Protein AF-A0A3G5ANY0-F1 (afdb_monomer)

Organism: NCBI:txid93132

Secondary structure (DSSP, 8-state):
----------------------S-----SEETSSPPP-HHHHTTTSSEEEEEEEEE-TT--EEEEEEEEETTTTEEEEEEEETTT-PEEEEEEETTTTEEEEEETTEEEEEE--HHHHHHHHHTTS--HHHHTT----S--S--STHHHHHHHHHTTTTPEEEEEEEETTEEEEEEEEEEETTEEEEEEEETTT--EEEEEEEETTTSS-EEEEEEEEEEE--S-TTTS-----SS------S-PPPPP-GGGSSEEEEEEEEEEE-SSTT-EEEEEEEEEEETTEEEEEEE-SS--EEEEE-TTSSEEEEEETTT--EEEEE--GGGS-TT----EESTTSTT-EEHHHHHHS-TTTS-EEEEEEEETTEEEEEEEEEETT-B-SS----EEEEEEEE---TTT-TTPPPSEEEEEE--GGGGGS-TTS-SEEEEEEEEEESS----TTTT--GGG--STTSEEEEEEEEE-TTTTTS---HHHHHHHHHHHHTTTS-GGG--EEEEEEETTEEEEEEEEEPPPPGGGTEEE--SEEESS-SEEEE-SSHHHHHHHHHH-TTEEEEEEETTSEEEEEEGGGS-SS--EEE-TTEEEEEEPS----SSHHHHHHHS-HHHHHHHHHHHHHTT--EEGGGTEE--EEEEESSTT----S-S-S---PPPPPGGGEEEEESSEEESSSEEE-S--HHHHHHHHHH-SS-SEEEEETTTTSEEEEES--HHHHGGGHHHHEEE-TTEEEEEE-GGGGEEEETT-EESSPPSEEEES--HHHHHHHHHT--SS---EEEEESSGGGGT-S--S-EEEEES--TTTTTTS---S--EE-S-TTEEEEEE-GGGGEEEEETEEEPTTSS-EEEEEES--HHHHHHHHHT-TT---EEEEEEEPPPTTT----EEEEEES--GGG--EEE---SSEEEEEEEEHHHHHHHHHHHHHHHHHHHHHHHHHHHHHHHHHHHHHHHHHHHTT-

pLDDT: mean 76.18, std 14.67, range [29.38, 95.62]

Foldseek 3Di:
DDDDDDDDDDDDDDDPPPPPDDLPDDQQFAQLPDAQDQQCVLQVVFQWKWFWKWKQFLVRFTKIWIKTAGNVQLKIKIWIDGPPPNWIWMWIAGPPQQWIWIFTPQAIDIDGNDPVVLLVLQVVLVPDPVCSVLPPQQPDSSDRDNCSVSNSCNVCRNQKGFNAWDQDPNFTWTKIKHASDSQKIKIFTAGPPSSHGAKIWIDGPPPGRGITIMGGPDMGHPPDDPQVGDAFPAFRLDFDPDDDDDFAFPQVVFQKKKWKKWKWFAFPPRVDIAIKIWIWIHHNQWIWIFIDRDDWTWIWIDRLLWQKIWTAGLPPRAIDIGGHPCVVPDRRFDPDFPPRPALFTWGPCLLVPPPCRPAKHWRQWHQDPVGIWTKIWGWAWQTTDDPDGWIKIKMFTQDPDPCVVPSNGHTQKIKIATHDPVCVPDDSRYGRMMIMGTPDMGRPDDDLQQSLENVNVQPDFQQKFKKKFKWFAPCCVVDVDDQVVVQVLLLVLLVLQAPSNQWNDWDWDDDDRMIIIMTIGGWADQLSRFWDWPPQKDFPDFPDKFADPDPSVLSLQLLLFLQWFKWKQFLLRIIRTHGCPPPDNDTDIDGHNGIIMIGGDPRRQDPGSHSSNNSDGPVVSVVVVQVCLVVQVSASPVSRITTNGMGTDLDPVDDPDPPDDPDDPDDADRSQQKDFLDAQKAFPDADKDAQADPRRLSLVLLLDPQFFKWKFAPPPRRIIGTDNDHSVRCVVCVVVGIDGHHRMTMIGGQLLVQKDKAALKDFPDAFPDKDWQDDPSVLSVCQVPDPVANFFKKKWFCQCVLVVDPDNTIMIGTDNDAPLQCSVPPPPDSGIDNSRNRMMMIGGQLLSLWDKFWQKDFDVPQFDFPDKDKSYDPSNLSSCQVPPPVNFFKKKWKWFDDDPPRDDTMIMITTGNDAPVSTDIDGDDDDGMIMMMTGRSPSNVVVVVVVVVVVVVVVVVVVVVVVVVVVVVVVVVVVVVVVVVD

Structure (mmCIF, N/CA/C/O backbone):
data_AF-A0A3G5ANY0-F1
#
_entry.id   AF-A0A3G5ANY0-F1
#
loop_
_atom_site.group_PDB
_atom_site.id
_atom_site.type_symbol
_atom_site.label_atom_id
_atom_site.label_alt_id
_atom_site.label_comp_id
_atom_site.label_asym_id
_atom_site.label_entity_id
_atom_site.label_seq_id
_atom_site.pdbx_PDB_ins_code
_atom_site.Cartn_x
_atom_site.Cartn_y
_atom_site.Cartn_z
_atom_site.occupancy
_atom_site.B_iso_or_equiv
_atom_site.auth_seq_id
_atom_site.auth_comp_id
_atom_site.auth_asym_id
_atom_site.auth_atom_id
_atom_site.pdbx_PDB_model_num
ATOM 1 N N . MET A 1 1 ? 33.910 50.610 -100.107 1.00 35.16 1 MET A N 1
ATOM 2 C CA . MET A 1 1 ? 35.259 51.025 -100.537 1.00 35.16 1 MET A CA 1
ATOM 3 C C . MET A 1 1 ? 36.146 49.791 -100.525 1.00 35.16 1 MET A C 1
ATOM 5 O O . MET A 1 1 ? 36.298 49.220 -99.460 1.00 35.16 1 MET A O 1
ATOM 9 N N . LEU A 1 2 ? 36.614 49.408 -101.723 1.00 31.61 2 LEU A N 1
ATOM 10 C CA . LEU A 1 2 ? 37.833 48.651 -102.091 1.00 31.61 2 LEU A CA 1
ATOM 11 C C . LEU A 1 2 ? 38.129 47.320 -101.358 1.00 31.61 2 LEU A C 1
ATOM 13 O O . LEU A 1 2 ? 38.449 47.328 -100.181 1.00 31.61 2 LEU A O 1
ATOM 17 N N . ASN A 1 3 ? 37.899 46.158 -101.999 1.00 33.81 3 ASN A N 1
ATOM 18 C CA . ASN A 1 3 ? 38.775 45.414 -102.958 1.00 33.81 3 ASN A CA 1
ATOM 19 C C . ASN A 1 3 ? 39.926 44.677 -102.232 1.00 33.81 3 ASN A C 1
ATOM 21 O O . ASN A 1 3 ? 40.640 45.315 -101.477 1.00 33.81 3 ASN A O 1
ATOM 25 N N . HIS A 1 4 ? 40.181 43.364 -102.366 1.00 35.31 4 HIS A N 1
ATOM 26 C CA . HIS A 1 4 ? 40.329 42.486 -103.550 1.00 35.31 4 HIS A CA 1
ATOM 27 C C . HIS A 1 4 ? 40.148 40.990 -103.135 1.00 35.31 4 HIS A C 1
ATOM 29 O O . HIS A 1 4 ? 40.613 40.622 -102.067 1.00 35.31 4 HIS A O 1
ATOM 35 N N . ILE A 1 5 ? 39.330 40.141 -103.786 1.00 38.66 5 ILE A N 1
ATOM 36 C CA . ILE A 1 5 ? 39.485 39.321 -105.028 1.00 38.66 5 ILE A CA 1
ATOM 37 C C . ILE A 1 5 ? 39.959 37.847 -104.832 1.00 38.66 5 ILE A C 1
ATOM 39 O O . ILE A 1 5 ? 41.112 37.603 -104.513 1.00 38.66 5 ILE A O 1
ATOM 43 N N . LYS A 1 6 ? 39.020 36.935 -105.192 1.00 32.66 6 LYS A N 1
ATOM 44 C CA . LYS A 1 6 ? 39.038 35.620 -105.915 1.00 32.66 6 LYS A CA 1
ATOM 45 C C . LYS A 1 6 ? 39.833 34.419 -105.353 1.00 32.66 6 LYS A C 1
ATOM 47 O O . LYS A 1 6 ? 41.032 34.530 -105.173 1.00 32.66 6 LYS A O 1
ATOM 52 N N . THR A 1 7 ? 39.227 33.273 -104.984 1.00 36.72 7 THR A N 1
ATOM 53 C CA . THR A 1 7 ? 38.478 32.190 -105.710 1.00 36.72 7 THR A CA 1
ATOM 54 C C . THR A 1 7 ? 39.371 31.113 -106.364 1.00 36.72 7 THR A C 1
ATOM 56 O O . THR A 1 7 ? 40.328 31.460 -107.045 1.00 36.72 7 THR A O 1
ATOM 59 N N . ILE A 1 8 ? 38.915 29.844 -106.238 1.00 31.88 8 ILE A N 1
ATOM 60 C CA . ILE A 1 8 ? 39.342 28.524 -106.789 1.00 31.88 8 ILE A CA 1
ATOM 61 C C . ILE A 1 8 ? 40.028 27.676 -105.694 1.00 31.88 8 ILE A C 1
ATOM 63 O O . ILE A 1 8 ? 41.038 28.101 -105.161 1.00 31.88 8 ILE A O 1
ATOM 67 N N . GLY A 1 9 ? 39.585 26.492 -105.257 1.00 31.17 9 GLY A N 1
ATOM 68 C CA . GLY A 1 9 ? 38.553 25.547 -105.692 1.00 31.17 9 GLY A CA 1
ATOM 69 C C . GLY A 1 9 ? 39.123 24.121 -105.577 1.00 31.17 9 GLY A C 1
ATOM 70 O O . GLY A 1 9 ? 40.132 23.873 -106.218 1.00 31.17 9 GLY A O 1
ATOM 71 N N . LEU A 1 10 ? 38.526 23.232 -104.765 1.00 29.64 10 LEU A N 1
ATOM 72 C CA . LEU A 1 10 ? 38.282 21.791 -105.019 1.00 29.64 10 LEU A CA 1
ATOM 73 C C . LEU A 1 10 ? 37.962 21.013 -103.721 1.00 29.64 10 LEU A C 1
ATOM 75 O O . LEU A 1 10 ? 38.769 20.936 -102.805 1.00 29.64 10 LEU A O 1
ATOM 79 N N . ILE A 1 11 ? 36.761 20.430 -103.714 1.00 38.06 11 ILE A N 1
ATOM 80 C CA . ILE A 1 11 ? 36.359 19.081 -103.271 1.00 38.06 11 ILE A CA 1
ATOM 81 C C . ILE A 1 11 ? 37.296 18.351 -102.288 1.00 38.06 11 ILE A C 1
ATOM 83 O O . ILE A 1 11 ? 38.358 17.861 -102.661 1.00 38.06 11 ILE A O 1
ATOM 87 N N . GLY A 1 12 ? 36.783 18.130 -101.076 1.00 32.34 12 GLY A N 1
ATOM 88 C CA . GLY A 1 12 ? 37.270 17.142 -100.117 1.00 32.34 12 GLY A CA 1
ATOM 89 C C . GLY A 1 12 ? 36.148 16.761 -99.156 1.00 32.34 12 GLY A C 1
ATOM 90 O O . GLY A 1 12 ? 35.975 17.383 -98.115 1.00 32.34 12 GLY A O 1
ATOM 91 N N . VAL A 1 13 ? 35.346 15.772 -99.548 1.00 41.16 13 VAL A N 1
ATOM 92 C CA . VAL A 1 13 ? 34.422 15.053 -98.663 1.00 41.16 13 VAL A CA 1
ATOM 93 C C . VAL A 1 13 ? 35.253 14.385 -97.568 1.00 41.16 13 VAL A C 1
ATOM 95 O O . VAL A 1 13 ? 36.072 13.534 -97.896 1.00 41.16 13 VAL A O 1
ATOM 98 N N . LEU A 1 14 ? 35.028 14.710 -96.292 1.00 36.16 14 LEU A N 1
ATOM 99 C CA . LEU A 1 14 ? 35.330 13.786 -95.199 1.00 36.16 14 LEU A CA 1
ATOM 100 C C . LEU A 1 14 ? 34.318 13.957 -94.056 1.00 36.16 14 LEU A C 1
ATOM 102 O O . LEU A 1 14 ? 34.212 15.006 -93.431 1.00 36.16 14 LEU A O 1
ATOM 106 N N . LEU A 1 15 ? 33.549 12.885 -93.884 1.00 36.44 15 LEU A N 1
ATOM 107 C CA . LEU A 1 15 ? 32.621 12.522 -92.819 1.00 36.44 15 LEU A CA 1
ATOM 108 C C . LEU A 1 15 ? 32.756 13.276 -91.478 1.00 36.44 15 LEU A C 1
ATOM 110 O O . LEU A 1 15 ? 33.683 13.030 -90.712 1.00 36.44 15 LEU A O 1
ATOM 114 N N . CYS A 1 16 ? 31.713 14.028 -91.113 1.00 36.00 16 CYS A N 1
ATOM 115 C CA . CYS A 1 16 ? 31.258 14.072 -89.722 1.00 36.00 16 CYS A CA 1
ATOM 116 C C . CYS A 1 16 ? 30.478 12.779 -89.453 1.00 36.00 16 CYS A C 1
ATOM 118 O O . CYS A 1 16 ? 29.296 12.682 -89.776 1.00 36.00 16 CYS A O 1
ATOM 120 N N . LEU A 1 17 ? 31.150 11.772 -88.896 1.00 35.12 17 LEU A N 1
ATOM 121 C CA . LEU A 1 17 ? 30.472 10.677 -88.211 1.00 35.12 17 LEU A CA 1
ATOM 122 C C . LEU A 1 17 ? 30.022 11.202 -86.846 1.00 35.12 17 LEU A C 1
ATOM 124 O O . LEU A 1 17 ? 30.814 11.296 -85.913 1.00 35.12 17 LEU A O 1
ATOM 128 N N . THR A 1 18 ? 28.738 11.527 -86.729 1.00 40.31 18 THR A N 1
ATOM 129 C CA . THR A 1 18 ? 28.023 11.423 -85.458 1.00 40.31 18 THR A CA 1
ATOM 130 C C . THR A 1 18 ? 27.984 9.946 -85.079 1.00 40.31 18 THR A C 1
ATOM 132 O O . THR A 1 18 ? 27.057 9.214 -85.423 1.00 40.31 18 THR A O 1
ATOM 135 N N . VAL A 1 19 ? 29.032 9.483 -84.399 1.00 35.75 19 VAL A N 1
ATOM 136 C CA . VAL A 1 19 ? 28.979 8.219 -83.671 1.00 35.75 19 VAL A CA 1
ATOM 137 C C . VAL A 1 19 ? 28.029 8.459 -82.502 1.00 35.75 19 VAL A C 1
ATOM 139 O O . VAL A 1 19 ? 28.407 9.048 -81.496 1.00 35.75 19 VAL A O 1
ATOM 142 N N . LYS A 1 20 ? 26.771 8.026 -82.651 1.00 39.56 20 LYS A N 1
ATOM 143 C CA . LYS A 1 20 ? 26.032 7.493 -81.506 1.00 39.56 20 LYS A CA 1
ATOM 144 C C . LYS A 1 20 ? 26.937 6.398 -80.952 1.00 39.56 20 LYS A C 1
ATOM 146 O O . LYS A 1 20 ? 27.094 5.372 -81.613 1.00 39.56 20 LYS A O 1
ATOM 151 N N . SER A 1 21 ? 27.613 6.649 -79.833 1.00 39.62 21 SER A N 1
ATOM 152 C CA . SER A 1 21 ? 28.254 5.559 -79.114 1.00 39.62 21 SER A CA 1
ATOM 153 C C . SER A 1 21 ? 27.128 4.604 -78.743 1.00 39.62 21 SER A C 1
ATOM 155 O O . SER A 1 21 ? 26.187 4.989 -78.048 1.00 39.62 21 SER A O 1
ATOM 157 N N . ASN A 1 22 ? 27.192 3.380 -79.268 1.00 40.12 22 ASN A N 1
ATOM 158 C CA . ASN A 1 22 ? 26.554 2.253 -78.603 1.00 40.12 22 ASN A CA 1
ATOM 159 C C . ASN A 1 22 ? 26.963 2.316 -77.126 1.00 40.12 22 ASN A C 1
ATOM 161 O O . ASN A 1 22 ? 28.069 2.780 -76.841 1.00 40.12 22 ASN A O 1
ATOM 165 N N . GLY A 1 23 ? 26.070 1.929 -76.221 1.00 52.03 23 GLY A N 1
ATOM 166 C CA . GLY A 1 23 ? 26.230 2.032 -74.767 1.00 52.03 23 GLY A CA 1
ATOM 167 C C . GLY A 1 23 ? 27.374 1.208 -74.165 1.00 52.03 23 GLY A C 1
ATOM 168 O O . GLY A 1 23 ? 27.235 0.714 -73.063 1.00 52.03 23 GLY A O 1
ATOM 169 N N . ASP A 1 24 ? 28.505 1.053 -74.847 1.00 60.06 24 ASP A N 1
ATOM 170 C CA . ASP A 1 24 ? 29.670 0.364 -74.322 1.00 60.06 24 ASP A CA 1
ATOM 171 C C . ASP A 1 24 ? 30.270 1.173 -73.161 1.00 60.06 24 ASP A C 1
ATOM 173 O O . ASP A 1 24 ? 30.642 2.344 -73.308 1.00 60.06 24 ASP A O 1
ATOM 177 N N . CYS A 1 25 ? 30.398 0.513 -72.010 1.00 65.19 25 CYS A N 1
ATOM 178 C CA . CYS A 1 25 ? 31.087 1.008 -70.823 1.00 65.19 25 CYS A CA 1
ATOM 179 C C . CYS A 1 25 ? 32.418 1.723 -71.171 1.00 65.19 25 CYS A C 1
ATOM 181 O O . CYS A 1 25 ? 33.310 1.115 -71.780 1.00 65.19 25 CYS A O 1
ATOM 183 N N . PRO A 1 26 ? 32.616 2.995 -70.773 1.00 69.00 26 PRO A N 1
ATOM 184 C CA . PRO A 1 26 ? 33.811 3.751 -71.134 1.00 69.00 26 PRO A CA 1
ATOM 185 C C . PRO A 1 26 ? 35.067 3.161 -70.478 1.00 69.00 26 PRO A C 1
ATOM 187 O O . PRO A 1 26 ? 35.146 3.050 -69.261 1.00 69.00 26 PRO A O 1
ATOM 190 N N . ILE A 1 27 ? 36.104 2.840 -71.259 1.00 70.44 27 ILE A N 1
ATOM 191 C CA . ILE A 1 27 ? 37.412 2.443 -70.708 1.00 70.44 27 ILE A CA 1
ATOM 192 C C . ILE A 1 27 ? 38.134 3.706 -70.212 1.00 70.44 27 ILE A C 1
ATOM 194 O O . ILE A 1 27 ? 38.648 4.488 -71.013 1.00 70.44 27 ILE A O 1
ATOM 198 N N . LYS A 1 28 ? 38.166 3.915 -68.891 1.00 68.62 28 LYS A N 1
ATOM 199 C CA . LYS A 1 28 ? 38.766 5.092 -68.230 1.00 68.62 28 LYS A CA 1
ATOM 200 C C . LYS A 1 28 ? 40.149 4.817 -67.620 1.00 68.62 28 LYS A C 1
ATOM 202 O O . LYS A 1 28 ? 40.830 5.760 -67.226 1.00 68.62 28 LYS A O 1
ATOM 207 N N . GLY A 1 29 ? 40.590 3.557 -67.548 1.00 70.19 29 GLY A N 1
ATOM 208 C CA . GLY A 1 29 ? 41.853 3.184 -66.900 1.00 70.19 29 GLY A CA 1
ATOM 209 C C . GLY A 1 29 ? 42.359 1.778 -67.238 1.00 70.19 29 GLY A C 1
ATOM 210 O O . GLY A 1 29 ? 41.846 1.101 -68.128 1.00 70.19 29 GLY A O 1
ATOM 211 N N . LYS A 1 30 ? 43.400 1.321 -66.524 1.00 73.44 30 LYS A N 1
ATOM 212 C CA . LYS A 1 30 ? 43.947 -0.039 -66.690 1.00 73.44 30 LYS A CA 1
ATOM 213 C C . LYS A 1 30 ? 43.220 -1.006 -65.751 1.00 73.44 30 LYS A C 1
ATOM 215 O O . LYS A 1 30 ? 43.340 -0.877 -64.531 1.00 73.44 30 LYS A O 1
ATOM 220 N N . VAL A 1 31 ? 42.506 -1.982 -66.319 1.00 71.50 31 VAL A N 1
ATOM 221 C CA . VAL A 1 31 ? 41.872 -3.084 -65.568 1.00 71.50 31 VAL A CA 1
ATOM 222 C C . VAL A 1 31 ? 42.932 -3.810 -64.733 1.00 71.50 31 VAL A C 1
ATOM 224 O O . VAL A 1 31 ? 44.005 -4.135 -65.251 1.00 71.50 31 VAL A O 1
ATOM 227 N N . GLY A 1 32 ? 42.668 -4.005 -63.438 1.00 63.66 32 GLY A N 1
ATOM 228 C CA . GLY A 1 32 ? 43.586 -4.684 -62.515 1.00 63.66 32 GLY A CA 1
ATOM 229 C C . GLY A 1 32 ? 44.920 -3.957 -62.279 1.00 63.66 32 GLY A C 1
ATOM 230 O O . GLY A 1 32 ? 45.886 -4.565 -61.824 1.00 63.66 32 GLY A O 1
ATOM 231 N N . GLY A 1 33 ? 45.017 -2.662 -62.610 1.00 71.00 33 GLY A N 1
ATOM 232 C CA . GLY A 1 33 ? 46.254 -1.882 -62.467 1.00 71.00 33 GLY A CA 1
ATOM 233 C C . GLY A 1 33 ? 46.695 -1.648 -61.015 1.00 71.00 33 GLY A C 1
ATOM 234 O O . GLY A 1 33 ? 47.882 -1.434 -60.768 1.00 71.00 33 GLY A O 1
ATOM 235 N N . LYS A 1 34 ? 45.752 -1.695 -60.070 1.00 86.12 34 LYS A N 1
ATOM 236 C CA . LYS A 1 34 ? 45.960 -1.572 -58.624 1.00 86.12 34 LYS A CA 1
ATOM 237 C C . LYS A 1 34 ? 44.780 -2.235 -57.921 1.00 86.12 34 LYS A C 1
ATOM 239 O O . LYS A 1 34 ? 43.643 -1.979 -58.311 1.00 86.12 34 LYS A O 1
ATOM 244 N N . THR A 1 35 ? 45.037 -3.062 -56.915 1.00 90.06 35 THR A N 1
ATOM 245 C CA . THR A 1 35 ? 43.966 -3.672 -56.118 1.00 90.06 35 THR A CA 1
ATOM 246 C C . THR A 1 35 ? 43.257 -2.589 -55.311 1.00 90.06 35 THR A C 1
ATOM 248 O O . THR A 1 35 ? 43.920 -1.706 -54.757 1.00 90.06 35 THR A O 1
ATOM 251 N N . VAL A 1 36 ? 41.929 -2.650 -55.267 1.00 91.25 36 VAL A N 1
ATOM 252 C CA . VAL A 1 36 ? 41.118 -1.862 -54.338 1.00 91.25 36 VAL A CA 1
ATOM 253 C C . VAL A 1 36 ? 41.576 -2.199 -52.902 1.00 91.25 36 VAL A C 1
ATOM 255 O O . VAL A 1 36 ? 42.127 -3.282 -52.663 1.00 91.25 36 VAL A O 1
ATOM 258 N N . PRO A 1 37 ? 41.509 -1.264 -51.944 1.00 92.06 37 PRO A N 1
ATOM 259 C CA . PRO A 1 37 ? 41.760 -1.588 -50.546 1.00 92.06 37 PRO A CA 1
ATOM 260 C C . PRO A 1 37 ? 40.654 -2.465 -49.949 1.00 92.06 37 PRO A C 1
ATOM 262 O O . PRO A 1 37 ? 39.470 -2.166 -50.075 1.00 92.06 37 PRO A O 1
ATOM 265 N N . ASP A 1 38 ? 41.046 -3.512 -49.222 1.00 89.75 38 ASP A N 1
ATOM 266 C CA . ASP A 1 38 ? 40.114 -4.314 -48.428 1.00 89.75 38 ASP A CA 1
ATOM 267 C C . ASP A 1 38 ? 39.796 -3.590 -47.112 1.00 89.75 38 ASP A C 1
ATOM 269 O O . ASP A 1 38 ? 40.605 -3.600 -46.181 1.00 89.75 38 ASP A O 1
ATOM 273 N N . VAL A 1 39 ? 38.610 -2.983 -47.030 1.00 86.81 39 VAL A N 1
ATOM 274 C CA . VAL A 1 39 ? 38.126 -2.253 -45.845 1.00 86.81 39 VAL A CA 1
ATOM 275 C C . VAL A 1 39 ? 38.137 -3.119 -44.587 1.00 86.81 39 VAL A C 1
ATOM 277 O O . VAL A 1 39 ? 38.510 -2.643 -43.516 1.00 86.81 39 VAL A O 1
ATOM 280 N N . LEU A 1 40 ? 37.810 -4.409 -44.707 1.00 83.19 40 LEU A N 1
ATOM 281 C CA . LEU A 1 40 ? 37.795 -5.327 -43.569 1.00 83.19 40 LEU A CA 1
ATOM 282 C C . LEU A 1 40 ? 39.214 -5.638 -43.085 1.00 83.19 40 LEU A C 1
ATOM 284 O O . LEU A 1 40 ? 39.438 -5.816 -41.887 1.00 83.19 40 LEU A O 1
ATOM 288 N N . SER A 1 41 ? 40.200 -5.643 -43.988 1.00 83.19 41 SER A N 1
ATOM 289 C CA . SER A 1 41 ? 41.609 -5.806 -43.611 1.00 83.19 41 SER A CA 1
ATOM 290 C C . SER A 1 41 ? 42.137 -4.642 -42.765 1.00 83.19 41 SER A C 1
ATOM 292 O O . SER A 1 41 ? 42.957 -4.869 -41.873 1.00 83.19 41 SER A O 1
ATOM 294 N N . LEU A 1 42 ? 41.626 -3.424 -42.988 1.00 76.00 42 LEU A N 1
ATOM 295 C CA . LEU A 1 42 ? 42.006 -2.214 -42.244 1.00 76.00 42 LEU A CA 1
ATOM 296 C C . LEU A 1 42 ? 41.549 -2.273 -40.781 1.00 76.00 42 LEU A C 1
ATOM 298 O O . LEU A 1 42 ? 42.129 -1.608 -39.924 1.00 76.00 42 LEU A O 1
ATOM 302 N N . VAL A 1 43 ? 40.557 -3.118 -40.489 1.00 73.06 43 VAL A N 1
ATOM 303 C CA . VAL A 1 43 ? 39.996 -3.329 -39.148 1.00 73.06 43 VAL A CA 1
ATOM 304 C C . VAL A 1 43 ? 40.221 -4.745 -38.617 1.00 73.06 43 VAL A C 1
ATOM 306 O O . VAL A 1 43 ? 39.760 -5.071 -37.535 1.00 73.06 43 VAL A O 1
ATOM 309 N N . LYS A 1 44 ? 40.986 -5.590 -39.319 1.00 66.88 44 LYS A N 1
ATOM 310 C CA . LYS A 1 44 ? 41.181 -7.017 -38.986 1.00 66.88 44 LYS A CA 1
ATOM 311 C C . LYS A 1 44 ? 41.820 -7.275 -37.617 1.00 66.88 44 LYS A C 1
ATOM 313 O O . LYS A 1 44 ? 41.640 -8.348 -37.051 1.00 66.88 44 LYS A O 1
ATOM 318 N N . ASN A 1 45 ? 42.569 -6.305 -37.095 1.00 64.50 45 ASN A N 1
ATOM 319 C CA . ASN A 1 45 ? 43.176 -6.362 -35.760 1.00 64.50 45 ASN A CA 1
ATOM 320 C C . ASN A 1 45 ? 42.314 -5.678 -34.683 1.00 64.50 45 ASN A C 1
ATOM 322 O O . ASN A 1 45 ? 42.778 -5.493 -33.562 1.00 64.50 45 ASN A O 1
ATOM 326 N N . GLN A 1 46 ? 41.106 -5.244 -35.036 1.00 69.31 46 GLN A N 1
ATOM 327 C CA . GLN A 1 46 ? 40.184 -4.481 -34.202 1.00 69.31 46 GLN A CA 1
ATOM 328 C C . GLN A 1 46 ? 38.833 -5.201 -34.178 1.00 69.31 46 GLN A C 1
ATOM 330 O O . GLN A 1 46 ? 38.518 -6.004 -35.056 1.00 69.31 46 GLN A O 1
ATOM 335 N N . ASN A 1 47 ? 38.018 -4.935 -33.161 1.00 77.06 47 ASN A N 1
ATOM 336 C CA . ASN A 1 47 ? 36.757 -5.658 -32.978 1.00 77.06 47 ASN A CA 1
ATOM 337 C C . ASN A 1 47 ? 35.631 -5.160 -33.902 1.00 77.06 47 ASN A C 1
ATOM 339 O O . ASN A 1 47 ? 34.524 -5.685 -33.821 1.00 77.06 47 ASN A O 1
ATOM 343 N N . GLY A 1 48 ? 35.883 -4.179 -34.780 1.00 85.69 48 GLY A N 1
ATOM 344 C CA . GLY A 1 48 ? 34.901 -3.646 -35.727 1.00 85.69 48 GLY A CA 1
ATOM 345 C C . GLY A 1 48 ? 35.209 -2.226 -36.223 1.00 85.69 48 GLY A C 1
ATOM 346 O O . GLY A 1 48 ? 36.372 -1.814 -36.198 1.00 85.69 48 GLY A O 1
ATOM 347 N N . PHE A 1 49 ? 34.191 -1.480 -36.673 1.00 89.19 49 PHE A N 1
ATOM 348 C CA . PHE A 1 49 ? 34.327 -0.106 -37.193 1.00 89.19 49 PHE A CA 1
ATOM 349 C C . PHE A 1 49 ? 33.165 0.833 -36.811 1.00 89.19 49 PHE A C 1
ATOM 351 O O . PHE A 1 49 ? 32.062 0.381 -36.504 1.00 89.19 49 PHE A O 1
ATOM 358 N N . SER A 1 50 ? 33.429 2.141 -36.860 1.00 90.38 50 SER A N 1
ATOM 359 C CA . SER A 1 50 ? 32.440 3.224 -36.834 1.00 90.38 50 SER A CA 1
ATOM 360 C C . SER A 1 50 ? 32.646 4.106 -38.062 1.00 90.38 50 SER A C 1
ATOM 362 O O . SER A 1 50 ? 33.779 4.488 -38.362 1.00 90.38 50 SER A O 1
ATOM 364 N N . ALA A 1 51 ? 31.572 4.441 -38.767 1.00 92.94 51 ALA A N 1
ATOM 365 C CA . ALA A 1 51 ? 31.610 5.268 -39.961 1.00 92.94 51 ALA A CA 1
ATOM 366 C C . ALA A 1 51 ? 30.495 6.318 -39.939 1.00 92.94 51 ALA A C 1
ATOM 368 O O . ALA A 1 51 ? 29.369 6.025 -39.548 1.00 92.94 51 ALA A O 1
ATOM 369 N N . THR A 1 52 ? 30.804 7.531 -40.388 1.00 95.06 52 THR A N 1
ATOM 370 C CA . THR A 1 52 ? 29.814 8.581 -40.650 1.00 95.06 52 THR A CA 1
ATOM 371 C C . THR A 1 52 ? 29.851 8.893 -42.136 1.00 95.06 52 THR A C 1
ATOM 373 O O . THR A 1 52 ? 30.889 9.305 -42.665 1.00 95.06 52 THR A O 1
ATOM 376 N N . ILE A 1 53 ? 28.724 8.662 -42.798 1.00 95.62 53 ILE A N 1
ATOM 377 C CA . ILE A 1 53 ? 28.546 8.758 -44.238 1.00 95.62 53 ILE A CA 1
ATOM 378 C C . ILE A 1 53 ? 27.500 9.830 -44.527 1.00 95.62 53 ILE A C 1
ATOM 380 O O . ILE A 1 53 ? 26.393 9.770 -44.008 1.00 95.62 53 ILE A O 1
ATOM 384 N N . GLU A 1 54 ? 27.838 10.796 -45.367 1.00 94.44 54 GLU A N 1
ATOM 385 C CA . GLU A 1 54 ? 26.859 11.698 -45.970 1.00 94.44 54 GLU A CA 1
ATOM 386 C C . GLU A 1 54 ? 26.434 11.114 -47.319 1.00 94.44 54 GLU A C 1
ATOM 388 O O . GLU A 1 54 ? 27.281 10.838 -48.171 1.00 94.44 54 GLU A O 1
ATOM 393 N N . ILE A 1 55 ? 25.135 10.910 -47.505 1.00 92.06 55 ILE A N 1
ATOM 394 C CA . ILE A 1 55 ? 24.538 10.432 -48.749 1.00 92.06 55 ILE A CA 1
ATOM 395 C C . ILE A 1 55 ? 23.852 11.616 -49.421 1.00 92.06 55 ILE A C 1
ATOM 397 O O . ILE A 1 55 ? 22.957 12.215 -48.836 1.00 92.06 55 ILE A O 1
ATOM 401 N N . ILE A 1 56 ? 24.266 11.930 -50.644 1.00 89.81 56 ILE A N 1
ATOM 402 C CA . ILE A 1 56 ? 23.674 12.967 -51.489 1.00 89.81 56 ILE A CA 1
ATOM 403 C C . ILE A 1 56 ? 22.869 12.263 -52.580 1.00 89.81 56 ILE A C 1
ATOM 405 O O . ILE A 1 56 ? 23.429 11.456 -53.333 1.00 89.81 56 ILE A O 1
ATOM 409 N N . THR A 1 57 ? 21.567 12.535 -52.639 1.00 86.44 57 THR A N 1
ATOM 410 C CA . THR A 1 57 ? 20.676 12.003 -53.681 1.00 86.44 57 THR A CA 1
ATOM 411 C C . THR A 1 57 ? 20.688 12.890 -54.938 1.00 86.44 57 THR A C 1
ATOM 413 O O . THR A 1 57 ? 21.147 14.035 -54.876 1.00 86.44 57 THR A O 1
ATOM 416 N N . PRO A 1 58 ? 20.190 12.400 -56.091 1.00 81.88 58 PRO A N 1
ATOM 417 C CA . PRO A 1 58 ? 19.975 13.199 -57.298 1.00 81.88 58 PRO A CA 1
ATOM 418 C C . PRO A 1 58 ? 19.145 14.466 -57.066 1.00 81.88 58 PRO A C 1
ATOM 420 O O . PRO A 1 58 ? 19.363 15.474 -57.731 1.00 81.88 58 PRO A O 1
ATOM 423 N N . GLU A 1 59 ? 18.222 14.435 -56.102 1.00 82.25 59 GLU A N 1
ATOM 424 C CA . GLU A 1 59 ? 17.397 15.575 -55.690 1.00 82.25 59 GLU A CA 1
ATOM 425 C C . GLU A 1 59 ? 18.145 16.588 -54.799 1.00 82.25 59 GLU A C 1
ATOM 427 O O . GLU A 1 59 ? 17.537 17.540 -54.315 1.00 82.25 59 GLU A O 1
ATOM 432 N N . GLU A 1 60 ? 19.454 16.404 -54.595 1.00 78.00 60 GLU A N 1
ATOM 433 C CA . GLU A 1 60 ? 20.316 17.178 -53.689 1.00 78.00 60 GLU A CA 1
ATOM 434 C C . GLU A 1 60 ? 19.915 17.085 -52.202 1.00 78.00 60 GLU A C 1
ATOM 436 O O . GLU A 1 60 ? 20.363 17.890 -51.382 1.00 78.00 60 GLU A O 1
ATOM 441 N N . GLU A 1 61 ? 19.127 16.073 -51.817 1.00 82.75 61 GLU A N 1
ATOM 442 C CA . GLU A 1 61 ? 18.858 15.781 -50.408 1.00 82.75 61 GLU A CA 1
ATOM 443 C C . GLU A 1 61 ? 20.110 15.174 -49.755 1.00 82.75 61 GLU A C 1
ATOM 445 O O . GLU A 1 61 ? 20.725 14.246 -50.291 1.00 82.75 61 GLU A O 1
ATOM 450 N N . SER A 1 62 ? 20.493 15.698 -48.585 1.00 87.69 62 SER A N 1
ATOM 451 C CA . SER A 1 62 ? 21.621 15.193 -47.794 1.00 87.69 62 SER A CA 1
ATOM 452 C C . SER A 1 62 ? 21.112 14.387 -46.599 1.00 87.69 62 SER A C 1
ATOM 454 O O . SER A 1 62 ? 20.400 14.896 -45.727 1.00 87.69 62 SER A O 1
ATOM 456 N N . ILE A 1 63 ? 21.481 13.107 -46.567 1.00 90.38 63 ILE A N 1
ATOM 457 C CA . ILE A 1 63 ? 21.148 12.163 -45.502 1.00 90.38 63 ILE A CA 1
ATOM 458 C C . ILE A 1 63 ? 22.432 11.809 -44.762 1.00 90.38 63 ILE A C 1
ATOM 460 O O . ILE A 1 63 ? 23.387 11.297 -45.345 1.00 90.38 63 ILE A O 1
ATOM 464 N N . MET A 1 64 ? 22.444 12.035 -43.454 1.00 93.44 64 MET A N 1
ATOM 465 C CA . MET A 1 64 ? 23.571 11.684 -42.602 1.00 93.44 64 MET A CA 1
ATOM 466 C C . MET A 1 64 ? 23.352 10.297 -42.010 1.00 93.44 64 MET A C 1
ATOM 468 O O . MET A 1 64 ? 22.399 10.080 -41.269 1.00 93.44 64 MET A O 1
ATOM 472 N N . VAL A 1 65 ? 24.248 9.360 -42.303 1.00 94.06 65 VAL A N 1
ATOM 473 C CA . VAL A 1 65 ? 24.197 7.989 -41.793 1.00 94.06 65 VAL A CA 1
ATOM 474 C C . VAL A 1 65 ? 25.384 7.728 -40.880 1.00 94.06 65 VAL A C 1
ATOM 476 O O . VAL A 1 65 ? 26.534 7.887 -41.284 1.00 94.06 65 VAL A O 1
ATOM 479 N N . THR A 1 66 ? 25.124 7.283 -39.654 1.00 92.88 66 THR A N 1
ATOM 480 C CA . THR A 1 66 ? 26.160 6.773 -38.751 1.00 92.88 66 THR A CA 1
ATOM 481 C C . THR A 1 66 ? 26.028 5.263 -38.622 1.00 92.88 66 THR A C 1
ATOM 483 O O . THR A 1 66 ? 25.048 4.745 -38.096 1.00 92.88 66 THR A O 1
ATOM 486 N N . GLU A 1 67 ? 27.036 4.542 -39.096 1.00 92.25 67 GLU A N 1
ATOM 487 C CA . GLU A 1 67 ? 27.112 3.087 -39.050 1.00 92.25 67 GLU A CA 1
ATOM 488 C C . GLU A 1 67 ? 28.128 2.646 -37.995 1.00 92.25 67 GLU A C 1
ATOM 490 O O . GLU A 1 67 ? 29.249 3.152 -37.938 1.00 92.25 67 GLU A O 1
ATOM 495 N N . ARG A 1 68 ? 27.765 1.663 -37.172 1.00 90.25 68 ARG A N 1
ATOM 496 C CA . ARG A 1 68 ? 28.683 1.004 -36.235 1.00 90.25 68 ARG A CA 1
ATOM 497 C C . ARG A 1 68 ? 28.535 -0.500 -36.376 1.00 90.25 68 ARG A C 1
ATOM 499 O O . ARG A 1 68 ? 27.417 -0.999 -36.445 1.00 90.25 68 ARG A O 1
ATOM 506 N N . TYR A 1 69 ? 29.641 -1.234 -36.384 1.00 88.12 69 TYR A N 1
ATOM 507 C CA . TYR A 1 69 ? 29.612 -2.692 -36.486 1.00 88.12 69 TYR A CA 1
ATOM 508 C C . TYR A 1 69 ? 30.678 -3.341 -35.613 1.00 88.12 69 TYR A C 1
ATOM 510 O O . TYR A 1 69 ? 31.848 -2.983 -35.697 1.00 88.12 69 TYR A O 1
ATOM 518 N N . ASN A 1 70 ? 30.282 -4.346 -34.833 1.00 84.12 70 ASN A N 1
ATOM 519 C CA . ASN A 1 70 ? 31.134 -5.179 -33.994 1.00 84.12 70 ASN A CA 1
ATOM 520 C C . ASN A 1 70 ? 31.288 -6.574 -34.623 1.00 84.12 70 ASN A C 1
ATOM 522 O O . ASN A 1 70 ? 30.388 -7.415 -34.567 1.00 84.12 70 ASN A O 1
ATOM 526 N N . GLY A 1 71 ? 32.465 -6.842 -35.187 1.00 80.25 71 GLY A N 1
ATOM 527 C CA . GLY A 1 71 ? 32.791 -8.098 -35.856 1.00 80.25 71 GLY A CA 1
ATOM 528 C C . GLY A 1 71 ? 32.935 -9.299 -34.927 1.00 80.25 71 GLY A C 1
ATOM 529 O O . GLY A 1 71 ? 32.674 -10.416 -35.365 1.00 80.25 71 GLY A O 1
ATOM 530 N N . ALA A 1 72 ? 33.286 -9.099 -33.653 1.00 77.25 72 ALA A N 1
ATOM 531 C CA . ALA A 1 72 ? 33.375 -10.199 -32.690 1.00 77.25 72 ALA A CA 1
ATOM 532 C C . ALA A 1 72 ? 31.985 -10.738 -32.310 1.00 77.25 72 ALA A C 1
ATOM 534 O O . ALA A 1 72 ? 31.807 -11.947 -32.167 1.00 77.25 72 ALA A O 1
ATOM 535 N N . LYS A 1 73 ? 30.998 -9.842 -32.172 1.00 76.19 73 LYS A N 1
ATOM 536 C CA . LYS A 1 73 ? 29.610 -10.182 -31.815 1.00 76.19 73 LYS A CA 1
ATOM 537 C C . LYS A 1 73 ? 28.672 -10.333 -33.022 1.00 76.19 73 LYS A C 1
ATOM 539 O O . LYS A 1 73 ? 27.538 -10.761 -32.833 1.00 76.19 73 LYS A O 1
ATOM 544 N N . LYS A 1 74 ? 29.135 -10.016 -34.240 1.00 85.19 74 LYS A N 1
ATOM 545 C CA . LYS A 1 74 ? 28.330 -9.974 -35.479 1.00 85.19 74 LYS A CA 1
ATOM 546 C C . LYS A 1 74 ? 27.060 -9.132 -35.327 1.00 85.19 74 LYS A C 1
ATOM 548 O O . LYS A 1 74 ? 25.950 -9.581 -35.618 1.00 85.19 74 LYS A O 1
ATOM 553 N N . PHE A 1 75 ? 27.245 -7.925 -34.818 1.00 85.06 75 PHE A N 1
ATOM 554 C CA . PHE A 1 75 ? 26.179 -6.986 -34.505 1.00 85.06 75 PHE A CA 1
ATOM 555 C C . PHE A 1 75 ? 26.495 -5.622 -35.134 1.00 85.06 75 PHE A C 1
ATOM 557 O O . PHE A 1 75 ? 27.657 -5.215 -35.113 1.00 85.06 75 PHE A O 1
ATOM 564 N N . GLY A 1 76 ? 25.490 -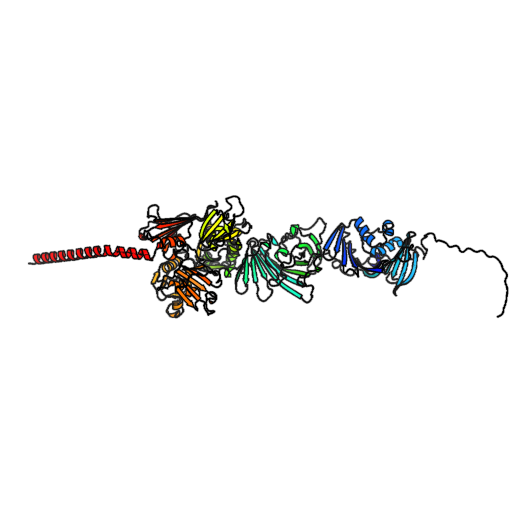4.891 -35.622 1.00 88.94 76 GLY A N 1
ATOM 565 C CA . GLY A 1 76 ? 25.665 -3.504 -36.049 1.00 88.94 76 GLY A CA 1
ATOM 566 C C . GLY A 1 76 ? 24.445 -2.608 -35.840 1.00 88.94 76 GLY A C 1
ATOM 567 O O . GLY A 1 76 ? 23.328 -3.078 -35.634 1.00 88.94 76 GLY A O 1
ATOM 568 N N . SER A 1 77 ? 24.685 -1.298 -35.892 1.00 91.12 77 SER A N 1
ATOM 569 C CA . SER A 1 77 ? 23.671 -0.246 -35.846 1.00 91.12 77 SER A CA 1
ATOM 570 C C . SER A 1 77 ? 23.828 0.716 -37.022 1.00 91.12 77 SER A C 1
ATOM 572 O O . SER A 1 77 ? 24.957 1.072 -37.367 1.00 91.12 77 SER A O 1
ATOM 574 N N . ILE A 1 78 ? 22.718 1.180 -37.587 1.00 92.81 78 ILE A N 1
ATOM 575 C CA . ILE A 1 78 ? 22.672 2.191 -38.644 1.00 92.81 78 ILE A CA 1
ATOM 576 C C . ILE A 1 78 ? 21.705 3.281 -38.205 1.00 92.81 78 ILE A C 1
ATOM 578 O O . ILE A 1 78 ? 20.508 3.041 -38.111 1.00 92.81 78 ILE A O 1
ATOM 582 N N . GLU A 1 79 ? 22.233 4.457 -37.917 1.00 91.75 79 GLU A N 1
ATOM 583 C CA . GLU A 1 79 ? 21.480 5.637 -37.508 1.00 91.75 79 GLU A CA 1
ATOM 584 C C . GLU A 1 79 ? 21.346 6.576 -38.707 1.00 91.75 79 GLU A C 1
ATOM 586 O O . GLU A 1 79 ? 22.353 6.971 -39.295 1.00 91.75 79 GLU A O 1
ATOM 591 N N . ILE A 1 80 ? 20.117 6.912 -39.080 1.00 91.81 80 ILE A N 1
ATOM 592 C CA . ILE A 1 80 ? 19.768 7.728 -40.239 1.00 91.81 80 ILE A CA 1
ATOM 593 C C . ILE A 1 80 ? 19.205 9.050 -39.730 1.00 91.81 80 ILE A C 1
ATOM 595 O O . ILE A 1 80 ? 18.155 9.087 -39.094 1.00 91.81 80 ILE A O 1
ATOM 599 N N . ASN A 1 81 ? 19.894 10.137 -40.052 1.00 88.50 81 ASN A N 1
ATOM 600 C CA . ASN A 1 81 ? 19.515 11.499 -39.713 1.00 88.50 81 ASN A CA 1
ATOM 601 C C . ASN A 1 81 ? 19.191 12.261 -41.003 1.00 88.50 81 ASN A C 1
ATOM 603 O O . ASN A 1 81 ? 20.084 12.592 -41.789 1.00 88.50 81 ASN A O 1
ATOM 607 N N . LYS A 1 82 ? 17.903 12.543 -41.226 1.00 84.38 82 LYS A N 1
ATOM 608 C CA . LYS A 1 82 ? 17.436 13.387 -42.336 1.00 84.38 82 LYS A CA 1
ATOM 609 C C . LYS A 1 82 ? 17.361 14.834 -41.857 1.00 84.38 82 LYS A C 1
ATOM 611 O O . LYS A 1 82 ? 16.558 15.143 -40.976 1.00 84.38 82 LYS A O 1
ATOM 616 N N . LEU A 1 83 ? 18.189 15.710 -42.430 1.00 74.44 83 LEU A N 1
ATOM 617 C CA . LEU A 1 83 ? 18.358 17.099 -41.971 1.00 74.44 83 LEU A CA 1
ATOM 618 C C . LEU A 1 83 ? 17.042 17.898 -41.929 1.00 74.44 83 LEU A C 1
ATOM 620 O O . LEU A 1 83 ? 16.890 18.768 -41.075 1.00 74.44 83 LEU A O 1
ATOM 624 N N . ASP A 1 84 ? 16.075 17.545 -42.778 1.00 70.50 84 ASP A N 1
ATOM 625 C CA . ASP A 1 84 ? 14.834 18.305 -42.952 1.00 70.50 84 ASP A CA 1
ATOM 626 C C . ASP A 1 84 ? 13.643 17.769 -42.138 1.00 70.50 84 ASP A C 1
ATOM 628 O O . ASP A 1 84 ? 12.589 18.405 -42.105 1.00 70.50 84 ASP A O 1
ATOM 632 N N . GLN A 1 85 ? 13.772 16.602 -41.491 1.00 66.94 85 GLN A N 1
ATOM 633 C CA . GLN A 1 85 ? 12.628 15.912 -40.874 1.00 66.94 85 GLN A CA 1
ATOM 634 C C . GLN A 1 85 ? 12.672 15.841 -39.341 1.00 66.94 85 GLN A C 1
ATOM 636 O O . GLN A 1 85 ? 11.671 15.451 -38.757 1.00 66.94 85 GLN A O 1
ATOM 641 N N . TYR A 1 86 ? 13.773 16.218 -38.673 1.00 65.44 86 TYR A N 1
ATOM 642 C CA . TYR A 1 86 ? 13.992 15.986 -37.224 1.00 65.44 86 TYR A CA 1
ATOM 643 C C . TYR A 1 86 ? 13.784 14.522 -36.772 1.00 65.44 86 TYR A C 1
ATOM 645 O O . TYR A 1 86 ? 13.766 14.242 -35.576 1.00 65.44 86 TYR A O 1
ATOM 653 N N . LEU A 1 87 ? 13.640 13.592 -37.718 1.00 65.25 87 LEU A N 1
ATOM 654 C CA . LEU A 1 87 ? 13.428 12.175 -37.477 1.00 65.25 87 LEU A CA 1
ATOM 655 C C . LEU A 1 87 ? 14.781 11.471 -37.542 1.00 65.25 87 LEU A C 1
ATOM 657 O O . LEU A 1 87 ? 15.457 11.502 -38.577 1.00 65.25 87 LEU A O 1
ATOM 661 N N . THR A 1 88 ? 15.148 10.836 -36.433 1.00 79.69 88 THR A N 1
ATOM 662 C CA . THR A 1 88 ? 16.255 9.886 -36.368 1.00 79.69 88 THR A CA 1
ATOM 663 C C . THR A 1 88 ? 15.670 8.482 -36.399 1.00 79.69 88 THR A C 1
ATOM 665 O O . THR A 1 88 ? 14.925 8.094 -35.500 1.00 79.69 88 THR A O 1
ATOM 668 N N . GLU A 1 89 ? 16.008 7.715 -37.430 1.00 89.50 89 GLU A N 1
ATOM 669 C CA . GLU A 1 89 ? 15.669 6.293 -37.529 1.00 89.50 89 GLU A CA 1
ATOM 670 C C . GLU A 1 89 ? 16.925 5.479 -37.221 1.00 89.50 89 GLU A C 1
ATOM 672 O O . GLU A 1 89 ? 17.974 5.706 -37.822 1.00 89.50 89 GLU A O 1
ATOM 677 N N . THR A 1 90 ? 16.860 4.545 -36.272 1.00 90.50 90 THR A N 1
ATOM 678 C CA . THR A 1 90 ? 18.012 3.694 -35.939 1.00 90.50 90 THR A CA 1
ATOM 679 C C . THR A 1 90 ? 17.685 2.224 -36.127 1.00 90.50 90 THR A C 1
ATOM 681 O O . THR A 1 90 ? 16.836 1.667 -35.437 1.00 90.50 90 THR A O 1
ATOM 684 N N . HIS A 1 91 ? 18.419 1.557 -37.011 1.00 91.50 91 HIS A N 1
ATOM 685 C CA . HIS A 1 91 ? 18.337 0.116 -37.204 1.00 91.50 91 HIS A CA 1
ATOM 686 C C . HIS A 1 91 ? 19.417 -0.586 -36.391 1.00 91.50 91 HIS A C 1
ATOM 688 O O . HIS A 1 91 ? 20.599 -0.327 -36.587 1.00 91.50 91 HIS A O 1
ATOM 694 N N . TYR A 1 92 ? 19.034 -1.534 -35.549 1.00 90.81 92 TYR A N 1
ATOM 695 C CA . TYR A 1 92 ? 19.935 -2.473 -34.887 1.00 90.81 92 TYR A CA 1
ATOM 696 C C . TYR A 1 92 ? 19.780 -3.840 -35.542 1.00 90.81 92 TYR A C 1
ATOM 698 O O . TYR A 1 92 ? 18.659 -4.282 -35.779 1.00 90.81 92 TYR A O 1
ATOM 706 N N . TYR A 1 93 ? 20.877 -4.538 -35.822 1.00 90.50 93 TYR A N 1
ATOM 707 C CA . TYR A 1 93 ? 20.831 -5.871 -36.415 1.00 90.50 93 TYR A CA 1
ATOM 708 C C . TYR A 1 93 ? 21.846 -6.817 -35.773 1.00 90.50 93 TYR A C 1
ATOM 710 O O . TYR A 1 93 ? 23.013 -6.484 -35.569 1.00 90.50 93 TYR A O 1
ATOM 718 N N . TYR A 1 94 ? 21.389 -8.029 -35.471 1.00 87.25 94 TYR A N 1
ATOM 719 C CA . TYR A 1 94 ? 22.133 -9.084 -34.795 1.00 87.25 94 TYR A CA 1
ATOM 720 C C . TYR A 1 94 ? 22.196 -10.302 -35.712 1.00 87.25 94 TYR A C 1
ATOM 722 O O . TYR A 1 94 ? 21.339 -11.185 -35.678 1.00 87.25 94 TYR A O 1
ATOM 730 N N . SER A 1 95 ? 23.237 -10.381 -36.538 1.00 83.88 95 SER A N 1
ATOM 731 C CA . SER A 1 95 ? 23.393 -11.461 -37.521 1.00 83.88 95 SER A CA 1
ATOM 732 C C . SER A 1 95 ? 23.597 -12.835 -36.875 1.00 83.88 95 SER A C 1
ATOM 734 O O . SER A 1 95 ? 23.289 -13.847 -37.498 1.00 83.88 95 SER A O 1
ATOM 736 N N . ALA A 1 96 ? 24.090 -12.890 -35.632 1.00 79.56 96 ALA A N 1
ATOM 737 C CA . ALA A 1 96 ? 24.253 -14.137 -34.880 1.00 79.56 96 ALA A CA 1
ATOM 738 C C . ALA A 1 96 ? 22.921 -14.747 -34.401 1.00 79.56 96 ALA A C 1
ATOM 740 O O . ALA A 1 96 ? 22.823 -15.968 -34.287 1.00 79.56 96 ALA A O 1
ATOM 741 N N . THR A 1 97 ? 21.915 -13.915 -34.124 1.00 80.50 97 THR A N 1
ATOM 742 C CA . THR A 1 97 ? 20.589 -14.335 -33.633 1.00 80.50 97 THR A CA 1
ATOM 743 C C . THR A 1 97 ? 19.475 -14.126 -34.660 1.00 80.50 97 THR A C 1
ATOM 745 O O . THR A 1 97 ? 18.341 -14.502 -34.391 1.00 80.50 97 THR A O 1
ATOM 748 N N . ASN A 1 98 ? 19.801 -13.589 -35.842 1.00 87.69 98 ASN A N 1
ATOM 749 C CA . ASN A 1 98 ? 18.863 -13.181 -36.891 1.00 87.69 98 ASN A CA 1
ATOM 750 C C . ASN A 1 98 ? 17.761 -12.236 -36.372 1.00 87.69 98 ASN A C 1
ATOM 752 O O . ASN A 1 98 ? 16.592 -12.388 -36.712 1.00 87.69 98 ASN A O 1
ATOM 756 N N . GLU A 1 99 ? 18.135 -11.238 -35.572 1.00 87.62 99 GLU A N 1
ATOM 757 C CA . GLU A 1 99 ? 17.205 -10.229 -35.047 1.00 87.62 99 GLU A CA 1
ATOM 758 C C . GLU A 1 99 ? 17.504 -8.859 -35.669 1.00 87.62 99 GLU A C 1
ATOM 760 O O . GLU A 1 99 ? 18.668 -8.488 -35.831 1.00 87.62 99 GLU A O 1
ATOM 765 N N . LYS A 1 100 ? 16.463 -8.095 -36.001 1.00 90.50 100 LYS A N 1
ATOM 766 C CA . LYS A 1 100 ? 16.544 -6.698 -36.436 1.00 90.50 100 LYS A CA 1
ATOM 767 C C . LYS A 1 100 ? 15.542 -5.871 -35.640 1.00 90.50 100 LYS A C 1
ATOM 769 O O . LYS A 1 100 ? 14.414 -6.301 -35.435 1.00 90.50 100 LYS A O 1
ATOM 774 N N . TYR A 1 101 ? 15.942 -4.680 -35.227 1.00 89.94 101 TYR A N 1
ATOM 775 C CA . TYR A 1 101 ? 15.093 -3.725 -34.525 1.00 89.94 101 TYR A CA 1
ATOM 776 C C . TYR A 1 101 ? 15.176 -2.393 -35.249 1.00 89.94 101 TYR A C 1
ATOM 778 O O . TYR A 1 101 ? 16.272 -1.952 -35.592 1.00 89.94 101 TYR A O 1
ATOM 786 N N . VAL A 1 102 ? 14.033 -1.764 -35.485 1.00 90.69 102 VAL A N 1
ATOM 787 C CA . VAL A 1 102 ? 13.961 -0.414 -36.046 1.00 90.69 102 VAL A CA 1
ATOM 788 C C . VAL A 1 102 ? 13.382 0.504 -34.985 1.00 90.69 102 VAL A C 1
ATOM 790 O O . VAL A 1 102 ? 12.285 0.249 -34.488 1.00 90.69 102 VAL A O 1
ATOM 793 N N . ILE A 1 103 ? 14.152 1.521 -34.612 1.00 87.38 103 ILE A N 1
ATOM 794 C CA . ILE A 1 103 ? 13.761 2.550 -33.655 1.00 87.38 103 ILE A CA 1
ATOM 795 C C . ILE A 1 103 ? 13.362 3.794 -34.436 1.00 87.38 103 ILE A C 1
ATOM 797 O O . ILE A 1 103 ? 14.195 4.372 -35.134 1.00 87.38 103 ILE A O 1
ATOM 801 N N . GLU A 1 104 ? 12.102 4.192 -34.298 1.00 85.19 104 GLU A N 1
ATOM 802 C CA . GLU A 1 104 ? 11.537 5.414 -34.871 1.00 85.19 104 GLU A CA 1
ATOM 803 C C . GLU A 1 104 ? 10.902 6.230 -33.741 1.00 85.19 104 GLU A C 1
ATOM 805 O O . GLU A 1 104 ? 10.004 5.737 -33.049 1.00 85.19 104 GLU A O 1
ATOM 810 N N . ASP A 1 105 ? 11.343 7.476 -33.566 1.00 73.12 105 ASP A N 1
ATOM 811 C CA . ASP A 1 105 ? 10.930 8.372 -32.477 1.00 73.12 105 ASP A CA 1
ATOM 812 C C . ASP A 1 105 ? 11.211 7.777 -31.080 1.00 73.12 105 ASP A C 1
ATOM 814 O O . ASP A 1 105 ? 12.301 7.929 -30.531 1.00 73.12 105 ASP A O 1
ATOM 818 N N . TYR A 1 106 ? 10.223 7.066 -30.527 1.00 70.00 106 TYR A N 1
ATOM 819 C CA . TYR A 1 106 ? 10.215 6.437 -29.199 1.00 70.00 106 TYR A CA 1
ATOM 820 C C . TYR A 1 106 ? 9.712 4.983 -29.232 1.00 70.00 106 TYR A C 1
ATOM 822 O O . TYR A 1 106 ? 9.494 4.379 -28.183 1.00 70.00 106 TYR A O 1
ATOM 830 N N . GLY A 1 107 ? 9.467 4.433 -30.425 1.00 73.94 107 GLY A N 1
ATOM 831 C CA . GLY A 1 107 ? 8.938 3.084 -30.606 1.00 73.94 107 GLY A CA 1
ATOM 832 C C . GLY A 1 107 ? 9.970 2.133 -31.195 1.00 73.94 107 GLY A C 1
ATOM 833 O O . GLY A 1 107 ? 10.864 2.545 -31.933 1.00 73.94 107 GLY A O 1
ATOM 834 N N . CYS A 1 108 ? 9.803 0.846 -30.904 1.00 85.44 108 CYS A N 1
ATOM 835 C CA . CYS A 1 108 ? 10.630 -0.222 -31.437 1.00 85.44 108 CYS A CA 1
ATOM 836 C C . CYS A 1 108 ? 9.811 -1.218 -32.250 1.00 85.44 108 CYS A C 1
ATOM 838 O O . CYS A 1 108 ? 8.832 -1.779 -31.764 1.00 85.44 108 CYS A O 1
ATOM 840 N N . THR A 1 109 ? 10.258 -1.491 -33.474 1.00 87.62 109 THR A N 1
ATOM 841 C CA . THR A 1 109 ? 9.685 -2.538 -34.325 1.00 87.62 109 THR A CA 1
ATOM 842 C C . THR A 1 109 ? 10.701 -3.666 -34.499 1.00 87.62 109 THR A C 1
ATOM 844 O O . THR A 1 109 ? 11.648 -3.522 -35.283 1.00 87.62 109 THR A O 1
ATOM 847 N N . PRO A 1 110 ? 10.558 -4.790 -33.776 1.00 86.31 110 PRO A N 1
ATOM 848 C CA . PRO A 1 110 ? 11.390 -5.961 -33.999 1.00 86.31 110 PRO A CA 1
ATOM 849 C C . PRO A 1 110 ? 10.934 -6.731 -35.243 1.00 86.31 110 PRO A C 1
ATOM 851 O O . PRO A 1 110 ? 9.751 -6.816 -35.570 1.00 86.31 110 PRO A O 1
ATOM 854 N N . SER A 1 111 ? 11.893 -7.331 -35.934 1.00 87.44 111 SER A N 1
ATOM 855 C CA . SER A 1 111 ? 11.690 -8.165 -37.116 1.00 87.44 111 SER A CA 1
ATOM 856 C C . SER A 1 111 ? 12.751 -9.263 -37.179 1.00 87.44 111 SER A C 1
ATOM 858 O O . SER A 1 111 ? 13.850 -9.137 -36.629 1.00 87.44 111 SER A O 1
ATOM 860 N N . GLU A 1 112 ? 12.420 -10.373 -37.836 1.00 88.00 112 GLU A N 1
ATOM 861 C CA . GLU A 1 112 ? 13.399 -11.417 -38.122 1.00 88.00 112 GLU A CA 1
ATOM 862 C C . GLU A 1 112 ? 14.338 -10.940 -39.232 1.00 88.00 112 GLU A C 1
ATOM 864 O O . GLU A 1 112 ? 13.908 -10.559 -40.322 1.00 88.00 112 GLU A O 1
ATOM 869 N N . LEU A 1 113 ? 15.641 -11.006 -38.974 1.00 89.06 113 LEU A N 1
ATOM 870 C CA . LEU A 1 113 ? 16.676 -10.680 -39.945 1.00 89.06 113 LEU A CA 1
ATOM 871 C C . LEU A 1 113 ? 16.910 -11.875 -40.884 1.00 89.06 113 LEU A C 1
ATOM 873 O O . LEU A 1 113 ? 17.972 -12.506 -40.884 1.00 89.06 113 LEU A O 1
ATOM 877 N N . SER A 1 114 ? 15.876 -12.198 -41.662 1.00 89.12 114 SER A N 1
ATOM 878 C CA . SER A 1 114 ? 15.910 -13.225 -42.703 1.00 89.12 114 SER A CA 1
ATOM 879 C C . SER A 1 114 ? 16.916 -12.870 -43.803 1.00 89.12 114 SER A C 1
ATOM 881 O O . SER A 1 114 ? 17.377 -11.733 -43.912 1.00 89.12 114 SER A O 1
ATOM 883 N N . THR A 1 115 ? 17.276 -13.839 -44.644 1.00 86.06 115 THR A N 1
ATOM 884 C CA . THR A 1 115 ? 18.141 -13.578 -45.803 1.00 86.06 115 THR A CA 1
ATOM 885 C C . THR A 1 115 ? 17.549 -12.498 -46.711 1.00 86.06 115 THR A C 1
ATOM 887 O O . THR A 1 115 ? 18.268 -11.569 -47.074 1.00 86.06 115 THR A O 1
ATOM 890 N N . ASP A 1 116 ? 16.247 -12.565 -46.991 1.00 85.88 116 ASP A N 1
ATOM 891 C CA . ASP A 1 116 ? 15.540 -11.571 -47.806 1.00 85.88 116 ASP A CA 1
ATOM 892 C C . ASP A 1 116 ? 15.569 -10.189 -47.143 1.00 85.88 116 ASP A C 1
ATOM 894 O O . ASP A 1 116 ? 15.830 -9.191 -47.805 1.00 85.88 116 ASP A O 1
ATOM 898 N N . GLU A 1 117 ? 15.400 -10.119 -45.820 1.00 87.94 117 GLU A N 1
ATOM 899 C CA . GLU A 1 117 ? 15.449 -8.851 -45.087 1.00 87.94 117 GLU A CA 1
ATOM 900 C C . GLU A 1 117 ? 16.856 -8.235 -45.060 1.00 87.94 117 GLU A C 1
ATOM 902 O O . GLU A 1 117 ? 17.007 -7.012 -45.141 1.00 87.94 117 GLU A O 1
ATOM 907 N N . LYS A 1 118 ? 17.906 -9.065 -44.999 1.00 88.06 118 LYS A N 1
ATOM 908 C CA . LYS A 1 118 ? 19.297 -8.610 -45.156 1.00 88.06 118 LYS A CA 1
ATOM 909 C C . LYS A 1 118 ? 19.512 -8.012 -46.544 1.00 88.06 118 LYS A C 1
ATOM 911 O O . LYS A 1 118 ? 20.071 -6.921 -46.641 1.00 88.06 118 LYS A O 1
ATOM 916 N N . TYR A 1 119 ? 19.030 -8.681 -47.593 1.00 84.56 119 TYR A N 1
ATOM 917 C CA . TYR A 1 119 ? 19.086 -8.154 -48.958 1.00 84.56 119 TYR A CA 1
ATOM 918 C C . TYR A 1 119 ? 18.298 -6.855 -49.097 1.00 84.56 119 TYR A C 1
ATOM 920 O O . TYR A 1 119 ? 18.851 -5.878 -49.584 1.00 84.56 119 TYR A O 1
ATOM 928 N N . ASN A 1 120 ? 17.061 -6.799 -48.602 1.00 84.44 120 ASN A N 1
ATOM 929 C CA . ASN A 1 120 ? 16.234 -5.593 -48.639 1.00 84.44 120 ASN A CA 1
ATOM 930 C C . ASN A 1 120 ? 16.914 -4.419 -47.924 1.00 84.44 120 ASN A C 1
ATOM 932 O O . ASN A 1 120 ? 16.986 -3.321 -48.468 1.00 84.44 120 ASN A O 1
ATOM 936 N N . THR A 1 121 ? 17.480 -4.659 -46.737 1.00 85.38 121 THR A N 1
ATOM 937 C CA . THR A 1 121 ? 18.191 -3.624 -45.972 1.00 85.38 121 THR A CA 1
ATOM 938 C C . THR A 1 121 ? 19.424 -3.121 -46.724 1.00 85.38 121 THR A C 1
ATOM 940 O O . THR A 1 121 ? 19.639 -1.917 -46.785 1.00 85.38 121 THR A O 1
ATOM 943 N N . ILE A 1 122 ? 20.213 -4.013 -47.334 1.00 84.31 122 ILE A N 1
ATOM 944 C CA . ILE A 1 122 ? 21.380 -3.614 -48.135 1.00 84.31 122 ILE A CA 1
ATOM 945 C C . ILE A 1 122 ? 20.945 -2.862 -49.402 1.00 84.31 122 ILE A C 1
ATOM 947 O O . ILE A 1 122 ? 21.542 -1.845 -49.750 1.00 84.31 122 ILE A O 1
ATOM 951 N N . ASN A 1 123 ? 19.884 -3.330 -50.062 1.00 80.19 123 ASN A N 1
ATOM 952 C CA . ASN A 1 123 ? 19.337 -2.730 -51.277 1.00 80.19 123 ASN A CA 1
ATOM 953 C C . ASN A 1 123 ? 18.788 -1.322 -51.034 1.00 80.19 123 ASN A C 1
ATOM 955 O O . ASN A 1 123 ? 18.809 -0.508 -51.951 1.00 80.19 123 ASN A O 1
ATOM 959 N N . ASN A 1 124 ? 18.368 -0.990 -49.810 1.00 80.19 124 ASN A N 1
ATOM 960 C CA . ASN A 1 124 ? 18.000 0.385 -49.461 1.00 80.19 124 ASN A CA 1
ATOM 961 C C . ASN A 1 124 ? 19.177 1.364 -49.591 1.00 80.19 124 ASN A C 1
ATOM 963 O O . ASN A 1 124 ? 18.958 2.552 -49.807 1.00 80.19 124 ASN A O 1
ATOM 967 N N . TRP A 1 125 ? 20.422 0.883 -49.515 1.00 82.81 125 TRP A N 1
ATOM 968 C CA . TRP A 1 125 ? 21.612 1.703 -49.750 1.00 82.81 125 TRP A CA 1
ATOM 969 C C . TRP A 1 125 ? 22.040 1.739 -51.214 1.00 82.81 125 TRP A C 1
ATOM 971 O O . TRP A 1 125 ? 22.999 2.434 -51.527 1.00 82.81 125 TRP A O 1
ATOM 981 N N . VAL A 1 126 ? 21.368 1.018 -52.112 1.00 72.81 126 VAL A N 1
ATOM 982 C CA . VAL A 1 126 ? 21.701 0.903 -53.538 1.00 72.81 126 VAL A CA 1
ATOM 983 C C . VAL A 1 126 ? 20.567 1.556 -54.338 1.00 72.81 126 VAL A C 1
ATOM 985 O O . VAL A 1 126 ? 19.555 0.928 -54.627 1.00 72.81 126 VAL A O 1
ATOM 988 N N . VAL A 1 127 ? 20.688 2.859 -54.616 1.00 62.56 127 VAL A N 1
ATOM 989 C CA . VAL A 1 127 ? 19.513 3.732 -54.851 1.00 62.56 127 VAL A CA 1
ATOM 990 C C . VAL A 1 127 ? 19.173 4.022 -56.329 1.00 62.56 127 VAL A C 1
ATOM 992 O O . VAL A 1 127 ? 18.723 5.099 -56.680 1.00 62.56 127 VAL A O 1
ATOM 995 N N . PRO A 1 128 ? 19.334 3.082 -57.263 1.00 66.31 128 PRO A N 1
ATOM 996 C CA . PRO A 1 128 ? 18.349 3.035 -58.350 1.00 66.31 128 PRO A CA 1
ATOM 997 C C . PRO A 1 128 ? 17.480 1.792 -58.245 1.00 66.31 128 PRO A C 1
ATOM 999 O O . PRO A 1 128 ? 17.996 0.682 -58.159 1.00 66.31 128 PRO A O 1
ATOM 1002 N N . GLU A 1 129 ? 16.160 1.950 -58.370 1.00 65.62 129 GLU A N 1
ATOM 1003 C CA . GLU A 1 129 ? 15.251 0.812 -58.585 1.00 65.62 129 GLU A CA 1
ATOM 1004 C C . GLU A 1 129 ? 15.715 -0.028 -59.789 1.00 65.62 129 GLU A C 1
ATOM 1006 O O . GLU A 1 129 ? 15.675 -1.253 -59.756 1.00 65.62 129 GLU A O 1
ATOM 1011 N N . SER A 1 130 ? 16.266 0.638 -60.812 1.00 61.62 130 SER A N 1
ATOM 1012 C CA . SER A 1 130 ? 16.877 0.016 -61.992 1.00 61.62 130 SER A CA 1
ATOM 1013 C C . SER A 1 130 ? 18.151 -0.782 -61.703 1.00 61.62 130 SER A C 1
ATOM 1015 O O . SER A 1 130 ? 18.556 -1.585 -62.536 1.00 61.62 130 SER A O 1
ATOM 1017 N N . ALA A 1 131 ? 18.783 -0.579 -60.548 1.00 63.88 131 ALA A N 1
ATOM 1018 C CA . ALA A 1 131 ? 19.979 -1.294 -60.129 1.00 63.88 131 ALA A CA 1
ATOM 1019 C C . ALA A 1 131 ? 19.664 -2.457 -59.175 1.00 63.88 131 ALA A C 1
ATOM 1021 O O . ALA A 1 131 ? 20.495 -3.347 -59.031 1.00 63.88 131 ALA A O 1
ATOM 1022 N N . LYS A 1 132 ? 18.481 -2.490 -58.541 1.00 68.88 132 LYS A N 1
ATOM 1023 C CA . LYS A 1 132 ? 18.123 -3.528 -57.555 1.00 68.88 132 LYS A CA 1
ATOM 1024 C C . LYS A 1 132 ? 18.136 -4.941 -58.148 1.00 68.88 132 LYS A C 1
ATOM 1026 O O . LYS A 1 132 ? 18.665 -5.850 -57.518 1.00 68.88 132 LYS A O 1
ATOM 1031 N N . ASP A 1 133 ? 17.637 -5.105 -59.375 1.00 64.38 133 ASP A N 1
ATOM 1032 C CA . ASP A 1 133 ? 17.592 -6.401 -60.075 1.00 64.38 133 ASP A CA 1
ATOM 1033 C C . ASP A 1 133 ? 18.945 -6.814 -60.689 1.00 64.38 133 ASP A C 1
ATOM 1035 O O . ASP A 1 133 ? 19.166 -7.986 -60.994 1.00 64.38 133 ASP A O 1
ATOM 1039 N N . GLU A 1 134 ? 19.869 -5.866 -60.880 1.00 60.03 134 GLU A N 1
ATOM 1040 C CA . GLU A 1 134 ? 21.204 -6.124 -61.445 1.00 60.03 134 GLU A CA 1
ATOM 1041 C C . GLU A 1 134 ? 22.241 -6.488 -60.362 1.00 60.03 134 GLU A C 1
ATOM 1043 O O . GLU A 1 134 ? 23.379 -6.848 -60.677 1.00 60.03 134 GLU A O 1
ATOM 1048 N N . ILE A 1 135 ? 21.862 -6.408 -59.078 1.00 57.06 135 ILE A N 1
ATOM 1049 C CA . ILE A 1 135 ? 22.779 -6.414 -57.933 1.00 57.06 135 ILE A CA 1
ATOM 1050 C C . ILE A 1 135 ? 22.540 -7.633 -57.017 1.00 57.06 135 ILE A C 1
ATOM 1052 O O . ILE A 1 135 ? 22.316 -7.536 -55.816 1.00 57.06 135 ILE A O 1
ATOM 1056 N N . ASP A 1 136 ? 22.737 -8.832 -57.566 1.00 60.00 136 ASP A N 1
ATOM 1057 C CA . ASP A 1 136 ? 22.872 -10.094 -56.805 1.00 60.00 136 ASP A CA 1
ATOM 1058 C C . ASP A 1 136 ? 24.284 -10.216 -56.152 1.00 60.00 136 ASP A C 1
ATOM 1060 O O . ASP A 1 136 ? 24.906 -11.278 -56.083 1.00 60.00 136 ASP A O 1
ATOM 1064 N N . LEU A 1 137 ? 24.879 -9.076 -55.767 1.00 61.88 137 LEU A N 1
ATOM 1065 C CA . LEU A 1 137 ? 26.336 -8.888 -55.662 1.00 61.88 137 LEU A CA 1
ATOM 1066 C C . LEU A 1 137 ? 26.931 -9.123 -54.270 1.00 61.88 137 LEU A C 1
ATOM 1068 O O . LEU A 1 137 ? 28.147 -9.305 -54.133 1.00 61.88 137 LEU A O 1
ATOM 1072 N N . PHE A 1 138 ? 26.116 -9.079 -53.221 1.00 69.88 138 PHE A N 1
ATOM 1073 C CA . PHE A 1 138 ? 26.616 -9.081 -51.850 1.00 69.88 138 PHE A CA 1
ATOM 1074 C C . PHE A 1 138 ? 26.725 -10.510 -51.313 1.00 69.88 138 PHE A C 1
ATOM 1076 O O . PHE A 1 138 ? 25.778 -11.076 -50.781 1.00 69.88 138 PHE A O 1
ATOM 1083 N N . GLY A 1 139 ? 27.918 -11.101 -51.438 1.00 62.16 139 GLY A N 1
ATOM 1084 C CA . GLY A 1 139 ? 28.206 -12.444 -50.915 1.00 62.16 139 GLY A CA 1
ATOM 1085 C C . GLY A 1 139 ? 28.354 -12.521 -49.388 1.00 62.16 139 GLY A C 1
ATOM 1086 O O . GLY A 1 139 ? 28.393 -13.618 -48.835 1.00 62.16 139 GLY A O 1
ATOM 1087 N N . ASN A 1 140 ? 28.456 -11.378 -48.700 1.00 67.88 140 ASN A N 1
ATOM 1088 C CA . ASN A 1 140 ? 28.549 -11.303 -47.244 1.00 67.88 140 ASN A CA 1
ATOM 1089 C C . ASN A 1 140 ? 27.420 -10.429 -46.688 1.00 67.88 140 ASN A C 1
ATOM 1091 O O . ASN A 1 140 ? 27.442 -9.217 -46.875 1.00 67.88 140 ASN A O 1
ATOM 1095 N N . LEU A 1 141 ? 26.466 -11.059 -46.002 1.00 78.50 141 LEU A N 1
ATOM 1096 C CA . LEU A 1 141 ? 25.290 -10.413 -45.411 1.00 78.50 141 LEU A CA 1
ATOM 1097 C C . LEU A 1 141 ? 25.462 -10.138 -43.905 1.00 78.50 141 LEU A C 1
ATOM 1099 O O . LEU A 1 141 ? 24.477 -9.974 -43.189 1.00 78.50 141 LEU A O 1
ATOM 1103 N N . ASP A 1 142 ? 26.701 -10.139 -43.401 1.00 83.06 142 ASP A N 1
ATOM 1104 C CA . ASP A 1 142 ? 26.978 -9.788 -42.005 1.00 83.06 142 ASP A CA 1
ATOM 1105 C C . ASP A 1 142 ? 26.971 -8.262 -41.775 1.00 83.06 142 ASP A C 1
ATOM 1107 O O . ASP A 1 142 ? 26.786 -7.849 -40.633 1.00 83.06 142 ASP A O 1
ATOM 1111 N N . TYR A 1 143 ? 27.118 -7.442 -42.827 1.00 87.00 143 TYR A N 1
ATOM 1112 C CA . TYR A 1 143 ? 27.120 -5.972 -42.772 1.00 87.00 143 TYR A CA 1
ATOM 1113 C C . TYR A 1 143 ? 25.964 -5.417 -43.596 1.00 87.00 143 TYR A C 1
ATOM 1115 O O . TYR A 1 143 ? 25.835 -5.739 -44.778 1.00 87.00 143 TYR A O 1
ATOM 1123 N N . LEU A 1 144 ? 25.136 -4.582 -42.973 1.00 89.56 144 LEU A N 1
ATOM 1124 C CA . LEU A 1 144 ? 23.899 -4.112 -43.594 1.00 89.56 144 LEU A CA 1
ATOM 1125 C C . LEU A 1 144 ? 23.881 -2.618 -43.907 1.00 89.56 144 LEU A C 1
ATOM 1127 O O . LEU A 1 144 ? 22.874 -2.173 -44.439 1.00 89.56 144 LEU A O 1
ATOM 1131 N N . GLY A 1 145 ? 24.917 -1.845 -43.560 1.00 91.06 145 GLY A N 1
ATOM 1132 C CA . GLY A 1 145 ? 24.970 -0.396 -43.790 1.00 91.06 145 GLY A CA 1
ATOM 1133 C C . GLY A 1 145 ? 25.739 0.016 -45.053 1.00 91.06 145 GLY A C 1
ATOM 1134 O O . GLY A 1 145 ? 26.247 -0.842 -45.784 1.00 91.06 145 GLY A O 1
ATOM 1135 N N . PRO A 1 146 ? 25.871 1.331 -45.323 1.00 91.81 146 PRO A N 1
ATOM 1136 C CA . PRO A 1 146 ? 26.519 1.850 -46.533 1.00 91.81 146 PRO A CA 1
ATOM 1137 C C . PRO A 1 146 ? 27.975 1.406 -46.726 1.00 91.81 146 PRO A C 1
ATOM 1139 O O . PRO A 1 146 ? 28.452 1.332 -47.860 1.00 91.81 146 PRO A O 1
ATOM 1142 N N . THR A 1 147 ? 28.698 1.062 -45.654 1.00 91.94 147 THR A N 1
ATOM 1143 C CA . THR A 1 147 ? 30.067 0.520 -45.750 1.00 91.94 147 THR A CA 1
ATOM 1144 C C . THR A 1 147 ? 30.126 -0.763 -46.585 1.00 91.94 147 THR A C 1
ATOM 1146 O O . THR A 1 147 ? 31.153 -1.047 -47.208 1.00 91.94 147 THR A O 1
ATOM 1149 N N . GLN A 1 148 ? 29.019 -1.503 -46.691 1.00 89.00 148 GLN A N 1
ATOM 1150 C CA . GLN A 1 148 ? 28.909 -2.686 -47.542 1.00 89.00 148 GLN A CA 1
ATOM 1151 C C . GLN A 1 148 ? 29.224 -2.392 -49.020 1.00 89.00 148 GLN A C 1
ATOM 1153 O O . GLN A 1 148 ? 29.785 -3.249 -49.706 1.00 89.00 148 GLN A O 1
ATOM 1158 N N . LEU A 1 149 ? 28.973 -1.168 -49.502 1.00 88.38 149 LEU A N 1
ATOM 1159 C CA . LEU A 1 149 ? 29.339 -0.732 -50.857 1.00 88.38 149 LEU A CA 1
ATOM 1160 C C . LEU A 1 149 ? 30.861 -0.744 -51.073 1.00 88.38 149 LEU A C 1
ATOM 1162 O O . LEU A 1 149 ? 31.353 -1.147 -52.129 1.00 88.38 149 LEU A O 1
ATOM 1166 N N . MET A 1 150 ? 31.620 -0.358 -50.046 1.00 90.56 150 MET A N 1
ATOM 1167 C CA . MET A 1 150 ? 33.083 -0.355 -50.076 1.00 90.56 150 MET A CA 1
ATOM 1168 C C . MET A 1 150 ? 33.666 -1.764 -49.901 1.00 90.56 150 MET A C 1
ATOM 1170 O O . MET A 1 150 ? 34.688 -2.089 -50.504 1.00 90.56 150 MET A O 1
ATOM 1174 N N . ILE A 1 151 ? 33.004 -2.628 -49.122 1.00 88.44 151 ILE A N 1
ATOM 1175 C CA . ILE A 1 151 ? 33.354 -4.056 -49.019 1.00 88.44 151 ILE A CA 1
ATOM 1176 C C . ILE A 1 151 ? 33.143 -4.742 -50.373 1.00 88.44 151 ILE A C 1
ATOM 1178 O O . ILE A 1 151 ? 33.992 -5.505 -50.838 1.00 88.44 151 ILE A O 1
ATOM 1182 N N . TRP A 1 152 ? 32.034 -4.435 -51.043 1.00 87.12 152 TRP A N 1
ATOM 1183 C CA . TRP A 1 152 ? 31.748 -4.962 -52.366 1.00 87.12 152 TRP A CA 1
ATOM 1184 C C . TRP A 1 152 ? 32.760 -4.495 -53.420 1.00 87.12 152 TRP A C 1
ATOM 1186 O O . TRP A 1 152 ? 33.213 -5.325 -54.211 1.00 87.12 152 TRP A O 1
ATOM 1196 N N . ALA A 1 153 ? 33.195 -3.229 -53.393 1.00 88.19 153 ALA A N 1
ATOM 1197 C CA . ALA A 1 153 ? 34.224 -2.710 -54.301 1.00 88.19 153 ALA A CA 1
ATOM 1198 C C . ALA A 1 153 ? 35.495 -3.584 -54.317 1.00 88.19 153 ALA A C 1
ATOM 1200 O O . ALA A 1 153 ? 36.092 -3.823 -55.370 1.00 88.19 153 ALA A O 1
ATOM 1201 N N . GLN A 1 154 ? 35.870 -4.143 -53.162 1.00 87.81 154 GLN A N 1
ATOM 1202 C CA . GLN A 1 154 ? 36.983 -5.083 -53.066 1.00 87.81 154 GLN A CA 1
ATOM 1203 C C . GLN A 1 154 ? 36.721 -6.403 -53.800 1.00 87.81 154 GLN A C 1
ATOM 1205 O O . GLN A 1 154 ? 37.620 -6.940 -54.452 1.00 87.81 154 GLN A O 1
ATOM 1210 N N . SER A 1 155 ? 35.499 -6.932 -53.710 1.00 85.25 155 SER A N 1
ATOM 1211 C CA . SER A 1 155 ? 35.114 -8.211 -54.323 1.00 85.25 155 SER A CA 1
ATOM 1212 C C . SER A 1 155 ? 35.180 -8.199 -55.855 1.00 85.25 155 SER A C 1
ATOM 1214 O O . SER A 1 155 ? 35.374 -9.246 -56.468 1.00 85.25 155 SER A O 1
ATOM 1216 N N . VAL A 1 156 ? 35.078 -7.014 -56.463 1.00 86.62 156 VAL A N 1
ATOM 1217 C CA . VAL A 1 156 ? 35.181 -6.794 -57.915 1.00 86.62 156 VAL A CA 1
ATOM 1218 C C . VAL A 1 156 ? 36.496 -6.124 -58.320 1.00 86.62 156 VAL A C 1
ATOM 1220 O O . VAL A 1 156 ? 36.639 -5.646 -59.447 1.00 86.62 156 VAL A O 1
ATOM 1223 N N . SER A 1 157 ? 37.485 -6.080 -57.422 1.00 88.00 157 SER A N 1
ATOM 1224 C CA . SER A 1 157 ? 38.750 -5.379 -57.657 1.00 88.00 157 SER A CA 1
ATOM 1225 C C . SER A 1 157 ? 39.513 -5.871 -58.894 1.00 88.00 157 SER A C 1
ATOM 1227 O O . SER A 1 157 ? 40.293 -5.106 -59.460 1.00 88.00 157 SER A O 1
ATOM 1229 N N . ASP A 1 158 ? 39.349 -7.131 -59.294 1.00 85.94 158 ASP A N 1
ATOM 1230 C CA . ASP A 1 158 ? 39.967 -7.718 -60.487 1.00 85.94 158 ASP A CA 1
ATOM 1231 C C . ASP A 1 158 ? 39.310 -7.237 -61.792 1.00 85.94 158 ASP A C 1
ATOM 1233 O O . ASP A 1 158 ? 39.962 -7.183 -62.837 1.00 85.94 158 ASP A O 1
ATOM 1237 N N . LYS A 1 159 ? 38.040 -6.828 -61.715 1.00 86.12 159 LYS A N 1
ATOM 1238 C CA . LYS A 1 159 ? 37.240 -6.261 -62.811 1.00 86.12 159 LYS A CA 1
ATOM 1239 C C . LYS A 1 159 ? 37.267 -4.731 -62.838 1.00 86.12 159 LYS A C 1
ATOM 1241 O O . LYS A 1 159 ? 36.857 -4.124 -63.828 1.00 86.12 159 LYS A O 1
ATOM 1246 N N . ALA A 1 160 ? 37.747 -4.106 -61.768 1.00 88.00 160 ALA A N 1
ATOM 1247 C CA . ALA A 1 160 ? 37.847 -2.662 -61.641 1.00 88.00 160 ALA A CA 1
ATOM 1248 C C . ALA A 1 160 ? 38.988 -2.072 -62.482 1.00 88.00 160 ALA A C 1
ATOM 1250 O O . ALA A 1 160 ? 40.086 -2.631 -62.594 1.00 88.00 160 ALA A O 1
ATOM 1251 N N . GLN A 1 161 ? 38.755 -0.883 -63.031 1.00 89.81 161 GLN A N 1
ATOM 1252 C CA . GLN A 1 161 ? 39.772 -0.079 -63.698 1.00 89.81 161 GLN A CA 1
ATOM 1253 C C . GLN A 1 161 ? 40.330 0.955 -62.729 1.00 89.81 161 GLN A C 1
ATOM 1255 O O . GLN A 1 161 ? 39.592 1.791 -62.218 1.00 89.81 161 GLN A O 1
ATOM 1260 N N . TYR A 1 162 ? 41.645 0.938 -62.512 1.00 92.19 162 TYR A N 1
ATOM 1261 C CA . TYR A 1 162 ? 42.306 2.014 -61.779 1.00 92.19 162 TYR A CA 1
ATOM 1262 C C . TYR A 1 162 ? 42.481 3.225 -62.700 1.00 92.19 162 TYR A C 1
ATOM 1264 O O . TYR A 1 162 ? 43.155 3.131 -63.732 1.00 92.19 162 TYR A O 1
ATOM 1272 N N . VAL A 1 163 ? 41.869 4.348 -62.325 1.00 89.88 163 VAL A N 1
ATOM 1273 C CA . VAL A 1 163 ? 41.846 5.590 -63.112 1.00 89.88 163 VAL A CA 1
ATOM 1274 C C . VAL A 1 163 ? 43.061 6.463 -62.790 1.00 89.88 163 VAL A C 1
ATOM 1276 O O . VAL A 1 163 ? 43.610 7.120 -63.672 1.00 89.88 163 VAL A O 1
ATOM 1279 N N . GLY A 1 164 ? 43.523 6.451 -61.537 1.00 91.31 164 GLY A N 1
ATOM 1280 C CA . GLY A 1 164 ? 44.677 7.228 -61.084 1.00 91.31 164 GLY A CA 1
ATOM 1281 C C . GLY A 1 164 ? 44.468 7.853 -59.709 1.00 91.31 164 GLY A C 1
ATOM 1282 O O . GLY A 1 164 ? 43.430 7.666 -59.080 1.00 91.31 164 GLY A O 1
ATOM 1283 N N . THR A 1 165 ? 45.461 8.611 -59.245 1.00 93.25 165 THR A N 1
ATOM 1284 C CA . THR A 1 165 ? 45.348 9.397 -58.010 1.00 93.25 165 THR A CA 1
ATOM 1285 C C . THR A 1 165 ? 44.848 10.803 -58.351 1.00 93.25 165 THR A C 1
ATOM 1287 O O . THR A 1 165 ? 45.418 11.462 -59.222 1.00 93.25 165 THR A O 1
ATOM 1290 N N . GLN A 1 166 ? 43.796 11.268 -57.682 1.00 93.50 166 GLN A N 1
ATOM 1291 C CA . GLN A 1 166 ? 43.146 12.562 -57.904 1.00 93.50 166 GLN A CA 1
ATOM 1292 C C . GLN A 1 166 ? 43.023 13.339 -56.591 1.00 93.50 166 GLN A C 1
ATOM 1294 O O . GLN A 1 166 ? 43.027 12.751 -55.510 1.00 93.50 166 GLN A O 1
ATOM 1299 N N . ARG A 1 167 ? 42.912 14.669 -56.668 1.00 92.44 167 ARG A N 1
ATOM 1300 C CA . ARG A 1 167 ? 42.677 15.506 -55.486 1.00 92.44 167 ARG A CA 1
ATOM 1301 C C . ARG A 1 167 ? 41.198 15.865 -55.393 1.00 92.44 167 ARG A C 1
ATOM 1303 O O . ARG A 1 167 ? 40.718 16.617 -56.234 1.00 92.44 167 ARG A O 1
ATOM 1310 N N . ILE A 1 168 ? 40.511 15.345 -54.381 1.00 91.00 168 ILE A N 1
ATOM 1311 C CA . ILE A 1 168 ? 39.076 15.556 -54.137 1.00 91.00 168 ILE A CA 1
ATOM 1312 C C . ILE A 1 168 ? 38.919 16.126 -52.730 1.00 91.00 168 ILE A C 1
ATOM 1314 O O . ILE A 1 168 ? 39.531 15.618 -51.793 1.00 91.00 168 ILE A O 1
ATOM 1318 N N . ASP A 1 169 ? 38.197 17.242 -52.611 1.00 88.38 169 ASP A N 1
ATOM 1319 C CA . ASP A 1 169 ? 37.962 17.982 -51.359 1.00 88.38 169 ASP A CA 1
ATOM 1320 C C . ASP A 1 169 ? 39.239 18.185 -50.526 1.00 88.38 169 ASP A C 1
ATOM 1322 O O . ASP A 1 169 ? 39.302 18.010 -49.311 1.00 88.38 169 ASP A O 1
ATOM 1326 N N . GLY A 1 170 ? 40.323 18.522 -51.230 1.00 90.06 170 GLY A N 1
ATOM 1327 C CA . GLY A 1 170 ? 41.631 18.787 -50.643 1.00 90.06 170 GLY A CA 1
ATOM 1328 C C . GLY A 1 170 ? 42.492 17.554 -50.347 1.00 90.06 170 GLY A C 1
ATOM 1329 O O . GLY A 1 170 ? 43.693 17.752 -50.135 1.00 90.06 170 GLY A O 1
ATOM 1330 N N . ARG A 1 171 ? 41.957 16.325 -50.415 1.00 91.31 171 ARG A N 1
ATOM 1331 C CA . ARG A 1 171 ? 42.662 15.058 -50.130 1.00 91.31 171 ARG A CA 1
ATOM 1332 C C . ARG A 1 171 ? 43.120 14.339 -51.398 1.00 91.31 171 ARG A C 1
ATOM 1334 O O . ARG A 1 171 ? 42.449 14.378 -52.424 1.00 91.31 171 ARG A O 1
ATOM 1341 N N . ASN A 1 172 ? 44.271 13.669 -51.330 1.00 95.56 172 ASN A N 1
ATOM 1342 C CA . ASN A 1 172 ? 44.761 12.829 -52.425 1.00 95.56 172 ASN A CA 1
ATOM 1343 C C . ASN A 1 172 ? 44.124 11.444 -52.322 1.00 95.56 172 ASN A C 1
ATOM 1345 O O . ASN A 1 172 ? 44.372 10.726 -51.353 1.00 95.56 172 ASN A O 1
ATOM 1349 N N . THR A 1 173 ? 43.363 11.051 -53.333 1.00 95.62 173 THR A N 1
ATOM 1350 C CA . THR A 1 173 ? 42.586 9.812 -53.356 1.00 95.62 173 THR A CA 1
ATOM 1351 C C . THR A 1 173 ? 42.967 8.957 -54.551 1.00 95.62 173 THR A C 1
ATOM 1353 O O . THR A 1 173 ? 43.206 9.462 -55.644 1.00 95.62 173 THR A O 1
ATOM 1356 N N . ASP A 1 174 ? 43.062 7.655 -54.339 1.00 95.56 174 ASP A N 1
ATOM 1357 C CA . ASP A 1 174 ? 43.163 6.667 -55.401 1.00 95.56 174 ASP A CA 1
ATOM 1358 C C . ASP A 1 174 ? 41.746 6.376 -55.932 1.00 95.56 174 ASP A C 1
ATOM 1360 O O . ASP A 1 174 ? 40.841 6.156 -55.131 1.00 95.56 174 ASP A O 1
ATOM 1364 N N . HIS A 1 175 ? 41.554 6.405 -57.255 1.00 94.19 175 HIS A N 1
ATOM 1365 C CA . HIS A 1 175 ? 40.247 6.278 -57.912 1.00 94.19 175 HIS A CA 1
ATOM 1366 C C . HIS A 1 175 ? 40.148 4.993 -58.745 1.00 94.19 175 HIS A C 1
ATOM 1368 O O . HIS A 1 175 ? 41.003 4.722 -59.600 1.00 94.19 175 HIS A O 1
ATOM 1374 N N . TRP A 1 176 ? 39.070 4.242 -58.532 1.00 93.94 176 TRP A N 1
ATOM 1375 C CA . TRP A 1 176 ? 38.682 3.075 -59.316 1.00 93.94 176 TRP A CA 1
ATOM 1376 C C . TRP A 1 176 ? 37.270 3.216 -59.857 1.00 93.94 176 TRP A C 1
ATOM 1378 O O . TRP A 1 176 ? 36.437 3.898 -59.272 1.00 93.94 176 TRP A O 1
ATOM 1388 N N . PHE A 1 177 ? 37.014 2.509 -60.950 1.00 89.50 177 PHE A N 1
ATOM 1389 C CA . PHE A 1 177 ? 35.739 2.538 -61.643 1.00 89.50 177 PHE A CA 1
ATOM 1390 C C . PHE A 1 177 ? 35.369 1.148 -62.187 1.00 89.50 177 PHE A C 1
ATOM 1392 O O . PHE A 1 177 ? 36.241 0.402 -62.653 1.00 89.50 177 PHE A O 1
ATOM 1399 N N . HIS A 1 178 ? 34.078 0.816 -62.153 1.00 87.75 178 HIS A N 1
ATOM 1400 C CA . HIS A 1 178 ? 33.493 -0.407 -62.703 1.00 87.75 178 HIS A CA 1
ATOM 1401 C C . HIS A 1 178 ? 32.101 -0.123 -63.293 1.00 87.75 178 HIS A C 1
ATOM 1403 O O . HIS A 1 178 ? 31.308 0.583 -62.676 1.00 87.75 178 HIS A O 1
ATOM 1409 N N . CYS A 1 179 ? 31.784 -0.677 -64.467 1.00 85.94 179 CYS A N 1
ATOM 1410 C CA . CYS A 1 179 ? 30.410 -0.664 -64.981 1.00 85.94 179 CYS A CA 1
ATOM 1411 C C . CYS A 1 179 ? 29.687 -1.932 -64.559 1.00 85.94 179 CYS A C 1
ATOM 1413 O O . CYS A 1 179 ? 30.204 -3.026 -64.788 1.00 85.94 179 CYS A O 1
ATOM 1415 N N . LEU A 1 180 ? 28.489 -1.765 -64.007 1.00 79.94 180 LEU A N 1
ATOM 1416 C CA . LEU A 1 180 ? 27.572 -2.874 -63.758 1.00 79.94 180 LEU A CA 1
ATOM 1417 C C . LEU A 1 180 ? 26.800 -3.247 -65.024 1.00 79.94 180 LEU A C 1
ATOM 1419 O O . LEU A 1 180 ? 26.668 -4.426 -65.345 1.00 79.94 180 LEU A O 1
ATOM 1423 N N . SER A 1 181 ? 26.376 -2.235 -65.776 1.00 80.69 181 SER A N 1
ATOM 1424 C CA . SER A 1 181 ? 25.698 -2.365 -67.061 1.00 80.69 181 SER A CA 1
ATOM 1425 C C . SER A 1 181 ? 26.078 -1.203 -67.978 1.00 80.69 181 SER A C 1
ATOM 1427 O O . SER A 1 181 ? 26.821 -0.296 -67.596 1.00 80.69 181 SER A O 1
ATOM 1429 N N . ASP A 1 182 ? 25.565 -1.225 -69.204 1.00 78.75 182 ASP A N 1
ATOM 1430 C CA . ASP A 1 182 ? 25.746 -0.158 -70.195 1.00 78.75 182 ASP A CA 1
ATOM 1431 C C . ASP A 1 182 ? 25.210 1.201 -69.688 1.00 78.75 182 ASP A C 1
ATOM 1433 O O . ASP A 1 182 ? 25.683 2.271 -70.085 1.00 78.75 182 ASP A O 1
ATOM 1437 N N . SER A 1 183 ? 24.241 1.156 -68.766 1.00 75.81 183 SER A N 1
ATOM 1438 C CA . SER A 1 183 ? 23.574 2.315 -68.165 1.00 75.81 183 SER A CA 1
ATOM 1439 C C . SER A 1 183 ? 24.084 2.710 -66.776 1.00 75.81 183 SER A C 1
ATOM 1441 O O . SER A 1 183 ? 23.744 3.794 -66.309 1.00 75.81 183 SER A O 1
ATOM 1443 N N . LEU A 1 184 ? 24.877 1.869 -66.100 1.00 80.88 184 LEU A N 1
ATOM 1444 C CA . LEU A 1 184 ? 25.194 2.049 -64.681 1.00 80.88 184 LEU A CA 1
ATOM 1445 C C . LEU A 1 184 ? 26.694 1.937 -64.399 1.00 80.88 184 LEU A C 1
ATOM 1447 O O . LEU A 1 184 ? 27.324 0.890 -64.580 1.00 80.88 184 LEU A O 1
ATOM 1451 N N . GLN A 1 185 ? 27.257 3.036 -63.905 1.00 86.44 185 GLN A N 1
ATOM 1452 C CA . GLN A 1 185 ? 28.665 3.179 -63.562 1.00 86.44 185 GLN A CA 1
ATOM 1453 C C . GLN A 1 185 ? 28.832 3.359 -62.053 1.00 86.44 185 GLN A C 1
ATOM 1455 O O . GLN A 1 185 ? 28.119 4.142 -61.433 1.00 86.44 185 GLN A O 1
ATOM 1460 N N . ILE A 1 186 ? 29.843 2.702 -61.487 1.00 88.62 186 ILE A N 1
ATOM 1461 C CA . ILE A 1 186 ? 30.248 2.889 -60.097 1.00 88.62 186 ILE A CA 1
ATOM 1462 C C . ILE A 1 186 ? 31.688 3.374 -60.026 1.00 88.62 186 ILE A C 1
ATOM 1464 O O . ILE A 1 186 ? 32.576 2.820 -60.677 1.00 88.62 186 ILE A O 1
ATOM 1468 N N . ASP A 1 187 ? 31.912 4.387 -59.202 1.00 91.38 187 ASP A N 1
ATOM 1469 C CA . ASP A 1 187 ? 33.214 4.967 -58.917 1.00 91.38 187 ASP A CA 1
ATOM 1470 C C . ASP A 1 187 ? 33.503 4.904 -57.409 1.00 91.38 187 ASP A C 1
ATOM 1472 O O . ASP A 1 187 ? 32.625 5.156 -56.578 1.00 91.38 187 ASP A O 1
ATOM 1476 N N . TRP A 1 188 ? 34.741 4.568 -57.040 1.00 92.50 188 TRP A N 1
ATOM 1477 C CA . TRP A 1 188 ? 35.180 4.485 -55.643 1.00 92.50 188 TRP A CA 1
ATOM 1478 C C . TRP A 1 188 ? 36.498 5.218 -55.444 1.00 92.50 188 TRP A C 1
ATOM 1480 O O . TRP A 1 188 ? 37.431 5.101 -56.247 1.00 92.50 188 TRP A O 1
ATOM 1490 N N . TRP A 1 189 ? 36.603 5.909 -54.315 1.00 95.44 189 TRP A N 1
ATOM 1491 C CA . TRP A 1 189 ? 37.780 6.656 -53.912 1.00 95.44 189 TRP A CA 1
ATOM 1492 C C . TRP A 1 189 ? 38.216 6.253 -52.513 1.00 95.44 189 TRP A C 1
ATOM 1494 O O . TRP A 1 189 ? 37.423 6.251 -51.570 1.00 95.44 189 TRP A O 1
ATOM 1504 N N . PHE A 1 190 ? 39.511 5.986 -52.385 1.00 95.38 190 PHE A N 1
ATOM 1505 C CA . PHE A 1 190 ? 40.166 5.715 -51.110 1.00 95.38 190 PHE A CA 1
ATOM 1506 C C . PHE A 1 190 ? 41.283 6.718 -50.890 1.00 95.38 190 PHE A C 1
ATOM 1508 O O . PHE A 1 190 ? 41.958 7.116 -51.841 1.00 95.38 190 PHE A O 1
ATOM 1515 N N . ASP A 1 191 ? 41.529 7.109 -49.644 1.00 93.94 191 ASP A N 1
ATOM 1516 C CA . ASP A 1 191 ? 42.671 7.961 -49.330 1.00 93.94 191 ASP A CA 1
ATOM 1517 C C . ASP A 1 191 ? 43.976 7.285 -49.783 1.00 93.94 191 ASP A C 1
ATOM 1519 O O . ASP A 1 191 ? 44.263 6.126 -49.474 1.00 93.94 191 ASP A O 1
ATOM 1523 N N . SER A 1 192 ? 44.787 8.012 -50.548 1.00 92.56 192 SER A N 1
ATOM 1524 C CA . SER A 1 192 ? 46.004 7.461 -51.151 1.00 92.56 192 SER A CA 1
ATOM 1525 C C . SER A 1 192 ? 47.063 7.064 -50.118 1.00 92.56 192 SER A C 1
ATOM 1527 O O . SER A 1 192 ? 47.917 6.228 -50.428 1.00 92.56 192 SER A O 1
ATOM 1529 N N . THR A 1 193 ? 47.002 7.608 -48.900 1.00 91.62 193 THR A N 1
ATOM 1530 C CA . THR A 1 193 ? 47.954 7.342 -47.816 1.00 91.62 193 THR A CA 1
ATOM 1531 C C . THR A 1 193 ? 47.402 6.317 -46.834 1.00 91.62 193 THR A C 1
ATOM 1533 O O . THR A 1 193 ? 48.016 5.267 -46.654 1.00 91.62 193 THR A O 1
ATOM 1536 N N . SER A 1 194 ? 46.251 6.593 -46.217 1.00 89.56 194 SER A N 1
ATOM 1537 C CA . SER A 1 194 ? 45.672 5.737 -45.174 1.00 89.56 194 SER A CA 1
ATOM 1538 C C . SER A 1 194 ? 44.932 4.523 -45.728 1.00 89.56 194 SER A C 1
ATOM 1540 O O . SER A 1 194 ? 44.690 3.574 -44.988 1.00 89.56 194 SER A O 1
ATOM 1542 N N . LYS A 1 195 ? 44.589 4.541 -47.025 1.00 92.12 195 LYS A N 1
ATOM 1543 C CA . LYS A 1 195 ? 43.753 3.533 -47.693 1.00 92.12 195 LYS A CA 1
ATOM 1544 C C . LYS A 1 195 ? 42.337 3.426 -47.130 1.00 92.12 195 LYS A C 1
ATOM 1546 O O . LYS A 1 195 ? 41.646 2.468 -47.454 1.00 92.12 195 LYS A O 1
ATOM 1551 N N . LEU A 1 196 ? 41.900 4.397 -46.328 1.00 91.81 196 LEU A N 1
ATOM 1552 C CA . LEU A 1 196 ? 40.542 4.443 -45.794 1.00 91.81 196 LEU A CA 1
ATOM 1553 C C . LEU A 1 196 ? 39.528 4.812 -46.890 1.00 91.81 196 LEU A C 1
ATOM 1555 O O . LEU A 1 196 ? 39.884 5.564 -47.808 1.00 91.81 196 LEU A O 1
ATOM 1559 N N . PRO A 1 197 ? 38.280 4.316 -46.795 1.00 94.25 197 PRO A N 1
ATOM 1560 C CA . PRO A 1 197 ? 37.188 4.746 -47.662 1.00 94.25 197 PRO A CA 1
ATOM 1561 C C . PRO A 1 197 ? 37.017 6.266 -47.627 1.00 94.25 197 PRO A C 1
ATOM 1563 O O . PRO A 1 197 ? 37.112 6.871 -46.561 1.00 94.25 197 PRO A O 1
ATOM 1566 N N . PHE A 1 198 ? 36.776 6.882 -48.786 1.00 94.38 198 PHE A N 1
ATOM 1567 C CA . PHE A 1 198 ? 36.568 8.329 -48.882 1.00 94.38 198 PHE A CA 1
ATOM 1568 C C . PHE A 1 198 ? 35.275 8.695 -49.612 1.00 94.38 198 PHE A C 1
ATOM 1570 O O . PHE A 1 198 ? 34.481 9.476 -49.096 1.00 94.38 198 PHE A O 1
ATOM 1577 N N . ARG A 1 199 ? 35.033 8.130 -50.799 1.00 95.00 199 ARG A N 1
ATOM 1578 C CA . ARG A 1 199 ? 33.809 8.398 -51.567 1.00 95.00 199 ARG A CA 1
ATOM 1579 C C . ARG A 1 199 ? 33.395 7.181 -52.379 1.00 95.00 199 ARG A C 1
ATOM 1581 O O . ARG A 1 199 ? 34.251 6.472 -52.903 1.00 95.00 199 ARG A O 1
ATOM 1588 N N . PHE A 1 200 ? 32.097 6.974 -52.514 1.00 93.00 200 PHE A N 1
ATOM 1589 C CA . PHE A 1 200 ? 31.494 6.077 -53.493 1.00 93.00 200 PHE A CA 1
ATOM 1590 C C . PHE A 1 200 ? 30.481 6.883 -54.304 1.00 93.00 200 PHE A C 1
ATOM 1592 O O . PHE A 1 200 ? 29.775 7.712 -53.736 1.00 93.00 200 PHE A O 1
ATOM 1599 N N . ALA A 1 201 ? 30.429 6.687 -55.616 1.00 90.69 201 ALA A N 1
ATOM 1600 C CA . ALA A 1 201 ? 29.432 7.320 -56.470 1.00 90.69 201 ALA A CA 1
ATOM 1601 C C . ALA A 1 201 ? 28.823 6.299 -57.423 1.00 90.69 201 ALA A C 1
ATOM 1603 O O . ALA A 1 201 ? 29.538 5.505 -58.037 1.00 90.69 201 ALA A O 1
ATOM 1604 N N . LEU A 1 202 ? 27.504 6.356 -57.551 1.00 87.50 202 LEU A N 1
ATOM 1605 C CA . LEU A 1 202 ? 26.720 5.549 -58.468 1.00 87.50 202 LEU A CA 1
ATOM 1606 C C . LEU A 1 202 ? 26.093 6.475 -59.502 1.00 87.50 202 LEU A C 1
ATOM 1608 O O . LEU A 1 202 ? 25.249 7.296 -59.161 1.00 87.50 202 LEU A O 1
ATOM 1612 N N . ASN A 1 203 ? 26.542 6.352 -60.745 1.00 85.12 203 ASN A N 1
ATOM 1613 C CA . ASN A 1 203 ? 26.211 7.248 -61.842 1.00 85.12 203 ASN A CA 1
ATOM 1614 C C . ASN A 1 203 ? 25.366 6.515 -62.891 1.00 85.12 203 ASN A C 1
ATOM 1616 O O . ASN A 1 203 ? 25.822 5.524 -63.471 1.00 85.12 203 ASN A O 1
ATOM 1620 N N . SER A 1 204 ? 24.177 7.041 -63.190 1.00 77.38 204 SER A N 1
ATOM 1621 C CA . SER A 1 204 ? 23.404 6.633 -64.369 1.00 77.38 204 SER A CA 1
ATOM 1622 C C . SER A 1 204 ? 23.951 7.323 -65.625 1.00 77.38 204 SER A C 1
ATOM 1624 O O . SER A 1 204 ? 24.000 8.553 -65.715 1.00 77.38 204 SER A O 1
ATOM 1626 N N . THR A 1 205 ? 24.391 6.547 -66.617 1.00 66.06 205 THR A N 1
ATOM 1627 C CA . THR A 1 205 ? 24.993 7.083 -67.851 1.00 66.06 205 THR A CA 1
ATOM 1628 C C . THR A 1 205 ? 23.953 7.669 -68.813 1.00 66.06 205 THR A C 1
ATOM 1630 O O . THR A 1 205 ? 24.334 8.379 -69.746 1.00 66.06 205 THR A O 1
ATOM 1633 N N . SER A 1 206 ? 22.653 7.419 -68.594 1.00 62.25 206 SER A N 1
ATOM 1634 C CA . SER A 1 206 ? 21.576 7.866 -69.485 1.00 62.25 206 SER A CA 1
ATOM 1635 C C . SER A 1 206 ? 21.115 9.311 -69.267 1.00 62.25 206 SER A C 1
ATOM 1637 O O . SER A 1 206 ? 20.610 9.897 -70.224 1.00 62.25 206 SER A O 1
ATOM 1639 N N . GLU A 1 207 ? 21.306 9.905 -68.078 1.00 56.03 207 GLU A N 1
ATOM 1640 C CA . GLU A 1 207 ? 20.753 11.243 -67.756 1.00 56.03 207 GLU A CA 1
ATOM 1641 C C . GLU A 1 207 ? 21.762 12.269 -67.200 1.00 56.03 207 GLU A C 1
ATOM 1643 O O . GLU A 1 207 ? 21.457 13.455 -67.136 1.00 56.03 207 GLU A O 1
ATOM 1648 N N . GLY A 1 208 ? 23.018 11.894 -66.927 1.00 54.84 208 GLY A N 1
ATOM 1649 C CA . GLY A 1 208 ? 24.124 12.848 -66.719 1.00 54.84 208 GLY A CA 1
ATOM 1650 C C . GLY A 1 208 ? 24.082 13.703 -65.441 1.00 54.84 208 GLY A C 1
ATOM 1651 O O . GLY A 1 208 ? 25.058 14.407 -65.181 1.00 54.84 208 GLY A O 1
ATOM 1652 N N . THR A 1 209 ? 23.015 13.626 -64.641 1.00 56.47 209 THR A N 1
ATOM 1653 C CA . THR A 1 209 ? 22.854 14.352 -63.366 1.00 56.47 209 THR A CA 1
ATOM 1654 C C . THR A 1 209 ? 22.457 13.473 -62.178 1.00 56.47 209 THR A C 1
ATOM 1656 O O . THR A 1 209 ? 22.576 13.928 -61.046 1.00 56.47 209 THR A O 1
ATOM 1659 N N . ASP A 1 210 ? 22.084 12.210 -62.396 1.00 59.97 210 ASP A N 1
ATOM 1660 C CA . ASP A 1 210 ? 21.545 11.352 -61.332 1.00 59.97 210 ASP A CA 1
ATOM 1661 C C . ASP A 1 210 ? 22.654 10.516 -60.692 1.00 59.97 210 ASP A C 1
ATOM 1663 O O . ASP A 1 210 ? 22.834 9.327 -60.984 1.00 59.97 210 ASP A O 1
ATOM 1667 N N . ALA A 1 211 ? 23.462 11.182 -59.869 1.00 76.38 211 ALA A N 1
ATOM 1668 C CA . ALA A 1 211 ? 24.534 10.551 -59.119 1.00 76.38 211 ALA A CA 1
ATOM 1669 C C . ALA A 1 211 ? 24.149 10.425 -57.643 1.00 76.38 211 ALA A C 1
ATOM 1671 O O . ALA A 1 211 ? 24.018 11.434 -56.955 1.00 76.38 211 ALA A O 1
ATOM 1672 N N . HIS A 1 212 ? 24.056 9.197 -57.133 1.00 86.62 212 HIS A N 1
ATOM 1673 C CA . HIS A 1 212 ? 24.064 8.982 -55.685 1.00 86.62 212 HIS A CA 1
ATOM 1674 C C . HIS A 1 212 ? 25.506 8.999 -55.194 1.00 86.62 212 HIS A C 1
ATOM 1676 O O . HIS A 1 212 ? 26.322 8.178 -55.628 1.00 86.62 212 HIS A O 1
ATOM 1682 N N . VAL A 1 213 ? 25.831 9.925 -54.295 1.00 91.12 213 VAL A N 1
ATOM 1683 C CA . VAL A 1 213 ? 27.189 10.096 -53.765 1.00 91.12 213 VAL A CA 1
ATOM 1684 C C . VAL A 1 213 ? 27.204 9.801 -52.273 1.00 91.12 213 VAL A C 1
ATOM 1686 O O . VAL A 1 213 ? 26.419 10.356 -51.521 1.00 91.12 213 VAL A O 1
ATOM 1689 N N . TYR A 1 214 ? 28.136 8.957 -51.841 1.00 94.25 214 TYR A N 1
ATOM 1690 C CA . TYR A 1 214 ? 28.315 8.530 -50.457 1.00 94.25 214 TYR A CA 1
ATOM 1691 C C . TYR A 1 214 ? 29.695 9.003 -50.009 1.00 94.25 214 TYR A C 1
ATOM 1693 O O . TYR A 1 214 ? 30.723 8.438 -50.400 1.00 94.25 214 TYR A O 1
ATOM 1701 N N . ASN A 1 215 ? 29.727 10.070 -49.223 1.00 94.50 215 ASN A N 1
ATOM 1702 C CA . ASN A 1 215 ? 30.935 10.666 -48.674 1.00 94.50 215 ASN A CA 1
ATOM 1703 C C . ASN A 1 215 ? 31.232 10.051 -47.309 1.00 94.50 215 ASN A C 1
ATOM 1705 O O . ASN A 1 215 ? 30.503 10.281 -46.350 1.00 94.50 215 ASN A O 1
ATOM 1709 N N . PHE A 1 216 ? 32.330 9.310 -47.193 1.00 95.12 216 PHE A N 1
ATOM 1710 C CA . PHE A 1 216 ? 32.796 8.778 -45.914 1.00 95.12 216 PHE A CA 1
ATOM 1711 C C . PHE A 1 216 ? 33.572 9.877 -45.189 1.00 95.12 216 PHE A C 1
ATOM 1713 O O . PHE A 1 216 ? 34.769 10.075 -45.407 1.00 95.12 216 PHE A O 1
ATOM 1720 N N . LEU A 1 217 ? 32.864 10.630 -44.348 1.00 94.00 217 LEU A N 1
ATOM 1721 C CA . LEU A 1 217 ? 33.424 11.754 -43.601 1.00 94.00 217 LEU A CA 1
ATOM 1722 C C . LEU A 1 217 ? 34.370 11.266 -42.501 1.00 94.00 217 LEU A C 1
ATOM 1724 O O . LEU A 1 217 ? 35.447 11.832 -42.294 1.00 94.00 217 LEU A O 1
ATOM 1728 N N . ILE A 1 218 ? 33.958 10.196 -41.815 1.00 92.19 218 ILE A N 1
ATOM 1729 C CA . ILE A 1 218 ? 34.693 9.545 -40.732 1.00 92.19 218 ILE A CA 1
ATOM 1730 C C . ILE A 1 218 ? 34.636 8.037 -40.969 1.00 92.19 218 ILE A C 1
ATOM 1732 O O . ILE A 1 218 ? 33.570 7.491 -41.241 1.00 92.19 218 ILE A O 1
ATOM 1736 N N . PHE A 1 219 ? 35.780 7.367 -40.853 1.00 92.00 219 PHE A N 1
ATOM 1737 C CA . PHE A 1 219 ? 35.865 5.912 -40.797 1.00 92.00 219 PHE A CA 1
ATOM 1738 C C . PHE A 1 219 ? 36.971 5.531 -39.819 1.00 92.00 219 PHE A C 1
ATOM 1740 O O . PHE A 1 219 ? 38.148 5.812 -40.063 1.00 92.00 219 PHE A O 1
ATOM 1747 N N . GLU A 1 220 ? 36.596 4.893 -38.718 1.00 88.62 220 GLU A N 1
ATOM 1748 C CA . GLU A 1 220 ? 37.504 4.576 -37.623 1.00 88.62 220 GLU A CA 1
ATOM 1749 C C . GLU A 1 220 ? 37.370 3.104 -37.212 1.00 88.62 220 GLU A C 1
ATOM 1751 O O . GLU A 1 220 ? 36.254 2.589 -37.091 1.00 88.62 220 GLU A O 1
ATOM 1756 N N . PRO A 1 221 ? 38.489 2.399 -36.963 1.00 82.12 221 PRO A N 1
ATOM 1757 C CA . PRO A 1 221 ? 38.437 1.112 -36.288 1.00 82.12 221 PRO A CA 1
ATOM 1758 C C . PRO A 1 221 ? 37.915 1.301 -34.860 1.00 82.12 221 PRO A C 1
ATOM 1760 O O . PRO A 1 221 ? 38.348 2.218 -34.161 1.00 82.12 221 PRO A O 1
ATOM 1763 N N . LEU A 1 222 ? 37.051 0.404 -34.388 1.00 72.94 222 LEU A N 1
ATOM 1764 C CA . LEU A 1 222 ? 36.578 0.427 -33.003 1.00 72.94 222 LEU A CA 1
ATOM 1765 C C . LEU A 1 222 ? 37.728 0.056 -32.052 1.00 72.94 222 LEU A C 1
ATOM 1767 O O . LEU A 1 222 ? 38.098 -1.114 -31.966 1.00 72.94 222 LEU A O 1
ATOM 1771 N N . GLN A 1 223 ? 38.293 1.054 -31.359 1.00 63.09 223 GLN A N 1
ATOM 1772 C CA . GLN A 1 223 ? 39.386 0.878 -30.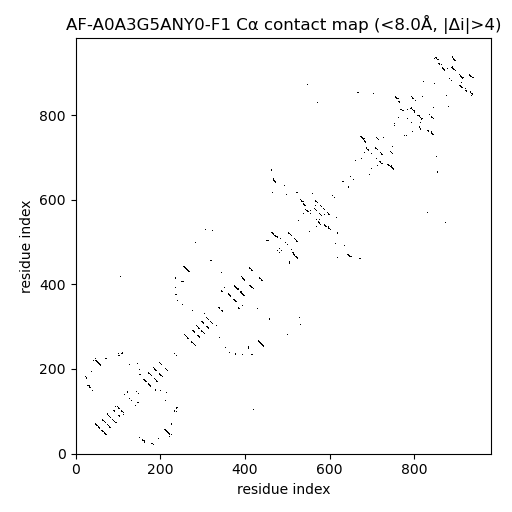387 1.00 63.09 223 GLN A CA 1
ATOM 1773 C C . GLN A 1 223 ? 38.908 0.508 -28.969 1.00 63.09 223 GLN A C 1
ATOM 1775 O O . GLN A 1 223 ? 39.728 0.130 -28.131 1.00 63.09 223 GLN A O 1
ATOM 1780 N N . THR A 1 224 ? 37.611 0.628 -28.671 1.00 56.28 224 THR A N 1
ATOM 1781 C CA . THR A 1 224 ? 37.038 0.375 -27.338 1.00 56.28 224 THR A CA 1
ATOM 1782 C C . THR A 1 224 ? 36.746 -1.107 -27.079 1.00 56.28 224 THR A C 1
ATOM 1784 O O . THR A 1 224 ? 36.733 -1.946 -27.986 1.00 56.28 224 THR A O 1
ATOM 1787 N N . SER A 1 225 ? 36.567 -1.453 -25.800 1.00 55.34 225 SER A N 1
ATOM 1788 C CA . SER A 1 225 ? 36.305 -2.825 -25.374 1.00 55.34 225 SER A CA 1
ATOM 1789 C C . SER A 1 225 ? 34.970 -3.324 -25.953 1.00 55.34 225 SER A C 1
ATOM 1791 O O . SER A 1 225 ? 34.021 -2.562 -26.130 1.00 55.34 225 SER A O 1
ATOM 1793 N N . ALA A 1 226 ? 34.877 -4.615 -26.288 1.00 48.12 226 ALA A N 1
ATOM 1794 C CA . ALA A 1 226 ? 33.705 -5.190 -26.961 1.00 48.12 226 ALA A CA 1
ATOM 1795 C C . ALA A 1 226 ? 32.393 -5.123 -26.138 1.00 48.12 226 ALA A C 1
ATOM 1797 O O . ALA A 1 226 ? 31.337 -5.510 -26.651 1.00 48.12 226 ALA A O 1
ATOM 1798 N N . SER A 1 227 ? 32.444 -4.690 -24.873 1.00 50.66 227 SER A N 1
ATOM 1799 C CA . SER A 1 227 ? 31.279 -4.414 -24.022 1.00 50.66 227 SER A CA 1
ATOM 1800 C C . SER A 1 227 ? 30.669 -3.029 -24.242 1.00 50.66 227 SER A C 1
ATOM 1802 O O . SER A 1 227 ? 29.467 -2.899 -24.050 1.00 50.66 227 SER A O 1
ATOM 1804 N N . ASP A 1 228 ? 31.445 -2.041 -24.696 1.00 51.56 228 ASP A N 1
ATOM 1805 C CA . ASP A 1 228 ? 31.022 -0.625 -24.714 1.00 51.56 228 ASP A CA 1
ATOM 1806 C C . ASP A 1 228 ? 30.328 -0.232 -26.023 1.00 51.56 228 ASP A C 1
ATOM 1808 O O . ASP A 1 228 ? 29.742 0.839 -26.162 1.00 51.56 228 ASP A O 1
ATOM 1812 N N . LEU A 1 229 ? 30.416 -1.109 -27.020 1.00 53.66 229 LEU A N 1
ATOM 1813 C CA . LEU A 1 229 ? 29.960 -0.851 -28.373 1.00 53.66 229 LEU A CA 1
ATOM 1814 C C . LEU A 1 229 ? 28.724 -1.683 -28.650 1.00 53.66 229 LEU A C 1
ATOM 1816 O O . LEU A 1 229 ? 28.778 -2.768 -29.231 1.00 53.66 229 LEU A O 1
ATOM 1820 N N . VAL A 1 230 ? 27.632 -1.056 -28.224 1.00 57.16 230 VAL A N 1
ATOM 1821 C CA . VAL A 1 230 ? 26.245 -1.310 -28.578 1.00 57.16 230 VAL A CA 1
ATOM 1822 C C . VAL A 1 230 ? 25.624 -2.544 -27.913 1.00 57.16 230 VAL A C 1
ATOM 1824 O O . VAL A 1 230 ? 25.799 -3.698 -28.311 1.00 57.16 230 VAL A O 1
ATOM 1827 N N . SER A 1 231 ? 24.863 -2.249 -26.861 1.00 64.00 231 SER A N 1
ATOM 1828 C CA . SER A 1 231 ? 23.859 -3.111 -26.244 1.00 64.00 231 SER A CA 1
ATOM 1829 C C . SER A 1 231 ? 22.587 -3.161 -27.100 1.00 64.00 231 SER A C 1
ATOM 1831 O O . SER A 1 231 ? 22.431 -2.377 -28.033 1.00 64.00 231 SER A O 1
ATOM 1833 N N . TYR A 1 232 ? 21.667 -4.077 -26.786 1.00 75.00 232 TYR A N 1
ATOM 1834 C CA . TYR A 1 232 ? 20.301 -4.048 -27.328 1.00 75.00 232 TYR A CA 1
ATOM 1835 C C . TYR A 1 232 ? 19.679 -2.645 -27.206 1.00 75.00 232 TYR A C 1
ATOM 1837 O O . TYR A 1 232 ? 20.039 -1.920 -26.270 1.00 75.00 232 TYR A O 1
ATOM 1845 N N . PRO A 1 233 ? 18.801 -2.237 -28.143 1.00 79.50 233 PRO A N 1
ATOM 1846 C CA . PRO A 1 233 ? 18.056 -0.990 -28.022 1.00 79.50 233 PRO A CA 1
ATOM 1847 C C . PRO A 1 233 ? 17.105 -1.102 -26.830 1.00 79.50 233 PRO A C 1
ATOM 1849 O O . PRO A 1 233 ? 16.042 -1.704 -26.923 1.00 79.50 233 PRO A O 1
ATOM 1852 N N . ILE A 1 234 ? 17.548 -0.590 -25.688 1.00 80.94 234 ILE A N 1
ATOM 1853 C CA . ILE A 1 234 ? 16.858 -0.708 -24.404 1.00 80.94 234 ILE A CA 1
ATOM 1854 C C . ILE A 1 234 ? 16.118 0.590 -24.104 1.00 80.94 234 ILE A C 1
ATOM 1856 O O . ILE A 1 234 ? 16.664 1.676 -24.306 1.00 80.94 234 ILE A O 1
ATOM 1860 N N . GLY A 1 235 ? 14.915 0.468 -23.553 1.00 76.88 235 GLY A N 1
ATOM 1861 C CA . GLY A 1 235 ? 14.041 1.578 -23.187 1.00 76.88 235 GLY A CA 1
ATOM 1862 C C . GLY A 1 235 ? 13.225 2.131 -24.352 1.00 76.88 235 GLY A C 1
ATOM 1863 O O . GLY A 1 235 ? 12.883 3.310 -24.323 1.00 76.88 235 GLY A O 1
ATOM 1864 N N . PHE A 1 236 ? 12.953 1.306 -25.368 1.00 77.88 236 PHE A N 1
ATOM 1865 C CA . PHE A 1 236 ? 12.161 1.664 -26.554 1.00 77.88 236 PHE A CA 1
ATOM 1866 C C . PHE A 1 236 ? 10.930 0.752 -26.756 1.00 77.88 236 PHE A C 1
ATOM 1868 O O . PHE A 1 236 ? 10.266 0.834 -27.790 1.00 77.88 236 PHE A O 1
ATOM 1875 N N . GLY A 1 237 ? 10.623 -0.125 -25.798 1.00 74.69 237 GLY A N 1
ATOM 1876 C CA . GLY A 1 237 ? 9.591 -1.166 -25.878 1.00 74.69 237 GLY A CA 1
ATOM 1877 C C . GLY A 1 237 ? 9.983 -2.350 -26.772 1.00 74.69 237 GLY A C 1
ATOM 1878 O O . GLY A 1 237 ? 9.133 -2.975 -27.403 1.00 74.69 237 GLY A O 1
ATOM 1879 N N . CYS A 1 238 ? 11.278 -2.640 -26.928 1.00 78.94 238 CYS A N 1
ATOM 1880 C CA . CYS A 1 238 ? 11.720 -3.719 -27.818 1.00 78.94 238 CYS A CA 1
ATOM 1881 C C . CYS A 1 238 ? 11.478 -5.109 -27.204 1.00 78.94 238 CYS A C 1
ATOM 1883 O O . CYS A 1 238 ? 11.740 -5.323 -26.024 1.00 78.94 238 CYS A O 1
ATOM 1885 N N . TYR A 1 239 ? 11.089 -6.100 -28.020 1.00 77.38 239 TYR A N 1
ATOM 1886 C CA . TYR A 1 239 ? 10.991 -7.503 -27.590 1.00 77.38 239 TYR A CA 1
ATOM 1887 C C . TYR A 1 239 ? 11.866 -8.448 -28.418 1.00 77.38 239 TYR A C 1
ATOM 1889 O O . TYR A 1 239 ? 11.974 -8.318 -29.638 1.00 77.38 239 TYR A O 1
ATOM 1897 N N . ARG A 1 240 ? 12.478 -9.439 -27.758 1.00 77.69 240 ARG A N 1
ATOM 1898 C CA . ARG A 1 240 ? 13.329 -10.448 -28.407 1.00 77.69 240 ARG A CA 1
ATOM 1899 C C . ARG A 1 240 ? 12.537 -11.669 -28.849 1.00 77.69 240 ARG A C 1
ATOM 1901 O O . ARG A 1 240 ? 11.714 -12.190 -28.103 1.00 77.69 240 ARG A O 1
ATOM 1908 N N . ALA A 1 241 ? 12.866 -12.198 -30.025 1.00 67.75 241 ALA A N 1
ATOM 1909 C CA . ALA A 1 241 ? 12.243 -13.411 -30.562 1.00 67.75 241 ALA A CA 1
ATOM 1910 C C . ALA A 1 241 ? 12.863 -14.720 -30.016 1.00 67.75 241 ALA A C 1
ATOM 1912 O O . ALA A 1 241 ? 12.328 -15.805 -30.241 1.00 67.75 241 ALA A O 1
ATOM 1913 N N . ALA A 1 242 ? 14.003 -14.651 -29.318 1.00 61.12 242 ALA A N 1
ATOM 1914 C CA . ALA A 1 242 ? 14.749 -15.831 -28.875 1.00 61.12 242 ALA A CA 1
ATOM 1915 C C . ALA A 1 242 ? 14.000 -16.688 -27.825 1.00 61.12 242 ALA A C 1
ATOM 1917 O O . ALA A 1 242 ? 13.387 -16.170 -26.893 1.00 61.12 242 ALA A O 1
ATOM 1918 N N . THR A 1 243 ? 14.118 -18.019 -27.950 1.00 55.81 243 THR A N 1
ATOM 1919 C CA . THR A 1 243 ? 13.314 -19.044 -27.246 1.00 55.81 243 THR A CA 1
ATOM 1920 C C . THR A 1 243 ? 13.884 -19.556 -25.915 1.00 55.81 243 THR A C 1
ATOM 1922 O O . THR A 1 243 ? 13.182 -20.258 -25.191 1.00 55.81 243 THR A O 1
ATOM 1925 N N . ASN A 1 244 ? 15.125 -19.205 -25.556 1.00 65.25 244 ASN A N 1
ATOM 1926 C CA . ASN A 1 244 ? 15.765 -19.605 -24.291 1.00 65.25 244 ASN A CA 1
ATOM 1927 C C . ASN A 1 244 ? 15.895 -18.411 -23.336 1.00 65.25 244 ASN A C 1
ATOM 1929 O O . ASN A 1 244 ? 17.000 -17.967 -23.022 1.00 65.25 244 ASN A O 1
ATOM 1933 N N . GLN A 1 245 ? 14.756 -17.876 -22.902 1.00 72.12 245 GLN A N 1
ATOM 1934 C CA . GLN A 1 245 ? 14.712 -16.767 -21.953 1.00 72.12 245 GLN A CA 1
ATOM 1935 C C . GLN A 1 245 ? 14.762 -17.308 -20.519 1.00 72.12 245 GLN A C 1
ATOM 1937 O O . GLN A 1 245 ? 14.021 -18.239 -20.185 1.00 72.12 245 GLN A O 1
ATOM 1942 N N . PRO A 1 246 ? 15.633 -16.775 -19.651 1.00 76.81 246 PRO A N 1
ATOM 1943 C CA . PRO A 1 246 ? 15.617 -17.155 -18.253 1.00 76.81 246 PRO A CA 1
ATOM 1944 C C . PRO A 1 246 ? 14.367 -16.558 -17.581 1.00 76.81 246 PRO A C 1
ATOM 1946 O O . PRO A 1 246 ? 13.952 -15.446 -17.907 1.00 76.81 246 PRO A O 1
ATOM 1949 N N . LYS A 1 247 ? 13.766 -17.291 -16.634 1.00 79.19 247 LYS A N 1
ATOM 1950 C CA . LYS A 1 247 ? 12.551 -16.847 -15.927 1.00 79.19 247 LYS A CA 1
ATOM 1951 C C . LYS A 1 247 ? 12.788 -15.483 -15.257 1.00 79.19 247 LYS A C 1
ATOM 1953 O O . LYS A 1 247 ? 13.860 -15.269 -14.675 1.00 79.19 247 LYS A O 1
ATOM 1958 N N . PHE A 1 248 ? 11.802 -14.588 -15.351 1.00 80.12 248 PHE A N 1
ATOM 1959 C CA . PHE A 1 248 ? 11.815 -13.311 -14.637 1.00 80.12 248 PHE A CA 1
ATOM 1960 C C . PHE A 1 248 ? 11.904 -13.556 -13.114 1.00 80.12 248 PHE A C 1
ATOM 1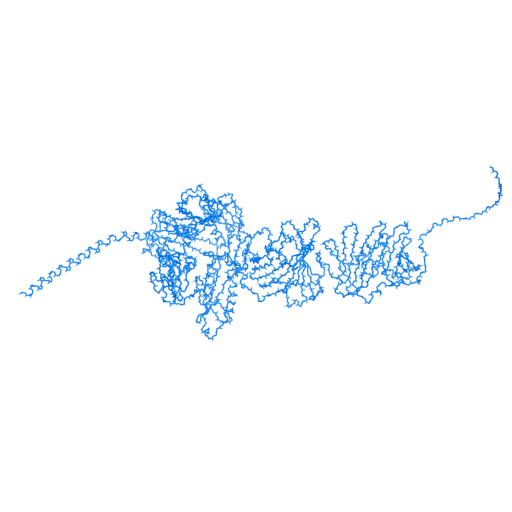962 O O . PHE A 1 248 ? 11.204 -14.449 -12.622 1.00 80.12 248 PHE A O 1
ATOM 1969 N N . PRO A 1 249 ? 12.767 -12.842 -12.365 1.00 79.06 249 PRO A N 1
ATOM 1970 C CA . PRO A 1 249 ? 12.901 -13.022 -10.917 1.00 79.06 249 PRO A CA 1
ATOM 1971 C C . PRO A 1 249 ? 11.614 -12.690 -10.148 1.00 79.06 249 PRO A C 1
ATOM 1973 O O . PRO A 1 249 ? 11.004 -11.647 -10.349 1.00 79.06 249 PRO A O 1
ATOM 1976 N N . GLU A 1 250 ? 11.215 -13.552 -9.213 1.00 78.75 250 GLU A N 1
ATOM 1977 C CA . GLU A 1 250 ? 9.975 -13.403 -8.432 1.00 78.75 250 GLU A CA 1
ATOM 1978 C C . GLU A 1 250 ? 10.251 -12.747 -7.066 1.00 78.75 250 GLU A C 1
ATOM 1980 O O . GLU A 1 250 ? 9.772 -13.215 -6.034 1.00 78.75 250 GLU A O 1
ATOM 1985 N N . TYR A 1 251 ? 11.043 -11.673 -7.026 1.00 78.25 251 TYR A N 1
ATOM 1986 C CA . TYR A 1 251 ? 11.492 -11.040 -5.771 1.00 78.25 251 TYR A CA 1
ATOM 1987 C C . TYR A 1 251 ? 10.347 -10.510 -4.890 1.00 78.25 251 TYR A C 1
ATOM 1989 O O . TYR A 1 251 ? 10.446 -10.491 -3.664 1.00 78.25 251 TYR A O 1
ATOM 1997 N N . LEU A 1 252 ? 9.205 -10.174 -5.494 1.00 76.81 252 LEU A N 1
ATOM 1998 C CA . LEU A 1 252 ? 7.996 -9.783 -4.766 1.00 76.81 252 LEU A CA 1
ATOM 1999 C C . LEU A 1 252 ? 7.169 -10.931 -4.192 1.00 76.81 252 LEU A C 1
ATOM 2001 O O . LEU A 1 252 ? 6.265 -10.684 -3.385 1.00 76.81 252 LEU A O 1
ATOM 2005 N N . SER A 1 253 ? 7.449 -12.171 -4.593 1.00 78.75 253 SER A N 1
ATOM 2006 C CA . SER A 1 253 ? 6.751 -13.348 -4.065 1.00 78.75 253 SER A CA 1
ATOM 2007 C C . SER A 1 253 ? 7.117 -13.647 -2.611 1.00 78.75 253 SER A C 1
ATOM 2009 O O . SER A 1 253 ? 6.420 -14.420 -1.957 1.00 78.75 253 SER A O 1
ATOM 2011 N N . ALA A 1 254 ? 8.184 -13.033 -2.084 1.00 83.12 254 ALA A N 1
ATOM 2012 C CA . ALA A 1 254 ? 8.551 -13.171 -0.686 1.00 83.12 254 ALA A CA 1
ATOM 2013 C C . ALA A 1 254 ? 7.392 -12.737 0.235 1.00 83.12 254 ALA A C 1
ATOM 2015 O O . ALA A 1 254 ? 6.707 -11.735 -0.006 1.00 83.12 254 ALA A O 1
ATOM 2016 N N . GLU A 1 255 ? 7.154 -13.525 1.287 1.00 83.19 255 GLU A N 1
ATOM 2017 C CA . GLU A 1 255 ? 6.119 -13.248 2.294 1.00 83.19 255 GLU A CA 1
ATOM 2018 C C . GLU A 1 255 ? 6.432 -11.975 3.089 1.00 83.19 255 GLU A C 1
ATOM 2020 O O . GLU A 1 255 ? 5.516 -11.263 3.511 1.00 83.19 255 GLU A O 1
ATOM 2025 N N . LYS A 1 256 ? 7.729 -11.686 3.248 1.00 88.88 256 LYS A N 1
ATOM 2026 C CA . LYS A 1 256 ? 8.263 -10.481 3.867 1.00 88.88 256 LYS A CA 1
ATOM 2027 C C . LYS A 1 256 ? 9.536 -10.020 3.157 1.00 88.88 256 LYS A C 1
ATOM 2029 O O . LYS A 1 256 ? 10.313 -10.868 2.724 1.00 88.88 256 LYS A O 1
ATOM 2034 N N . PHE A 1 257 ? 9.729 -8.710 3.035 1.00 90.69 257 PHE A N 1
ATOM 2035 C CA . PHE A 1 257 ? 10.995 -8.113 2.599 1.00 90.69 257 PHE A CA 1
ATOM 2036 C C . PHE A 1 257 ? 11.074 -6.628 2.986 1.00 90.69 257 PHE A C 1
ATOM 2038 O O . PHE A 1 257 ? 10.040 -5.990 3.199 1.00 90.69 257 PHE A O 1
ATOM 2045 N N . SER A 1 258 ? 12.290 -6.086 3.020 1.00 91.88 258 SER A N 1
ATOM 2046 C CA . SER A 1 258 ? 12.596 -4.651 3.027 1.00 91.88 258 SER A CA 1
ATOM 2047 C C . SER A 1 258 ? 13.332 -4.286 1.740 1.00 91.88 258 SER A C 1
ATOM 2049 O O . SER A 1 258 ? 14.158 -5.067 1.267 1.00 91.88 258 SER A O 1
ATOM 2051 N N . LEU A 1 259 ? 13.016 -3.129 1.166 1.00 91.00 259 LEU A N 1
ATOM 2052 C CA . LEU A 1 259 ? 13.607 -2.612 -0.062 1.00 91.00 259 LEU A CA 1
ATOM 2053 C C . LEU A 1 259 ? 13.887 -1.115 0.096 1.00 91.00 259 LEU A C 1
ATOM 2055 O O . LEU A 1 259 ? 12.949 -0.323 0.196 1.00 91.00 259 LEU A O 1
ATOM 2059 N N . ASP A 1 260 ? 15.164 -0.745 0.073 1.00 91.44 260 ASP A N 1
ATOM 2060 C CA . ASP A 1 260 ? 15.610 0.648 0.117 1.00 91.44 260 ASP A CA 1
ATOM 2061 C C . ASP A 1 260 ? 15.953 1.129 -1.292 1.00 91.44 260 ASP A C 1
ATOM 2063 O O . ASP A 1 260 ? 16.698 0.473 -2.026 1.00 91.44 260 ASP A O 1
ATOM 2067 N N . MET A 1 261 ? 15.391 2.271 -1.681 1.00 92.12 261 MET A N 1
ATOM 2068 C CA . MET A 1 261 ? 15.463 2.795 -3.040 1.00 92.12 261 MET A CA 1
ATOM 2069 C C . MET A 1 261 ? 15.771 4.286 -3.069 1.00 92.12 261 MET A C 1
ATOM 2071 O O . MET A 1 261 ? 15.275 5.067 -2.256 1.00 92.12 261 MET A O 1
ATOM 2075 N N . GLU A 1 262 ? 16.509 4.686 -4.099 1.00 92.25 262 GLU A N 1
ATOM 2076 C CA . GLU A 1 262 ? 16.710 6.080 -4.482 1.00 92.25 262 GLU A CA 1
ATOM 2077 C C . GLU A 1 262 ? 16.250 6.278 -5.925 1.00 92.25 262 GLU A C 1
ATOM 2079 O O . GLU A 1 262 ? 16.628 5.516 -6.813 1.00 92.25 262 GLU A O 1
ATOM 2084 N N . ALA A 1 263 ? 15.433 7.298 -6.168 1.00 89.38 263 ALA A N 1
ATOM 2085 C CA . ALA A 1 263 ? 15.014 7.715 -7.495 1.00 89.38 263 ALA A CA 1
ATOM 2086 C C . ALA A 1 263 ? 15.682 9.030 -7.901 1.00 89.38 263 ALA A C 1
ATOM 2088 O O . ALA A 1 263 ? 15.601 10.039 -7.196 1.00 89.38 263 ALA A O 1
ATOM 2089 N N . LEU A 1 264 ? 16.270 9.023 -9.094 1.00 89.56 264 LEU A N 1
ATOM 2090 C CA . LEU A 1 264 ? 16.702 10.193 -9.842 1.00 89.56 264 LEU A CA 1
ATOM 2091 C C . LEU A 1 264 ? 15.685 10.465 -10.958 1.00 89.56 264 LEU A C 1
ATOM 2093 O O . LEU A 1 264 ? 15.599 9.721 -11.936 1.00 89.56 264 LEU A O 1
ATOM 2097 N N . ILE A 1 265 ? 14.910 11.536 -10.817 1.00 86.50 265 ILE A N 1
ATOM 2098 C CA . ILE A 1 265 ? 13.844 11.923 -11.749 1.00 86.50 265 ILE A CA 1
ATOM 2099 C C . ILE A 1 265 ? 14.338 13.109 -12.579 1.00 86.50 265 ILE A C 1
ATOM 2101 O O . ILE A 1 265 ? 14.617 14.182 -12.035 1.00 86.50 265 ILE A O 1
ATOM 2105 N N . MET A 1 266 ? 14.430 12.922 -13.895 1.00 85.31 266 MET A N 1
ATOM 2106 C CA . MET A 1 266 ? 15.024 13.883 -14.824 1.00 85.31 266 MET A CA 1
ATOM 2107 C C . MET A 1 266 ? 13.987 14.413 -15.821 1.00 85.31 266 MET A C 1
ATOM 2109 O O . MET A 1 266 ? 13.222 13.649 -16.413 1.00 85.31 266 MET A O 1
ATOM 2113 N N . TYR A 1 267 ? 13.980 15.731 -16.028 1.00 83.94 267 TYR A N 1
ATOM 2114 C CA . TYR A 1 267 ? 13.051 16.438 -16.917 1.00 83.94 267 TYR A CA 1
ATOM 2115 C C . TYR A 1 267 ? 13.771 17.004 -18.139 1.00 83.94 267 TYR A C 1
ATOM 2117 O O . TYR A 1 267 ? 14.991 17.125 -18.161 1.00 83.94 267 TYR A O 1
ATOM 2125 N N . THR A 1 268 ? 13.012 17.334 -19.186 1.00 78.19 268 THR A N 1
ATOM 2126 C CA . THR A 1 268 ? 13.580 17.899 -20.423 1.00 78.19 268 THR A CA 1
ATOM 2127 C C . THR A 1 268 ? 14.339 19.204 -20.175 1.00 78.19 268 THR A C 1
ATOM 2129 O O . THR A 1 268 ? 15.232 19.545 -20.944 1.00 78.19 268 THR A O 1
ATOM 2132 N N . ASP A 1 269 ? 13.977 19.929 -19.113 1.00 78.62 26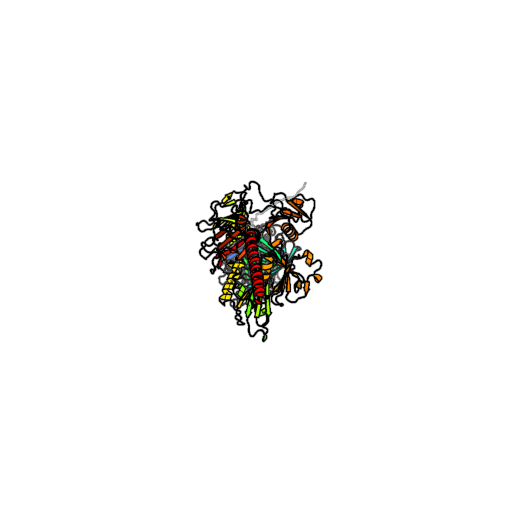9 ASP A N 1
ATOM 2133 C CA . ASP A 1 269 ? 14.795 20.998 -18.549 1.00 78.62 269 ASP A CA 1
ATOM 2134 C C . ASP A 1 269 ? 15.926 20.381 -17.698 1.00 78.62 269 ASP A C 1
ATOM 2136 O O . ASP A 1 269 ? 15.634 19.800 -16.647 1.00 78.62 269 ASP A O 1
ATOM 2140 N N . PRO A 1 270 ? 17.200 20.491 -18.119 1.00 76.88 270 PRO A N 1
ATOM 2141 C CA . PRO A 1 270 ? 18.327 19.877 -17.422 1.00 76.88 270 PRO A CA 1
ATOM 2142 C C . PRO A 1 270 ? 18.558 20.438 -16.011 1.00 76.88 270 PRO A C 1
ATOM 2144 O O . PRO A 1 270 ? 19.189 19.762 -15.201 1.00 76.88 270 PRO A O 1
ATOM 2147 N N . ASP A 1 271 ? 18.042 21.632 -15.698 1.00 82.75 271 ASP A N 1
ATOM 2148 C CA . ASP A 1 271 ? 18.158 22.228 -14.362 1.00 82.75 271 ASP A CA 1
ATOM 2149 C C . ASP A 1 271 ? 17.111 21.660 -13.382 1.00 82.75 271 ASP A C 1
ATOM 2151 O O . ASP A 1 271 ? 17.224 21.829 -12.163 1.00 82.75 271 ASP A O 1
ATOM 2155 N N . LYS A 1 272 ? 16.097 20.946 -13.890 1.00 81.62 272 LYS A N 1
ATOM 2156 C CA . LYS A 1 272 ? 15.047 20.309 -13.092 1.00 81.62 272 LYS A CA 1
ATOM 2157 C C . LYS A 1 272 ? 15.370 18.826 -12.905 1.00 81.62 272 LYS A C 1
ATOM 2159 O O . LYS A 1 272 ? 15.012 17.975 -13.716 1.00 81.62 272 LYS A O 1
ATOM 2164 N N . VAL A 1 273 ? 16.015 18.517 -11.783 1.00 84.00 273 VAL A N 1
ATOM 2165 C CA . VAL A 1 273 ? 16.315 17.150 -11.334 1.00 84.00 273 VAL A CA 1
ATOM 2166 C C . VAL A 1 273 ? 15.804 16.971 -9.911 1.00 84.00 273 VAL A C 1
ATOM 2168 O O . VAL A 1 273 ? 15.974 17.851 -9.069 1.00 84.00 273 VAL A O 1
ATOM 2171 N N . ILE A 1 274 ? 15.156 15.840 -9.639 1.00 84.38 274 ILE A N 1
ATOM 2172 C CA . ILE A 1 274 ? 14.646 15.512 -8.306 1.00 84.38 274 ILE A CA 1
ATOM 2173 C C . ILE A 1 274 ? 15.322 14.234 -7.836 1.00 84.38 274 ILE A C 1
ATOM 2175 O O . ILE A 1 274 ? 15.292 13.223 -8.535 1.00 84.38 274 ILE A O 1
ATOM 2179 N N . LEU A 1 275 ? 15.896 14.301 -6.640 1.00 87.00 275 LEU A N 1
ATOM 2180 C CA . LEU A 1 275 ? 16.313 13.141 -5.871 1.00 87.00 275 LEU A CA 1
ATOM 2181 C C . LEU A 1 275 ? 15.225 12.840 -4.852 1.00 87.00 275 LEU A C 1
ATOM 2183 O O . LEU A 1 275 ? 14.719 13.752 -4.200 1.00 87.00 275 LEU A O 1
ATOM 2187 N N . SER A 1 276 ? 14.854 11.575 -4.762 1.00 86.75 276 SER A N 1
ATOM 2188 C CA . SER A 1 276 ? 13.800 11.108 -3.880 1.00 86.75 276 SER A CA 1
ATOM 2189 C C . SER A 1 276 ? 14.184 9.745 -3.335 1.00 86.75 276 SER A C 1
ATOM 2191 O O . SER A 1 276 ? 14.786 8.944 -4.045 1.00 86.75 276 SER A O 1
ATOM 2193 N N . SER A 1 277 ? 13.874 9.479 -2.074 1.00 89.69 277 SER A N 1
ATOM 2194 C CA . SER A 1 277 ? 14.219 8.210 -1.429 1.00 89.69 277 SER A CA 1
ATOM 2195 C C . SER A 1 277 ? 12.974 7.547 -0.863 1.00 89.69 277 SER A C 1
ATOM 2197 O O . SER A 1 277 ? 12.037 8.214 -0.415 1.00 89.69 277 SER A O 1
ATOM 2199 N N . ASN A 1 278 ? 12.945 6.221 -0.951 1.00 89.38 278 ASN A N 1
ATOM 2200 C CA . ASN A 1 278 ? 11.837 5.414 -0.476 1.00 89.38 278 ASN A CA 1
ATOM 2201 C C . ASN A 1 278 ? 12.348 4.138 0.188 1.00 89.38 278 ASN A C 1
ATOM 2203 O O . ASN A 1 278 ? 13.150 3.407 -0.390 1.00 89.38 278 ASN A O 1
ATOM 2207 N N . ARG A 1 279 ? 11.816 3.845 1.372 1.00 90.81 279 ARG A N 1
ATOM 2208 C CA . ARG A 1 279 ? 11.906 2.523 1.991 1.00 90.81 279 ARG A CA 1
ATOM 2209 C C . ARG A 1 279 ? 10.550 1.843 1.896 1.00 90.81 279 ARG A C 1
ATOM 2211 O O . ARG A 1 279 ? 9.558 2.366 2.403 1.00 90.81 279 ARG A O 1
ATOM 2218 N N . MET A 1 280 ? 10.513 0.665 1.285 1.00 90.12 280 MET A N 1
ATOM 2219 C CA . MET A 1 280 ? 9.326 -0.180 1.208 1.00 90.12 280 MET A CA 1
ATOM 2220 C C . MET A 1 280 ? 9.528 -1.437 2.047 1.00 90.12 280 MET A C 1
ATOM 2222 O O . MET A 1 280 ? 10.478 -2.187 1.844 1.00 90.12 280 MET A O 1
ATOM 2226 N N . ILE A 1 281 ? 8.575 -1.722 2.929 1.00 91.56 281 ILE A N 1
ATOM 2227 C CA . ILE A 1 281 ? 8.540 -2.957 3.711 1.00 91.56 281 ILE A CA 1
ATOM 2228 C C . ILE A 1 281 ? 7.238 -3.692 3.424 1.00 91.56 281 ILE A C 1
ATOM 2230 O O . ILE A 1 281 ? 6.161 -3.110 3.529 1.00 91.56 281 ILE A O 1
ATOM 2234 N N . LYS A 1 282 ? 7.329 -4.983 3.097 1.00 89.94 282 LYS A N 1
ATOM 2235 C CA . LYS A 1 282 ? 6.178 -5.877 2.932 1.00 89.94 282 LYS A CA 1
ATOM 2236 C C . LYS A 1 282 ? 6.131 -6.880 4.077 1.00 89.94 282 LYS A C 1
ATOM 2238 O O . LYS A 1 282 ? 7.128 -7.542 4.360 1.00 89.94 282 LYS A O 1
ATOM 2243 N N . TYR A 1 283 ? 4.954 -7.059 4.670 1.00 89.62 283 TYR A N 1
ATOM 2244 C CA . TYR A 1 283 ? 4.670 -8.125 5.630 1.00 89.62 283 TYR A CA 1
ATOM 2245 C C . TYR A 1 283 ? 3.182 -8.500 5.600 1.00 89.62 283 TYR A C 1
ATOM 2247 O O . TYR A 1 283 ? 2.324 -7.623 5.623 1.00 89.62 283 TYR A O 1
ATOM 2255 N N . GLN A 1 284 ? 2.846 -9.795 5.514 1.00 86.38 284 GLN A N 1
ATOM 2256 C CA . GLN A 1 284 ? 1.451 -10.284 5.437 1.00 86.38 284 GLN A CA 1
ATOM 2257 C C . GLN A 1 284 ? 0.599 -9.616 4.329 1.00 86.38 284 GLN A C 1
ATOM 2259 O O . GLN A 1 284 ? -0.588 -9.343 4.517 1.00 86.38 284 GLN A O 1
ATOM 2264 N N . ASN A 1 285 ? 1.200 -9.318 3.171 1.00 83.31 285 ASN A N 1
ATOM 2265 C CA . ASN A 1 285 ? 0.581 -8.533 2.086 1.00 83.31 285 ASN A CA 1
ATOM 2266 C C . ASN A 1 285 ? 0.147 -7.109 2.486 1.00 83.31 285 ASN A C 1
ATOM 2268 O O . ASN A 1 285 ? -0.639 -6.486 1.780 1.00 83.31 285 ASN A O 1
ATOM 2272 N N . THR A 1 286 ? 0.656 -6.586 3.598 1.00 86.81 286 THR A N 1
ATOM 2273 C CA . THR A 1 286 ? 0.573 -5.170 3.955 1.00 86.81 286 THR A CA 1
ATOM 2274 C C . THR A 1 286 ? 1.914 -4.523 3.651 1.00 86.81 286 THR A C 1
ATOM 2276 O O . THR A 1 286 ? 2.965 -5.130 3.862 1.00 86.81 286 THR A O 1
ATOM 2279 N N . TYR A 1 287 ? 1.869 -3.306 3.130 1.00 89.44 287 TYR A N 1
ATOM 2280 C CA . TYR A 1 287 ? 3.030 -2.552 2.697 1.00 89.44 287 TYR A CA 1
ATOM 2281 C C . TYR A 1 287 ? 3.133 -1.275 3.521 1.00 89.44 287 TYR A C 1
ATOM 2283 O O . TYR A 1 287 ? 2.129 -0.595 3.730 1.00 89.44 287 TYR A O 1
ATOM 2291 N N . SER A 1 288 ? 4.341 -0.963 3.973 1.00 92.00 288 SER A N 1
ATOM 2292 C CA . SER A 1 288 ? 4.705 0.327 4.548 1.00 92.00 288 SER A CA 1
ATOM 2293 C C . SER A 1 288 ? 5.689 1.016 3.611 1.00 92.00 288 SER A C 1
ATOM 2295 O O . SER A 1 288 ? 6.733 0.444 3.298 1.00 92.00 288 SER A O 1
ATOM 2297 N N . PHE A 1 289 ? 5.361 2.232 3.186 1.00 89.50 289 PHE A N 1
ATOM 2298 C CA . PHE A 1 289 ? 6.213 3.095 2.374 1.00 89.50 289 PHE A CA 1
ATOM 2299 C C . PHE A 1 289 ? 6.649 4.282 3.202 1.00 89.50 289 PHE A C 1
ATOM 2301 O O . PHE A 1 289 ? 5.808 5.024 3.689 1.00 89.50 289 PHE A O 1
ATOM 2308 N N . GLU A 1 290 ? 7.944 4.504 3.316 1.00 89.81 290 GLU A N 1
ATOM 2309 C CA . GLU A 1 290 ? 8.496 5.690 3.951 1.00 89.81 290 GLU A CA 1
ATOM 2310 C C . GLU A 1 290 ? 9.165 6.531 2.870 1.00 89.81 290 GLU A C 1
ATOM 2312 O O . GLU A 1 290 ? 10.180 6.119 2.310 1.00 89.81 290 GLU A O 1
ATOM 2317 N N . ILE A 1 291 ? 8.538 7.655 2.514 1.00 85.88 291 ILE A N 1
ATOM 2318 C CA . ILE A 1 291 ? 9.041 8.580 1.492 1.00 85.88 291 ILE A CA 1
ATOM 2319 C C . ILE A 1 291 ? 9.708 9.762 2.196 1.00 85.88 291 ILE A C 1
ATOM 2321 O O . ILE A 1 291 ? 9.076 10.453 2.999 1.00 85.88 291 ILE A O 1
ATOM 2325 N N . THR A 1 292 ? 10.974 10.006 1.869 1.00 80.75 292 THR A N 1
ATOM 2326 C CA . THR A 1 292 ? 11.821 11.044 2.471 1.00 80.75 292 THR A CA 1
ATOM 2327 C C . THR A 1 292 ? 12.179 12.108 1.429 1.00 80.75 292 THR A C 1
ATOM 2329 O O . THR A 1 292 ? 13.261 12.077 0.846 1.00 80.75 292 THR A O 1
ATOM 2332 N N . ASP A 1 293 ? 11.254 13.051 1.194 1.00 74.56 293 ASP A N 1
ATOM 2333 C CA . ASP A 1 293 ? 11.342 14.082 0.133 1.00 74.56 293 ASP A CA 1
ATOM 2334 C C . ASP A 1 293 ? 11.408 15.545 0.644 1.00 74.56 293 ASP A C 1
ATOM 2336 O O . ASP A 1 293 ? 11.287 16.477 -0.148 1.00 74.56 293 ASP A O 1
ATOM 2340 N N . GLU A 1 294 ? 11.657 15.745 1.946 1.00 65.69 294 GLU A N 1
ATOM 2341 C CA . GLU A 1 294 ? 11.630 17.023 2.695 1.00 65.69 294 GLU A CA 1
ATOM 2342 C C . GLU A 1 294 ? 10.255 17.736 2.816 1.00 65.69 294 GLU A C 1
ATOM 2344 O O . GLU A 1 294 ? 9.423 17.687 1.910 1.00 65.69 294 GLU A O 1
ATOM 2349 N N . PRO A 1 295 ? 10.010 18.491 3.914 1.00 59.53 295 PRO A N 1
ATOM 2350 C CA . PRO A 1 295 ? 10.637 18.378 5.234 1.00 59.53 295 PRO A CA 1
ATOM 2351 C C . PRO A 1 295 ? 9.968 17.311 6.121 1.00 59.53 295 PRO A C 1
ATOM 2353 O O . PRO A 1 295 ? 10.490 17.024 7.188 1.00 59.53 295 PRO A O 1
ATOM 2356 N N . ASN A 1 296 ? 8.849 16.710 5.695 1.00 63.75 296 ASN A N 1
ATOM 2357 C CA . ASN A 1 296 ? 8.097 15.751 6.507 1.00 63.75 296 ASN A CA 1
ATOM 2358 C C . ASN A 1 296 ? 8.148 14.350 5.894 1.00 63.75 296 ASN A C 1
ATOM 2360 O O . ASN A 1 296 ? 7.623 14.119 4.803 1.00 63.75 296 ASN A O 1
ATOM 2364 N N . THR A 1 297 ? 8.724 13.403 6.629 1.00 73.94 297 THR A N 1
ATOM 2365 C CA . THR A 1 297 ? 8.654 11.981 6.292 1.00 73.94 297 THR A CA 1
ATOM 2366 C C . THR A 1 297 ? 7.230 11.485 6.511 1.00 73.94 297 THR A C 1
ATOM 2368 O O . THR A 1 297 ? 6.747 11.412 7.643 1.00 73.94 297 THR A O 1
ATOM 2371 N N . THR A 1 298 ? 6.548 11.146 5.418 1.00 82.50 298 THR A N 1
ATOM 2372 C CA . THR A 1 298 ? 5.226 10.516 5.486 1.00 82.50 298 THR A CA 1
ATOM 2373 C C . THR A 1 298 ? 5.396 9.021 5.291 1.00 82.50 298 THR A C 1
ATOM 2375 O O . THR A 1 298 ? 5.892 8.568 4.255 1.00 82.50 298 THR A O 1
ATOM 2378 N N . ARG A 1 299 ? 4.971 8.255 6.293 1.00 90.19 299 ARG A N 1
ATOM 2379 C CA . ARG A 1 299 ? 4.850 6.809 6.205 1.00 90.19 299 ARG A CA 1
ATOM 2380 C C . ARG A 1 299 ? 3.439 6.452 5.762 1.00 90.19 299 ARG A C 1
ATOM 2382 O O . ARG A 1 299 ? 2.461 6.882 6.364 1.00 90.19 299 ARG A O 1
ATOM 2389 N N . ILE A 1 300 ? 3.328 5.668 4.702 1.00 89.88 300 ILE A N 1
ATOM 2390 C CA . ILE A 1 300 ? 2.060 5.254 4.116 1.00 89.88 300 ILE A CA 1
ATOM 2391 C C . ILE A 1 300 ? 1.924 3.757 4.317 1.00 89.88 300 ILE A C 1
ATOM 2393 O O . ILE A 1 300 ? 2.705 2.984 3.766 1.00 89.88 300 ILE A O 1
ATOM 2397 N N . ILE A 1 301 ? 0.928 3.344 5.091 1.00 90.31 301 ILE A N 1
ATOM 2398 C CA . ILE A 1 301 ? 0.661 1.934 5.364 1.00 90.31 301 ILE A CA 1
ATOM 2399 C C . ILE A 1 301 ? -0.619 1.548 4.633 1.00 90.31 301 ILE A C 1
ATOM 2401 O O . ILE A 1 301 ? -1.688 2.109 4.878 1.00 90.31 301 ILE A O 1
ATOM 2405 N N . GLN A 1 302 ? -0.515 0.592 3.716 1.00 86.69 302 GLN A N 1
ATOM 2406 C CA . GLN A 1 302 ? -1.628 0.159 2.879 1.00 86.69 302 GLN A CA 1
ATOM 2407 C C . GLN A 1 302 ? -1.582 -1.353 2.668 1.00 86.69 302 GLN A C 1
ATOM 2409 O O . GLN A 1 302 ? -0.523 -1.955 2.503 1.00 86.69 302 GLN A O 1
ATOM 2414 N N . ASN A 1 303 ? -2.752 -1.982 2.630 1.00 79.69 303 ASN A N 1
ATOM 2415 C CA . ASN A 1 303 ? -2.891 -3.352 2.154 1.00 79.69 303 ASN A CA 1
ATOM 2416 C C . ASN A 1 303 ? -3.620 -3.317 0.799 1.00 79.69 303 ASN A C 1
ATOM 2418 O O . ASN A 1 303 ? -4.716 -2.769 0.758 1.00 79.69 303 ASN A O 1
ATOM 2422 N N . PRO A 1 304 ? -3.079 -3.881 -0.298 1.00 69.88 304 PRO A N 1
ATOM 2423 C CA . PRO A 1 304 ? -3.662 -3.745 -1.636 1.00 69.88 304 PRO A CA 1
ATOM 2424 C C . PRO A 1 304 ? -5.089 -4.292 -1.744 1.00 69.88 304 PRO A C 1
ATOM 2426 O O . PRO A 1 304 ? -5.864 -3.843 -2.577 1.00 69.88 304 PRO A O 1
ATOM 2429 N N . ARG A 1 305 ? -5.455 -5.258 -0.891 1.00 69.12 305 ARG A N 1
ATOM 2430 C CA . ARG A 1 305 ? -6.801 -5.851 -0.871 1.00 69.12 305 ARG A CA 1
ATOM 2431 C C . ARG A 1 305 ? -7.774 -5.118 0.047 1.00 69.12 305 ARG A C 1
ATOM 2433 O O . ARG A 1 305 ? -8.948 -5.482 0.110 1.00 69.12 305 ARG A O 1
ATOM 2440 N N . HIS A 1 306 ? -7.302 -4.131 0.801 1.00 66.31 306 HIS A N 1
ATOM 2441 C CA . HIS A 1 306 ? -8.118 -3.370 1.733 1.00 66.31 306 HIS A CA 1
ATOM 2442 C C . HIS A 1 306 ? -8.095 -1.898 1.353 1.00 66.31 306 HIS A C 1
ATOM 2444 O O . HIS A 1 306 ? -7.066 -1.295 1.082 1.00 66.31 306 HIS A O 1
ATOM 2450 N N . MET A 1 307 ? -9.283 -1.321 1.287 1.00 64.75 307 MET A N 1
ATOM 2451 C CA . MET A 1 307 ? -9.534 -0.203 0.391 1.00 64.75 307 MET A CA 1
ATOM 2452 C C . MET A 1 307 ? -9.263 1.185 0.994 1.00 64.75 307 MET A C 1
ATOM 2454 O O . MET A 1 307 ? -9.701 2.203 0.459 1.00 64.75 307 MET A O 1
ATOM 2458 N N . GLY A 1 308 ? -8.462 1.234 2.057 1.00 75.56 308 GLY A N 1
ATOM 2459 C CA . GLY A 1 308 ? -7.952 2.467 2.648 1.00 75.56 308 GLY A CA 1
ATOM 2460 C C . GLY A 1 308 ? -6.452 2.404 2.921 1.00 75.56 308 GLY A C 1
ATOM 2461 O O . GLY A 1 308 ? -5.824 1.345 2.834 1.00 75.56 308 GLY A O 1
ATOM 2462 N N . ARG A 1 309 ? -5.882 3.561 3.251 1.00 86.69 309 ARG A N 1
ATOM 2463 C CA . ARG A 1 309 ? -4.478 3.729 3.641 1.00 86.69 309 ARG A CA 1
ATOM 2464 C C . ARG A 1 309 ? -4.373 4.547 4.921 1.00 86.69 309 ARG A C 1
ATOM 2466 O O . ARG A 1 309 ? -5.240 5.372 5.209 1.00 86.69 309 ARG A O 1
ATOM 2473 N N . TYR A 1 310 ? -3.295 4.337 5.657 1.00 90.31 310 TYR A N 1
ATOM 2474 C CA . TYR A 1 310 ? -2.915 5.158 6.797 1.00 90.31 310 TYR A CA 1
ATOM 2475 C C . TYR A 1 310 ? -1.741 6.041 6.402 1.00 90.31 310 TYR A C 1
ATOM 2477 O O . TYR A 1 310 ? -0.778 5.557 5.811 1.00 90.31 310 TYR A O 1
ATOM 2485 N N . LEU A 1 311 ? -1.841 7.326 6.716 1.00 90.25 311 LEU A N 1
ATOM 2486 C CA . LEU A 1 311 ? -0.776 8.307 6.581 1.00 90.25 311 LEU A CA 1
ATOM 2487 C C . LEU A 1 311 ? -0.274 8.624 7.979 1.00 90.25 311 LEU A C 1
ATOM 2489 O O . LEU A 1 311 ? -1.011 9.210 8.765 1.00 90.25 311 LEU A O 1
ATOM 2493 N N . VAL A 1 312 ? 0.950 8.218 8.283 1.00 90.94 312 VAL A N 1
ATOM 2494 C CA . VAL A 1 312 ? 1.577 8.380 9.592 1.00 90.94 312 VAL A CA 1
ATOM 2495 C C . VAL A 1 312 ? 2.753 9.332 9.441 1.00 90.94 312 VAL A C 1
ATOM 2497 O O . VAL A 1 312 ? 3.631 9.127 8.601 1.00 90.94 312 VAL A O 1
ATOM 2500 N N . ASN A 1 313 ? 2.783 10.387 10.244 1.00 87.69 313 ASN A N 1
ATOM 2501 C CA . ASN A 1 313 ? 3.973 11.208 10.389 1.00 87.69 313 ASN A CA 1
ATOM 2502 C C . ASN A 1 313 ? 5.029 10.385 11.136 1.00 87.69 313 ASN A C 1
ATOM 2504 O O . ASN A 1 313 ? 4.820 10.008 12.288 1.00 87.69 313 ASN A O 1
ATOM 2508 N N . ALA A 1 314 ? 6.154 10.095 10.481 1.00 82.06 314 ALA A N 1
ATOM 2509 C CA . ALA A 1 314 ? 7.164 9.201 11.046 1.00 82.06 314 ALA A CA 1
ATOM 2510 C C . ALA A 1 314 ? 7.856 9.769 12.302 1.00 82.06 314 ALA A C 1
ATOM 2512 O O . ALA A 1 314 ? 8.426 9.001 13.071 1.00 82.06 314 ALA A O 1
ATOM 2513 N N . GLU A 1 315 ? 7.813 11.089 12.521 1.00 83.06 315 GLU A N 1
ATOM 2514 C CA . GLU A 1 315 ? 8.418 11.738 13.690 1.00 83.06 315 GLU A CA 1
ATOM 2515 C C . GLU A 1 315 ? 7.446 11.861 14.866 1.00 83.06 315 GLU A C 1
ATOM 2517 O O . GLU A 1 315 ? 7.833 11.632 16.012 1.00 83.06 315 GLU A O 1
ATOM 2522 N N . THR A 1 316 ? 6.195 12.254 14.602 1.00 85.69 316 THR A N 1
ATOM 2523 C CA . THR A 1 316 ? 5.212 12.539 15.662 1.00 85.69 316 THR A CA 1
ATOM 2524 C C . THR A 1 316 ? 4.303 11.358 15.984 1.00 85.69 316 THR A C 1
ATOM 2526 O O . THR A 1 316 ? 3.685 11.350 17.044 1.00 85.69 316 THR A O 1
ATOM 2529 N N . GLY A 1 317 ? 4.185 10.382 15.079 1.00 85.38 317 GLY A N 1
ATOM 2530 C CA . GLY A 1 317 ? 3.195 9.306 15.170 1.00 85.38 317 GLY A CA 1
ATOM 2531 C C . GLY A 1 317 ? 1.760 9.751 14.858 1.00 85.38 317 GLY A C 1
ATOM 2532 O O . GLY A 1 317 ? 0.857 8.914 14.869 1.00 85.38 317 GLY A O 1
ATOM 2533 N N . GLU A 1 318 ? 1.532 11.037 14.548 1.00 88.00 318 GLU A N 1
ATOM 2534 C CA . GLU A 1 318 ? 0.220 11.533 14.120 1.00 88.00 318 GLU A CA 1
ATOM 2535 C C . GLU A 1 318 ? -0.237 10.765 12.882 1.00 88.00 318 GLU A C 1
ATOM 2537 O O . GLU A 1 318 ? 0.500 10.651 11.899 1.00 88.00 318 GLU A O 1
ATOM 2542 N N . CYS A 1 319 ? -1.460 10.244 12.924 1.00 90.00 319 CYS A N 1
ATOM 2543 C CA . CYS A 1 319 ? -1.965 9.352 11.896 1.00 90.00 319 CYS A CA 1
ATOM 2544 C C . CYS A 1 319 ? -3.314 9.832 11.365 1.00 90.00 319 CYS A C 1
ATOM 2546 O O . CYS A 1 319 ? -4.192 10.276 12.103 1.00 90.00 319 CYS A O 1
ATOM 2548 N N . LYS A 1 320 ? -3.486 9.710 10.050 1.00 89.38 320 LYS A N 1
ATOM 2549 C CA . LYS A 1 320 ? -4.743 9.960 9.351 1.00 89.38 320 LYS A CA 1
ATOM 2550 C C . LYS A 1 320 ? -5.108 8.747 8.508 1.00 89.38 320 LYS A C 1
ATOM 2552 O O . LYS A 1 320 ? -4.289 8.231 7.752 1.00 89.38 320 LYS A O 1
ATOM 2557 N N . SER A 1 321 ? -6.362 8.321 8.595 1.00 87.81 321 SER A N 1
ATOM 2558 C CA . SER A 1 321 ? -6.921 7.301 7.712 1.00 87.81 321 SER A CA 1
ATOM 2559 C C . SER A 1 321 ? -7.540 7.950 6.468 1.00 87.81 321 SER A C 1
ATOM 2561 O O . SER A 1 321 ? -8.228 8.969 6.554 1.00 87.81 321 SER A O 1
ATOM 2563 N N . GLU A 1 322 ? -7.293 7.377 5.291 1.00 84.62 322 GLU A N 1
ATOM 2564 C CA . GLU A 1 322 ? -7.857 7.846 4.024 1.00 84.62 322 GLU A CA 1
ATOM 2565 C C . GLU A 1 322 ? -8.491 6.694 3.249 1.00 84.62 322 GLU A C 1
ATOM 2567 O O . GLU A 1 322 ? -7.911 5.614 3.117 1.00 84.62 322 GLU A O 1
ATOM 2572 N N . VAL A 1 323 ? -9.685 6.944 2.710 1.00 78.38 323 VAL A N 1
ATOM 2573 C CA . VAL A 1 323 ? -10.320 6.052 1.737 1.00 78.38 323 VAL A CA 1
ATOM 2574 C C . VAL A 1 323 ? -9.653 6.290 0.388 1.00 78.38 323 VAL A C 1
ATOM 2576 O O . VAL A 1 323 ? -9.472 7.434 -0.025 1.00 78.38 323 VAL A O 1
ATOM 2579 N N . VAL A 1 324 ? -9.273 5.212 -0.288 1.00 72.12 324 VAL A N 1
ATOM 2580 C CA . VAL A 1 324 ? -8.675 5.281 -1.622 1.00 72.12 324 VAL A CA 1
ATOM 2581 C C . VAL A 1 324 ? -9.793 5.173 -2.661 1.00 72.12 324 VAL A C 1
ATOM 2583 O O . VAL A 1 324 ? -10.658 4.306 -2.550 1.00 72.12 324 VAL A O 1
ATOM 2586 N N . ASP A 1 325 ? -9.792 6.042 -3.675 1.00 67.19 325 ASP A N 1
ATOM 2587 C CA . ASP A 1 325 ? -10.725 5.935 -4.803 1.00 67.19 325 ASP A CA 1
ATOM 2588 C C . ASP A 1 325 ? -10.264 4.834 -5.771 1.00 67.19 325 ASP A C 1
ATOM 2590 O O . ASP A 1 325 ? -9.464 5.048 -6.683 1.00 67.19 325 ASP A O 1
ATOM 2594 N N . TRP A 1 326 ? -10.775 3.621 -5.563 1.00 59.81 326 TRP A N 1
ATOM 2595 C CA . TRP A 1 326 ? -10.429 2.453 -6.377 1.00 59.81 326 TRP A CA 1
ATOM 2596 C C . TRP A 1 326 ? -11.077 2.440 -7.756 1.00 59.81 326 TRP A C 1
ATOM 2598 O O . TRP A 1 326 ? -10.721 1.583 -8.561 1.00 59.81 326 TRP A O 1
ATOM 2608 N N . SER A 1 327 ? -11.962 3.389 -8.092 1.00 58.09 327 SER A N 1
ATOM 2609 C CA . SER A 1 327 ? -12.375 3.544 -9.495 1.00 58.09 327 SER A CA 1
ATOM 2610 C C . SER A 1 327 ? -11.172 3.835 -10.408 1.00 58.09 327 SER A C 1
ATOM 2612 O O . SER A 1 327 ? -11.216 3.550 -11.605 1.00 58.09 327 SER A O 1
ATOM 2614 N N . GLN A 1 328 ? -10.072 4.325 -9.822 1.00 54.56 328 GLN A N 1
ATOM 2615 C CA . GLN A 1 328 ? -8.815 4.632 -10.499 1.00 54.56 328 GLN A CA 1
ATOM 2616 C C . GLN A 1 328 ? -7.714 3.574 -10.309 1.00 54.56 328 GLN A C 1
ATOM 2618 O O . GLN A 1 328 ? -6.673 3.659 -10.960 1.00 54.56 328 GLN A O 1
ATOM 2623 N N . VAL A 1 329 ? -7.913 2.565 -9.452 1.00 56.69 329 VAL A N 1
ATOM 2624 C CA . VAL A 1 329 ? -6.863 1.612 -9.059 1.00 56.69 329 VAL A CA 1
ATOM 2625 C C . VAL A 1 329 ? -7.300 0.191 -9.432 1.00 56.69 329 VAL A C 1
ATOM 2627 O O . VAL A 1 329 ? -8.298 -0.315 -8.927 1.00 56.69 329 VAL A O 1
ATOM 2630 N N . LYS A 1 330 ? -6.579 -0.449 -10.364 1.00 56.56 330 LYS A N 1
ATOM 2631 C CA . LYS A 1 330 ? -6.853 -1.831 -10.808 1.00 56.56 330 LYS A CA 1
ATOM 2632 C C . LYS A 1 330 ? -6.521 -2.843 -9.701 1.00 56.56 330 LYS A C 1
ATOM 2634 O O . LYS A 1 330 ? -5.706 -2.547 -8.830 1.00 56.56 330 LYS A O 1
ATOM 2639 N N . GLU A 1 331 ? -7.133 -4.031 -9.774 1.00 50.28 331 GLU A N 1
ATOM 2640 C CA . GLU A 1 331 ? -6.847 -5.184 -8.902 1.00 50.28 331 GLU A CA 1
ATOM 2641 C C . GLU A 1 331 ? -5.322 -5.359 -8.734 1.00 50.28 331 GLU A C 1
ATOM 2643 O O . GLU A 1 331 ? -4.605 -5.471 -9.725 1.00 50.28 331 GLU A O 1
ATOM 2648 N N . ASP A 1 332 ? -4.851 -5.320 -7.481 1.00 52.97 332 ASP A N 1
ATOM 2649 C CA . ASP A 1 332 ? -3.452 -5.432 -7.022 1.00 52.97 332 ASP A CA 1
ATOM 2650 C C . ASP A 1 332 ? -2.552 -4.171 -7.064 1.00 52.97 332 ASP A C 1
ATOM 2652 O O . ASP A 1 332 ? -1.436 -4.214 -6.540 1.00 52.97 332 ASP A O 1
ATOM 2656 N N . ASN A 1 333 ? -3.011 -3.018 -7.561 1.00 58.38 333 ASN A N 1
ATOM 2657 C CA . ASN A 1 333 ? -2.213 -1.780 -7.500 1.00 58.38 333 ASN A CA 1
ATOM 2658 C C . ASN A 1 333 ? -2.322 -1.077 -6.131 1.00 58.38 333 ASN A C 1
ATOM 2660 O O . ASN A 1 333 ? -3.360 -1.120 -5.472 1.00 58.38 333 ASN A O 1
ATOM 2664 N N . LEU A 1 334 ? -1.261 -0.388 -5.695 1.00 60.81 334 LEU A N 1
ATOM 2665 C CA . LEU A 1 334 ? -1.325 0.514 -4.538 1.00 60.81 334 LEU A CA 1
ATOM 2666 C C . LEU A 1 334 ? -1.540 1.948 -5.017 1.00 60.81 334 LEU A C 1
ATOM 2668 O O . LEU A 1 334 ? -1.064 2.341 -6.071 1.00 60.81 334 LEU A O 1
ATOM 2672 N N . ALA A 1 335 ? -2.218 2.765 -4.215 1.00 62.16 335 ALA A N 1
ATOM 2673 C CA . ALA A 1 335 ? -2.495 4.163 -4.564 1.00 62.16 335 ALA A CA 1
ATOM 2674 C C . ALA A 1 335 ? -1.353 5.113 -4.164 1.00 62.16 335 ALA A C 1
ATOM 2676 O O . ALA A 1 335 ? -1.554 6.321 -4.011 1.00 62.16 335 ALA A O 1
ATOM 2677 N N . VAL A 1 336 ? -0.168 4.563 -3.896 1.00 70.56 336 VAL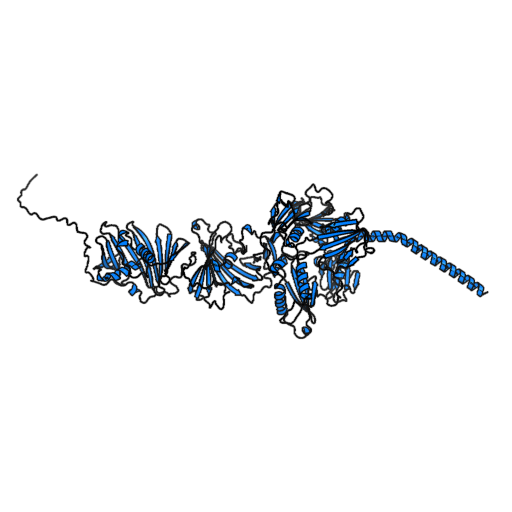 A N 1
ATOM 2678 C CA . VAL A 1 336 ? 0.979 5.322 -3.403 1.00 70.56 336 VAL A CA 1
ATOM 2679 C C . VAL A 1 336 ? 1.704 5.941 -4.588 1.00 70.56 336 VAL A C 1
ATOM 2681 O O . VAL A 1 336 ? 2.301 5.237 -5.401 1.00 70.56 336 VAL A O 1
ATOM 2684 N N . LYS A 1 337 ? 1.654 7.272 -4.662 1.00 76.00 337 LYS A N 1
ATOM 2685 C CA . LYS A 1 337 ? 2.420 8.057 -5.627 1.00 76.00 337 LYS A CA 1
ATOM 2686 C C . LYS A 1 337 ? 3.798 8.398 -5.066 1.00 76.00 337 LYS A C 1
ATOM 2688 O O . LYS A 1 337 ? 3.919 8.779 -3.902 1.00 76.00 337 LYS A O 1
ATOM 2693 N N . TRP A 1 338 ? 4.814 8.304 -5.915 1.00 76.19 338 TRP A N 1
ATOM 2694 C CA . TRP A 1 338 ? 6.192 8.673 -5.616 1.00 76.19 338 TRP A CA 1
ATOM 2695 C C . TRP A 1 338 ? 6.733 9.580 -6.733 1.00 76.19 338 TRP A C 1
ATOM 2697 O O . TRP A 1 338 ? 6.607 9.207 -7.899 1.00 76.19 338 TRP A O 1
ATOM 2707 N N . PRO A 1 339 ? 7.292 10.772 -6.448 1.00 75.50 339 PRO A N 1
ATOM 2708 C CA . PRO A 1 339 ? 7.411 11.444 -5.148 1.00 75.50 339 PRO A CA 1
ATOM 2709 C C . PRO A 1 339 ? 6.056 11.920 -4.595 1.00 75.50 339 PRO A C 1
ATOM 2711 O O . PRO A 1 339 ? 5.107 12.125 -5.350 1.00 75.50 339 PRO A O 1
ATOM 2714 N N . TRP A 1 340 ? 5.963 12.102 -3.274 1.00 65.06 340 TRP A N 1
ATOM 2715 C CA . TRP A 1 340 ? 4.685 12.296 -2.556 1.00 65.06 340 TRP A CA 1
ATOM 2716 C C . TRP A 1 340 ? 3.984 13.646 -2.833 1.00 65.06 340 TRP A C 1
ATOM 2718 O O . TRP A 1 340 ? 2.763 13.739 -2.743 1.00 65.06 340 TRP A O 1
ATOM 2728 N N . HIS A 1 341 ? 4.733 14.695 -3.199 1.00 57.00 341 HIS A N 1
ATOM 2729 C CA . HIS A 1 341 ? 4.243 16.087 -3.228 1.00 57.00 341 HIS A CA 1
ATOM 2730 C C . HIS A 1 341 ? 4.396 16.815 -4.569 1.00 57.00 341 HIS A C 1
ATOM 2732 O O . HIS A 1 341 ? 4.578 18.033 -4.601 1.00 57.00 341 HIS A O 1
ATOM 2738 N N . LYS A 1 342 ? 4.372 16.102 -5.695 1.00 61.09 342 LYS A N 1
ATOM 2739 C CA . LYS A 1 342 ? 4.495 16.743 -7.011 1.00 61.09 342 LYS A CA 1
ATOM 2740 C C . LYS A 1 342 ? 3.387 16.257 -7.925 1.00 61.09 342 LYS A C 1
ATOM 2742 O O . LYS A 1 342 ? 3.051 15.076 -7.876 1.00 61.09 342 LYS A O 1
ATOM 2747 N N . ASP A 1 343 ? 2.907 17.142 -8.797 1.00 58.16 343 ASP A N 1
ATOM 2748 C CA . ASP A 1 343 ? 1.868 16.919 -9.826 1.00 58.16 343 ASP A CA 1
ATOM 2749 C C . ASP A 1 343 ? 2.244 15.832 -10.870 1.00 58.16 343 ASP A C 1
ATOM 2751 O O . ASP A 1 343 ? 1.674 15.735 -11.950 1.00 58.16 343 ASP A O 1
ATOM 2755 N N . VAL A 1 344 ? 3.273 15.033 -10.572 1.00 61.78 344 VAL A N 1
ATOM 2756 C CA . VAL A 1 344 ? 3.989 14.110 -11.454 1.00 61.78 344 VAL A CA 1
ATOM 2757 C C . VAL A 1 344 ? 4.371 12.814 -10.719 1.00 61.78 344 VAL A C 1
ATOM 2759 O O . VAL A 1 344 ? 5.265 12.077 -11.138 1.00 61.78 344 VAL A O 1
ATOM 2762 N N . GLY A 1 345 ? 3.744 12.540 -9.573 1.00 63.94 345 GLY A N 1
ATOM 2763 C CA . GLY A 1 345 ? 3.953 11.287 -8.860 1.00 63.94 345 GLY A CA 1
ATOM 2764 C C . GLY A 1 345 ? 3.574 10.087 -9.733 1.00 63.94 345 GLY A C 1
ATOM 2765 O O . GLY A 1 345 ? 2.583 10.122 -10.463 1.00 63.94 345 GLY A O 1
ATOM 2766 N N . PHE A 1 346 ? 4.362 9.020 -9.660 1.00 72.69 346 PHE A N 1
ATOM 2767 C CA . PHE A 1 346 ? 4.071 7.760 -10.330 1.00 72.69 346 PHE A CA 1
ATOM 2768 C C . PHE A 1 346 ? 3.761 6.650 -9.330 1.00 72.69 346 PHE A C 1
ATOM 2770 O O . PHE A 1 346 ? 4.192 6.687 -8.178 1.00 72.69 346 PHE A O 1
ATOM 2777 N N . ASP A 1 347 ? 2.999 5.655 -9.777 1.00 72.69 347 ASP A N 1
ATOM 2778 C CA . ASP A 1 347 ? 2.660 4.485 -8.971 1.00 72.69 347 ASP A CA 1
ATOM 2779 C C . ASP A 1 347 ? 3.877 3.551 -8.888 1.00 72.69 347 ASP A C 1
ATOM 2781 O O . ASP A 1 347 ? 4.220 2.844 -9.841 1.00 72.69 347 ASP A O 1
ATOM 2785 N N . LEU A 1 348 ? 4.548 3.564 -7.735 1.00 69.56 348 LEU A N 1
ATOM 2786 C CA . LEU A 1 348 ? 5.719 2.730 -7.473 1.00 69.56 348 LEU A CA 1
ATOM 2787 C C . LEU A 1 348 ? 5.380 1.237 -7.567 1.00 69.56 348 LEU A C 1
ATOM 2789 O O . LEU A 1 348 ? 6.173 0.454 -8.084 1.00 69.56 348 LEU A O 1
ATOM 2793 N N . MET A 1 349 ? 4.189 0.820 -7.136 1.00 66.69 349 MET A N 1
ATOM 2794 C CA . MET A 1 349 ? 3.804 -0.585 -7.241 1.00 66.69 349 MET A CA 1
ATOM 2795 C C . MET A 1 349 ? 3.520 -1.000 -8.665 1.00 66.69 349 MET A C 1
ATOM 2797 O O . MET A 1 349 ? 3.777 -2.144 -9.003 1.00 66.69 349 MET A O 1
ATOM 2801 N N . LYS A 1 350 ? 3.081 -0.098 -9.535 1.00 70.94 350 LYS A N 1
ATOM 2802 C CA . LYS A 1 350 ? 2.991 -0.421 -10.957 1.00 70.94 350 LYS A CA 1
ATOM 2803 C C . LYS A 1 350 ? 4.354 -0.723 -11.579 1.00 70.94 350 LYS A C 1
ATOM 2805 O O . LYS A 1 350 ? 4.417 -1.525 -12.495 1.00 70.94 350 LYS A O 1
ATOM 2810 N N . VAL A 1 351 ? 5.436 -0.133 -11.066 1.00 69.69 351 VAL A N 1
ATOM 2811 C CA . VAL A 1 351 ? 6.810 -0.468 -11.483 1.00 69.69 351 VAL A CA 1
ATOM 2812 C C . VAL A 1 351 ? 7.257 -1.806 -10.913 1.00 69.69 351 VAL A C 1
ATOM 2814 O O . VAL A 1 351 ? 7.982 -2.553 -11.560 1.00 69.69 351 VAL A O 1
ATOM 2817 N N . ILE A 1 352 ? 6.892 -2.091 -9.668 1.00 71.19 352 ILE A N 1
ATOM 2818 C CA . ILE A 1 352 ? 7.469 -3.218 -8.938 1.00 71.19 352 ILE A CA 1
ATOM 2819 C C . ILE A 1 352 ? 6.608 -4.489 -9.105 1.00 71.19 352 ILE A C 1
ATOM 2821 O O . ILE A 1 352 ? 7.156 -5.587 -9.141 1.00 71.19 352 ILE A O 1
ATOM 2825 N N . HIS A 1 353 ? 5.282 -4.360 -9.223 1.00 61.41 353 HIS A N 1
ATOM 2826 C CA . HIS A 1 353 ? 4.281 -5.426 -9.092 1.00 61.41 353 HIS A CA 1
ATOM 2827 C C . HIS A 1 353 ? 3.588 -5.860 -10.377 1.00 61.41 353 HIS A C 1
ATOM 2829 O O . HIS A 1 353 ? 2.936 -6.910 -10.347 1.00 61.41 353 HIS A O 1
ATOM 2835 N N . THR A 1 354 ? 3.721 -5.133 -11.495 1.00 54.81 354 THR A N 1
ATOM 2836 C CA . THR A 1 354 ? 3.236 -5.677 -12.767 1.00 54.81 354 THR A CA 1
ATOM 2837 C C . THR A 1 354 ? 3.795 -7.076 -12.947 1.00 54.81 354 THR A C 1
ATOM 2839 O O . THR A 1 354 ? 4.902 -7.379 -12.497 1.00 54.81 354 THR A O 1
ATOM 2842 N N . GLN A 1 355 ? 2.960 -7.967 -13.485 1.00 53.44 355 GLN A N 1
ATOM 2843 C CA . GLN A 1 355 ? 3.245 -9.383 -13.679 1.00 53.44 355 GLN A CA 1
ATOM 2844 C C . GLN A 1 355 ? 4.387 -9.546 -14.685 1.00 53.44 355 GLN A C 1
ATOM 2846 O O . GLN A 1 355 ? 4.210 -10.081 -15.778 1.00 53.44 355 GLN A O 1
ATOM 2851 N N . ALA A 1 356 ? 5.586 -9.135 -14.299 1.00 50.69 356 ALA A N 1
ATOM 2852 C CA . ALA A 1 356 ? 6.765 -9.077 -15.126 1.00 50.69 356 ALA A CA 1
ATOM 2853 C C . ALA A 1 356 ? 7.210 -10.488 -15.547 1.00 50.69 356 ALA A C 1
ATOM 2855 O O . ALA A 1 356 ? 8.099 -10.652 -16.364 1.00 50.69 356 ALA A O 1
ATOM 2856 N N . GLY A 1 357 ? 6.548 -11.552 -15.083 1.00 51.78 357 GLY A N 1
ATOM 2857 C CA . GLY A 1 357 ? 6.669 -12.891 -15.659 1.00 51.78 357 GLY A CA 1
ATOM 2858 C C . GLY A 1 357 ? 5.872 -13.143 -16.950 1.00 51.78 357 GLY A C 1
ATOM 2859 O O . GLY A 1 357 ? 6.234 -14.062 -17.680 1.00 51.78 357 GLY A O 1
ATOM 2860 N N . VAL A 1 358 ? 4.798 -12.393 -17.234 1.00 56.78 358 VAL A N 1
ATOM 2861 C CA . VAL A 1 358 ? 3.883 -12.641 -18.371 1.00 56.78 358 VAL A CA 1
ATOM 2862 C C . VAL A 1 358 ? 4.128 -11.676 -19.534 1.00 56.78 358 VAL A C 1
ATOM 2864 O O . VAL A 1 358 ? 4.000 -12.089 -20.686 1.00 56.78 358 VAL A O 1
ATOM 2867 N N . TRP A 1 359 ? 4.495 -10.422 -19.249 1.00 62.47 359 TRP A N 1
ATOM 2868 C CA . TRP A 1 359 ? 4.627 -9.367 -20.268 1.00 62.47 359 TRP A CA 1
ATOM 2869 C C . TRP A 1 359 ? 6.018 -8.738 -20.377 1.00 62.47 359 TRP A C 1
ATOM 2871 O O . TRP A 1 359 ? 6.219 -7.899 -21.252 1.00 62.47 359 TRP A O 1
ATOM 2881 N N . SER A 1 360 ? 6.988 -9.144 -19.548 1.00 71.81 360 SER A N 1
ATOM 2882 C CA . SER A 1 360 ? 8.359 -8.657 -19.718 1.00 71.81 360 SER A CA 1
ATOM 2883 C C . SER A 1 360 ? 9.110 -9.442 -20.789 1.00 71.81 360 SER A C 1
ATOM 2885 O O . SER A 1 360 ? 8.991 -10.664 -20.919 1.00 71.81 360 SER A O 1
ATOM 2887 N N . ASN A 1 361 ? 9.937 -8.724 -21.536 1.00 80.88 361 ASN A N 1
ATOM 2888 C CA . ASN A 1 361 ? 10.779 -9.267 -22.583 1.00 80.88 361 ASN A CA 1
ATOM 2889 C C . ASN A 1 361 ? 12.222 -9.306 -22.097 1.00 80.88 361 ASN A C 1
ATOM 2891 O O . ASN A 1 361 ? 12.798 -8.281 -21.736 1.00 80.88 361 ASN A O 1
ATOM 2895 N N . TYR A 1 362 ? 12.831 -10.492 -22.093 1.00 84.31 362 TYR A N 1
ATOM 2896 C CA . TYR A 1 362 ? 14.252 -10.608 -21.781 1.00 84.31 362 TYR A CA 1
ATOM 2897 C C . TYR A 1 362 ? 15.096 -10.008 -22.909 1.00 84.31 362 TYR A C 1
ATOM 2899 O O . TYR A 1 362 ? 15.072 -10.495 -24.038 1.00 84.31 362 TYR A O 1
ATOM 2907 N N . MET A 1 363 ? 15.891 -8.991 -22.585 1.00 81.88 363 MET A N 1
ATOM 2908 C CA . MET A 1 363 ? 16.731 -8.246 -23.526 1.00 81.88 363 MET A CA 1
ATOM 2909 C C . MET A 1 363 ? 18.127 -8.858 -23.673 1.00 81.88 363 MET A C 1
ATOM 2911 O O . MET A 1 363 ? 18.750 -8.766 -24.730 1.00 81.88 363 MET A O 1
ATOM 2915 N N . GLY A 1 364 ? 18.619 -9.576 -22.666 1.00 80.19 364 GLY A N 1
ATOM 2916 C CA . GLY A 1 364 ? 19.937 -10.212 -22.699 1.00 80.19 364 GLY A CA 1
ATOM 2917 C C . GLY A 1 364 ? 20.845 -9.768 -21.560 1.00 80.19 364 GLY A C 1
ATOM 2918 O O . GLY A 1 364 ? 20.419 -9.086 -20.631 1.00 80.19 364 GLY A O 1
ATOM 2919 N N . GLN A 1 365 ? 22.114 -10.166 -21.653 1.00 81.75 365 GLN A N 1
ATOM 2920 C CA . GLN A 1 365 ? 23.159 -9.781 -20.707 1.00 81.75 365 GLN A CA 1
ATOM 2921 C C . GLN A 1 365 ? 23.931 -8.559 -21.191 1.00 81.75 365 GLN A C 1
ATOM 2923 O O . GLN A 1 365 ? 24.332 -8.484 -22.355 1.00 81.75 365 GLN A O 1
ATOM 2928 N N . ILE A 1 366 ? 24.190 -7.638 -20.271 1.00 78.38 366 ILE A N 1
ATOM 2929 C CA . ILE A 1 366 ? 24.942 -6.408 -20.502 1.00 78.38 366 ILE A CA 1
ATOM 2930 C C . ILE A 1 366 ? 26.011 -6.282 -19.424 1.00 78.38 366 ILE A C 1
ATOM 2932 O O . ILE A 1 366 ? 25.773 -6.593 -18.261 1.00 78.38 366 ILE A O 1
ATOM 2936 N N . SER A 1 367 ? 27.199 -5.826 -19.801 1.00 75.06 367 SER A N 1
ATOM 2937 C CA . SER A 1 367 ? 28.239 -5.476 -18.835 1.00 75.06 367 SER A CA 1
ATOM 2938 C C . SER A 1 367 ? 28.009 -4.049 -18.343 1.00 75.06 367 SER A C 1
ATOM 2940 O O . SER A 1 367 ? 27.877 -3.137 -19.153 1.00 75.06 367 SER A O 1
ATOM 2942 N N . THR A 1 368 ? 27.958 -3.866 -17.029 1.00 76.56 368 THR A N 1
ATOM 2943 C CA . THR A 1 368 ? 27.900 -2.568 -16.348 1.00 76.56 368 THR A CA 1
ATOM 2944 C C . THR A 1 368 ? 29.099 -2.431 -15.408 1.00 76.56 368 THR A C 1
ATOM 2946 O O . THR A 1 368 ? 29.808 -3.409 -15.149 1.00 76.56 368 THR A O 1
ATOM 2949 N N . ASP A 1 369 ? 29.311 -1.239 -14.847 1.00 74.44 369 ASP A N 1
ATOM 2950 C CA . ASP A 1 369 ? 30.360 -1.003 -13.840 1.00 74.44 369 ASP A CA 1
ATOM 2951 C C . ASP A 1 369 ? 30.202 -1.901 -12.598 1.00 74.44 369 ASP A C 1
ATOM 2953 O O . ASP A 1 369 ? 31.174 -2.219 -11.914 1.00 74.44 369 ASP A O 1
ATOM 2957 N N . SER A 1 370 ? 28.977 -2.364 -12.332 1.00 73.00 370 SER A N 1
ATOM 2958 C CA . SER A 1 370 ? 28.630 -3.255 -11.221 1.00 73.00 370 SER A CA 1
ATOM 2959 C C . SER A 1 370 ? 28.717 -4.747 -11.576 1.00 73.00 370 SER A C 1
ATOM 2961 O O . SER A 1 370 ? 28.403 -5.593 -10.739 1.00 73.00 370 SER A O 1
ATOM 2963 N N . GLY A 1 371 ? 29.129 -5.097 -12.799 1.00 81.62 371 GLY A N 1
ATOM 2964 C CA . GLY A 1 371 ? 29.259 -6.475 -13.273 1.00 81.62 371 GLY A CA 1
ATOM 2965 C C . GLY A 1 371 ? 28.335 -6.809 -14.444 1.00 81.62 371 GLY A C 1
ATOM 2966 O O . GLY A 1 371 ? 27.819 -5.940 -15.134 1.00 81.62 371 GLY A O 1
ATOM 2967 N N . THR A 1 372 ? 28.154 -8.101 -14.723 1.00 83.44 372 THR A N 1
ATOM 2968 C CA . THR A 1 372 ? 27.221 -8.531 -15.778 1.00 83.44 372 THR A CA 1
ATOM 2969 C C . THR A 1 372 ? 25.800 -8.543 -15.226 1.00 83.44 372 THR A C 1
ATOM 2971 O O . THR A 1 372 ? 25.557 -9.124 -14.168 1.00 83.44 372 THR A O 1
ATOM 2974 N N . MET A 1 373 ? 24.890 -7.890 -15.940 1.00 86.75 373 MET A N 1
ATOM 2975 C CA . MET A 1 373 ? 23.485 -7.738 -15.592 1.00 86.75 373 MET A CA 1
ATOM 2976 C C . MET A 1 373 ? 22.617 -8.358 -16.679 1.00 86.75 373 MET A C 1
ATOM 2978 O O . MET A 1 373 ? 22.839 -8.139 -17.867 1.00 86.75 373 MET A O 1
ATOM 2982 N N . ASP A 1 374 ? 21.599 -9.089 -16.270 1.00 86.56 374 ASP A N 1
ATOM 2983 C CA . ASP A 1 374 ? 20.498 -9.506 -17.111 1.00 86.56 374 ASP A CA 1
ATOM 2984 C C . ASP A 1 374 ? 19.435 -8.414 -17.159 1.00 86.56 374 ASP A C 1
ATOM 2986 O O . ASP A 1 374 ? 19.078 -7.845 -16.126 1.00 86.56 374 ASP A O 1
ATOM 2990 N N . VAL A 1 375 ? 18.930 -8.129 -18.357 1.00 87.12 375 VAL A N 1
ATOM 2991 C CA . VAL A 1 375 ? 18.015 -7.011 -18.580 1.00 87.12 375 VAL A CA 1
ATOM 2992 C C . VAL A 1 375 ? 16.684 -7.472 -19.137 1.00 87.12 375 VAL A C 1
ATOM 2994 O O . VAL A 1 375 ? 16.638 -8.340 -20.009 1.00 87.12 375 VAL A O 1
ATOM 2997 N N . TRP A 1 376 ? 15.615 -6.877 -18.617 1.00 87.06 376 TRP A N 1
ATOM 2998 C CA . TRP A 1 376 ? 14.242 -7.063 -19.071 1.00 87.06 376 TRP A CA 1
ATOM 2999 C C . TRP A 1 376 ? 13.583 -5.728 -19.314 1.00 87.06 376 TRP A C 1
ATOM 3001 O O . TRP A 1 376 ? 13.940 -4.736 -18.683 1.00 87.06 376 TRP A O 1
ATOM 3011 N N . GLU A 1 377 ? 12.597 -5.745 -20.193 1.00 86.50 377 GLU A N 1
ATOM 3012 C CA . GLU A 1 377 ? 11.819 -4.575 -20.559 1.00 86.50 377 GLU A CA 1
ATOM 3013 C C . GLU A 1 377 ? 10.327 -4.910 -20.544 1.00 86.50 377 GLU A C 1
ATOM 3015 O O . GLU A 1 377 ? 9.926 -5.967 -21.032 1.00 86.50 377 GLU A O 1
ATOM 3020 N N . GLU A 1 378 ? 9.519 -4.035 -19.957 1.00 84.56 378 GLU A N 1
ATOM 3021 C CA . GLU A 1 378 ? 8.059 -4.135 -19.902 1.00 84.56 378 GLU A CA 1
ATOM 3022 C C . GLU A 1 378 ? 7.441 -2.779 -20.252 1.00 84.56 378 GLU A C 1
ATOM 3024 O O . GLU A 1 378 ? 7.950 -1.742 -19.830 1.00 84.56 378 GLU A O 1
ATOM 3029 N N . ASP A 1 379 ? 6.325 -2.784 -20.980 1.00 81.38 379 ASP A N 1
ATOM 3030 C CA . ASP A 1 379 ? 5.565 -1.568 -21.265 1.00 81.38 379 ASP A CA 1
ATOM 3031 C C . ASP A 1 379 ? 4.418 -1.399 -20.260 1.00 81.38 379 ASP A C 1
ATOM 3033 O O . ASP A 1 379 ? 3.512 -2.226 -20.142 1.00 81.38 379 ASP A O 1
ATOM 3037 N N . LEU A 1 380 ? 4.445 -0.282 -19.539 1.00 79.88 380 LEU A N 1
ATOM 3038 C CA . LEU A 1 380 ? 3.471 0.112 -18.533 1.00 79.88 380 LEU A CA 1
ATOM 3039 C C . LEU A 1 380 ? 2.510 1.144 -19.127 1.00 79.88 380 LEU A C 1
ATOM 3041 O O . LEU A 1 380 ? 2.841 2.319 -19.283 1.00 79.88 380 LEU A O 1
ATOM 3045 N N . THR A 1 381 ? 1.280 0.725 -19.420 1.00 77.56 381 THR A N 1
ATOM 3046 C CA . THR A 1 381 ? 0.256 1.623 -19.979 1.00 77.56 381 THR A CA 1
ATOM 3047 C C . THR A 1 381 ? -0.317 2.552 -18.916 1.00 77.56 381 THR A C 1
ATOM 3049 O O . THR A 1 381 ? -0.651 2.059 -17.839 1.00 77.56 381 THR A O 1
ATOM 3052 N N . SER A 1 382 ? -0.554 3.833 -19.203 1.00 72.56 382 SER A N 1
ATOM 3053 C CA . SER A 1 382 ? -1.183 4.793 -18.268 1.00 72.56 382 SER A CA 1
ATOM 3054 C C . SER A 1 382 ? -0.426 4.968 -16.945 1.00 72.56 382 SER A C 1
ATOM 3056 O O . SER A 1 382 ? -0.993 4.789 -15.865 1.00 72.56 382 SER A O 1
ATOM 3058 N N . PHE A 1 383 ? 0.886 5.182 -17.010 1.00 74.56 383 PHE A N 1
ATOM 3059 C CA . PHE A 1 383 ? 1.761 5.127 -15.840 1.00 74.56 383 PHE A CA 1
ATOM 3060 C C . PHE A 1 383 ? 1.767 6.423 -15.013 1.00 74.56 383 PHE A C 1
ATOM 3062 O O . PHE A 1 383 ? 1.624 6.359 -13.794 1.00 74.56 383 PHE A O 1
ATOM 3069 N N . PHE A 1 384 ? 1.861 7.586 -15.660 1.00 71.06 384 PHE A N 1
ATOM 3070 C CA . PHE A 1 384 ? 1.719 8.882 -14.989 1.00 71.06 384 PHE A CA 1
ATOM 3071 C C . PHE A 1 384 ? 0.233 9.248 -14.865 1.00 71.06 384 PHE A C 1
ATOM 3073 O O . PHE A 1 384 ? -0.511 9.164 -15.845 1.00 71.06 384 PHE A O 1
ATOM 3080 N N . SER A 1 385 ? -0.216 9.602 -13.657 1.00 56.81 385 SER A N 1
ATOM 3081 C CA . SER A 1 385 ? -1.632 9.817 -13.342 1.00 56.81 385 SER A CA 1
ATOM 3082 C C . SER A 1 385 ? -1.875 11.200 -12.741 1.00 56.81 385 SER A C 1
ATOM 3084 O O . SER A 1 385 ? -1.665 11.406 -11.551 1.00 56.81 385 SER A O 1
ATOM 3086 N N . GLU A 1 386 ? -2.358 12.135 -13.561 1.00 51.81 386 GLU A N 1
ATOM 3087 C CA . GLU A 1 386 ? -3.478 13.001 -13.151 1.00 51.81 386 GLU A CA 1
ATOM 3088 C C . GLU A 1 386 ? -4.103 13.768 -14.321 1.00 51.81 386 GLU A C 1
ATOM 3090 O O . GLU A 1 386 ? -5.321 13.821 -14.375 1.00 51.81 386 GLU A O 1
ATOM 3095 N N . ASP A 1 387 ? -3.342 14.183 -15.340 1.00 45.97 387 ASP A N 1
ATOM 3096 C CA . ASP A 1 387 ? -3.915 14.884 -16.513 1.00 45.97 387 ASP A CA 1
ATOM 3097 C C . ASP A 1 387 ? -3.286 14.483 -17.862 1.00 45.97 387 ASP A C 1
ATOM 3099 O O . ASP A 1 387 ? -3.585 15.043 -18.920 1.00 45.97 387 ASP A O 1
ATOM 3103 N N . GLY A 1 388 ? -2.420 13.468 -17.846 1.00 50.34 388 GLY A N 1
ATOM 3104 C CA . GLY A 1 388 ? -1.643 13.057 -19.001 1.00 50.34 388 GLY A CA 1
ATOM 3105 C C . GLY A 1 388 ? -1.260 11.586 -18.952 1.00 50.34 388 GLY A C 1
ATOM 3106 O O . GLY A 1 388 ? -0.270 11.218 -18.331 1.00 50.34 388 GLY A O 1
ATOM 3107 N N . VAL A 1 389 ? -2.040 10.747 -19.633 1.00 62.69 389 VAL A N 1
ATOM 3108 C CA . VAL A 1 389 ? -1.799 9.305 -19.756 1.00 62.69 389 VAL A CA 1
ATOM 3109 C C . VAL A 1 389 ? -0.566 9.083 -20.635 1.00 62.69 389 VAL A C 1
ATOM 3111 O O . VAL A 1 389 ? -0.678 8.985 -21.854 1.00 62.69 389 VAL A O 1
ATOM 3114 N N . ALA A 1 390 ? 0.616 9.035 -20.025 1.00 69.69 390 ALA A N 1
ATOM 3115 C CA . ALA A 1 390 ? 1.829 8.600 -20.702 1.00 69.69 390 ALA A CA 1
ATOM 3116 C C . ALA A 1 390 ? 2.096 7.126 -20.375 1.00 69.69 390 ALA A C 1
ATOM 3118 O O . ALA A 1 390 ? 2.142 6.722 -19.207 1.00 69.69 390 ALA A O 1
ATOM 3119 N N . ASP A 1 391 ? 2.242 6.327 -21.427 1.00 79.19 391 ASP A N 1
ATOM 3120 C CA . ASP A 1 391 ? 2.769 4.971 -21.335 1.00 79.19 391 ASP A CA 1
ATOM 3121 C C . ASP A 1 391 ? 4.285 5.054 -21.120 1.00 79.19 391 ASP A C 1
ATOM 3123 O O . ASP A 1 391 ? 4.927 6.026 -21.529 1.00 79.19 391 ASP A O 1
ATOM 3127 N N . VAL A 1 392 ? 4.860 4.069 -20.438 1.00 81.56 392 VAL A N 1
ATOM 3128 C CA . VAL A 1 392 ? 6.270 4.072 -20.035 1.00 81.56 392 VAL A CA 1
ATOM 3129 C C . VAL A 1 392 ? 6.879 2.703 -20.283 1.00 81.56 392 VAL A C 1
ATOM 3131 O O . VAL A 1 392 ? 6.305 1.700 -19.887 1.00 81.56 392 VAL A O 1
ATOM 3134 N N . SER A 1 393 ? 8.068 2.663 -20.871 1.00 85.75 393 SER A N 1
ATOM 3135 C CA . SER A 1 393 ? 8.908 1.473 -20.926 1.00 85.75 393 SER A CA 1
ATOM 3136 C C . SER A 1 393 ? 9.746 1.384 -19.648 1.00 85.75 393 SER A C 1
ATOM 3138 O O . SER A 1 393 ? 10.513 2.299 -19.327 1.00 85.75 393 SER A O 1
ATOM 3140 N N . ALA A 1 394 ? 9.570 0.301 -18.896 1.00 88.19 394 ALA A N 1
ATOM 3141 C CA . ALA A 1 394 ? 10.303 -0.021 -17.682 1.00 88.19 394 ALA A CA 1
ATOM 3142 C C . ALA A 1 394 ? 11.395 -1.053 -17.976 1.00 88.19 394 ALA A C 1
ATOM 3144 O O . ALA A 1 394 ? 11.127 -2.176 -18.395 1.00 88.19 394 ALA A O 1
ATOM 3145 N N . THR A 1 395 ? 12.647 -0.676 -17.736 1.00 89.00 395 THR A N 1
ATOM 3146 C CA . THR A 1 395 ? 13.819 -1.531 -17.909 1.00 89.00 395 THR A CA 1
ATOM 3147 C C . THR A 1 395 ? 14.366 -1.979 -16.558 1.00 89.00 395 THR A C 1
ATOM 3149 O O . THR A 1 395 ? 14.812 -1.149 -15.768 1.00 89.00 395 THR A O 1
ATOM 3152 N N . TYR A 1 396 ? 14.440 -3.286 -16.323 1.00 89.62 396 TYR A N 1
ATOM 3153 C CA . TYR A 1 396 ? 14.945 -3.886 -15.088 1.00 89.62 396 TYR A CA 1
ATOM 3154 C C . TYR A 1 396 ? 16.338 -4.476 -15.297 1.00 89.62 396 TYR A C 1
ATOM 3156 O O . TYR A 1 396 ? 16.554 -5.230 -16.245 1.00 89.62 396 TYR A O 1
ATOM 3164 N N . TYR A 1 397 ? 17.269 -4.186 -14.388 1.00 89.88 397 TYR A N 1
ATOM 3165 C CA . TYR A 1 397 ? 18.641 -4.695 -14.413 1.00 89.88 397 TYR A CA 1
ATOM 3166 C C . TYR A 1 397 ? 18.876 -5.609 -13.212 1.00 89.88 397 TYR A C 1
ATOM 3168 O O . TYR A 1 397 ? 18.979 -5.128 -12.085 1.00 89.88 397 TYR A O 1
ATOM 3176 N N . PHE A 1 398 ? 19.005 -6.915 -13.437 1.00 88.31 398 PHE A N 1
ATOM 3177 C CA . PHE A 1 398 ? 19.292 -7.885 -12.379 1.00 88.31 398 PHE A CA 1
ATOM 3178 C C . PHE A 1 398 ? 20.727 -8.405 -12.482 1.00 88.31 398 PHE A C 1
ATOM 3180 O O . PHE A 1 398 ? 21.169 -8.731 -13.582 1.00 88.31 398 PHE A O 1
ATOM 3187 N N . PRO A 1 399 ? 21.455 -8.577 -11.369 1.00 88.38 399 PRO A N 1
ATOM 3188 C CA . PRO A 1 399 ? 22.777 -9.199 -11.406 1.00 88.38 399 PRO A CA 1
ATOM 3189 C C . PRO A 1 399 ? 22.740 -10.621 -11.982 1.00 88.38 399 PRO A C 1
ATOM 3191 O O . PRO A 1 399 ? 21.925 -11.450 -11.576 1.00 88.38 399 PRO A O 1
ATOM 3194 N N . SER A 1 400 ? 23.650 -10.930 -12.911 1.00 79.06 400 SER A N 1
ATOM 3195 C CA . SER A 1 400 ? 23.766 -12.255 -13.536 1.00 79.06 400 SER A CA 1
ATOM 3196 C C . SER A 1 400 ? 24.415 -13.271 -12.588 1.00 79.06 400 SER A C 1
ATOM 3198 O O . SER A 1 400 ? 25.582 -13.634 -12.732 1.00 79.06 400 SER A O 1
ATOM 3200 N N . ILE A 1 401 ? 23.659 -13.727 -11.589 1.00 74.06 401 ILE A N 1
ATOM 3201 C CA . ILE A 1 401 ? 24.039 -14.786 -10.639 1.00 74.06 401 ILE A CA 1
ATOM 3202 C C . ILE A 1 401 ? 23.359 -16.107 -11.051 1.00 74.06 401 ILE A C 1
ATOM 3204 O O . ILE A 1 401 ? 22.387 -16.109 -11.805 1.00 74.06 401 ILE A O 1
ATOM 3208 N N . ASP A 1 402 ? 23.869 -17.256 -10.585 1.00 67.38 402 ASP A N 1
ATOM 3209 C CA . ASP A 1 402 ? 23.220 -18.568 -10.741 1.00 67.38 402 ASP A CA 1
ATOM 3210 C C . ASP A 1 402 ? 21.803 -18.552 -10.139 1.00 67.38 402 ASP A C 1
ATOM 3212 O O . ASP A 1 402 ? 21.598 -18.772 -8.943 1.00 67.38 402 ASP A O 1
ATOM 3216 N N . ARG A 1 403 ? 20.812 -18.282 -10.991 1.00 65.06 403 ARG A N 1
ATOM 3217 C CA . ARG A 1 403 ? 19.416 -18.055 -10.594 1.00 65.06 403 ARG A CA 1
ATOM 3218 C C . ARG A 1 403 ? 18.726 -19.275 -10.017 1.00 65.06 403 ARG A C 1
ATOM 3220 O O . ARG A 1 403 ? 17.712 -19.133 -9.344 1.00 65.06 403 ARG A O 1
ATOM 3227 N N . THR A 1 404 ? 19.285 -20.467 -10.228 1.00 62.75 404 THR A N 1
ATOM 3228 C CA . THR A 1 404 ? 18.795 -21.671 -9.545 1.00 62.75 404 THR A CA 1
ATOM 3229 C C . THR A 1 404 ? 18.971 -21.573 -8.030 1.00 62.75 404 THR A C 1
ATOM 3231 O O . THR A 1 404 ? 18.252 -22.237 -7.289 1.00 62.75 404 THR A O 1
ATOM 3234 N N . LYS A 1 405 ? 19.894 -20.719 -7.566 1.00 65.56 405 LYS A N 1
ATOM 3235 C CA . LYS A 1 405 ? 20.193 -20.506 -6.149 1.00 65.56 405 LYS A CA 1
ATOM 3236 C C . LYS A 1 405 ? 19.537 -19.260 -5.559 1.00 65.56 405 LYS A C 1
ATOM 3238 O O . LYS A 1 405 ? 19.422 -19.200 -4.342 1.00 65.56 405 LYS A O 1
ATOM 3243 N N . ASN A 1 406 ? 19.123 -18.287 -6.378 1.00 71.06 406 ASN A N 1
ATOM 3244 C CA . ASN A 1 406 ? 18.512 -17.047 -5.892 1.00 71.06 406 ASN A CA 1
ATOM 3245 C C . ASN A 1 406 ? 17.374 -16.536 -6.808 1.00 71.06 406 ASN A C 1
ATOM 3247 O O . ASN A 1 406 ? 17.543 -15.543 -7.515 1.00 71.06 406 ASN A O 1
ATOM 3251 N N . PRO A 1 407 ? 16.212 -17.216 -6.838 1.00 74.06 407 PRO A N 1
ATOM 3252 C CA . PRO A 1 407 ? 15.088 -16.845 -7.707 1.00 74.06 407 PRO A CA 1
ATOM 3253 C C . PRO A 1 407 ? 14.365 -15.553 -7.287 1.00 74.06 407 PRO A C 1
ATOM 3255 O O . PRO A 1 407 ? 13.560 -15.035 -8.061 1.00 74.06 407 PRO A O 1
ATOM 3258 N N . LYS A 1 408 ? 14.637 -15.045 -6.080 1.00 79.25 408 LYS A N 1
ATOM 3259 C CA . LYS A 1 408 ? 13.980 -13.877 -5.478 1.00 79.25 408 LYS A CA 1
ATOM 3260 C C . LYS A 1 408 ? 14.866 -12.630 -5.437 1.00 79.25 408 LYS A C 1
ATOM 3262 O O . LYS A 1 408 ? 14.572 -11.674 -4.735 1.00 79.25 408 LYS A O 1
ATOM 3267 N N . GLN A 1 409 ? 15.960 -12.623 -6.187 1.00 83.25 409 GLN A N 1
ATOM 3268 C CA . GLN A 1 409 ? 16.843 -11.469 -6.239 1.00 83.25 409 GLN A CA 1
ATOM 3269 C C . GLN A 1 409 ? 16.118 -10.237 -6.806 1.00 83.25 409 GLN A C 1
ATOM 3271 O O . GLN A 1 409 ? 15.621 -10.281 -7.933 1.00 83.25 409 GLN A O 1
ATOM 3276 N N . ALA A 1 410 ? 16.089 -9.146 -6.037 1.00 87.12 410 ALA A N 1
ATOM 3277 C CA . ALA A 1 410 ? 15.608 -7.845 -6.494 1.00 87.12 410 ALA A CA 1
ATOM 3278 C C . ALA A 1 410 ? 16.509 -7.268 -7.610 1.00 87.12 410 ALA A C 1
ATOM 3280 O O . ALA A 1 410 ? 17.692 -7.632 -7.698 1.00 87.12 410 ALA A O 1
ATOM 3281 N N . PRO A 1 411 ? 15.985 -6.384 -8.482 1.00 89.38 411 PRO A N 1
ATOM 3282 C CA . PRO A 1 411 ? 16.825 -5.697 -9.453 1.00 89.38 411 PRO A CA 1
ATOM 3283 C C . PRO A 1 411 ? 17.852 -4.809 -8.735 1.00 89.38 411 PRO A C 1
ATOM 3285 O O . PRO A 1 411 ? 17.653 -4.399 -7.602 1.00 89.38 411 PRO A O 1
ATOM 3288 N N . ALA A 1 412 ? 18.974 -4.512 -9.383 1.00 90.56 412 ALA A N 1
ATOM 3289 C CA . ALA A 1 412 ? 19.920 -3.502 -8.903 1.00 90.56 412 ALA A CA 1
ATOM 3290 C C . ALA A 1 412 ? 19.497 -2.091 -9.344 1.00 90.56 412 ALA A C 1
ATOM 3292 O O . ALA A 1 412 ? 19.797 -1.098 -8.684 1.00 90.56 412 ALA A O 1
ATOM 3293 N N . LYS A 1 413 ? 18.814 -2.002 -10.491 1.00 91.12 413 LYS A N 1
ATOM 3294 C CA . LYS A 1 413 ? 18.363 -0.747 -11.090 1.00 91.12 413 LYS A CA 1
ATOM 3295 C C . LYS A 1 413 ? 17.091 -0.963 -11.902 1.00 91.12 413 LYS A C 1
ATOM 3297 O O . LYS A 1 413 ? 16.956 -1.992 -12.566 1.00 91.12 413 LYS A O 1
ATOM 3302 N N . ILE A 1 414 ? 16.212 0.030 -11.902 1.00 90.69 414 ILE A N 1
ATOM 3303 C CA . ILE A 1 414 ? 15.056 0.137 -12.789 1.00 90.69 414 ILE A CA 1
ATOM 3304 C C . ILE A 1 414 ? 15.133 1.487 -13.506 1.00 90.69 414 ILE A C 1
ATOM 3306 O O . ILE A 1 414 ? 15.446 2.498 -12.885 1.00 90.69 414 ILE A O 1
ATOM 3310 N N . VAL A 1 415 ? 14.893 1.519 -14.814 1.00 90.06 415 VAL A N 1
ATOM 3311 C CA . VAL A 1 415 ? 14.878 2.760 -15.600 1.00 90.06 415 VAL A CA 1
ATOM 3312 C C . VAL A 1 415 ? 13.553 2.874 -16.329 1.00 90.06 415 VAL A C 1
ATOM 3314 O O . VAL A 1 415 ? 13.173 1.964 -17.054 1.00 90.06 415 VAL A O 1
ATOM 3317 N N . LEU A 1 416 ? 12.870 3.995 -16.145 1.00 87.50 416 LEU A N 1
ATOM 3318 C CA . LEU A 1 416 ? 11.575 4.291 -16.739 1.00 87.50 416 LEU A CA 1
ATOM 3319 C C . LEU A 1 416 ? 11.747 5.369 -17.806 1.00 87.50 416 LEU A C 1
ATOM 3321 O O . LEU A 1 416 ? 12.342 6.415 -17.528 1.00 87.50 416 LEU A O 1
ATOM 3325 N N . ARG A 1 417 ? 11.216 5.132 -19.008 1.00 85.50 417 ARG A N 1
ATOM 3326 C CA . ARG A 1 417 ? 11.197 6.109 -20.109 1.00 85.50 417 ARG A CA 1
ATOM 3327 C C . ARG A 1 417 ? 9.810 6.196 -20.739 1.00 85.50 417 ARG A C 1
ATOM 3329 O O . ARG A 1 417 ? 9.214 5.151 -20.971 1.00 85.50 417 ARG A O 1
ATOM 3336 N N . PRO A 1 418 ? 9.284 7.391 -21.043 1.00 79.75 418 PRO A N 1
ATOM 3337 C CA . PRO A 1 418 ? 8.030 7.524 -21.778 1.00 79.75 418 PRO A CA 1
ATOM 3338 C C . PRO A 1 418 ? 8.050 6.765 -23.116 1.00 79.75 418 PRO A C 1
ATOM 3340 O O . PRO A 1 418 ? 9.037 6.809 -23.847 1.00 79.75 418 PRO A O 1
ATOM 3343 N N . HIS A 1 419 ? 6.948 6.089 -23.435 1.00 72.12 419 HIS A N 1
ATOM 3344 C CA . HIS A 1 419 ? 6.780 5.196 -24.582 1.00 72.12 419 HIS A CA 1
ATOM 3345 C C . HIS A 1 419 ? 5.479 5.530 -25.344 1.00 72.12 419 HIS A C 1
ATOM 3347 O O . HIS A 1 419 ? 4.489 4.827 -25.209 1.00 72.12 419 HIS A O 1
ATOM 3353 N N . ASN A 1 420 ? 5.418 6.629 -26.118 1.00 66.31 420 ASN A N 1
ATOM 3354 C CA . ASN A 1 420 ? 4.333 6.872 -27.099 1.00 66.31 420 ASN A CA 1
ATOM 3355 C C . ASN A 1 420 ? 4.651 8.033 -28.077 1.00 66.31 420 ASN A C 1
ATOM 3357 O O . ASN A 1 420 ? 5.217 9.046 -27.676 1.00 66.31 420 ASN A O 1
ATOM 3361 N N . LYS A 1 421 ? 4.198 7.948 -29.342 1.00 51.81 421 LYS A N 1
ATOM 3362 C CA . LYS A 1 421 ? 4.351 8.986 -30.392 1.00 51.81 421 LYS A CA 1
ATOM 3363 C C . LYS A 1 421 ? 3.554 10.281 -30.131 1.00 51.81 421 LYS A C 1
ATOM 3365 O O . LYS A 1 421 ? 3.878 11.318 -30.702 1.00 51.81 421 LYS A O 1
ATOM 3370 N N . ASN A 1 422 ? 2.559 10.268 -29.238 1.00 53.84 422 ASN A N 1
ATOM 3371 C CA . ASN A 1 422 ? 1.803 11.476 -28.852 1.00 53.84 422 ASN A CA 1
ATOM 3372 C C . ASN A 1 422 ? 2.525 12.370 -27.817 1.00 53.84 422 ASN A C 1
ATOM 3374 O O . ASN A 1 422 ? 1.974 13.385 -27.391 1.00 53.84 422 ASN A O 1
ATOM 3378 N N . TYR A 1 423 ? 3.761 12.029 -27.431 1.00 56.47 423 TYR A N 1
ATOM 3379 C CA . TYR A 1 423 ? 4.551 12.748 -26.421 1.00 56.47 423 TYR A CA 1
ATOM 3380 C C . TYR A 1 423 ? 4.817 14.225 -26.774 1.00 56.47 423 TYR A C 1
ATOM 3382 O O . TYR A 1 423 ? 4.963 15.061 -25.888 1.00 56.47 423 TYR A O 1
ATOM 3390 N N . ILE A 1 424 ? 4.803 14.577 -28.065 1.00 51.66 424 ILE A N 1
ATOM 3391 C CA . ILE A 1 424 ? 5.157 15.920 -28.560 1.00 51.66 424 ILE A CA 1
ATOM 3392 C C . ILE A 1 424 ? 4.175 17.010 -28.071 1.00 51.66 424 ILE A C 1
ATOM 3394 O O . ILE A 1 424 ? 4.524 18.190 -28.070 1.00 51.66 424 ILE A O 1
ATOM 3398 N N . SER A 1 425 ? 2.968 16.651 -27.613 1.00 51.75 425 SER A N 1
ATOM 3399 C CA . SER A 1 425 ? 1.986 17.620 -27.096 1.00 51.75 425 SER A CA 1
ATOM 3400 C C . SER A 1 425 ? 1.910 17.732 -25.568 1.00 51.75 425 SER A C 1
ATOM 3402 O O . SER A 1 425 ? 1.073 18.489 -25.080 1.00 51.75 425 SER A O 1
ATOM 3404 N N . MET A 1 426 ? 2.722 16.990 -24.808 1.00 53.84 426 MET A N 1
ATOM 3405 C CA . MET A 1 426 ? 2.634 16.952 -23.341 1.00 53.84 426 MET A CA 1
ATOM 3406 C C . MET A 1 426 ? 3.698 17.846 -22.679 1.00 53.84 426 MET A C 1
ATOM 3408 O O . MET A 1 426 ? 4.780 18.064 -23.214 1.00 53.84 426 MET A O 1
ATOM 3412 N N . THR A 1 427 ? 3.324 18.452 -21.554 1.00 57.88 427 THR A N 1
ATOM 3413 C CA . THR A 1 427 ? 3.960 19.605 -20.893 1.00 57.88 427 THR A CA 1
ATOM 3414 C C . THR A 1 427 ? 5.376 19.311 -20.360 1.00 57.88 427 THR A C 1
ATOM 3416 O O . THR A 1 427 ? 5.764 18.158 -20.195 1.00 57.88 427 THR A O 1
ATOM 3419 N N . GLN A 1 428 ? 6.147 20.355 -20.001 1.00 62.84 428 GLN A N 1
ATOM 3420 C CA . GLN A 1 428 ? 7.451 20.282 -19.283 1.00 62.84 428 GLN A CA 1
ATOM 3421 C C . GLN A 1 428 ? 7.374 19.593 -17.893 1.00 62.84 428 GLN A C 1
ATOM 3423 O O . GLN A 1 428 ? 8.290 19.671 -17.065 1.00 62.84 428 GLN A O 1
ATOM 3428 N N . GLU A 1 429 ? 6.246 18.961 -17.599 1.00 72.12 429 GLU A N 1
ATOM 3429 C CA . GLU A 1 429 ? 5.889 18.385 -16.318 1.00 72.12 429 GLU A CA 1
ATOM 3430 C C . GLU A 1 429 ? 6.064 16.873 -16.300 1.00 72.12 429 GLU A C 1
ATOM 3432 O O . GLU A 1 429 ? 6.103 16.345 -15.208 1.00 72.12 429 GLU A O 1
ATOM 3437 N N . ILE A 1 430 ? 6.252 16.173 -17.426 1.00 75.88 430 ILE A N 1
ATOM 3438 C CA . ILE A 1 430 ? 6.552 14.728 -17.413 1.00 75.88 430 ILE A CA 1
ATOM 3439 C C . ILE A 1 430 ? 8.075 14.508 -17.461 1.00 75.88 430 ILE A C 1
ATOM 3441 O O . ILE A 1 430 ? 8.754 15.123 -18.292 1.00 75.88 430 ILE A O 1
ATOM 3445 N N . PRO A 1 431 ? 8.651 13.651 -16.594 1.00 79.69 431 PRO A N 1
ATOM 3446 C CA . PRO A 1 431 ? 10.066 13.322 -16.662 1.00 79.69 431 PRO A CA 1
ATOM 3447 C C . PRO A 1 431 ? 10.355 12.521 -17.933 1.00 79.69 431 PRO A C 1
ATOM 3449 O O . PRO A 1 431 ? 9.648 11.568 -18.258 1.00 79.69 431 PRO A O 1
ATOM 3452 N N . TYR A 1 432 ? 11.435 12.867 -18.634 1.00 82.56 432 TYR A N 1
ATOM 3453 C CA . TYR A 1 432 ? 11.877 12.073 -19.786 1.00 82.56 432 TYR A CA 1
ATOM 3454 C C . TYR A 1 432 ? 12.563 10.773 -19.347 1.00 82.56 432 TYR A C 1
ATOM 3456 O O . TYR A 1 432 ? 12.677 9.841 -20.141 1.00 82.56 432 TYR A O 1
ATOM 3464 N N . GLN A 1 433 ? 13.038 10.709 -18.098 1.00 86.81 433 GLN A N 1
ATOM 3465 C CA . GLN A 1 433 ? 13.635 9.510 -17.529 1.00 86.81 433 GLN A CA 1
ATOM 3466 C C . GLN A 1 433 ? 13.527 9.507 -16.000 1.00 86.81 433 GLN A C 1
ATOM 3468 O O . GLN A 1 433 ? 13.784 10.518 -15.345 1.00 86.81 433 GLN A O 1
ATOM 3473 N N . VAL A 1 434 ? 13.203 8.346 -15.431 1.00 88.38 434 VAL A N 1
ATOM 3474 C CA . VAL A 1 434 ? 13.329 8.078 -13.992 1.00 88.38 434 VAL A CA 1
ATOM 3475 C C . VAL A 1 434 ? 14.265 6.896 -13.802 1.00 88.38 434 VAL A C 1
ATOM 3477 O O . VAL A 1 434 ? 14.032 5.828 -14.361 1.00 88.38 434 VAL A O 1
ATOM 3480 N N . GLU A 1 435 ? 15.325 7.073 -13.023 1.00 91.38 435 GLU A N 1
ATOM 3481 C CA . GLU A 1 435 ? 16.215 5.983 -12.628 1.00 91.38 435 GLU A CA 1
ATOM 3482 C C . GLU A 1 435 ? 15.995 5.649 -11.159 1.00 91.38 435 GLU A C 1
ATOM 3484 O O . GLU A 1 435 ? 16.192 6.503 -10.304 1.00 91.38 435 GLU A O 1
ATOM 3489 N N . ILE A 1 436 ? 15.605 4.412 -10.869 1.00 91.38 436 ILE A N 1
ATOM 3490 C CA . ILE A 1 436 ? 15.441 3.886 -9.515 1.00 91.38 436 ILE A CA 1
ATOM 3491 C C . ILE A 1 436 ? 16.608 2.942 -9.243 1.00 91.38 436 ILE A C 1
ATOM 3493 O O . ILE A 1 436 ? 16.780 1.934 -9.931 1.00 91.38 436 ILE A O 1
ATOM 3497 N N . ILE A 1 437 ? 17.413 3.260 -8.242 1.00 91.94 437 ILE A N 1
ATOM 3498 C CA . ILE A 1 437 ? 18.519 2.437 -7.765 1.00 91.94 437 ILE A CA 1
ATOM 3499 C C . ILE A 1 437 ? 18.050 1.724 -6.505 1.00 91.94 437 ILE A C 1
ATOM 3501 O O . ILE A 1 437 ? 17.523 2.355 -5.591 1.00 91.94 437 ILE A O 1
ATOM 3505 N N . ILE A 1 438 ? 18.245 0.408 -6.460 1.00 90.75 438 ILE A N 1
ATOM 3506 C CA . ILE A 1 438 ? 17.970 -0.388 -5.264 1.00 90.75 438 ILE A CA 1
ATOM 3507 C C . ILE A 1 438 ? 19.254 -0.436 -4.444 1.00 90.75 438 ILE A C 1
ATOM 3509 O O . ILE A 1 438 ? 20.266 -0.984 -4.885 1.00 90.75 438 ILE A O 1
ATOM 3513 N N . ILE A 1 439 ? 19.206 0.195 -3.275 1.00 91.25 439 ILE A N 1
ATOM 3514 C CA . ILE A 1 439 ? 20.336 0.351 -2.361 1.00 91.25 439 ILE A CA 1
ATOM 3515 C C . ILE A 1 439 ? 20.509 -0.911 -1.521 1.00 91.25 439 ILE A C 1
ATOM 3517 O O . ILE A 1 439 ? 21.627 -1.408 -1.386 1.00 91.25 439 ILE A O 1
ATOM 3521 N N . ASP A 1 440 ? 19.402 -1.436 -0.991 1.00 89.75 440 ASP A N 1
ATOM 3522 C CA . ASP A 1 440 ? 19.400 -2.622 -0.139 1.00 89.75 440 ASP A CA 1
ATOM 3523 C C . ASP A 1 440 ? 18.121 -3.456 -0.308 1.00 89.75 440 ASP A C 1
ATOM 3525 O O . ASP A 1 440 ? 17.047 -2.927 -0.609 1.00 89.75 440 ASP A O 1
ATOM 3529 N N . TYR A 1 441 ? 18.249 -4.772 -0.122 1.00 89.44 441 TYR A N 1
ATOM 3530 C CA . TYR A 1 441 ? 17.149 -5.735 -0.167 1.00 89.44 441 TYR A CA 1
ATOM 3531 C C . TYR A 1 441 ? 17.371 -6.856 0.850 1.00 89.44 441 TYR A C 1
ATOM 3533 O O . TYR A 1 441 ? 18.310 -7.648 0.728 1.00 89.44 441 TYR A O 1
ATOM 3541 N N . GLU A 1 442 ? 16.452 -6.979 1.807 1.00 89.12 442 GLU A N 1
ATOM 3542 C CA . GLU A 1 442 ? 16.516 -7.991 2.863 1.00 89.12 442 GLU A CA 1
ATOM 3543 C C . GLU A 1 442 ? 15.208 -8.788 2.966 1.00 89.12 442 GLU A C 1
ATOM 3545 O O . GLU A 1 442 ? 14.140 -8.215 3.167 1.00 89.12 442 GLU A O 1
ATOM 3550 N N . GLU A 1 443 ? 15.277 -10.123 2.894 1.00 85.19 443 GLU A N 1
ATOM 3551 C CA . GLU A 1 443 ? 14.121 -11.005 3.153 1.00 85.19 443 GLU A CA 1
ATOM 3552 C C . GLU A 1 443 ? 14.037 -11.442 4.623 1.00 85.19 443 GLU A C 1
ATOM 3554 O O . GLU A 1 443 ? 12.954 -11.497 5.198 1.00 85.19 443 GLU A O 1
ATOM 3559 N N . ASP A 1 444 ? 15.165 -11.762 5.263 1.00 76.81 444 ASP A N 1
ATOM 3560 C CA . ASP A 1 444 ? 15.141 -12.469 6.551 1.00 76.81 444 ASP A CA 1
ATOM 3561 C C . ASP A 1 444 ? 15.118 -11.538 7.772 1.00 76.81 444 ASP A C 1
ATOM 3563 O O . ASP A 1 444 ? 14.472 -11.868 8.773 1.00 76.81 444 ASP A O 1
ATOM 3567 N N . LYS A 1 445 ? 15.781 -10.377 7.683 1.00 76.81 445 LYS A N 1
ATOM 3568 C CA . LYS A 1 445 ? 16.044 -9.442 8.795 1.00 76.81 445 LYS A CA 1
ATOM 3569 C C . LYS A 1 445 ? 15.236 -8.143 8.718 1.00 76.81 445 LYS A C 1
ATOM 3571 O O . LYS A 1 445 ? 15.702 -7.080 9.098 1.00 76.81 445 LYS A O 1
ATOM 3576 N N . VAL A 1 446 ? 13.992 -8.247 8.268 1.00 80.19 446 VAL A N 1
ATOM 3577 C CA . VAL A 1 446 ? 13.089 -7.095 8.176 1.00 80.19 446 VAL A CA 1
ATOM 3578 C C . VAL A 1 446 ? 12.767 -6.548 9.571 1.00 80.19 446 VAL A C 1
ATOM 3580 O O . VAL A 1 446 ? 12.146 -7.238 10.381 1.00 80.19 446 VAL A O 1
ATOM 3583 N N . GLU A 1 447 ? 13.156 -5.302 9.836 1.00 77.12 447 GLU A N 1
ATOM 3584 C CA . GLU A 1 447 ? 12.765 -4.567 11.039 1.00 77.12 447 GLU A CA 1
ATOM 3585 C C . GLU A 1 447 ? 11.299 -4.125 10.916 1.00 77.12 447 GLU A C 1
ATOM 3587 O O . GLU A 1 447 ? 10.972 -3.191 10.187 1.00 77.12 447 GLU A O 1
ATOM 3592 N N . LEU A 1 448 ? 10.398 -4.836 11.598 1.00 80.19 448 LEU A N 1
ATOM 3593 C CA . LEU A 1 448 ? 8.958 -4.541 11.585 1.00 80.19 448 LEU A CA 1
ATOM 3594 C C . LEU A 1 448 ? 8.551 -3.485 12.619 1.00 80.19 448 LEU A C 1
ATOM 3596 O O . LEU A 1 448 ? 7.495 -2.869 12.471 1.00 80.19 448 LEU A O 1
ATOM 3600 N N . SER A 1 449 ? 9.366 -3.307 13.666 1.00 68.81 449 SER A N 1
ATOM 3601 C CA . SER A 1 449 ? 9.058 -2.425 14.795 1.00 68.81 449 SER A CA 1
ATOM 3602 C C . SER A 1 449 ? 8.823 -1.004 14.299 1.00 68.81 449 SER A C 1
ATOM 3604 O O . SER A 1 449 ? 9.590 -0.521 13.480 1.00 68.81 449 SER A O 1
ATOM 3606 N N . ASP A 1 450 ? 7.757 -0.365 14.780 1.00 78.12 450 ASP A N 1
ATOM 3607 C CA . ASP A 1 450 ? 7.237 0.945 14.359 1.00 78.12 450 ASP A CA 1
ATOM 3608 C C . ASP A 1 450 ? 6.720 1.044 12.908 1.00 78.12 450 ASP A C 1
ATOM 3610 O O . ASP A 1 450 ? 5.777 1.787 12.656 1.00 78.12 450 ASP A O 1
ATOM 3614 N N . ARG A 1 451 ? 7.236 0.264 11.952 1.00 88.25 451 ARG A N 1
ATOM 3615 C CA . ARG A 1 451 ? 6.954 0.438 10.510 1.00 88.25 451 ARG A CA 1
ATOM 3616 C C . ARG A 1 451 ? 5.502 0.184 10.115 1.00 88.25 451 ARG A C 1
ATOM 3618 O O . ARG A 1 451 ? 5.057 0.671 9.086 1.00 88.25 451 ARG A O 1
ATOM 3625 N N . PHE A 1 452 ? 4.756 -0.556 10.924 1.00 90.50 452 PHE A N 1
ATOM 3626 C CA . PHE A 1 452 ? 3.321 -0.785 10.733 1.00 90.50 452 PHE A CA 1
ATOM 3627 C C . PHE A 1 452 ? 2.468 -0.154 11.840 1.00 90.50 452 PHE A C 1
ATOM 3629 O O . PHE A 1 452 ? 1.284 -0.472 11.953 1.00 90.50 452 PHE A O 1
ATOM 3636 N N . ASP A 1 453 ? 3.061 0.720 12.656 1.00 90.44 453 ASP A N 1
ATOM 3637 C CA . ASP A 1 453 ? 2.364 1.395 13.739 1.00 90.44 453 ASP A CA 1
ATOM 3638 C C . ASP A 1 453 ? 1.393 2.442 13.185 1.00 90.44 453 ASP A C 1
ATOM 3640 O O . ASP A 1 453 ? 1.783 3.425 12.556 1.00 90.44 453 ASP A O 1
ATOM 3644 N N . VAL A 1 454 ? 0.106 2.196 13.416 1.00 91.50 454 VAL A N 1
ATOM 3645 C CA . VAL A 1 454 ? -1.005 3.089 13.070 1.00 91.50 454 VAL A CA 1
ATOM 3646 C C . VAL A 1 454 ? -1.746 3.553 14.322 1.00 91.50 454 VAL A C 1
ATOM 3648 O O . VAL A 1 454 ? -2.890 3.986 14.230 1.00 91.50 454 VAL A O 1
ATOM 3651 N N . THR A 1 455 ? -1.125 3.441 15.499 1.00 88.50 455 THR A N 1
ATOM 3652 C CA . THR A 1 455 ? -1.754 3.718 16.795 1.00 88.50 455 THR A CA 1
ATOM 3653 C C . THR A 1 455 ? -2.369 5.107 16.865 1.00 88.50 455 THR A C 1
ATOM 3655 O O . THR A 1 455 ? -3.485 5.211 17.353 1.00 88.50 455 THR A O 1
ATOM 3658 N N . GLY A 1 456 ? -1.719 6.136 16.308 1.00 86.31 456 GLY A N 1
ATOM 3659 C CA . GLY A 1 456 ? -2.253 7.506 16.309 1.00 86.31 456 GLY A CA 1
ATOM 3660 C C . GLY A 1 456 ? -3.562 7.687 15.526 1.00 86.31 456 GLY A C 1
ATOM 3661 O O . GLY A 1 456 ? -4.110 8.781 15.476 1.00 86.31 456 GLY A O 1
ATOM 3662 N N . CYS A 1 457 ? -4.042 6.650 14.827 1.00 87.31 457 CYS A N 1
ATOM 3663 C CA . CYS A 1 457 ? -5.361 6.634 14.194 1.00 87.31 457 CYS A CA 1
ATOM 3664 C C . CYS A 1 457 ? -6.443 6.035 15.112 1.00 87.31 457 CYS A C 1
ATOM 3666 O O . CYS A 1 457 ? -7.589 5.923 14.681 1.00 87.31 457 CYS A O 1
ATOM 3668 N N . TYR A 1 458 ? -6.068 5.612 16.323 1.00 81.94 458 TYR A N 1
ATOM 3669 C CA . TYR A 1 458 ? -6.883 4.876 17.289 1.00 81.94 458 TYR A CA 1
ATOM 3670 C C . TYR A 1 458 ? -6.652 5.415 18.716 1.00 81.94 458 TYR A C 1
ATOM 3672 O O . TYR A 1 458 ? -6.343 4.655 19.636 1.00 81.94 458 TYR A O 1
ATOM 3680 N N . ASP A 1 459 ? -6.743 6.733 18.896 1.00 67.31 459 ASP A N 1
ATOM 3681 C CA . ASP A 1 459 ? -6.493 7.403 20.183 1.00 67.31 459 ASP A CA 1
ATOM 3682 C C . ASP A 1 459 ? -7.759 7.531 21.051 1.00 67.31 459 ASP A C 1
ATOM 3684 O O . ASP A 1 459 ? -7.698 7.940 22.215 1.00 67.31 459 ASP A O 1
ATOM 3688 N N . GLY A 1 460 ? -8.922 7.195 20.494 1.00 54.16 460 GLY A N 1
ATOM 3689 C CA . GLY A 1 460 ? -10.213 7.300 21.148 1.00 54.16 460 GLY A CA 1
ATOM 3690 C C . GLY A 1 460 ? -10.517 6.146 22.116 1.00 54.16 460 GLY A C 1
ATOM 3691 O O . GLY A 1 460 ? -10.088 5.006 21.917 1.00 54.16 460 GLY A O 1
ATOM 3692 N N . PRO A 1 461 ? -11.339 6.407 23.147 1.00 44.75 461 PRO A N 1
ATOM 3693 C CA . PRO A 1 461 ? -11.985 5.377 23.952 1.00 44.75 461 PRO A CA 1
ATOM 3694 C C . PRO A 1 461 ? -12.580 4.231 23.121 1.00 44.75 461 PRO A C 1
ATOM 3696 O O . PRO A 1 461 ? -13.466 4.448 22.293 1.00 44.75 461 PRO A O 1
ATOM 3699 N N . GLY A 1 462 ? -12.138 2.997 23.369 1.00 54.69 462 GLY A N 1
ATOM 3700 C CA . GLY A 1 462 ? -12.670 1.796 22.723 1.00 54.69 462 GLY A CA 1
ATOM 3701 C C . GLY A 1 462 ? -12.121 1.524 21.322 1.00 54.69 462 GLY A C 1
ATOM 3702 O O . GLY A 1 462 ? -12.563 0.572 20.680 1.00 54.69 462 GLY A O 1
ATOM 3703 N N . GLU A 1 463 ? -11.151 2.316 20.863 1.00 68.75 463 GLU A N 1
ATOM 3704 C CA . GLU A 1 463 ? -10.450 2.119 19.591 1.00 68.75 463 GLU A CA 1
ATOM 3705 C C . GLU A 1 463 ? -9.265 1.148 19.709 1.00 68.75 463 GLU A C 1
ATOM 3707 O O . GLU A 1 463 ? -8.647 0.789 18.709 1.00 68.75 463 GLU A O 1
ATOM 3712 N N . PHE A 1 464 ? -8.965 0.665 20.916 1.00 78.38 464 PHE A N 1
ATOM 3713 C CA . PHE A 1 464 ? -8.006 -0.407 21.170 1.00 78.38 464 PHE A CA 1
ATOM 3714 C C . PHE A 1 464 ? -8.341 -1.161 22.464 1.00 78.38 464 PHE A C 1
ATOM 3716 O O . PHE A 1 464 ? -9.228 -0.799 23.234 1.00 78.38 464 PHE A O 1
ATOM 3723 N N . THR A 1 465 ? -7.641 -2.262 22.709 1.00 72.75 465 THR A N 1
ATOM 3724 C CA . THR A 1 465 ? -7.701 -3.027 23.955 1.00 72.75 465 THR A CA 1
ATOM 3725 C C . THR A 1 465 ? -6.316 -3.557 24.279 1.00 72.75 465 THR A C 1
ATOM 3727 O O . THR A 1 465 ? -5.659 -4.146 23.420 1.00 72.75 465 THR A O 1
ATOM 3730 N N . TRP A 1 466 ? -5.885 -3.391 25.525 1.00 76.50 466 TRP A N 1
ATOM 3731 C CA . TRP A 1 466 ? -4.694 -4.060 26.023 1.00 76.50 466 TRP A CA 1
ATOM 3732 C C . TRP A 1 466 ? -5.052 -5.441 26.561 1.00 76.50 466 TRP A C 1
ATOM 3734 O O . TRP A 1 466 ? -6.032 -5.623 27.286 1.00 76.50 466 TRP A O 1
ATOM 3744 N N . PHE A 1 467 ? -4.251 -6.435 26.202 1.00 79.62 467 PHE A N 1
ATOM 3745 C CA . PHE A 1 467 ? -4.351 -7.763 26.787 1.00 79.62 467 PHE A CA 1
ATOM 3746 C C . PHE A 1 467 ? -2.972 -8.273 27.169 1.00 79.62 467 PHE A C 1
ATOM 3748 O O . PHE A 1 467 ? -1.967 -7.879 26.584 1.00 79.62 467 PHE A O 1
ATOM 3755 N N . GLN A 1 468 ? -2.929 -9.161 28.148 1.00 80.81 468 GLN A N 1
ATOM 3756 C CA . GLN A 1 468 ? -1.703 -9.738 28.661 1.00 80.81 468 GLN A CA 1
ATOM 3757 C C . GLN A 1 468 ? -1.793 -11.257 28.632 1.00 80.81 468 GLN A C 1
ATOM 3759 O O . GLN A 1 468 ? -2.800 -11.834 29.034 1.00 80.81 468 GLN A O 1
ATOM 3764 N N . ILE A 1 469 ? -0.742 -11.904 28.140 1.00 86.31 469 ILE A N 1
ATOM 3765 C CA . ILE A 1 469 ? -0.577 -13.357 28.185 1.00 86.31 469 ILE A CA 1
ATOM 3766 C C . ILE A 1 469 ? 0.503 -13.691 29.201 1.00 86.31 469 ILE A C 1
ATOM 3768 O O . ILE A 1 469 ? 1.572 -13.078 29.197 1.00 86.31 469 ILE A O 1
ATOM 3772 N N . VAL A 1 470 ? 0.233 -14.690 30.036 1.00 83.00 470 VAL A N 1
ATOM 3773 C CA . VAL A 1 470 ? 1.194 -15.201 31.015 1.00 83.00 470 VAL A CA 1
ATOM 3774 C C . VAL A 1 470 ? 1.769 -16.521 30.527 1.00 83.00 470 VAL A C 1
ATOM 3776 O O . VAL A 1 470 ? 1.034 -17.384 30.048 1.00 83.00 470 VAL A O 1
ATOM 3779 N N . MET A 1 471 ? 3.091 -16.657 30.626 1.00 87.62 471 MET A N 1
ATOM 3780 C CA . MET A 1 471 ? 3.819 -17.896 30.357 1.00 87.62 471 MET A CA 1
ATOM 3781 C C . MET A 1 471 ? 4.741 -18.220 31.532 1.00 87.62 471 MET A C 1
ATOM 3783 O O . MET A 1 471 ? 5.744 -17.536 31.757 1.00 87.62 471 MET A O 1
ATOM 3787 N N . SER A 1 472 ? 4.427 -19.280 32.260 1.00 84.44 472 SER A N 1
ATOM 3788 C CA . SER A 1 472 ? 5.198 -19.785 33.384 1.00 84.44 472 SER A CA 1
ATOM 3789 C C . SER A 1 472 ? 6.430 -20.550 32.912 1.00 84.44 472 SER A C 1
ATOM 3791 O O . SER A 1 472 ? 6.373 -21.479 32.106 1.00 84.44 472 SER A O 1
ATOM 3793 N N . ASP A 1 473 ? 7.575 -20.192 33.484 1.00 82.69 473 ASP A N 1
ATOM 3794 C CA . ASP A 1 473 ? 8.837 -20.899 33.336 1.00 82.69 473 ASP A CA 1
ATOM 3795 C C . ASP A 1 473 ? 9.496 -21.079 34.708 1.00 82.69 473 ASP A C 1
ATOM 3797 O O . ASP A 1 473 ? 10.156 -20.165 35.216 1.00 82.69 473 ASP A O 1
ATOM 3801 N N . PRO A 1 474 ? 9.420 -22.289 35.288 1.00 76.38 474 PRO A N 1
ATOM 3802 C CA . PRO A 1 474 ? 10.058 -22.602 36.564 1.00 76.38 474 PRO A CA 1
ATOM 3803 C C . PRO A 1 474 ? 11.567 -22.308 36.594 1.00 76.38 474 PRO A C 1
ATOM 3805 O O . PRO A 1 474 ? 12.155 -22.212 37.669 1.00 76.38 474 PRO A O 1
ATOM 3808 N N . ASN A 1 475 ? 12.213 -22.180 35.429 1.00 75.31 475 ASN A N 1
ATOM 3809 C CA . ASN A 1 475 ? 13.642 -21.919 35.302 1.00 75.31 475 ASN A CA 1
ATOM 3810 C C . ASN A 1 475 ? 13.983 -20.454 34.976 1.00 75.31 475 ASN A C 1
ATOM 3812 O O . ASN A 1 475 ? 15.175 -20.127 34.941 1.00 75.31 475 ASN A O 1
ATOM 3816 N N . ALA A 1 476 ? 13.002 -19.565 34.766 1.00 68.38 476 ALA A N 1
ATOM 3817 C CA . ALA A 1 476 ? 13.262 -18.182 34.345 1.00 68.38 476 ALA A CA 1
ATOM 3818 C C . ALA A 1 476 ? 14.116 -17.396 35.353 1.00 68.38 476 ALA A C 1
ATOM 3820 O O . ALA A 1 476 ? 15.009 -16.650 34.953 1.00 68.38 476 ALA A O 1
ATOM 3821 N N . GLY A 1 477 ? 13.943 -17.645 36.656 1.00 59.41 477 GLY A N 1
ATOM 3822 C CA . GLY A 1 477 ? 14.763 -17.034 37.710 1.00 59.41 477 GLY A CA 1
ATOM 3823 C C . GLY A 1 477 ? 16.237 -17.475 37.720 1.00 59.41 477 GLY A C 1
ATOM 3824 O O . GLY A 1 477 ? 17.054 -16.859 38.399 1.00 59.41 477 GLY A O 1
ATOM 3825 N N . THR A 1 478 ? 16.601 -18.529 36.977 1.00 57.84 478 THR A N 1
ATOM 3826 C CA . THR A 1 478 ? 17.978 -19.070 36.926 1.00 57.84 478 THR A CA 1
ATOM 3827 C C . THR A 1 478 ? 18.705 -18.694 35.632 1.00 57.84 478 THR A C 1
ATOM 3829 O O . THR A 1 478 ? 19.925 -18.532 35.629 1.00 57.84 478 THR A O 1
ATOM 3832 N N . TYR A 1 479 ? 17.961 -18.526 34.537 1.00 57.28 479 TYR A N 1
ATOM 3833 C CA . TYR A 1 479 ? 18.470 -18.111 33.235 1.00 57.28 479 TYR A CA 1
ATOM 3834 C C . TYR A 1 479 ? 17.500 -17.095 32.642 1.00 57.28 479 TYR A C 1
ATOM 3836 O O . TYR A 1 479 ? 16.504 -17.473 32.028 1.00 57.28 479 TYR A O 1
ATOM 3844 N N . SER A 1 480 ? 17.800 -15.805 32.814 1.00 59.44 480 SER A N 1
ATOM 3845 C CA . SER A 1 480 ? 17.092 -14.745 32.097 1.00 59.44 480 SER A CA 1
ATOM 3846 C C . SER A 1 480 ? 17.291 -14.971 30.595 1.00 59.44 480 SER A C 1
ATOM 3848 O O . SER A 1 480 ? 18.372 -14.741 30.046 1.00 59.44 480 SER A O 1
ATOM 3850 N N . LYS A 1 481 ? 16.272 -15.547 29.948 1.00 68.44 481 LYS A N 1
ATOM 3851 C CA . LYS A 1 481 ? 16.176 -15.607 28.490 1.00 68.44 481 LYS A CA 1
ATOM 3852 C C . LYS A 1 481 ? 16.088 -14.174 27.975 1.00 68.44 481 LYS A C 1
ATOM 3854 O O . LYS A 1 481 ? 15.472 -13.319 28.605 1.00 68.44 481 LYS A O 1
ATOM 3859 N N . ASP A 1 482 ? 16.685 -13.932 26.818 1.00 82.56 482 ASP A N 1
ATOM 3860 C CA . ASP A 1 482 ? 16.607 -12.640 26.151 1.00 82.56 482 ASP A CA 1
ATOM 3861 C C . ASP A 1 482 ? 15.141 -12.285 25.834 1.00 82.56 482 ASP A C 1
ATOM 3863 O O . ASP A 1 482 ? 14.494 -12.941 25.012 1.00 82.56 482 ASP A O 1
ATOM 3867 N N . LEU A 1 483 ? 14.623 -11.257 26.517 1.00 86.25 483 LEU A N 1
ATOM 3868 C CA . LEU A 1 483 ? 13.242 -10.784 26.386 1.00 86.25 483 LEU A CA 1
ATOM 3869 C C . LEU A 1 483 ? 12.938 -10.316 24.960 1.00 86.25 483 LEU A C 1
ATOM 3871 O O . LEU A 1 483 ? 11.815 -10.494 24.492 1.00 86.25 483 LEU A O 1
ATOM 3875 N N . SER A 1 484 ? 13.939 -9.788 24.245 1.00 85.44 484 SER A N 1
AT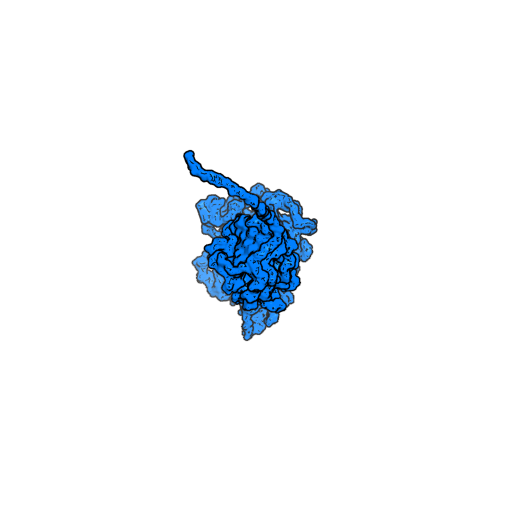OM 3876 C CA . SER A 1 484 ? 13.776 -9.373 22.848 1.00 85.44 484 SER A CA 1
ATOM 3877 C C . SER A 1 484 ? 13.530 -10.575 21.935 1.00 85.44 484 SER A C 1
ATOM 3879 O O . SER A 1 484 ? 12.622 -10.554 21.107 1.00 85.44 484 SER A O 1
ATOM 3881 N N . THR A 1 485 ? 14.238 -11.682 22.173 1.00 86.25 485 THR A N 1
ATOM 3882 C CA . THR A 1 485 ? 14.008 -12.933 21.449 1.00 86.25 485 THR A CA 1
ATOM 3883 C C . THR A 1 485 ? 12.625 -13.525 21.774 1.00 86.25 485 THR A C 1
ATOM 3885 O O . THR A 1 485 ? 11.958 -14.053 20.886 1.00 86.25 485 THR A O 1
ATOM 3888 N N . ILE A 1 486 ? 12.156 -13.448 23.029 1.00 88.31 486 ILE A N 1
ATOM 3889 C CA . ILE A 1 486 ? 10.794 -13.892 23.397 1.00 88.31 486 ILE A CA 1
ATOM 3890 C C . ILE A 1 486 ? 9.738 -13.053 22.673 1.00 88.31 486 ILE A C 1
ATOM 3892 O O . ILE A 1 486 ? 8.814 -13.629 22.096 1.00 88.31 486 ILE A O 1
ATOM 3896 N N . ARG A 1 487 ? 9.905 -11.724 22.656 1.00 89.56 487 ARG A N 1
ATOM 3897 C CA . ARG A 1 487 ? 9.037 -10.799 21.916 1.00 89.56 487 ARG A CA 1
ATOM 3898 C C . ARG A 1 487 ? 8.949 -11.191 20.442 1.00 89.56 487 ARG A C 1
ATOM 3900 O O . ARG A 1 487 ? 7.843 -11.341 19.941 1.00 89.56 487 ARG A O 1
ATOM 3907 N N . GLU A 1 488 ? 10.082 -11.429 19.781 1.00 87.06 488 GLU A N 1
ATOM 3908 C CA . GLU A 1 488 ? 10.121 -11.777 18.354 1.00 87.06 488 GLU A CA 1
ATOM 3909 C C . GLU A 1 488 ? 9.358 -13.079 18.049 1.00 87.06 488 GLU A C 1
ATOM 3911 O O . GLU A 1 488 ? 8.536 -13.124 17.134 1.00 87.06 488 GLU A O 1
ATOM 3916 N N . TYR A 1 489 ? 9.568 -14.146 18.831 1.00 88.88 489 TYR A N 1
ATOM 3917 C CA . TYR A 1 489 ? 8.831 -15.401 18.619 1.00 88.88 489 TYR A CA 1
ATOM 3918 C C . TYR A 1 489 ? 7.342 -15.281 18.946 1.00 88.88 489 TYR A C 1
ATOM 3920 O O . TYR A 1 489 ? 6.513 -15.936 18.304 1.00 88.88 489 TYR A O 1
ATOM 3928 N N . PHE A 1 490 ? 6.994 -14.476 19.949 1.00 90.38 490 PHE A N 1
ATOM 3929 C CA . PHE A 1 490 ? 5.603 -14.200 20.276 1.00 90.38 490 PHE A CA 1
ATOM 3930 C C . PHE A 1 490 ? 4.917 -13.436 19.138 1.00 90.38 490 PHE A C 1
ATOM 3932 O O . PHE A 1 490 ? 3.848 -13.847 18.689 1.00 90.38 490 PHE A O 1
ATOM 3939 N N . GLU A 1 491 ? 5.560 -12.389 18.620 1.00 89.12 491 GLU A N 1
ATOM 3940 C CA . GLU A 1 491 ? 5.088 -11.602 17.480 1.00 89.12 491 GLU A CA 1
ATOM 3941 C C . GLU A 1 491 ? 4.896 -12.486 16.241 1.00 89.12 491 GLU A C 1
ATOM 3943 O O . GLU A 1 491 ? 3.824 -12.464 15.644 1.00 89.12 491 GLU A O 1
ATOM 3948 N N . GLN A 1 492 ? 5.860 -13.363 15.927 1.00 86.88 492 GLN A N 1
ATOM 3949 C CA . GLN A 1 492 ? 5.736 -14.357 14.850 1.00 86.88 492 GLN A CA 1
ATOM 3950 C C . GLN A 1 492 ? 4.565 -15.329 15.055 1.00 86.88 492 GLN A C 1
ATOM 3952 O O . GLN A 1 492 ? 3.932 -15.751 14.092 1.00 86.88 492 GLN A O 1
ATOM 3957 N N . THR A 1 493 ? 4.273 -15.716 16.299 1.00 89.75 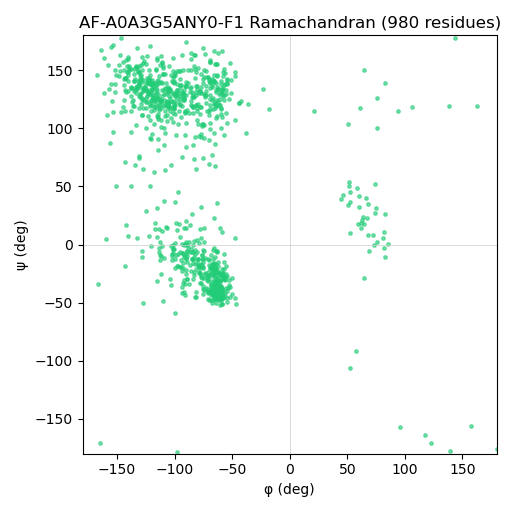493 THR A N 1
ATOM 3958 C CA . THR A 1 493 ? 3.153 -16.619 16.608 1.00 89.75 493 THR A CA 1
ATOM 3959 C C . THR A 1 493 ? 1.820 -15.904 16.406 1.00 89.75 493 THR A C 1
ATOM 3961 O O . THR A 1 493 ? 0.919 -16.432 15.747 1.00 89.75 493 THR A O 1
ATOM 3964 N N . LEU A 1 494 ? 1.704 -14.683 16.934 1.00 90.94 494 LEU A N 1
ATOM 3965 C CA . LEU A 1 494 ? 0.507 -13.855 16.834 1.00 90.94 494 LEU A CA 1
ATOM 3966 C C . LEU A 1 494 ? 0.221 -13.472 15.374 1.00 90.94 494 LEU A C 1
ATOM 3968 O O . LEU A 1 494 ? -0.922 -13.561 14.920 1.00 90.94 494 LEU A O 1
ATOM 3972 N N . SER A 1 495 ? 1.266 -13.167 14.603 1.00 89.38 495 SER A N 1
ATOM 3973 C CA . SER A 1 495 ? 1.176 -12.781 13.195 1.00 89.38 495 SER A CA 1
ATOM 3974 C C . SER A 1 495 ? 0.725 -13.914 12.258 1.00 89.38 495 SER A C 1
ATOM 3976 O O . SER A 1 495 ? 0.382 -13.677 11.101 1.00 89.38 495 SER A O 1
ATOM 3978 N N . THR A 1 496 ? 0.624 -15.161 12.723 1.00 90.12 496 THR A N 1
ATOM 3979 C CA . THR A 1 496 ? 0.027 -16.231 11.900 1.00 90.12 496 THR A CA 1
ATOM 3980 C C . THR A 1 496 ? -1.482 -16.057 11.688 1.00 90.12 496 THR A C 1
ATOM 3982 O O . THR A 1 496 ? -2.048 -16.629 10.753 1.00 90.12 496 THR A O 1
ATOM 3985 N N . PHE A 1 497 ? -2.156 -15.270 12.535 1.00 91.19 497 PHE A N 1
ATOM 3986 C CA . PHE A 1 497 ? -3.602 -15.044 12.443 1.00 91.19 497 PHE A CA 1
ATOM 3987 C C . PHE A 1 497 ? -4.051 -13.621 12.787 1.00 91.19 497 PHE A C 1
ATOM 3989 O O . PHE A 1 497 ? -5.160 -13.251 12.401 1.00 91.19 497 PHE A O 1
ATOM 3996 N N . VAL A 1 498 ? -3.235 -12.820 13.472 1.00 91.75 498 VAL A N 1
ATOM 3997 C CA . VAL A 1 498 ? -3.506 -11.403 13.731 1.00 91.75 498 VAL A CA 1
ATOM 3998 C C . VAL A 1 498 ? -2.709 -10.545 12.739 1.00 91.75 498 VAL A C 1
ATOM 4000 O O . VAL A 1 498 ? -1.505 -10.744 12.579 1.00 91.75 498 VAL A O 1
ATOM 4003 N N . PRO A 1 499 ? -3.357 -9.611 12.031 1.00 91.19 499 PRO A N 1
ATOM 4004 C CA . PRO A 1 499 ? -2.660 -8.702 11.128 1.00 91.19 499 PRO A CA 1
ATOM 4005 C C . PRO A 1 499 ? -1.722 -7.749 11.875 1.00 91.19 499 PRO A C 1
ATOM 4007 O O . PRO A 1 499 ? -2.095 -7.213 12.914 1.00 91.19 499 PRO A O 1
ATOM 4010 N N . VAL A 1 500 ? -0.546 -7.480 11.308 1.00 89.69 500 VAL A N 1
ATOM 4011 C CA . VAL A 1 500 ? 0.532 -6.691 11.932 1.00 89.69 500 VAL A CA 1
ATOM 4012 C C . VAL A 1 500 ? 0.093 -5.276 12.307 1.00 89.69 500 VAL A C 1
ATOM 4014 O O . VAL A 1 500 ? 0.394 -4.803 13.395 1.00 89.69 500 VAL A O 1
ATOM 4017 N N . ILE A 1 501 ? -0.733 -4.645 11.467 1.00 90.81 501 ILE A N 1
ATOM 4018 C CA . ILE A 1 501 ? -1.292 -3.305 11.712 1.00 90.81 501 ILE A CA 1
ATOM 4019 C C . ILE A 1 501 ? -2.232 -3.250 12.922 1.00 90.81 501 ILE A C 1
ATOM 4021 O O . ILE A 1 501 ? -2.663 -2.175 13.314 1.00 90.81 501 ILE A O 1
ATOM 4025 N N . ARG A 1 502 ? -2.629 -4.401 13.481 1.00 90.88 502 ARG A N 1
ATOM 4026 C CA . ARG A 1 502 ? -3.516 -4.492 14.650 1.00 90.88 502 ARG A CA 1
ATOM 4027 C C . ARG A 1 502 ? -2.725 -4.562 15.952 1.00 90.88 502 ARG A C 1
ATOM 4029 O O . ARG A 1 502 ? -3.328 -4.394 17.005 1.00 90.88 502 ARG A O 1
ATOM 4036 N N . THR A 1 503 ? -1.430 -4.865 15.888 1.00 91.50 503 THR A N 1
ATOM 4037 C CA . THR A 1 503 ? -0.569 -5.147 17.046 1.00 91.50 503 THR A CA 1
ATOM 4038 C C . THR A 1 503 ? 0.674 -4.261 17.005 1.00 91.50 503 THR A C 1
ATOM 4040 O O . THR A 1 503 ? 1.777 -4.773 16.823 1.00 91.50 503 THR A O 1
ATOM 4043 N N . PRO A 1 504 ? 0.506 -2.932 17.122 1.00 88.62 504 PRO A N 1
ATOM 4044 C CA . PRO A 1 504 ? 1.607 -1.975 17.013 1.00 88.62 504 PRO A CA 1
ATOM 4045 C C . PRO A 1 504 ? 2.635 -2.127 18.139 1.00 88.62 504 PRO A C 1
ATOM 4047 O O . PRO A 1 504 ? 3.804 -1.792 17.963 1.00 88.62 504 PRO A O 1
ATOM 4050 N N . GLU A 1 505 ? 2.211 -2.651 19.293 1.00 88.38 505 GLU A N 1
ATOM 4051 C CA . GLU A 1 505 ? 3.018 -2.664 20.504 1.00 88.38 505 GLU A CA 1
ATOM 4052 C C . GLU A 1 505 ? 2.911 -4.001 21.245 1.00 88.38 505 GLU A C 1
ATOM 4054 O O . GLU A 1 505 ? 1.817 -4.497 21.536 1.00 88.38 505 GLU A O 1
ATOM 4059 N N . ILE A 1 506 ? 4.078 -4.582 21.544 1.00 90.12 506 ILE A N 1
ATOM 4060 C CA . ILE A 1 506 ? 4.245 -5.823 22.305 1.00 90.12 506 ILE A CA 1
ATOM 4061 C C . ILE A 1 506 ? 5.369 -5.603 23.315 1.00 90.12 506 ILE A C 1
ATOM 4063 O O . ILE A 1 506 ? 6.522 -5.369 22.941 1.00 90.12 506 ILE A O 1
ATOM 4067 N N . ILE A 1 507 ? 5.038 -5.723 24.595 1.00 88.69 507 ILE A N 1
ATOM 4068 C CA . ILE A 1 507 ? 5.956 -5.559 25.719 1.00 88.69 507 ILE A CA 1
ATOM 4069 C C . ILE A 1 507 ? 6.085 -6.898 26.436 1.00 88.69 507 ILE A C 1
ATOM 4071 O O . ILE A 1 507 ? 5.092 -7.565 26.712 1.00 88.69 507 ILE A O 1
ATOM 4075 N N . VAL A 1 508 ? 7.322 -7.297 26.732 1.00 88.25 508 VAL A N 1
ATOM 4076 C CA . VAL A 1 508 ? 7.619 -8.536 27.456 1.00 88.25 508 VAL A CA 1
ATOM 4077 C C . VAL A 1 508 ? 8.318 -8.184 28.757 1.00 88.25 508 VAL A C 1
ATOM 4079 O O . VAL A 1 508 ? 9.446 -7.694 28.745 1.00 88.25 508 VAL A O 1
ATOM 4082 N N . ASN A 1 509 ? 7.660 -8.492 29.867 1.00 82.56 509 ASN A N 1
ATOM 4083 C CA . ASN A 1 509 ? 8.182 -8.329 31.214 1.00 82.56 509 ASN A CA 1
ATOM 4084 C C . ASN A 1 509 ? 8.446 -9.702 31.839 1.00 82.56 509 ASN A C 1
ATOM 4086 O O . ASN A 1 509 ? 7.741 -10.673 31.567 1.00 82.56 509 ASN A O 1
ATOM 4090 N N . LEU A 1 510 ? 9.469 -9.791 32.687 1.00 76.56 510 LEU A N 1
ATOM 4091 C CA . LEU A 1 510 ? 9.733 -10.968 33.511 1.00 76.56 510 LEU A CA 1
ATOM 4092 C C . LEU A 1 510 ? 9.497 -10.591 34.968 1.00 76.56 510 LEU A C 1
ATOM 4094 O O . LEU A 1 510 ? 10.186 -9.716 35.493 1.00 76.56 510 LEU A O 1
ATOM 4098 N N . TYR A 1 511 ? 8.563 -11.278 35.616 1.00 73.38 511 TYR A N 1
ATOM 4099 C CA . TYR A 1 511 ? 8.316 -11.127 37.043 1.00 73.38 511 TYR A CA 1
ATOM 4100 C C . TYR A 1 511 ? 8.304 -12.509 37.698 1.00 73.38 511 TYR A C 1
ATOM 4102 O O . TYR A 1 511 ? 7.549 -13.401 37.308 1.00 73.38 511 TYR A O 1
ATOM 4110 N N . GLU A 1 512 ? 9.209 -12.695 38.660 1.00 76.88 512 GLU A N 1
ATOM 4111 C CA . GLU A 1 512 ? 9.526 -13.983 39.285 1.00 76.88 512 GLU A CA 1
ATOM 4112 C C . GLU A 1 512 ? 9.863 -15.092 38.267 1.00 76.88 512 GLU A C 1
ATOM 4114 O O . GLU A 1 512 ? 10.949 -15.104 37.684 1.00 76.88 512 GLU A O 1
ATOM 4119 N N . PHE A 1 513 ? 8.939 -16.034 38.072 1.00 77.94 513 PHE A N 1
ATOM 4120 C CA . PHE A 1 513 ? 9.063 -17.191 37.187 1.00 77.94 513 PHE A CA 1
ATOM 4121 C C . PHE A 1 513 ? 8.129 -17.097 35.975 1.00 77.94 513 PHE A C 1
ATOM 4123 O O . PHE A 1 513 ? 7.938 -18.087 35.277 1.00 77.94 513 PHE A O 1
ATOM 4130 N N . ASN A 1 514 ? 7.526 -15.934 35.727 1.00 79.69 514 ASN A N 1
ATOM 4131 C CA . ASN A 1 514 ? 6.505 -15.758 34.703 1.00 79.69 514 ASN A CA 1
ATOM 4132 C C . ASN A 1 514 ? 6.898 -14.654 33.720 1.00 79.69 514 ASN A C 1
ATOM 4134 O O . ASN A 1 514 ? 7.276 -13.547 34.113 1.00 79.69 514 ASN A O 1
ATOM 4138 N N . TYR A 1 515 ? 6.777 -14.958 32.431 1.00 83.56 515 TYR A N 1
ATOM 4139 C CA . TYR A 1 515 ? 6.820 -13.960 31.374 1.00 83.56 515 TYR A CA 1
ATOM 4140 C C . TYR A 1 515 ? 5.419 -13.384 31.183 1.00 83.56 515 TYR A C 1
ATOM 4142 O O . TYR A 1 515 ? 4.478 -14.124 30.902 1.00 83.56 515 TYR A O 1
ATOM 4150 N N . TYR A 1 516 ? 5.304 -12.068 31.313 1.00 82.69 516 TYR A N 1
ATOM 4151 C CA . TYR A 1 516 ? 4.091 -11.305 31.061 1.00 82.69 516 TYR A CA 1
ATOM 4152 C C . TYR A 1 516 ? 4.248 -10.591 29.727 1.00 82.69 516 TYR A C 1
ATOM 4154 O O . TYR A 1 516 ? 5.128 -9.745 29.566 1.00 82.69 516 TYR A O 1
ATOM 4162 N N . ILE A 1 517 ? 3.425 -10.969 28.756 1.00 90.62 517 ILE A N 1
ATOM 4163 C CA . ILE A 1 517 ? 3.467 -10.422 27.405 1.00 90.62 517 ILE A CA 1
ATOM 4164 C C . ILE A 1 517 ? 2.232 -9.554 27.213 1.00 90.62 517 ILE A C 1
ATOM 4166 O O . ILE A 1 517 ? 1.140 -10.076 26.989 1.00 90.62 517 ILE A O 1
ATOM 4170 N N . THR A 1 518 ? 2.405 -8.241 27.332 1.00 84.25 518 THR A N 1
ATOM 4171 C CA . THR A 1 518 ? 1.338 -7.250 27.167 1.00 84.25 518 THR A CA 1
ATOM 4172 C C . THR A 1 518 ? 1.311 -6.757 25.725 1.00 84.25 518 THR A C 1
ATOM 4174 O O . THR A 1 518 ? 2.341 -6.385 25.167 1.00 84.25 518 THR A O 1
ATOM 4177 N N . VAL A 1 519 ? 0.134 -6.761 25.108 1.00 91.06 519 VAL A N 1
ATOM 4178 C CA . VAL A 1 519 ? -0.064 -6.454 23.691 1.00 91.06 519 VAL A CA 1
ATOM 4179 C C . VAL A 1 519 ? -1.163 -5.415 23.545 1.00 91.06 519 VAL A C 1
ATOM 4181 O O . VAL A 1 519 ? -2.262 -5.591 24.082 1.00 91.06 519 VAL A O 1
ATOM 4184 N N . LYS A 1 520 ? -0.890 -4.362 22.772 1.00 87.81 520 LYS A N 1
ATOM 4185 C CA . LYS A 1 520 ? -1.910 -3.407 22.334 1.00 87.81 520 LYS A CA 1
ATOM 4186 C C . LYS A 1 520 ? -2.601 -3.966 21.098 1.00 87.81 520 LYS A C 1
ATOM 4188 O O . LYS A 1 520 ? -1.951 -4.183 20.079 1.00 87.81 520 LYS A O 1
ATOM 4193 N N . LEU A 1 521 ? -3.906 -4.210 21.177 1.00 88.19 521 LEU A N 1
ATOM 4194 C CA . LEU A 1 521 ? -4.720 -4.661 20.050 1.00 88.19 521 LEU A CA 1
ATOM 4195 C C . LEU A 1 521 ? -5.642 -3.531 19.598 1.00 88.19 521 LEU A C 1
ATOM 4197 O O . LEU A 1 521 ? -6.587 -3.193 20.305 1.00 88.19 521 LEU A O 1
ATOM 4201 N N . LEU A 1 522 ? -5.393 -2.963 18.423 1.00 89.50 522 LEU A N 1
ATOM 4202 C CA . LEU A 1 522 ? -6.228 -1.893 17.867 1.00 89.50 522 LEU A CA 1
ATOM 4203 C C . LEU A 1 522 ? -7.611 -2.427 17.465 1.00 89.50 522 LEU A C 1
ATOM 4205 O O . LEU A 1 522 ? -7.764 -3.625 17.233 1.00 89.50 522 LEU A O 1
ATOM 4209 N N . GLU A 1 523 ? -8.621 -1.566 17.345 1.00 85.62 523 GLU A N 1
ATOM 4210 C CA . GLU A 1 523 ? -9.965 -1.863 16.822 1.00 85.62 523 GLU A CA 1
ATOM 4211 C C . GLU A 1 523 ? -10.003 -1.745 15.301 1.00 85.62 523 GLU A C 1
ATOM 4213 O O . GLU A 1 523 ? -9.113 -1.145 14.712 1.00 85.62 523 GLU A O 1
ATOM 4218 N N . ARG A 1 524 ? -10.871 -2.509 14.632 1.00 84.31 524 ARG A N 1
ATOM 4219 C CA . ARG A 1 524 ? -10.841 -2.701 13.173 1.00 84.31 524 ARG A CA 1
ATOM 4220 C C . ARG A 1 524 ? -10.809 -1.371 12.403 1.00 84.31 524 ARG A C 1
ATOM 4222 O O . ARG A 1 524 ? -11.325 -0.374 12.904 1.00 84.31 524 ARG A O 1
ATOM 4229 N N . PRO A 1 525 ? -10.298 -1.364 11.159 1.00 85.44 525 PRO A N 1
ATOM 4230 C CA . PRO A 1 525 ? -10.381 -0.184 10.312 1.00 85.44 525 PRO A CA 1
ATOM 4231 C C . PRO A 1 525 ? -11.837 0.286 10.140 1.00 85.44 525 PRO A C 1
ATOM 4233 O O . PRO A 1 525 ? -12.741 -0.559 10.095 1.00 85.44 525 PRO A O 1
ATOM 4236 N N . PRO A 1 526 ? -12.082 1.601 9.990 1.00 82.38 526 PRO A N 1
ATOM 4237 C CA . PRO A 1 526 ? -13.424 2.139 9.789 1.00 82.38 526 PRO A CA 1
ATOM 4238 C C . PRO A 1 526 ? -14.137 1.486 8.600 1.00 82.38 526 PRO A C 1
ATOM 4240 O O . PRO A 1 526 ? -13.526 1.265 7.553 1.00 82.38 526 PRO A O 1
ATOM 4243 N N . PHE A 1 527 ? -15.453 1.253 8.703 1.00 82.44 527 PHE A N 1
ATOM 4244 C CA . PHE A 1 527 ? -16.222 0.618 7.619 1.00 82.44 527 PHE A CA 1
ATOM 4245 C C . PHE A 1 527 ? -16.092 1.375 6.282 1.00 82.44 527 PHE A C 1
ATOM 4247 O O . PHE A 1 527 ? -16.130 0.755 5.224 1.00 82.44 527 PHE A O 1
ATOM 4254 N N . LYS A 1 528 ? -15.872 2.699 6.311 1.00 83.00 528 LYS A N 1
ATOM 4255 C CA . LYS A 1 528 ? -15.666 3.550 5.122 1.00 83.00 528 LYS A CA 1
ATOM 4256 C C . LYS A 1 528 ? -14.496 3.107 4.247 1.00 83.00 528 LYS A C 1
ATOM 4258 O O . LYS A 1 528 ? -14.466 3.440 3.071 1.00 83.00 528 LYS A O 1
ATOM 4263 N N . PHE A 1 529 ? -13.551 2.338 4.788 1.00 80.56 529 PHE A N 1
ATOM 4264 C CA . PHE A 1 529 ? -12.513 1.725 3.968 1.00 80.56 529 PHE A CA 1
ATOM 4265 C C . PHE A 1 529 ? -13.118 0.749 2.964 1.00 80.56 529 PHE A C 1
ATOM 4267 O O . PHE A 1 529 ? -12.605 0.651 1.868 1.00 80.56 529 PHE A O 1
ATOM 4274 N N . TYR A 1 530 ? -14.210 0.057 3.287 1.00 77.69 530 TYR A N 1
ATOM 4275 C CA . TYR A 1 530 ? -14.755 -1.042 2.481 1.00 77.69 530 TYR A CA 1
ATOM 4276 C C . TYR A 1 530 ? -16.094 -0.728 1.829 1.00 77.69 530 TYR A C 1
ATOM 4278 O O . TYR A 1 530 ? -16.550 -1.504 0.987 1.00 77.69 530 TYR A O 1
ATOM 4286 N N . TYR A 1 531 ? -16.712 0.387 2.211 1.00 83.12 531 TYR A N 1
ATOM 4287 C CA . TYR A 1 531 ? -17.981 0.818 1.662 1.00 83.12 531 TYR A CA 1
ATOM 4288 C C . TYR A 1 531 ? -17.879 2.210 1.062 1.00 83.12 531 TYR A C 1
ATOM 4290 O O . TYR A 1 531 ? -17.440 3.149 1.727 1.00 83.12 531 TYR A O 1
ATOM 4298 N N . SER A 1 532 ? -18.357 2.337 -0.171 1.00 83.94 532 SER A N 1
ATOM 4299 C CA . SER A 1 532 ? -18.498 3.622 -0.848 1.00 83.94 532 SER A CA 1
ATOM 4300 C C . SER A 1 532 ? -19.912 4.161 -0.673 1.00 83.94 532 SER A C 1
ATOM 4302 O O . SER A 1 532 ? -20.893 3.422 -0.796 1.00 83.94 532 SER A O 1
ATOM 4304 N N . ASP A 1 533 ? -20.008 5.459 -0.397 1.00 86.88 533 ASP A N 1
ATOM 4305 C CA . ASP A 1 533 ? -21.270 6.195 -0.395 1.00 86.88 533 ASP A CA 1
ATOM 4306 C C . ASP A 1 533 ? -21.797 6.312 -1.836 1.00 86.88 533 ASP A C 1
ATOM 4308 O O . ASP A 1 533 ? -21.074 6.716 -2.746 1.00 86.88 533 ASP A O 1
ATOM 4312 N N . SER A 1 534 ? -23.057 5.941 -2.046 1.00 82.69 534 SER A N 1
ATOM 4313 C CA . SER A 1 534 ? -23.749 6.060 -3.340 1.00 82.69 534 SER A CA 1
ATOM 4314 C C . SER A 1 534 ? -24.699 7.244 -3.435 1.00 82.69 534 SER A C 1
ATOM 4316 O O . SER A 1 534 ? -25.337 7.442 -4.467 1.00 82.69 534 SER A O 1
ATOM 4318 N N . GLY A 1 535 ? -24.815 8.026 -2.370 1.00 85.19 535 GLY A N 1
ATOM 4319 C CA . GLY A 1 535 ? -25.717 9.151 -2.247 1.00 85.19 535 GLY A CA 1
ATOM 4320 C C . GLY A 1 535 ? -27.031 8.802 -1.552 1.00 85.19 535 GLY A C 1
ATOM 4321 O O . GLY A 1 535 ? -27.147 7.864 -0.755 1.00 85.19 535 GLY A O 1
ATOM 4322 N N . LYS A 1 536 ? -28.036 9.635 -1.836 1.00 91.88 536 LYS A N 1
ATOM 4323 C CA . LYS A 1 536 ? -29.303 9.708 -1.104 1.00 91.88 536 LYS A CA 1
ATOM 4324 C C . LYS A 1 536 ? -30.317 8.661 -1.556 1.00 91.88 536 LYS A C 1
ATOM 4326 O O . LYS A 1 536 ? -31.290 8.949 -2.253 1.00 91.88 536 LYS A O 1
ATOM 4331 N N . PHE A 1 537 ? -30.053 7.420 -1.165 1.00 91.50 537 PHE A N 1
ATOM 4332 C CA . PHE A 1 537 ? -30.866 6.258 -1.498 1.00 91.50 537 PHE A CA 1
ATOM 4333 C C . PHE A 1 537 ? -31.234 5.450 -0.254 1.00 91.50 537 PHE A C 1
ATOM 4335 O O . PHE A 1 537 ? -30.474 5.366 0.712 1.00 91.50 537 PHE A O 1
ATOM 4342 N N . ALA A 1 538 ? -32.396 4.805 -0.316 1.00 91.69 538 ALA A N 1
ATOM 4343 C CA . ALA A 1 538 ? -32.817 3.738 0.581 1.00 91.69 538 ALA A CA 1
ATOM 4344 C C . ALA A 1 538 ? -32.866 2.403 -0.174 1.00 91.69 538 ALA A C 1
ATOM 4346 O O . ALA A 1 538 ? -33.067 2.366 -1.390 1.00 91.69 538 ALA A O 1
ATOM 4347 N N . ILE A 1 539 ? -32.774 1.295 0.556 1.00 91.25 539 ILE A N 1
ATOM 4348 C CA . ILE A 1 539 ? -32.894 -0.048 -0.013 1.00 91.25 539 ILE A CA 1
ATOM 4349 C C . ILE A 1 539 ? -34.385 -0.389 -0.140 1.00 91.25 539 ILE A C 1
ATOM 4351 O O . ILE A 1 539 ? -35.148 -0.278 0.821 1.00 91.25 539 ILE A O 1
ATOM 4355 N N . GLU A 1 540 ? -34.841 -0.795 -1.328 1.00 85.69 540 GLU A N 1
ATOM 4356 C CA . GLU A 1 540 ? -36.262 -1.090 -1.574 1.00 85.69 540 GLU A CA 1
ATOM 4357 C C . GLU A 1 540 ? -36.746 -2.332 -0.821 1.00 85.69 540 GLU A C 1
ATOM 4359 O O . GLU A 1 540 ? -37.858 -2.342 -0.296 1.00 85.69 540 GLU A O 1
ATOM 4364 N N . ASN A 1 541 ? -35.902 -3.367 -0.752 1.00 83.75 541 ASN A N 1
ATOM 4365 C CA . ASN A 1 541 ? -36.220 -4.664 -0.153 1.00 83.75 541 ASN A CA 1
ATOM 4366 C C . ASN A 1 541 ? -35.080 -5.146 0.762 1.00 83.75 541 ASN A C 1
ATOM 4368 O O . ASN A 1 541 ? -34.381 -6.106 0.422 1.00 83.75 541 ASN A O 1
ATOM 4372 N N . PRO A 1 542 ? -34.851 -4.484 1.910 1.00 85.12 542 PRO A N 1
ATOM 4373 C CA . PRO A 1 542 ? -33.775 -4.871 2.809 1.00 85.12 542 PRO A CA 1
ATOM 4374 C C . PRO A 1 542 ? -34.047 -6.246 3.429 1.00 85.12 542 PRO A C 1
ATOM 4376 O O . PRO A 1 542 ? -35.170 -6.580 3.810 1.00 85.12 542 PRO A O 1
ATOM 4379 N N . THR A 1 543 ? -32.996 -7.050 3.574 1.00 81.25 543 THR A N 1
ATOM 4380 C CA . THR A 1 543 ? -33.019 -8.356 4.250 1.00 81.25 543 THR A CA 1
ATOM 4381 C C . THR A 1 543 ? -33.358 -8.221 5.737 1.00 81.25 543 THR A C 1
ATOM 4383 O O . THR A 1 543 ? -33.997 -9.100 6.338 1.00 81.25 543 THR A O 1
ATOM 4386 N N . SER A 1 544 ? -32.935 -7.116 6.346 1.00 76.69 544 SER A N 1
ATOM 4387 C CA . SER A 1 544 ? -33.320 -6.713 7.695 1.00 76.69 544 SER A CA 1
ATOM 4388 C C . SER A 1 544 ? -33.277 -5.203 7.838 1.00 76.69 544 SER A C 1
ATOM 4390 O O . SER A 1 544 ? -32.457 -4.543 7.214 1.00 76.69 544 SER A O 1
ATOM 4392 N N . ILE A 1 545 ? -34.137 -4.680 8.703 1.00 77.62 545 ILE A N 1
ATOM 4393 C CA . ILE A 1 545 ? -34.088 -3.294 9.151 1.00 77.62 545 ILE A CA 1
ATOM 4394 C C . ILE A 1 545 ? -33.797 -3.347 10.642 1.00 77.62 545 ILE A C 1
ATOM 4396 O O . ILE A 1 545 ? -34.540 -3.977 11.395 1.00 77.62 545 ILE A O 1
ATOM 4400 N N . LEU A 1 546 ? -32.688 -2.746 11.042 1.00 75.31 546 LEU A N 1
ATOM 4401 C CA . LEU A 1 546 ? -32.257 -2.628 12.428 1.00 75.31 546 LEU A CA 1
ATOM 4402 C C . LEU A 1 546 ? -32.372 -1.160 12.833 1.00 75.31 546 LEU A C 1
ATOM 4404 O O . LEU A 1 546 ? -32.337 -0.291 11.974 1.00 75.31 546 LEU A O 1
ATOM 4408 N N . ILE A 1 547 ? -32.499 -0.867 14.119 1.00 67.50 547 ILE A N 1
ATOM 4409 C CA . ILE A 1 547 ? -32.373 0.513 14.605 1.00 67.50 547 ILE A CA 1
ATOM 4410 C C . ILE A 1 547 ? -30.976 0.659 15.189 1.00 67.50 547 ILE A C 1
ATOM 4412 O O . ILE A 1 547 ? -30.632 -0.107 16.088 1.00 67.50 547 ILE A O 1
ATOM 4416 N N . ARG A 1 548 ? -30.152 1.575 14.686 1.00 71.31 548 ARG A N 1
ATOM 4417 C CA . ARG A 1 548 ? -28.870 1.921 15.310 1.00 71.31 548 ARG A CA 1
ATOM 4418 C C . ARG A 1 548 ? -28.704 3.418 15.326 1.00 71.31 548 ARG A C 1
ATOM 4420 O O . ARG A 1 548 ? -29.027 4.089 14.360 1.00 71.31 548 ARG A O 1
ATOM 4427 N N . ASP A 1 549 ? -28.166 3.910 16.425 1.00 64.19 549 ASP A N 1
ATOM 4428 C CA . ASP A 1 549 ? -28.056 5.346 16.644 1.00 64.19 549 ASP A CA 1
ATOM 4429 C C . ASP A 1 549 ? -26.909 5.958 15.829 1.00 64.19 549 ASP A C 1
ATOM 4431 O O . ASP A 1 549 ? -26.807 7.181 15.738 1.00 64.19 549 ASP A O 1
ATOM 4435 N N . HIS A 1 550 ? -26.031 5.120 15.262 1.00 70.19 550 HIS A N 1
ATOM 4436 C CA . HIS A 1 550 ? -24.863 5.525 14.491 1.00 70.19 550 HIS A CA 1
ATOM 4437 C C . HIS A 1 550 ? -24.752 4.774 13.170 1.00 70.19 550 HIS A C 1
ATOM 4439 O O . HIS A 1 550 ? -25.073 3.587 13.058 1.00 70.19 550 HIS A O 1
ATOM 4445 N N . LEU A 1 551 ? -24.197 5.480 12.193 1.00 81.88 551 LEU A N 1
ATOM 4446 C CA . LEU A 1 551 ? -23.842 4.939 10.893 1.00 81.88 551 LEU A CA 1
ATOM 4447 C C . LEU A 1 551 ? -22.791 3.828 11.022 1.00 81.88 551 LEU A C 1
ATOM 4449 O O . LEU A 1 551 ? -22.896 2.788 10.372 1.00 81.88 551 LEU A O 1
ATOM 4453 N N . GLU A 1 552 ? -21.806 4.039 11.891 1.00 80.31 552 GLU A N 1
ATOM 4454 C CA . GLU A 1 552 ? -20.705 3.121 12.160 1.00 80.31 552 GLU A CA 1
ATOM 4455 C C . GLU A 1 552 ? -21.234 1.770 12.635 1.00 80.31 552 GLU A C 1
ATOM 4457 O O . GLU A 1 552 ? -20.809 0.749 12.112 1.00 80.31 552 GLU A O 1
ATOM 4462 N N . ASP A 1 553 ? -22.245 1.754 13.512 1.00 75.06 553 ASP A N 1
ATOM 4463 C CA . ASP A 1 553 ? -22.893 0.521 13.976 1.00 75.06 553 ASP A CA 1
ATOM 4464 C C . ASP A 1 553 ? -23.525 -0.265 12.812 1.00 75.06 553 ASP A C 1
ATOM 4466 O O . ASP A 1 553 ? -23.515 -1.497 12.802 1.00 75.06 553 ASP A O 1
ATOM 4470 N N . CYS A 1 554 ? -24.094 0.438 11.828 1.00 84.06 554 CYS A N 1
ATOM 4471 C CA . CYS A 1 554 ? -24.691 -0.174 10.642 1.00 84.06 554 CYS A CA 1
ATOM 4472 C C . CYS A 1 554 ? -23.622 -0.827 9.761 1.00 84.06 554 CYS A C 1
ATOM 4474 O O . CYS A 1 554 ? -23.722 -2.013 9.421 1.00 84.06 554 CYS A O 1
ATOM 4476 N N . GLY A 1 555 ? -22.565 -0.068 9.457 1.00 85.69 555 GLY A N 1
ATOM 4477 C CA . GLY A 1 555 ? -21.418 -0.557 8.701 1.00 85.69 555 GLY A CA 1
ATOM 4478 C C . GLY A 1 555 ? -20.715 -1.709 9.407 1.00 85.69 555 GLY A C 1
ATOM 4479 O O . GLY A 1 555 ? -20.317 -2.680 8.769 1.00 85.69 555 GLY A O 1
ATOM 4480 N N . ASP A 1 556 ? -20.655 -1.668 10.730 1.00 76.31 556 ASP A N 1
ATOM 4481 C CA . ASP A 1 556 ? -20.073 -2.683 11.592 1.00 76.31 556 ASP A CA 1
ATOM 4482 C C . ASP A 1 556 ? -20.836 -4.006 11.571 1.00 76.31 556 ASP A C 1
ATOM 4484 O O . ASP A 1 556 ? -20.226 -5.081 11.535 1.00 76.31 556 ASP A O 1
ATOM 4488 N N . ILE A 1 557 ? -22.168 -3.942 11.589 1.00 77.19 557 ILE A N 1
ATOM 4489 C CA . ILE A 1 557 ? -23.036 -5.117 11.455 1.00 77.19 557 ILE A CA 1
ATOM 4490 C C . ILE A 1 557 ? -22.868 -5.725 10.072 1.00 77.19 557 ILE A C 1
ATOM 4492 O O . ILE A 1 557 ? -22.686 -6.938 9.962 1.00 77.19 557 ILE A O 1
ATOM 4496 N N . CYS A 1 558 ? -22.894 -4.887 9.035 1.00 82.31 558 CYS A N 1
ATOM 4497 C CA . CYS A 1 558 ? -22.739 -5.346 7.665 1.00 82.31 558 CYS A CA 1
ATOM 4498 C C . CYS A 1 558 ? -21.346 -5.962 7.446 1.00 82.31 558 CYS A C 1
ATOM 4500 O O . CYS A 1 558 ? -21.230 -7.068 6.936 1.00 82.31 558 CYS A O 1
ATOM 4502 N N . THR A 1 559 ? -20.280 -5.340 7.955 1.00 78.38 559 THR A N 1
ATOM 4503 C CA . THR A 1 559 ? -18.900 -5.857 7.869 1.00 78.38 559 THR A CA 1
ATOM 4504 C C . THR A 1 559 ? -18.724 -7.204 8.580 1.00 78.38 559 THR A C 1
ATOM 4506 O O . THR A 1 559 ? -17.964 -8.054 8.118 1.00 78.38 559 THR A O 1
ATOM 4509 N N . ASN A 1 560 ? -19.439 -7.429 9.687 1.00 71.50 560 ASN A N 1
ATOM 4510 C CA . ASN A 1 560 ? -19.396 -8.694 10.426 1.00 71.50 560 ASN A CA 1
ATOM 4511 C C . ASN A 1 560 ? -20.216 -9.824 9.769 1.00 71.50 560 ASN A C 1
ATOM 4513 O O . ASN A 1 560 ? -19.970 -10.998 10.062 1.00 71.50 560 ASN A O 1
ATOM 4517 N N . ASP A 1 561 ? -21.175 -9.508 8.894 1.00 73.06 561 ASP A N 1
ATOM 4518 C CA . ASP A 1 561 ? -21.922 -10.499 8.115 1.00 73.06 561 ASP A CA 1
ATOM 4519 C C . ASP A 1 561 ? -21.269 -10.693 6.745 1.00 73.06 561 ASP A C 1
ATOM 4521 O O . ASP A 1 561 ? -21.372 -9.859 5.850 1.00 73.06 561 ASP A O 1
ATOM 4525 N N . LYS A 1 562 ? -20.648 -11.860 6.540 1.00 71.56 562 LYS A N 1
ATOM 4526 C CA . LYS A 1 562 ? -20.028 -12.220 5.255 1.00 71.56 562 LYS A CA 1
ATOM 4527 C C . LYS A 1 562 ? -20.987 -12.114 4.066 1.00 71.56 562 LYS A C 1
ATOM 4529 O O . LYS A 1 562 ? -20.519 -11.914 2.951 1.00 71.56 562 LYS A O 1
ATOM 4534 N N . ASN A 1 563 ? -22.292 -12.267 4.294 1.00 77.06 563 ASN A N 1
ATOM 4535 C CA . ASN A 1 563 ? -23.300 -12.196 3.241 1.00 77.06 563 ASN A CA 1
ATOM 4536 C C . ASN A 1 563 ? -23.825 -10.779 3.011 1.00 77.06 563 ASN A C 1
ATOM 4538 O O . ASN A 1 563 ? -24.570 -10.586 2.052 1.00 77.06 563 ASN A O 1
ATOM 4542 N N . CYS A 1 564 ? -23.496 -9.816 3.873 1.00 82.12 564 CYS A N 1
ATOM 4543 C CA . CYS A 1 564 ? -23.908 -8.437 3.682 1.00 82.12 564 CYS A CA 1
ATOM 4544 C C . CYS A 1 564 ? -23.100 -7.804 2.549 1.00 82.12 564 CYS A C 1
ATOM 4546 O O . CYS A 1 564 ? -21.866 -7.891 2.513 1.00 82.12 564 CYS A O 1
ATOM 4548 N N . HIS A 1 565 ? -23.825 -7.200 1.615 1.00 84.06 565 HIS A N 1
ATOM 4549 C CA . HIS A 1 565 ? -23.256 -6.452 0.502 1.00 84.06 565 HIS A CA 1
ATOM 4550 C C . HIS A 1 565 ? -23.516 -4.966 0.667 1.00 84.06 565 HIS A C 1
ATOM 4552 O O . HIS A 1 565 ? -22.586 -4.183 0.584 1.00 84.06 565 HIS A O 1
ATOM 4558 N N . ASP A 1 566 ? -24.753 -4.576 0.955 1.00 89.50 566 ASP A N 1
ATOM 4559 C CA . ASP A 1 566 ? -25.116 -3.165 0.968 1.00 89.50 566 ASP A CA 1
ATOM 4560 C C . ASP A 1 566 ? -25.865 -2.842 2.249 1.00 89.50 566 ASP A C 1
ATOM 4562 O O . ASP A 1 566 ? -26.603 -3.675 2.790 1.00 89.50 566 ASP A O 1
ATOM 4566 N N . PHE A 1 567 ? -25.714 -1.614 2.726 1.00 93.12 567 PHE A N 1
ATOM 4567 C CA . PHE A 1 567 ? -26.560 -1.106 3.790 1.00 93.12 567 PHE A CA 1
ATOM 4568 C C . PHE A 1 567 ? -26.954 0.345 3.551 1.00 93.12 567 PHE A C 1
ATOM 4570 O O . PHE A 1 567 ? -26.219 1.098 2.927 1.00 93.12 567 PHE A O 1
ATOM 4577 N N . ALA A 1 568 ? -28.104 0.761 4.069 1.00 93.56 568 ALA A N 1
ATOM 4578 C CA . ALA A 1 568 ? -28.489 2.162 4.126 1.00 93.56 568 ALA A CA 1
ATOM 4579 C C . ALA A 1 568 ? -28.692 2.599 5.569 1.00 93.56 568 ALA A C 1
ATOM 4581 O O . ALA A 1 568 ? -29.225 1.848 6.389 1.00 93.56 568 ALA A O 1
ATOM 4582 N N . TYR A 1 569 ? -28.266 3.821 5.861 1.00 92.50 569 TYR A N 1
ATOM 4583 C CA . TYR A 1 569 ? -28.463 4.468 7.145 1.00 92.50 569 TYR A CA 1
ATOM 4584 C C . TYR A 1 569 ? -29.346 5.697 6.970 1.00 92.50 569 TYR A C 1
ATOM 4586 O O . TYR A 1 569 ? -29.054 6.550 6.129 1.00 92.50 569 TYR A O 1
ATOM 4594 N N . CYS A 1 570 ? -30.427 5.769 7.739 1.00 84.94 570 CYS A N 1
ATOM 4595 C CA . CYS A 1 570 ? -31.464 6.779 7.581 1.00 84.94 570 CYS A CA 1
ATOM 4596 C C . CYS A 1 570 ? -31.565 7.728 8.784 1.00 84.94 570 CYS A C 1
ATOM 4598 O O . CYS A 1 570 ? -31.130 7.410 9.891 1.00 84.94 570 CYS A O 1
ATOM 4600 N N . SER A 1 571 ? -32.179 8.895 8.576 1.00 78.94 571 SER A N 1
ATOM 4601 C CA . SER A 1 571 ? -32.376 9.942 9.589 1.00 78.94 571 SER A CA 1
ATOM 4602 C C . SER A 1 571 ? -33.240 9.501 10.779 1.00 78.94 571 SER A C 1
ATOM 4604 O O . SER A 1 571 ? -33.163 10.102 11.848 1.00 78.94 571 SER A O 1
ATOM 4606 N N . ASP A 1 572 ? -34.014 8.426 10.619 1.00 72.00 572 ASP A N 1
ATOM 4607 C CA . ASP A 1 572 ? -34.819 7.773 11.655 1.00 72.00 572 ASP A CA 1
ATOM 4608 C C . ASP A 1 572 ? -34.070 6.656 12.412 1.00 72.00 572 ASP A C 1
ATOM 4610 O O . ASP A 1 572 ? -34.703 5.859 13.109 1.00 72.00 572 ASP A O 1
ATOM 4614 N N . PHE A 1 573 ? -32.739 6.583 12.274 1.00 75.62 573 PHE A N 1
ATOM 4615 C CA . PHE A 1 573 ? -31.866 5.542 12.844 1.00 75.62 573 PHE A CA 1
ATOM 4616 C C . PHE A 1 573 ? -32.066 4.156 12.229 1.00 75.62 573 PHE A C 1
ATOM 4618 O O . PHE A 1 573 ? -31.502 3.167 12.712 1.00 75.62 573 PHE A O 1
ATOM 4625 N N . SER A 1 574 ? -32.862 4.042 11.160 1.00 77.88 574 SER A N 1
ATOM 4626 C CA . SER A 1 574 ? -33.030 2.766 10.483 1.00 77.88 574 SER A CA 1
ATOM 4627 C C . SER A 1 574 ? -31.785 2.400 9.668 1.00 77.88 574 SER A C 1
ATOM 4629 O O . SER A 1 574 ? -31.246 3.165 8.872 1.00 77.88 574 SER A O 1
ATOM 4631 N N . CYS A 1 575 ? -31.330 1.180 9.915 1.00 85.50 575 CYS A N 1
ATOM 4632 C CA . CYS A 1 575 ? -30.207 0.492 9.310 1.00 85.50 575 CYS A CA 1
ATOM 4633 C C . CYS A 1 575 ? -30.768 -0.603 8.417 1.00 85.50 575 CYS A C 1
ATOM 4635 O O . CYS A 1 575 ? -31.141 -1.684 8.883 1.00 85.50 575 CYS A O 1
ATOM 4637 N N . GLN A 1 576 ? -30.902 -0.299 7.139 1.00 90.50 576 GLN A N 1
ATOM 4638 C CA . GLN A 1 576 ? -31.440 -1.215 6.150 1.00 90.50 576 GLN A CA 1
ATOM 4639 C C . GLN A 1 576 ? -30.282 -2.058 5.631 1.00 90.50 576 GLN A C 1
ATOM 4641 O O . GLN A 1 576 ? -29.377 -1.529 5.013 1.00 90.50 576 GLN A O 1
ATOM 4646 N N . ILE A 1 577 ? -30.286 -3.356 5.907 1.00 87.69 577 ILE A N 1
ATOM 4647 C CA . ILE A 1 577 ? -29.218 -4.288 5.541 1.00 87.69 577 ILE A CA 1
ATOM 4648 C C . ILE A 1 577 ? -29.676 -5.131 4.357 1.00 87.69 577 ILE A C 1
ATOM 4650 O O . ILE A 1 577 ? -30.780 -5.682 4.388 1.00 87.69 577 ILE A O 1
ATOM 4654 N N . PHE A 1 578 ? -28.821 -5.292 3.354 1.00 88.12 578 PHE A N 1
ATOM 4655 C CA . PHE A 1 578 ? -29.032 -6.182 2.222 1.00 88.12 578 PHE A CA 1
ATOM 4656 C C . PHE A 1 578 ? -27.949 -7.266 2.167 1.00 88.12 578 PHE A C 1
ATOM 4658 O O . PHE A 1 578 ? -26.762 -6.978 1.997 1.00 88.12 578 PHE A O 1
ATOM 4665 N N . SER A 1 579 ? -28.379 -8.527 2.278 1.00 84.25 579 SER A N 1
ATOM 4666 C CA . SER A 1 579 ? -27.505 -9.702 2.234 1.00 84.25 579 SER A CA 1
ATOM 4667 C C . SER A 1 579 ? -27.890 -10.659 1.096 1.00 84.25 579 SER A C 1
ATOM 4669 O O . SER A 1 579 ? -29.064 -10.990 0.909 1.00 84.25 579 SER A O 1
ATOM 4671 N N . THR A 1 580 ? -26.895 -11.193 0.384 1.00 72.69 580 THR A N 1
ATOM 4672 C CA . THR A 1 580 ? -27.018 -11.910 -0.909 1.00 72.69 580 THR A CA 1
ATOM 4673 C C . THR A 1 580 ? -27.585 -13.330 -0.849 1.00 72.69 580 THR A C 1
ATOM 4675 O O . THR A 1 580 ? -27.592 -14.054 -1.846 1.00 72.69 580 THR A O 1
ATOM 4678 N N . SER A 1 581 ? -28.191 -13.722 0.275 1.00 60.75 581 SER A N 1
ATOM 4679 C CA . SER A 1 581 ? -28.955 -14.978 0.397 1.00 60.75 581 SER A CA 1
ATOM 4680 C C . SER A 1 581 ? -30.111 -15.125 -0.621 1.00 60.75 581 SER A C 1
ATOM 4682 O O . SER A 1 581 ? -30.708 -16.196 -0.723 1.00 60.75 581 SER A O 1
ATOM 4684 N N . THR A 1 582 ? -30.420 -14.067 -1.382 1.00 51.66 582 THR A N 1
ATOM 4685 C CA . THR A 1 582 ? -31.512 -13.939 -2.361 1.00 51.66 582 THR A CA 1
ATOM 4686 C C . THR A 1 582 ? -31.092 -14.051 -3.838 1.00 51.66 582 THR A C 1
ATOM 4688 O O . THR A 1 582 ? -31.965 -14.014 -4.704 1.00 51.66 582 THR A O 1
ATOM 4691 N N . GLY A 1 583 ? -29.804 -14.234 -4.161 1.00 51.16 583 GLY A N 1
ATOM 4692 C CA . GLY A 1 583 ? -29.336 -14.511 -5.531 1.00 51.16 583 GLY A CA 1
ATOM 4693 C C . GLY A 1 583 ? -29.092 -13.299 -6.447 1.00 51.16 583 GLY A C 1
ATOM 4694 O O . GLY A 1 583 ? -28.683 -13.503 -7.588 1.00 51.16 583 GLY A O 1
ATOM 4695 N N . SER A 1 584 ? -29.291 -12.059 -5.981 1.00 58.75 584 SER A N 1
ATOM 4696 C CA . SER A 1 584 ? -28.797 -10.845 -6.658 1.00 58.75 584 SER A CA 1
ATOM 4697 C C . SER A 1 584 ? -27.532 -10.327 -5.974 1.00 58.75 584 SER A C 1
ATOM 4699 O O . SER A 1 584 ? -27.416 -10.416 -4.757 1.00 58.75 584 SER A O 1
ATOM 4701 N N . SER A 1 585 ? -26.585 -9.788 -6.746 1.00 68.81 585 SER A N 1
ATOM 4702 C CA . SER A 1 585 ? -25.302 -9.268 -6.245 1.00 68.81 585 SER A CA 1
ATOM 4703 C C . SER A 1 585 ? -25.373 -7.838 -5.693 1.00 68.81 585 SER A C 1
ATOM 4705 O O . SER A 1 585 ? -24.395 -7.379 -5.117 1.00 68.81 585 SER A O 1
ATOM 4707 N N . TYR A 1 586 ? -26.511 -7.153 -5.864 1.00 75.00 586 TYR A N 1
ATOM 4708 C CA . TYR A 1 586 ? -26.717 -5.755 -5.469 1.00 75.00 586 TYR A CA 1
ATOM 4709 C C . TYR A 1 586 ? -28.141 -5.516 -4.959 1.00 75.00 586 TYR A C 1
ATOM 4711 O O . TYR A 1 586 ? -29.091 -6.174 -5.415 1.00 75.00 586 TYR A O 1
ATOM 4719 N N . ALA A 1 587 ? -28.281 -4.557 -4.045 1.00 83.12 587 ALA A N 1
ATOM 4720 C CA . ALA A 1 587 ? -29.556 -4.046 -3.568 1.00 83.12 587 ALA A CA 1
ATOM 4721 C C . ALA A 1 587 ? -30.294 -3.239 -4.651 1.00 83.12 587 ALA A C 1
ATOM 4723 O O . ALA A 1 587 ? -29.705 -2.434 -5.372 1.00 83.12 587 ALA A O 1
ATOM 4724 N N . SER A 1 588 ? -31.617 -3.404 -4.739 1.00 86.94 588 SER A N 1
ATOM 4725 C CA . SER A 1 588 ? -32.471 -2.455 -5.467 1.00 86.94 588 SER A CA 1
ATOM 4726 C C . SER A 1 588 ? -32.632 -1.181 -4.639 1.00 86.94 588 SER A C 1
ATOM 4728 O O . SER A 1 588 ? -32.972 -1.260 -3.455 1.00 86.94 588 SER A O 1
ATOM 4730 N N . LEU A 1 589 ? -32.390 -0.024 -5.258 1.00 91.50 589 LEU A N 1
ATOM 4731 C CA . LEU A 1 589 ? -32.411 1.279 -4.596 1.00 91.50 589 LEU A CA 1
ATOM 4732 C C . LEU A 1 589 ? -33.624 2.115 -4.997 1.00 91.50 589 LEU A C 1
ATOM 4734 O O . LEU A 1 589 ? -34.029 2.110 -6.157 1.00 91.50 589 LEU A O 1
ATOM 4738 N N . LYS A 1 590 ? -34.117 2.908 -4.044 1.00 93.00 590 LYS A N 1
ATOM 4739 C CA . LYS A 1 590 ? -35.059 4.010 -4.269 1.00 93.00 590 LYS A CA 1
ATOM 4740 C C . LYS A 1 590 ? -34.459 5.312 -3.759 1.00 93.00 590 LYS A C 1
ATOM 4742 O O . LYS A 1 590 ? -33.823 5.326 -2.707 1.00 93.00 590 LYS A O 1
ATOM 4747 N N . GLU A 1 591 ? -34.678 6.398 -4.486 1.00 91.50 591 GLU A N 1
ATOM 4748 C CA . GLU A 1 591 ? -34.261 7.737 -4.066 1.00 91.50 591 GLU A CA 1
ATOM 4749 C C . GLU A 1 591 ? -34.928 8.103 -2.732 1.00 91.50 591 GLU A C 1
ATOM 4751 O O . GLU A 1 591 ? -36.131 7.886 -2.544 1.00 91.50 591 GLU A O 1
ATOM 4756 N N . ASN A 1 592 ? -34.127 8.579 -1.780 1.00 89.00 592 ASN A N 1
ATOM 4757 C CA . ASN A 1 592 ? -34.592 8.989 -0.464 1.00 89.00 592 ASN A CA 1
ATOM 4758 C C . ASN A 1 592 ? -33.583 9.946 0.191 1.00 89.00 592 ASN A C 1
ATOM 4760 O O . ASN A 1 592 ? -32.516 9.513 0.619 1.00 89.00 592 ASN A O 1
ATOM 4764 N N . ASP A 1 593 ? -33.960 11.217 0.340 1.00 84.75 593 ASP A N 1
ATOM 4765 C CA . ASP A 1 593 ? -33.134 12.255 0.977 1.00 84.75 593 ASP A CA 1
ATOM 4766 C C . ASP A 1 593 ? -32.780 11.954 2.441 1.00 84.75 593 ASP A C 1
ATOM 4768 O O . ASP A 1 593 ? -31.769 12.445 2.955 1.00 84.75 593 ASP A O 1
ATOM 4772 N N . ASP A 1 594 ? -33.597 11.135 3.107 1.00 86.00 594 ASP A N 1
ATOM 4773 C CA . ASP A 1 594 ? -33.426 10.763 4.507 1.00 86.00 594 ASP A CA 1
ATOM 4774 C C . ASP A 1 594 ? -32.451 9.606 4.710 1.00 86.00 594 ASP A C 1
ATOM 4776 O O . ASP A 1 594 ? -32.048 9.367 5.843 1.00 86.00 594 ASP A O 1
ATOM 4780 N N . CYS A 1 595 ? -32.053 8.895 3.653 1.00 88.00 595 CYS A N 1
ATOM 4781 C CA . CYS A 1 595 ? -31.175 7.734 3.747 1.00 88.00 595 CYS A CA 1
ATOM 4782 C C . CYS A 1 595 ? -29.916 7.923 2.908 1.00 88.00 595 CYS A C 1
ATOM 4784 O O . CYS A 1 595 ? -29.964 8.473 1.814 1.00 88.00 595 CYS A O 1
ATOM 4786 N N . THR A 1 596 ? -28.789 7.426 3.400 1.00 93.19 596 THR A N 1
ATOM 4787 C CA . THR A 1 596 ? -27.564 7.287 2.612 1.00 93.19 596 THR A CA 1
ATOM 4788 C C . THR A 1 596 ? -27.258 5.801 2.458 1.00 93.19 596 THR A C 1
ATOM 4790 O O . THR A 1 596 ? -27.206 5.087 3.463 1.00 93.19 596 THR A O 1
ATOM 4793 N N . THR A 1 597 ? -27.083 5.325 1.222 1.00 93.19 597 THR A N 1
ATOM 4794 C CA . THR A 1 597 ? -26.736 3.920 0.948 1.00 93.19 597 THR A CA 1
ATOM 4795 C C . THR A 1 597 ? -25.236 3.759 0.722 1.00 93.19 597 THR A C 1
ATOM 4797 O O . THR A 1 597 ? -24.607 4.540 0.009 1.00 93.19 597 THR A O 1
ATOM 4800 N N . TYR A 1 598 ? -24.691 2.695 1.294 1.00 91.94 598 TYR A N 1
ATOM 4801 C CA . TYR A 1 598 ? -23.295 2.308 1.283 1.00 91.94 598 TYR A CA 1
ATOM 4802 C C . TYR A 1 598 ? -23.163 0.939 0.622 1.00 91.94 598 TYR A C 1
ATOM 4804 O O . TYR A 1 598 ? -23.736 -0.048 1.093 1.00 91.94 598 TYR A O 1
ATOM 4812 N N . PHE A 1 599 ? -22.398 0.885 -0.463 1.00 87.06 599 PHE A N 1
ATOM 4813 C CA . PHE A 1 599 ? -22.134 -0.345 -1.202 1.00 87.06 599 PHE A CA 1
ATOM 4814 C C . PHE A 1 599 ? -20.804 -0.924 -0.786 1.00 87.06 599 PHE A C 1
ATOM 4816 O O . PHE A 1 599 ? -19.806 -0.201 -0.756 1.00 87.06 599 PHE A O 1
ATOM 4823 N N . LYS A 1 600 ? -20.767 -2.229 -0.522 1.00 82.38 600 LYS A N 1
ATOM 4824 C CA . LYS A 1 600 ? -19.499 -2.928 -0.357 1.00 82.38 600 LYS A CA 1
ATOM 4825 C C . LYS A 1 600 ? -18.766 -2.875 -1.680 1.00 82.38 600 LYS A C 1
ATOM 4827 O O . LYS A 1 600 ? -19.235 -3.365 -2.708 1.00 82.38 600 LYS A O 1
ATOM 4832 N N . ASN A 1 601 ? -17.595 -2.274 -1.640 1.00 74.19 601 ASN A N 1
ATOM 4833 C CA . ASN A 1 601 ? -16.713 -2.250 -2.782 1.00 74.19 601 ASN A CA 1
ATOM 4834 C C . ASN A 1 601 ? -16.346 -3.708 -3.122 1.00 74.19 601 ASN A C 1
ATOM 4836 O O . ASN A 1 601 ? -16.012 -4.482 -2.225 1.00 74.19 601 ASN A O 1
ATOM 4840 N N . GLY A 1 602 ? -16.489 -4.099 -4.393 1.00 58.53 602 GLY A N 1
ATOM 4841 C CA . GLY A 1 602 ? -16.629 -5.488 -4.870 1.00 58.53 602 GLY A CA 1
ATOM 4842 C C . GLY A 1 602 ? -15.441 -6.443 -4.689 1.00 58.53 602 GLY A C 1
ATOM 4843 O O . GLY A 1 602 ? -15.352 -7.429 -5.414 1.00 58.53 602 GLY A O 1
ATOM 4844 N N . TYR A 1 603 ? -14.539 -6.181 -3.748 1.00 62.09 603 TYR A N 1
ATOM 4845 C CA . TYR A 1 603 ? -13.375 -7.009 -3.469 1.00 62.09 603 TYR A CA 1
ATOM 4846 C C . TYR A 1 603 ? -13.697 -8.042 -2.385 1.00 62.09 603 TYR A C 1
ATOM 4848 O O . TYR A 1 603 ? -14.120 -7.707 -1.273 1.00 62.09 603 TYR A O 1
ATOM 4856 N N . ASP A 1 604 ? -13.484 -9.317 -2.714 1.00 58.88 604 ASP A N 1
ATOM 4857 C CA . ASP A 1 604 ? -13.647 -10.419 -1.771 1.00 58.88 604 ASP A CA 1
ATOM 4858 C C . ASP A 1 604 ? -12.639 -10.274 -0.622 1.00 58.88 604 ASP A C 1
ATOM 4860 O O . ASP A 1 604 ? -11.418 -10.284 -0.810 1.00 58.88 604 ASP A O 1
ATOM 4864 N N . ILE A 1 605 ? -13.157 -10.141 0.600 1.00 60.41 605 ILE A N 1
ATOM 4865 C CA . ILE A 1 605 ? -12.345 -10.139 1.819 1.00 60.41 605 ILE A CA 1
ATOM 4866 C C . ILE A 1 605 ? -11.699 -11.523 1.897 1.00 60.41 605 ILE A C 1
ATOM 4868 O O . ILE A 1 605 ? -12.394 -12.525 2.060 1.00 60.41 605 ILE A O 1
ATOM 4872 N N . GLY A 1 606 ? -10.380 -11.566 1.705 1.00 58.53 606 GLY A N 1
ATOM 4873 C CA . GLY A 1 606 ? -9.700 -12.763 1.220 1.00 58.53 606 GLY A CA 1
ATOM 4874 C C . GLY A 1 606 ? -9.831 -14.045 2.059 1.00 58.53 606 GLY A C 1
ATOM 4875 O O . GLY A 1 606 ? -10.253 -14.069 3.217 1.00 58.53 606 GLY A O 1
ATOM 4876 N N . GLU A 1 607 ? -9.430 -15.155 1.434 1.00 62.41 607 GLU A N 1
ATOM 4877 C CA . GLU A 1 607 ? -9.605 -16.529 1.923 1.00 62.41 607 GLU A CA 1
ATOM 4878 C C . GLU A 1 607 ? -8.819 -16.862 3.208 1.00 62.41 607 GLU A C 1
ATOM 4880 O O . GLU A 1 607 ? -9.123 -17.850 3.888 1.00 62.41 607 GLU A O 1
ATOM 4885 N N . THR A 1 608 ? -7.825 -16.053 3.587 1.00 80.06 608 THR A N 1
ATOM 4886 C CA . THR A 1 608 ? -6.940 -16.345 4.730 1.00 80.06 608 THR A CA 1
ATOM 4887 C C . THR A 1 608 ? -7.511 -15.871 6.072 1.00 80.06 608 THR A C 1
ATOM 4889 O O . THR A 1 608 ? -8.390 -15.013 6.141 1.00 80.06 608 THR A O 1
ATOM 4892 N N . VAL A 1 609 ? -7.015 -16.438 7.181 1.00 84.88 609 VAL A N 1
ATOM 4893 C CA . VAL A 1 609 ? -7.410 -16.012 8.540 1.00 84.88 609 VAL A CA 1
ATOM 4894 C C . VAL A 1 609 ? -6.989 -14.564 8.805 1.00 84.88 609 VAL A C 1
ATOM 4896 O O . VAL A 1 609 ? -7.795 -13.800 9.325 1.00 84.88 609 VAL A O 1
ATOM 4899 N N . ILE A 1 610 ? -5.781 -14.174 8.381 1.00 86.69 610 ILE A N 1
ATOM 4900 C CA . ILE A 1 610 ? -5.250 -12.814 8.553 1.00 86.69 610 ILE A CA 1
ATOM 4901 C C . ILE A 1 610 ? -6.172 -11.797 7.871 1.00 86.69 610 ILE A C 1
ATOM 4903 O O . ILE A 1 610 ? -6.647 -10.879 8.526 1.00 86.69 610 ILE A O 1
ATOM 4907 N N . GLN A 1 611 ? -6.525 -12.003 6.597 1.00 79.75 611 GLN A N 1
ATOM 4908 C CA . GLN A 1 611 ? -7.415 -11.091 5.859 1.00 79.75 611 GLN A CA 1
ATOM 4909 C C . GLN A 1 611 ? -8.793 -10.941 6.513 1.00 79.75 611 GLN A C 1
ATOM 4911 O O . GLN A 1 611 ? -9.340 -9.842 6.553 1.00 79.75 611 GLN A O 1
ATOM 4916 N N . ARG A 1 612 ? -9.344 -12.020 7.082 1.00 79.75 612 ARG A N 1
ATOM 4917 C CA . ARG A 1 612 ? -10.592 -11.937 7.858 1.00 79.75 612 ARG A CA 1
ATOM 4918 C C . ARG A 1 612 ? -10.415 -11.160 9.158 1.00 79.75 612 ARG A C 1
ATOM 4920 O O . ARG A 1 612 ? -11.288 -10.377 9.519 1.00 79.75 612 ARG A O 1
ATOM 4927 N N . ASN A 1 613 ? -9.298 -11.367 9.848 1.00 86.12 613 ASN A N 1
ATOM 4928 C CA . ASN A 1 613 ? -9.007 -10.720 11.122 1.00 86.12 613 ASN A CA 1
ATOM 4929 C C . ASN A 1 613 ? -8.578 -9.250 10.981 1.00 86.12 613 ASN A C 1
ATOM 4931 O O . ASN A 1 613 ? -8.550 -8.546 11.984 1.00 86.12 613 ASN A O 1
ATOM 4935 N N . ILE A 1 614 ? -8.337 -8.748 9.763 1.00 85.44 614 ILE A N 1
ATOM 4936 C CA . ILE A 1 614 ? -8.240 -7.298 9.507 1.00 85.44 614 ILE A CA 1
ATOM 4937 C C . ILE A 1 614 ? -9.562 -6.603 9.854 1.00 85.44 614 ILE A C 1
ATOM 4939 O O . ILE A 1 614 ? -9.543 -5.511 10.408 1.00 85.44 614 ILE A O 1
ATOM 4943 N N . LEU A 1 615 ? -10.700 -7.257 9.597 1.00 79.88 615 LEU A N 1
ATOM 4944 C CA . LEU A 1 615 ? -12.043 -6.692 9.800 1.00 79.88 615 LEU A CA 1
ATOM 4945 C C . LEU A 1 615 ? -12.748 -7.194 11.056 1.00 79.88 615 LEU A C 1
ATOM 4947 O O . LEU A 1 615 ? -13.840 -6.725 11.390 1.00 79.88 615 LEU A O 1
ATOM 4951 N N . ALA A 1 616 ? -12.166 -8.191 11.715 1.00 76.94 616 ALA A N 1
ATOM 4952 C CA . ALA A 1 616 ? -12.713 -8.730 12.941 1.00 76.94 616 ALA A CA 1
ATOM 4953 C C . ALA A 1 616 ? -12.562 -7.701 14.062 1.00 76.94 616 ALA A C 1
ATOM 4955 O O . ALA A 1 616 ? -11.528 -7.041 14.181 1.00 76.94 616 ALA A O 1
ATOM 4956 N N . SER A 1 617 ? -13.587 -7.598 14.907 1.00 73.38 617 SER A N 1
ATOM 4957 C CA . SER A 1 617 ? -13.484 -6.765 16.098 1.00 73.38 617 SER A CA 1
ATOM 4958 C C . SER A 1 617 ? -12.418 -7.289 17.057 1.00 73.38 617 SER A C 1
ATOM 4960 O O . SER A 1 617 ? -12.151 -8.500 17.097 1.00 73.38 617 SER A O 1
ATOM 4962 N N . THR A 1 618 ? -11.869 -6.405 17.891 1.00 73.44 618 THR A N 1
ATOM 4963 C CA . THR A 1 618 ? -10.952 -6.775 18.990 1.00 73.44 618 THR A CA 1
ATOM 4964 C C . THR A 1 618 ? -11.498 -7.944 19.805 1.00 73.44 618 THR A C 1
ATOM 4966 O O . THR A 1 618 ? -10.806 -8.935 20.022 1.00 73.44 618 THR A O 1
ATOM 4969 N N . ARG A 1 619 ? -12.787 -7.901 20.165 1.00 64.88 619 ARG A N 1
ATOM 4970 C CA . ARG A 1 619 ? -13.485 -8.961 20.910 1.00 64.88 619 ARG A CA 1
ATOM 4971 C C . ARG A 1 619 ? -13.418 -10.326 20.224 1.00 64.88 619 ARG A C 1
ATOM 4973 O O . ARG A 1 619 ? -13.247 -11.344 20.895 1.00 64.88 619 ARG A O 1
ATOM 4980 N N . ASN A 1 620 ? -13.581 -10.364 18.903 1.00 69.69 620 ASN A N 1
ATOM 4981 C CA . ASN A 1 620 ? -13.505 -11.606 18.138 1.00 69.69 620 ASN A CA 1
ATOM 4982 C C . ASN A 1 620 ? -12.066 -12.143 18.133 1.00 69.69 620 ASN A C 1
ATOM 4984 O O . ASN A 1 620 ? -11.848 -13.308 18.465 1.00 69.69 620 ASN A O 1
ATOM 4988 N N . ILE A 1 621 ? -11.083 -11.283 17.854 1.00 78.44 621 ILE A N 1
ATOM 4989 C CA . ILE A 1 621 ? -9.662 -11.658 17.866 1.00 78.44 621 ILE A CA 1
ATOM 4990 C C . ILE A 1 621 ? -9.250 -12.165 19.257 1.00 78.44 621 ILE A C 1
ATOM 4992 O O . ILE A 1 621 ? -8.699 -13.257 19.364 1.00 78.44 621 ILE A O 1
ATOM 4996 N N . LEU A 1 622 ? -9.602 -11.456 20.331 1.00 75.75 622 LEU A N 1
ATOM 4997 C CA . LEU A 1 622 ? -9.354 -11.872 21.716 1.00 75.75 622 LEU A CA 1
ATOM 4998 C C . LEU A 1 622 ? -9.987 -13.230 22.040 1.00 75.75 622 LEU A C 1
ATOM 5000 O O . LEU A 1 622 ? -9.360 -14.069 22.684 1.00 75.75 622 LEU A O 1
ATOM 5004 N N . SER A 1 623 ? -11.203 -13.495 21.551 1.00 71.81 623 SER A N 1
ATOM 5005 C CA . SER A 1 623 ? -11.842 -14.808 21.697 1.00 71.81 623 SER A CA 1
ATOM 5006 C C . SER A 1 623 ? -11.075 -15.910 20.960 1.00 71.81 623 SER A C 1
ATOM 5008 O O . SER A 1 623 ? -10.972 -17.029 21.472 1.00 71.81 623 SER A O 1
ATOM 5010 N N . GLN A 1 624 ? -10.530 -15.625 19.772 1.00 80.06 624 GLN A N 1
ATOM 5011 C CA . GLN A 1 624 ? -9.680 -16.567 19.039 1.00 80.06 624 GLN A CA 1
ATOM 5012 C C . GLN A 1 624 ? -8.374 -16.830 19.797 1.00 80.06 624 GLN A C 1
ATOM 5014 O O . GLN A 1 624 ? -8.009 -17.992 19.972 1.00 80.06 624 GLN A O 1
ATOM 5019 N N . ILE A 1 625 ? -7.717 -15.783 20.311 1.00 82.81 625 ILE A N 1
ATOM 5020 C CA . ILE A 1 625 ? -6.495 -15.907 21.119 1.00 82.81 625 ILE A CA 1
ATOM 5021 C C . ILE A 1 625 ? -6.780 -16.761 22.355 1.00 82.81 625 ILE A C 1
ATOM 5023 O O . ILE A 1 625 ? -6.105 -17.763 22.567 1.00 82.81 625 ILE A O 1
ATOM 5027 N N . LYS A 1 626 ? -7.834 -16.448 23.118 1.00 75.69 626 LYS A N 1
ATOM 5028 C CA . LYS A 1 626 ? -8.223 -17.217 24.308 1.00 75.69 626 LYS A CA 1
ATOM 5029 C C . LYS A 1 626 ? -8.512 -18.684 23.989 1.00 75.69 626 LYS A C 1
ATOM 5031 O O . LYS A 1 626 ? -8.131 -19.569 24.746 1.00 75.69 626 LYS A O 1
ATOM 5036 N N . THR A 1 627 ? -9.148 -18.960 22.850 1.00 75.81 627 THR A N 1
ATOM 5037 C CA . THR A 1 627 ? -9.382 -20.338 22.393 1.00 75.81 627 THR A CA 1
ATOM 5038 C C . THR A 1 627 ? -8.064 -21.067 22.128 1.00 75.81 627 THR A C 1
ATOM 5040 O O . THR A 1 627 ? -7.915 -22.211 22.547 1.00 75.81 627 THR A O 1
ATOM 5043 N N . LYS A 1 628 ? -7.092 -20.399 21.493 1.00 86.50 628 LYS A N 1
ATOM 5044 C CA . LYS A 1 628 ? -5.757 -20.953 21.223 1.00 86.50 628 LYS A CA 1
ATOM 5045 C C . LYS A 1 628 ? -4.925 -21.157 22.488 1.00 86.50 628 LYS A C 1
ATOM 5047 O O . LYS A 1 628 ? -4.263 -22.184 22.600 1.00 86.50 628 LYS A O 1
ATOM 5052 N N . VAL A 1 629 ? -4.991 -20.228 23.443 1.00 80.00 629 VAL A N 1
ATOM 5053 C CA . VAL A 1 629 ? -4.359 -20.358 24.767 1.00 80.00 629 VAL A CA 1
ATOM 5054 C C . VAL A 1 629 ? -4.933 -21.572 25.502 1.00 80.00 629 VAL A C 1
ATOM 5056 O O . VAL A 1 629 ? -4.190 -22.483 25.843 1.00 80.00 629 VAL A O 1
ATOM 5059 N N . ASN A 1 630 ? -6.263 -21.674 25.610 1.00 75.62 630 ASN A N 1
ATOM 5060 C CA . ASN A 1 630 ? -6.933 -22.807 26.265 1.00 75.62 630 ASN A CA 1
ATOM 5061 C C . ASN A 1 630 ? -6.666 -24.160 25.583 1.00 75.62 630 ASN A C 1
ATOM 5063 O O . ASN A 1 630 ? -6.718 -25.205 26.230 1.00 75.62 630 ASN A O 1
ATOM 5067 N N . ALA A 1 631 ? -6.425 -24.156 24.270 1.00 81.25 631 ALA A N 1
ATOM 5068 C CA . ALA A 1 631 ? -6.071 -25.348 23.507 1.00 81.25 631 ALA A CA 1
ATOM 5069 C C . ALA A 1 631 ? -4.580 -25.727 23.626 1.00 81.25 631 ALA A C 1
ATOM 5071 O O . ALA A 1 631 ? -4.185 -26.773 23.111 1.00 81.25 631 ALA A O 1
ATOM 5072 N N . GLY A 1 632 ? -3.753 -24.900 24.277 1.00 83.00 632 GLY A N 1
ATOM 5073 C CA . GLY A 1 632 ? -2.302 -25.080 24.337 1.00 83.00 632 GLY A CA 1
ATOM 5074 C C . GLY A 1 632 ? -1.613 -24.892 22.980 1.00 83.00 632 GLY A C 1
ATOM 5075 O O . GLY A 1 632 ? -0.541 -25.442 22.751 1.00 83.00 632 GLY A O 1
ATOM 5076 N N . GLU A 1 633 ? -2.235 -24.160 22.051 1.00 86.62 633 GLU A N 1
ATOM 5077 C CA . GLU A 1 633 ? -1.685 -23.886 20.714 1.00 86.62 633 GLU A CA 1
ATOM 5078 C C . GLU A 1 633 ? -0.722 -22.690 20.707 1.00 86.62 633 GLU A C 1
ATOM 5080 O O . GLU A 1 633 ? 0.024 -22.497 19.747 1.00 86.62 633 GLU A O 1
ATOM 5085 N N . PHE A 1 634 ? -0.739 -21.868 21.758 1.00 85.00 634 PHE A N 1
ATOM 5086 C CA . PHE A 1 634 ? 0.090 -20.672 21.860 1.00 85.00 634 PHE A CA 1
ATOM 5087 C C . PHE A 1 634 ? 1.437 -21.014 22.520 1.00 85.00 634 PHE A C 1
ATOM 5089 O O . PHE A 1 634 ? 1.602 -20.879 23.732 1.00 85.00 634 PHE A O 1
ATOM 5096 N N . VAL A 1 635 ? 2.390 -21.507 21.716 1.00 87.19 635 VAL A N 1
ATOM 5097 C CA . VAL A 1 635 ? 3.662 -22.079 22.199 1.00 87.19 635 VAL A CA 1
ATOM 5098 C C . VAL A 1 635 ? 4.879 -21.429 21.538 1.00 87.19 635 VAL A C 1
ATOM 5100 O O . VAL A 1 635 ? 5.070 -21.513 20.324 1.00 87.19 635 VAL A O 1
ATOM 5103 N N . ILE A 1 636 ? 5.794 -20.896 22.351 1.00 87.50 636 ILE A N 1
ATOM 5104 C CA . ILE A 1 636 ? 7.124 -20.461 21.906 1.00 87.50 636 ILE A CA 1
ATOM 5105 C C . ILE A 1 636 ? 8.054 -21.679 21.902 1.00 87.50 636 ILE A C 1
ATOM 5107 O O . ILE A 1 636 ? 8.776 -21.972 22.861 1.00 87.50 636 ILE A O 1
ATOM 5111 N N . SER A 1 637 ? 8.021 -22.411 20.785 1.00 82.06 637 SER A N 1
ATOM 5112 C CA . SER A 1 637 ? 8.638 -23.740 20.635 1.00 82.06 637 SER A CA 1
ATOM 5113 C C . SER A 1 637 ? 10.124 -23.790 21.009 1.00 82.06 637 SER A C 1
ATOM 5115 O O . SER A 1 637 ? 10.568 -24.754 21.627 1.00 82.06 637 SER A O 1
ATOM 5117 N N . LYS A 1 638 ? 10.902 -22.742 20.696 1.00 81.81 638 LYS A N 1
ATOM 5118 C CA . LYS A 1 638 ? 12.342 -22.673 21.017 1.00 81.81 638 LYS A CA 1
ATOM 5119 C C . LYS A 1 638 ? 12.630 -22.759 22.517 1.00 81.81 638 LYS A C 1
ATOM 5121 O O . LYS A 1 638 ? 13.676 -23.267 22.911 1.00 81.81 638 LYS A O 1
ATOM 5126 N N . TYR A 1 639 ? 11.716 -22.249 23.336 1.00 83.19 639 TYR A N 1
ATOM 5127 C CA . TYR A 1 639 ? 11.888 -22.123 24.779 1.00 83.19 639 TYR A CA 1
ATOM 5128 C C . TYR A 1 639 ? 10.964 -23.031 25.587 1.00 83.19 639 TYR A C 1
ATOM 5130 O O . TYR A 1 639 ? 11.024 -22.974 26.814 1.00 83.19 639 TYR A O 1
ATOM 5138 N N . ALA A 1 640 ? 10.148 -23.847 24.906 1.00 84.12 640 ALA A N 1
ATOM 5139 C CA . ALA A 1 640 ? 9.107 -24.680 25.502 1.00 84.12 640 ALA A CA 1
ATOM 5140 C C . ALA A 1 640 ? 8.171 -23.895 26.443 1.00 84.12 640 ALA A C 1
ATOM 5142 O O . ALA A 1 640 ? 7.714 -24.432 27.447 1.00 84.12 640 ALA A O 1
ATOM 5143 N N . LEU A 1 641 ? 7.913 -22.622 26.120 1.00 87.56 641 LEU A N 1
ATOM 5144 C CA . LEU A 1 641 ? 6.959 -21.789 26.850 1.00 87.56 641 LEU A CA 1
ATOM 5145 C C . LEU A 1 641 ? 5.584 -21.956 26.214 1.00 87.56 641 LEU A C 1
ATOM 5147 O O . LEU A 1 641 ? 5.457 -21.810 24.997 1.00 87.56 641 LEU A O 1
ATOM 5151 N N . SER A 1 642 ? 4.581 -22.250 27.029 1.00 88.62 642 SER A N 1
ATOM 5152 C CA . SER A 1 642 ? 3.174 -22.230 26.637 1.00 88.62 642 SER A CA 1
ATOM 5153 C C . SER A 1 642 ? 2.503 -21.057 27.330 1.00 88.62 642 SER A C 1
ATOM 5155 O O . SER A 1 642 ? 2.871 -20.724 28.453 1.00 88.62 642 SER A O 1
ATOM 5157 N N . ALA A 1 643 ? 1.522 -20.447 26.672 1.00 87.62 643 ALA A N 1
ATOM 5158 C CA . ALA A 1 643 ? 0.592 -19.568 27.362 1.00 87.62 643 ALA A CA 1
ATOM 5159 C C . ALA A 1 643 ? -0.215 -20.371 28.388 1.00 87.62 643 ALA A C 1
ATOM 5161 O O . ALA A 1 643 ? -0.761 -21.423 28.043 1.00 87.62 643 ALA A O 1
ATOM 5162 N N . ASP A 1 644 ? -0.288 -19.859 29.612 1.00 78.38 644 ASP A N 1
ATOM 5163 C CA . ASP A 1 644 ? -1.109 -20.411 30.689 1.00 78.38 644 ASP A CA 1
ATOM 5164 C C . ASP A 1 644 ? -2.475 -19.728 30.738 1.00 78.38 644 ASP A C 1
ATOM 5166 O O . ASP A 1 644 ? -3.494 -20.400 30.888 1.00 78.38 644 ASP A O 1
ATOM 5170 N N . ASP A 1 645 ? -2.508 -18.402 30.562 1.00 71.88 645 ASP A N 1
ATOM 5171 C CA . ASP A 1 645 ? -3.749 -17.626 30.595 1.00 71.88 645 ASP A CA 1
ATOM 5172 C C . ASP A 1 645 ? -3.657 -16.310 29.799 1.00 71.88 645 ASP A C 1
ATOM 5174 O O . ASP A 1 645 ? -2.581 -15.895 29.350 1.00 71.88 645 ASP A O 1
ATOM 5178 N N . LEU A 1 646 ? -4.815 -15.668 29.612 1.00 77.94 646 LEU A N 1
ATOM 5179 C CA . LEU A 1 646 ? -5.000 -14.368 28.977 1.00 77.94 646 LEU A CA 1
ATOM 5180 C C . LEU A 1 646 ? -5.882 -13.455 29.837 1.00 77.94 646 LEU A C 1
ATOM 5182 O O . LEU A 1 646 ? -7.038 -13.778 30.132 1.00 77.94 646 LEU A O 1
ATOM 5186 N N . PHE A 1 647 ? -5.372 -12.255 30.098 1.00 66.00 647 PHE A N 1
ATOM 5187 C CA . PHE A 1 647 ? -6.015 -11.190 30.861 1.00 66.00 647 PHE A CA 1
ATOM 5188 C C . PHE A 1 647 ? -6.269 -9.970 29.976 1.00 66.00 647 PHE A C 1
ATOM 5190 O O . PHE A 1 647 ? -5.528 -9.711 29.031 1.00 66.00 647 PHE A O 1
ATOM 5197 N N . ILE A 1 648 ? -7.321 -9.214 30.282 1.00 59.88 648 ILE A N 1
ATOM 5198 C CA . ILE A 1 648 ? -7.513 -7.866 29.738 1.00 59.88 648 ILE A CA 1
ATOM 5199 C C . ILE A 1 648 ? -7.010 -6.901 30.797 1.00 59.88 648 ILE A C 1
ATOM 5201 O O . ILE A 1 648 ? -7.406 -7.025 31.953 1.00 59.88 648 ILE A O 1
ATOM 5205 N N . VAL A 1 649 ? -6.143 -5.984 30.390 1.00 55.44 649 VAL A N 1
ATOM 5206 C CA . VAL A 1 649 ? -5.487 -5.018 31.272 1.00 55.44 649 VAL A CA 1
ATOM 5207 C C . VAL A 1 649 ? -5.762 -3.605 30.761 1.00 55.44 649 VAL A C 1
ATOM 5209 O O . VAL A 1 649 ? -6.167 -3.423 29.613 1.00 55.44 649 VAL A O 1
ATOM 5212 N N . SER A 1 650 ? -5.566 -2.600 31.601 1.00 51.22 650 SER A N 1
ATOM 5213 C CA . SER A 1 650 ? -5.702 -1.184 31.257 1.00 51.22 650 SER A CA 1
ATOM 5214 C C . SER A 1 650 ? -4.488 -0.662 30.484 1.00 51.22 650 SER A C 1
ATOM 5216 O O . SER A 1 650 ? -4.606 0.290 29.713 1.00 51.22 650 SER A O 1
ATOM 5218 N N . GLY A 1 651 ? -3.326 -1.301 30.643 1.00 58.25 651 GLY A N 1
ATOM 5219 C CA . GLY A 1 651 ? -2.096 -0.901 29.971 1.00 58.25 651 GLY A CA 1
ATOM 5220 C C . GLY A 1 651 ? -0.894 -1.781 30.320 1.00 58.25 651 GLY A C 1
ATOM 5221 O O . GLY A 1 651 ? -1.033 -2.768 31.042 1.00 58.25 651 GLY A O 1
ATOM 5222 N N . PRO A 1 652 ? 0.299 -1.432 29.813 1.00 61.00 652 PRO A N 1
ATOM 5223 C CA . PRO A 1 652 ? 1.518 -2.215 30.015 1.00 61.00 652 PRO A CA 1
ATOM 5224 C C . PRO A 1 652 ? 2.062 -2.192 31.446 1.00 61.00 652 PRO A C 1
ATOM 5226 O O . PRO A 1 652 ? 2.858 -3.065 31.791 1.00 61.00 652 PRO A O 1
ATOM 5229 N N . GLU A 1 653 ? 1.639 -1.223 32.259 1.00 58.03 653 GLU A N 1
ATOM 5230 C CA . GLU A 1 653 ? 2.052 -1.093 33.662 1.00 58.03 653 GLU A CA 1
ATOM 5231 C C . GLU A 1 653 ? 1.284 -2.048 34.594 1.00 58.03 653 GLU A C 1
ATOM 5233 O O . GLU A 1 653 ? 1.756 -2.368 35.682 1.00 58.03 653 GLU A O 1
ATOM 5238 N N . GLU A 1 654 ? 0.142 -2.580 34.146 1.00 52.25 654 GLU A N 1
ATOM 5239 C CA . GLU A 1 654 ? -0.647 -3.549 34.905 1.00 52.25 654 GLU A CA 1
ATOM 5240 C C . GLU A 1 654 ? -0.118 -4.980 34.691 1.00 52.25 654 GLU A C 1
ATOM 5242 O O . GLU A 1 654 ? 0.013 -5.475 33.565 1.00 52.25 654 GLU A O 1
ATOM 5247 N N . ILE A 1 655 ? 0.169 -5.674 35.794 1.00 53.91 655 ILE A N 1
ATOM 5248 C CA . ILE A 1 655 ? 0.477 -7.107 35.811 1.00 53.91 655 ILE A CA 1
ATOM 5249 C C . ILE A 1 655 ? -0.783 -7.834 36.286 1.00 53.91 655 ILE A C 1
ATOM 5251 O O . ILE A 1 655 ? -1.194 -7.685 37.435 1.00 53.91 655 ILE A O 1
ATOM 5255 N N . GLY A 1 656 ? -1.401 -8.615 35.400 1.00 49.31 656 GLY A N 1
ATOM 5256 C CA . GLY A 1 656 ? -2.551 -9.456 35.711 1.00 49.31 656 GLY A CA 1
ATOM 5257 C C . GLY A 1 656 ? -2.189 -10.465 36.800 1.00 49.31 656 GLY A C 1
ATOM 5258 O O . GLY A 1 656 ? -1.293 -11.292 36.622 1.00 49.31 656 GLY A O 1
ATOM 5259 N N . GLY A 1 657 ? -2.853 -10.361 37.950 1.00 40.66 657 GLY A N 1
ATOM 5260 C CA . GLY A 1 657 ? -2.572 -11.178 39.128 1.00 40.66 657 GLY A CA 1
ATOM 5261 C C . GLY A 1 657 ? -2.964 -12.649 38.953 1.00 40.66 657 GLY A C 1
ATOM 5262 O O . GLY A 1 657 ? -4.030 -12.966 38.432 1.00 40.66 657 GLY A O 1
ATOM 5263 N N . ILE A 1 658 ? -2.101 -13.545 39.442 1.00 36.81 658 ILE A N 1
ATOM 5264 C CA . ILE A 1 658 ? -2.267 -15.013 39.434 1.00 36.81 658 ILE A CA 1
ATOM 5265 C C . ILE A 1 658 ? -3.152 -15.511 40.602 1.00 36.81 658 ILE A C 1
ATOM 5267 O O . ILE A 1 658 ? -3.486 -16.693 40.660 1.00 36.81 658 ILE A O 1
ATOM 5271 N N . GLU A 1 659 ? -3.578 -14.643 41.527 1.00 35.06 659 GLU A N 1
ATOM 5272 C CA . GLU A 1 659 ? -4.275 -15.083 42.750 1.00 35.06 659 GLU A CA 1
ATOM 5273 C C . GLU A 1 659 ? -5.809 -14.950 42.748 1.00 35.06 659 GLU A C 1
ATOM 5275 O O . GLU A 1 659 ? -6.439 -15.485 43.659 1.00 35.06 659 GLU A O 1
ATOM 5280 N N . ASP A 1 660 ? -6.440 -14.389 41.709 1.00 33.50 660 ASP A N 1
ATOM 5281 C CA . ASP A 1 660 ? -7.905 -14.297 41.663 1.00 33.50 660 ASP A CA 1
ATOM 5282 C C . ASP A 1 660 ? -8.555 -15.425 40.854 1.00 33.50 660 ASP A C 1
ATOM 5284 O O . ASP A 1 660 ? -8.582 -15.482 39.624 1.00 33.50 660 ASP A O 1
ATOM 5288 N N . GLU A 1 661 ? -9.096 -16.349 41.637 1.00 31.56 661 GLU A N 1
ATOM 5289 C CA . GLU A 1 661 ? -9.906 -17.497 41.287 1.00 31.56 661 GLU A CA 1
ATOM 5290 C C . GLU A 1 661 ? -10.868 -17.248 40.107 1.00 31.56 661 GLU A C 1
ATOM 5292 O O . GLU A 1 661 ? -11.801 -16.444 40.143 1.00 31.56 661 GLU A O 1
ATOM 5297 N N . PHE A 1 662 ? -10.680 -18.072 39.076 1.00 33.12 662 PHE A N 1
ATOM 5298 C CA . PHE A 1 662 ? -11.681 -18.502 38.106 1.00 33.12 662 PHE A CA 1
ATOM 5299 C C . PHE A 1 662 ? -13.048 -18.740 38.778 1.00 33.12 662 PHE A C 1
ATOM 5301 O O . PHE A 1 662 ? -13.309 -19.838 39.273 1.00 33.12 662 PHE A O 1
ATOM 5308 N N . ASN A 1 663 ? -13.961 -17.762 38.750 1.00 29.38 663 ASN A N 1
ATOM 5309 C CA . ASN A 1 663 ? -15.394 -18.074 38.796 1.00 29.38 663 ASN A CA 1
ATOM 5310 C C . ASN A 1 663 ? -16.394 -17.031 38.308 1.00 29.38 663 ASN A C 1
ATOM 5312 O O . ASN A 1 663 ? -17.583 -17.342 38.331 1.00 29.38 663 ASN A O 1
ATOM 5316 N N . ASP A 1 664 ? -15.995 -15.884 37.762 1.00 29.58 664 ASP A N 1
ATOM 5317 C CA . ASP A 1 664 ? -16.978 -15.025 37.106 1.00 29.58 664 ASP A CA 1
ATOM 5318 C C . ASP A 1 664 ? -16.600 -14.701 35.658 1.00 29.58 664 ASP A C 1
ATOM 5320 O O . ASP A 1 664 ? -15.590 -14.083 35.329 1.00 29.58 664 ASP A O 1
ATOM 5324 N N . LYS A 1 665 ? -17.476 -15.157 34.756 1.00 36.94 665 LYS A N 1
ATOM 5325 C CA . LYS A 1 665 ? -17.502 -14.836 33.327 1.00 36.94 665 LYS A CA 1
ATOM 5326 C C . LYS A 1 665 ? -17.931 -13.374 33.150 1.00 36.94 665 LYS A C 1
ATOM 5328 O O . LYS A 1 665 ? -19.049 -13.105 32.705 1.00 36.94 665 LYS A O 1
ATOM 5333 N N . ILE A 1 666 ? -17.076 -12.435 33.546 1.00 35.44 666 ILE A N 1
ATOM 5334 C CA . ILE A 1 666 ? -17.362 -10.999 33.488 1.00 35.44 666 ILE A CA 1
ATOM 5335 C C . ILE A 1 666 ? -16.789 -10.407 32.197 1.00 35.44 666 ILE A C 1
ATOM 5337 O O . ILE A 1 666 ? -15.669 -10.701 31.792 1.00 35.44 666 ILE A O 1
ATOM 5341 N N . SER A 1 667 ? -17.593 -9.576 31.537 1.00 34.34 667 SER A N 1
ATOM 5342 C CA . SER A 1 667 ? -17.135 -8.671 30.484 1.00 34.34 667 SER A CA 1
ATOM 5343 C C . SER A 1 667 ? -16.264 -7.592 31.148 1.00 34.34 667 SER A C 1
ATOM 5345 O O . SER A 1 667 ? -16.758 -6.974 32.091 1.00 34.34 667 SER A O 1
ATOM 5347 N N . PRO A 1 668 ? -15.009 -7.373 30.723 1.00 37.31 668 PRO A N 1
ATOM 5348 C CA . PRO A 1 668 ? -14.121 -6.398 31.361 1.00 37.31 668 PRO A CA 1
ATOM 5349 C C . PRO A 1 668 ? -14.745 -4.997 31.342 1.00 37.31 668 PRO A C 1
ATOM 5351 O O . PRO A 1 668 ? -15.446 -4.646 30.386 1.00 37.31 668 PRO A O 1
ATOM 5354 N N . VAL A 1 669 ? -14.504 -4.216 32.400 1.00 40.00 669 VAL A N 1
ATOM 5355 C CA . VAL A 1 669 ? -14.729 -2.765 32.378 1.00 40.00 669 VAL A CA 1
ATOM 5356 C C . VAL A 1 669 ? -13.848 -2.208 31.258 1.00 40.00 669 VAL A C 1
ATOM 5358 O O . VAL A 1 669 ? -12.683 -2.592 31.149 1.00 40.00 669 VAL A O 1
ATOM 5361 N N . LYS A 1 670 ? -14.402 -1.374 30.371 1.00 45.22 670 LYS A N 1
ATOM 5362 C CA . LYS A 1 670 ? -13.603 -0.766 29.299 1.00 45.22 670 LYS A CA 1
ATOM 5363 C C . LYS A 1 670 ? -12.542 0.138 29.937 1.00 45.22 670 LYS A C 1
ATOM 5365 O O . LYS A 1 670 ? -12.888 0.939 30.803 1.00 45.22 670 LYS A O 1
ATOM 5370 N N . GLY A 1 671 ? -11.287 0.032 29.492 1.00 41.75 671 GLY A N 1
ATOM 5371 C CA . GLY A 1 671 ? -10.167 0.836 30.008 1.00 41.75 671 GLY A CA 1
ATOM 5372 C C . GLY A 1 671 ? -10.382 2.353 29.906 1.00 41.75 671 GLY A C 1
ATOM 5373 O O . GLY A 1 671 ? -9.725 3.114 30.597 1.00 41.75 671 GLY A O 1
ATOM 5374 N N . ASP A 1 672 ? -11.356 2.795 29.112 1.00 54.75 672 ASP A N 1
ATOM 5375 C CA . ASP A 1 672 ? -11.660 4.208 28.874 1.00 54.75 672 ASP A CA 1
ATOM 5376 C C . ASP A 1 672 ? -12.625 4.834 29.898 1.00 54.75 672 ASP A C 1
ATOM 5378 O O . ASP A 1 672 ? -12.904 6.035 29.855 1.00 54.75 672 ASP A O 1
ATOM 5382 N N . GLU A 1 673 ? -13.195 4.030 30.802 1.00 65.44 673 GLU A N 1
ATOM 5383 C CA . GLU A 1 673 ? -14.121 4.526 31.831 1.00 65.44 673 GLU A CA 1
ATOM 5384 C C . GLU A 1 673 ? -13.396 5.246 32.970 1.00 65.44 673 GLU A C 1
ATOM 5386 O O . GLU A 1 673 ? -14.015 6.032 33.693 1.00 65.44 673 GLU A O 1
ATOM 5391 N N . PHE A 1 674 ? -12.086 5.024 33.081 1.00 71.06 674 PHE A N 1
ATOM 5392 C CA . PHE A 1 674 ? -11.220 5.621 34.081 1.00 71.06 674 PHE A CA 1
ATOM 5393 C C . PHE A 1 674 ? -9.918 6.117 33.453 1.00 71.06 674 PHE A C 1
ATOM 5395 O O . PHE A 1 674 ? -9.266 5.395 32.710 1.00 71.06 674 PHE A O 1
ATOM 5402 N N . ALA A 1 675 ? -9.519 7.347 33.766 1.00 71.12 675 ALA A N 1
ATOM 5403 C CA . ALA A 1 675 ? -8.247 7.920 33.340 1.00 71.12 675 ALA A CA 1
ATOM 5404 C C . ALA A 1 675 ? -7.271 7.950 34.518 1.00 71.12 675 ALA A C 1
ATOM 5406 O O . ALA A 1 675 ? -7.598 8.501 35.570 1.00 71.12 675 ALA A O 1
ATOM 5407 N N . VAL A 1 676 ? -6.062 7.410 34.346 1.00 75.38 676 VAL A N 1
ATOM 5408 C CA . VAL A 1 676 ? -5.009 7.511 35.366 1.00 75.38 676 VAL A CA 1
ATOM 5409 C C . VAL A 1 676 ? -4.591 8.979 35.507 1.00 75.38 676 VAL A C 1
ATOM 5411 O O . VAL A 1 676 ? -4.182 9.630 34.547 1.00 75.38 676 VAL A O 1
ATOM 5414 N N . ILE A 1 677 ? -4.736 9.520 36.715 1.00 77.12 677 ILE A N 1
ATOM 5415 C CA . ILE A 1 677 ? -4.370 10.897 37.068 1.00 77.12 677 ILE A CA 1
ATOM 5416 C C . ILE A 1 677 ? -2.951 10.940 37.638 1.00 77.12 677 ILE A C 1
ATOM 5418 O O . ILE A 1 677 ? -2.231 11.915 37.423 1.00 77.12 677 ILE A O 1
ATOM 5422 N N . ALA A 1 678 ? -2.572 9.910 38.397 1.00 76.38 678 ALA A N 1
ATOM 5423 C CA . ALA A 1 678 ? -1.269 9.799 39.037 1.00 76.38 678 ALA A CA 1
ATOM 5424 C C . ALA A 1 678 ? -0.919 8.326 39.278 1.00 76.38 678 ALA A C 1
ATOM 5426 O O . ALA A 1 678 ? -1.673 7.632 39.961 1.00 76.38 678 ALA A O 1
ATOM 5427 N N . GLY A 1 679 ? 0.224 7.891 38.742 1.00 77.75 679 GLY A N 1
ATOM 5428 C CA . GLY A 1 679 ? 0.830 6.599 39.063 1.00 77.75 679 GLY A CA 1
ATOM 5429 C C . GLY A 1 679 ? 1.641 6.646 40.357 1.00 77.75 679 GLY A C 1
ATOM 5430 O O . GLY A 1 679 ? 1.958 7.731 40.866 1.00 77.75 679 GLY A O 1
ATOM 5431 N N . ASP A 1 680 ? 1.930 5.472 40.911 1.00 77.81 680 ASP A N 1
ATOM 5432 C CA . ASP A 1 680 ? 2.597 5.263 42.206 1.00 77.81 680 ASP A CA 1
ATOM 5433 C C . ASP A 1 680 ? 2.059 6.164 43.324 1.00 77.81 680 ASP A C 1
ATOM 5435 O O . ASP A 1 680 ? 2.797 6.743 44.133 1.00 77.81 680 ASP A O 1
ATOM 5439 N N . SER A 1 681 ? 0.744 6.351 43.322 1.00 83.69 681 SER A N 1
ATOM 5440 C CA . SER A 1 681 ? 0.038 7.307 44.155 1.00 83.69 681 SER A CA 1
ATOM 5441 C C . SER A 1 681 ? -1.231 6.677 44.712 1.00 83.69 681 SER A C 1
ATOM 5443 O O . SER A 1 681 ? -2.017 6.045 44.013 1.00 83.69 681 SER A O 1
ATOM 5445 N N . ARG A 1 682 ? -1.459 6.895 46.004 1.00 88.25 682 ARG A N 1
ATOM 5446 C CA . ARG A 1 682 ? -2.632 6.428 46.743 1.00 88.25 682 ARG A CA 1
ATOM 5447 C C . ARG A 1 682 ? -3.412 7.618 47.285 1.00 88.25 682 ARG A C 1
ATOM 5449 O O . ARG A 1 682 ? -2.804 8.556 47.798 1.00 88.25 682 ARG A O 1
ATOM 5456 N N . LEU A 1 683 ? -4.743 7.581 47.227 1.00 89.62 683 LEU A N 1
ATOM 5457 C CA . LEU A 1 683 ? -5.585 8.609 47.844 1.00 89.62 683 LEU A CA 1
ATOM 5458 C C . LEU A 1 683 ? -5.443 8.593 49.373 1.00 89.62 683 LEU A C 1
ATOM 5460 O O . LEU A 1 683 ? -5.401 7.540 50.003 1.00 89.62 683 LEU A O 1
ATOM 5464 N N . THR A 1 684 ? -5.408 9.770 49.997 1.00 87.25 684 THR A N 1
ATOM 5465 C CA . THR A 1 684 ? -5.362 9.897 51.468 1.00 87.25 684 THR A CA 1
ATOM 5466 C C . THR A 1 684 ? -6.746 10.030 52.103 1.00 87.25 684 THR A C 1
ATOM 5468 O O . THR A 1 684 ? -6.870 10.019 53.329 1.00 87.25 684 THR A O 1
ATOM 5471 N N . MET A 1 685 ? -7.791 10.162 51.283 1.00 81.12 685 MET A N 1
ATOM 5472 C CA . MET A 1 685 ? -9.176 10.384 51.697 1.00 81.12 685 MET A CA 1
ATOM 5473 C C . MET A 1 685 ? -10.117 9.56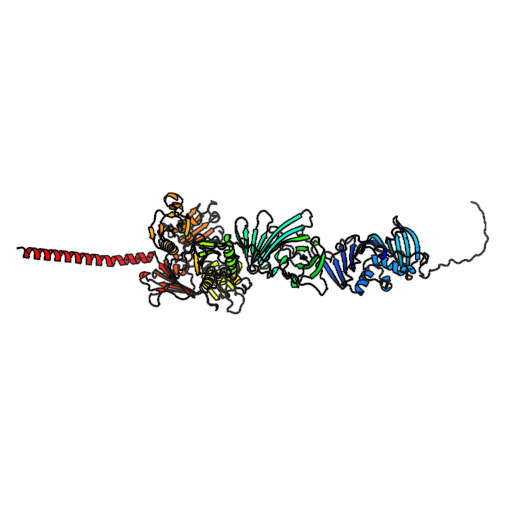8 50.806 1.00 81.12 685 MET A C 1
ATOM 5475 O O . MET A 1 685 ? -9.899 9.500 49.598 1.00 81.12 685 MET A O 1
ATOM 5479 N N . GLY A 1 686 ? -11.160 8.980 51.392 1.00 84.06 686 GLY A N 1
ATOM 5480 C CA . GLY A 1 686 ? -12.129 8.155 50.671 1.00 84.06 686 GLY A CA 1
ATOM 5481 C C . GLY A 1 686 ? -12.631 6.969 51.492 1.00 84.06 686 GLY A C 1
ATOM 5482 O O . GLY A 1 686 ? -12.188 6.758 52.623 1.00 84.06 686 GLY A O 1
ATOM 5483 N N . GLU A 1 687 ? -13.556 6.200 50.924 1.00 87.12 687 GLU A N 1
ATOM 5484 C CA . GLU A 1 687 ? -13.963 4.902 51.465 1.00 87.12 687 GLU A CA 1
ATOM 5485 C C . GLU A 1 687 ? -12.949 3.836 51.046 1.00 87.12 687 GLU A C 1
ATOM 5487 O O . GLU A 1 687 ? -12.737 3.623 49.856 1.00 87.12 687 GLU A O 1
ATOM 5492 N N . THR A 1 688 ? -12.315 3.178 52.019 1.00 89.38 688 THR A N 1
ATOM 5493 C CA . THR A 1 688 ? -11.323 2.120 51.784 1.00 89.38 688 THR A CA 1
ATOM 5494 C C . THR A 1 688 ? -11.959 0.739 51.883 1.00 89.38 688 THR A C 1
ATOM 5496 O O . THR A 1 688 ? -12.613 0.412 52.875 1.00 89.38 688 THR A O 1
ATOM 5499 N N . ILE A 1 689 ? -11.698 -0.094 50.883 1.00 87.00 689 ILE A N 1
ATOM 5500 C CA . ILE A 1 689 ? -12.205 -1.453 50.737 1.00 87.00 689 ILE A CA 1
ATOM 5501 C C . ILE A 1 689 ? -11.006 -2.358 50.438 1.00 87.00 689 ILE A C 1
ATOM 5503 O O . ILE A 1 689 ? -10.198 -2.049 49.570 1.00 87.00 689 ILE A O 1
ATOM 5507 N N . HIS A 1 690 ? -10.861 -3.457 51.176 1.00 84.56 690 HIS A N 1
ATOM 5508 C CA . HIS A 1 690 ? -9.723 -4.375 51.047 1.00 84.56 690 HIS A CA 1
ATOM 5509 C C . HIS A 1 690 ? -10.145 -5.708 50.430 1.00 84.56 690 HIS A C 1
ATOM 5511 O O . HIS A 1 690 ? -11.278 -6.146 50.655 1.00 84.56 690 HIS A O 1
ATOM 5517 N N . GLY A 1 691 ? -9.213 -6.381 49.747 1.00 72.44 691 GLY A N 1
ATOM 5518 C CA . GLY A 1 691 ? -9.440 -7.704 49.160 1.00 72.44 691 GLY A CA 1
ATOM 5519 C C . GLY A 1 691 ? -10.438 -7.676 48.005 1.00 72.44 691 GLY A C 1
ATOM 5520 O O . GLY A 1 691 ? -11.263 -8.580 47.883 1.00 72.44 691 GLY A O 1
ATOM 5521 N N . VAL A 1 692 ? -10.428 -6.595 47.223 1.00 70.12 692 VAL A N 1
ATOM 5522 C CA . VAL A 1 692 ? -11.302 -6.419 46.063 1.00 70.12 692 VAL A CA 1
ATOM 5523 C C . VAL A 1 692 ? -10.429 -6.346 44.829 1.00 70.12 692 VAL A C 1
ATOM 5525 O O . VAL A 1 692 ? -9.588 -5.464 44.762 1.00 70.12 692 VAL A O 1
ATOM 5528 N N . ALA A 1 693 ? -10.668 -7.205 43.842 1.00 65.81 693 ALA A N 1
ATOM 5529 C CA . ALA A 1 693 ? -9.933 -7.183 42.583 1.00 65.81 693 ALA A CA 1
ATOM 5530 C C . ALA A 1 693 ? -10.036 -5.817 41.879 1.00 65.81 693 ALA A C 1
ATOM 5532 O O . ALA A 1 693 ? -11.065 -5.140 41.963 1.00 65.81 693 ALA A O 1
ATOM 5533 N N . TYR A 1 694 ? -9.022 -5.444 41.096 1.00 67.50 694 TYR A N 1
ATOM 5534 C CA . TYR A 1 694 ? -8.980 -4.184 40.337 1.00 67.50 694 TYR A CA 1
ATOM 5535 C C . TYR A 1 694 ? -10.285 -3.893 39.575 1.00 67.50 694 TYR A C 1
ATOM 5537 O O . TYR A 1 694 ? -10.913 -2.848 39.749 1.00 67.50 694 TYR A O 1
ATOM 5545 N N . GLN A 1 695 ? -10.764 -4.868 38.798 1.00 65.62 695 GLN A N 1
ATOM 5546 C CA . GLN A 1 695 ? -12.004 -4.751 38.024 1.00 65.62 695 GLN A CA 1
ATOM 5547 C C . GLN A 1 695 ? -13.244 -4.556 38.905 1.00 65.62 695 GLN A C 1
ATOM 5549 O O . GLN A 1 695 ? -14.202 -3.900 38.496 1.00 65.62 695 GLN A O 1
ATOM 5554 N N . ASP A 1 696 ? -13.251 -5.120 40.109 1.00 71.06 696 ASP A N 1
ATOM 5555 C CA . ASP A 1 696 ? -14.341 -4.932 41.058 1.00 71.06 696 ASP A CA 1
ATOM 5556 C C . ASP A 1 696 ? -14.250 -3.571 41.748 1.00 71.06 696 ASP A C 1
ATOM 5558 O O . ASP A 1 696 ? -15.282 -2.936 41.941 1.00 71.06 696 ASP A O 1
ATOM 5562 N N . CYS A 1 697 ? -13.045 -3.052 41.996 1.00 76.81 697 CYS A N 1
ATOM 5563 C CA . CYS A 1 697 ? -12.838 -1.684 42.468 1.00 76.81 697 CYS A CA 1
ATOM 5564 C C . CYS A 1 697 ? -13.389 -0.649 41.473 1.00 76.81 697 CYS A C 1
ATOM 5566 O O . CYS A 1 697 ? -14.170 0.230 41.852 1.00 76.81 697 CYS A O 1
ATOM 5568 N N . LEU A 1 698 ? -13.078 -0.805 40.178 1.00 76.31 698 LEU A N 1
ATOM 5569 C CA . LEU A 1 698 ? -13.641 0.042 39.121 1.00 76.31 698 LEU A CA 1
ATOM 5570 C C . LEU A 1 698 ? -15.174 -0.045 39.094 1.00 76.31 698 LEU A C 1
ATOM 5572 O O . LEU A 1 698 ? -15.859 0.978 39.059 1.00 76.31 698 LEU A O 1
ATOM 5576 N N . LYS A 1 699 ? -15.740 -1.259 39.173 1.00 72.69 699 LYS A N 1
ATOM 5577 C CA . LYS A 1 699 ? -17.199 -1.459 39.222 1.00 72.69 699 LYS A CA 1
ATOM 5578 C C . LYS A 1 699 ? -17.837 -0.834 40.450 1.00 72.69 699 LYS A C 1
ATOM 5580 O O . LYS A 1 699 ? -18.961 -0.347 40.340 1.00 72.69 699 LYS A O 1
ATOM 5585 N N . LEU A 1 700 ? -17.180 -0.870 41.606 1.00 78.62 700 LEU A N 1
ATOM 5586 C CA . LEU A 1 700 ? -17.688 -0.220 42.808 1.00 78.62 700 LEU A CA 1
ATOM 5587 C C . LEU A 1 700 ? -17.803 1.287 42.569 1.00 78.62 700 LEU A C 1
ATOM 5589 O O . LEU A 1 700 ? -18.881 1.833 42.772 1.00 78.62 700 LEU A O 1
ATOM 5593 N N . CYS A 1 701 ? -16.781 1.920 41.990 1.00 81.69 701 CYS A N 1
ATOM 5594 C CA . CYS A 1 701 ? -16.846 3.339 41.634 1.00 81.69 701 CYS A CA 1
ATOM 5595 C C . CYS A 1 701 ? -17.841 3.663 40.499 1.00 81.69 701 CYS A C 1
ATOM 5597 O O . CYS A 1 701 ? -18.452 4.729 40.468 1.00 81.69 701 CYS A O 1
ATOM 5599 N N . ILE A 1 702 ? -18.048 2.761 39.535 1.00 74.44 702 ILE A N 1
ATOM 5600 C CA . ILE A 1 702 ? -19.072 2.939 38.486 1.00 74.44 702 ILE A CA 1
ATOM 5601 C C . ILE A 1 702 ? -20.483 2.889 39.084 1.00 74.44 702 ILE A C 1
ATOM 5603 O O . ILE A 1 702 ? -21.378 3.637 38.668 1.00 74.44 702 ILE A O 1
ATOM 5607 N N . ASN A 1 703 ? -20.694 1.976 40.031 1.00 71.38 703 ASN A N 1
ATOM 5608 C CA . ASN A 1 703 ? -21.989 1.754 40.661 1.00 71.38 703 ASN A CA 1
ATOM 5609 C C . ASN A 1 703 ? -22.296 2.752 41.780 1.00 71.38 703 ASN A C 1
ATOM 5611 O O . ASN A 1 703 ? -23.475 2.926 42.082 1.00 71.38 703 ASN A O 1
ATOM 5615 N N . ASP A 1 704 ? -21.278 3.395 42.342 1.00 76.50 704 ASP A N 1
ATOM 5616 C CA . ASP A 1 704 ? -21.408 4.507 43.274 1.00 76.50 704 ASP A CA 1
ATOM 5617 C C . ASP A 1 704 ? -21.565 5.833 42.510 1.00 76.50 704 ASP A C 1
ATOM 5619 O O . ASP A 1 704 ? -20.714 6.227 41.706 1.00 76.50 704 ASP A O 1
ATOM 5623 N N . ASP A 1 705 ? -22.693 6.508 42.729 1.00 71.31 705 ASP A N 1
ATOM 5624 C CA . ASP A 1 705 ? -23.010 7.772 42.062 1.00 71.31 705 ASP A CA 1
ATOM 5625 C C . ASP A 1 705 ? -22.201 8.947 42.650 1.00 71.31 705 ASP A C 1
ATOM 5627 O O . ASP A 1 705 ? -22.025 9.955 41.965 1.00 71.31 705 ASP A O 1
ATOM 5631 N N . ASP A 1 706 ? -21.656 8.795 43.864 1.00 80.19 706 ASP A N 1
ATOM 5632 C CA . ASP A 1 706 ? -20.812 9.796 44.523 1.00 80.19 706 ASP A CA 1
ATOM 5633 C C . ASP A 1 706 ? -19.315 9.611 44.194 1.00 80.19 706 ASP A C 1
ATOM 5635 O O . ASP A 1 706 ? -18.508 10.512 44.438 1.00 80.19 706 ASP A O 1
ATOM 5639 N N . CYS A 1 707 ? -18.919 8.479 43.599 1.00 86.12 707 CYS A N 1
ATOM 5640 C CA . CYS A 1 707 ? -17.527 8.213 43.243 1.00 86.12 707 CYS A CA 1
ATOM 5641 C C . CYS A 1 707 ? -17.116 8.906 41.930 1.00 86.12 707 CYS A C 1
ATOM 5643 O O . CYS A 1 707 ? -17.621 8.587 40.848 1.00 86.12 707 CYS A O 1
ATOM 5645 N N . TYR A 1 708 ? -16.145 9.820 42.022 1.00 85.25 708 TYR A N 1
ATOM 5646 C CA . TYR A 1 708 ? -15.529 10.521 40.885 1.00 85.25 708 TYR A CA 1
ATOM 5647 C C . TYR A 1 708 ? -14.071 10.131 40.653 1.00 85.25 708 TYR A C 1
ATOM 5649 O O . TYR A 1 708 ? -13.587 10.216 39.528 1.00 85.25 708 TYR A O 1
ATOM 5657 N N . SER A 1 709 ? -13.370 9.681 41.688 1.00 88.31 709 SER A N 1
ATOM 5658 C CA . SER A 1 709 ? -12.024 9.131 41.569 1.00 88.31 709 SER A CA 1
ATOM 5659 C C . SER A 1 709 ? -11.849 7.940 42.490 1.00 88.31 709 SER A C 1
ATOM 5661 O O . SER A 1 709 ? -12.581 7.766 43.460 1.00 88.31 709 SER A O 1
ATOM 5663 N N . LEU A 1 710 ? -10.863 7.111 42.187 1.00 92.00 710 LEU A N 1
ATOM 5664 C CA . LEU A 1 710 ? -10.467 6.005 43.036 1.00 92.00 710 LEU A CA 1
ATOM 5665 C C . LEU A 1 710 ? -8.949 5.866 43.057 1.00 92.00 710 LEU A C 1
ATOM 5667 O O . LEU A 1 710 ? -8.274 6.365 42.162 1.00 92.00 710 LEU A O 1
ATOM 5671 N N . SER A 1 711 ? -8.407 5.178 44.056 1.00 90.38 711 SER A N 1
ATOM 5672 C CA . SER A 1 711 ? -7.051 4.641 43.983 1.00 90.38 711 SER A CA 1
ATOM 5673 C C . SER A 1 711 ? -7.052 3.153 44.240 1.00 90.38 711 SER A C 1
ATOM 5675 O O . SER A 1 711 ? -7.677 2.711 45.204 1.00 90.38 711 SER A O 1
ATOM 5677 N N . TYR A 1 712 ? -6.333 2.406 43.413 1.00 86.94 712 TYR A N 1
ATOM 5678 C CA . TYR A 1 712 ? -6.168 0.969 43.572 1.00 86.94 712 TYR A CA 1
ATOM 5679 C C . TYR A 1 712 ? -4.709 0.634 43.841 1.00 86.94 712 TYR A C 1
ATOM 5681 O O . TYR A 1 712 ? -3.847 1.104 43.109 1.00 86.94 712 TYR A O 1
ATOM 5689 N N . CYS A 1 713 ? -4.446 -0.174 44.864 1.00 80.75 713 CYS A N 1
ATOM 5690 C CA . CYS A 1 713 ? -3.106 -0.580 45.269 1.00 80.75 713 CYS A CA 1
ATOM 5691 C C . CYS A 1 713 ? -2.955 -2.102 45.231 1.00 80.75 713 CYS A C 1
ATOM 5693 O O . CYS A 1 713 ? -3.437 -2.791 46.136 1.00 80.75 713 CYS A O 1
ATOM 5695 N N . PHE A 1 714 ? -2.221 -2.624 44.244 1.00 68.12 714 PHE A N 1
ATOM 5696 C CA . PHE A 1 714 ? -2.017 -4.072 44.110 1.00 68.12 714 PHE A CA 1
ATOM 5697 C C . PHE A 1 714 ? -1.062 -4.617 45.186 1.00 68.12 714 PHE A C 1
ATOM 5699 O O . PHE A 1 714 ? -1.294 -5.669 45.772 1.00 68.12 714 PHE A O 1
ATOM 5706 N N . ASN A 1 715 ? -0.022 -3.853 45.541 1.00 63.47 715 ASN A N 1
ATOM 5707 C CA . ASN A 1 715 ? 0.975 -4.252 46.545 1.00 63.47 715 ASN A CA 1
ATOM 5708 C C . ASN A 1 715 ? 0.475 -4.182 48.002 1.00 63.47 715 ASN A C 1
ATOM 5710 O O . ASN A 1 715 ? 1.194 -4.572 48.926 1.00 63.47 715 ASN A O 1
ATOM 5714 N N . HIS A 1 716 ? -0.739 -3.676 48.238 1.00 61.19 716 HIS A N 1
ATOM 5715 C CA . HIS A 1 716 ? -1.267 -3.393 49.575 1.00 61.19 716 HIS A CA 1
ATOM 5716 C C . HIS A 1 716 ? -2.573 -4.146 49.876 1.00 61.19 716 HIS A C 1
ATOM 5718 O O . HIS A 1 716 ? -3.529 -3.556 50.372 1.00 61.19 716 HIS A O 1
ATOM 5724 N N . HIS A 1 717 ? -2.592 -5.466 49.649 1.00 66.38 717 HIS A N 1
ATOM 5725 C CA . HIS A 1 717 ? -3.759 -6.334 49.897 1.00 66.38 717 HIS A CA 1
ATOM 5726 C C . HIS A 1 717 ? -5.007 -5.939 49.088 1.00 66.38 717 HIS A C 1
ATOM 5728 O O . HIS A 1 717 ? -6.114 -5.921 49.640 1.00 66.38 717 HIS A O 1
ATOM 5734 N N . ASP A 1 718 ? -4.817 -5.587 47.814 1.00 72.69 718 ASP A N 1
ATOM 5735 C CA . ASP A 1 718 ? -5.902 -5.197 46.906 1.00 72.69 718 ASP A CA 1
ATOM 5736 C C . ASP A 1 718 ? -6.777 -4.102 47.527 1.00 72.69 718 ASP A C 1
ATOM 5738 O O . ASP A 1 718 ? -7.988 -4.241 47.739 1.00 72.69 718 ASP A O 1
ATOM 5742 N N . GLU A 1 719 ? -6.105 -3.026 47.942 1.00 84.31 719 GLU A N 1
ATOM 5743 C CA . GLU A 1 719 ? -6.734 -1.879 48.581 1.00 84.31 719 GLU A CA 1
ATOM 5744 C C . GLU A 1 719 ? -7.347 -0.967 47.514 1.00 84.31 719 GLU A C 1
ATOM 5746 O O . GLU A 1 719 ? -6.650 -0.355 46.706 1.00 84.31 719 GLU A O 1
ATOM 5751 N N . CYS A 1 720 ? -8.671 -0.860 47.548 1.00 88.38 720 CYS A N 1
ATOM 5752 C CA . CYS A 1 720 ? -9.488 0.014 46.726 1.00 88.38 720 CYS A CA 1
ATOM 5753 C C . CYS A 1 720 ? -9.973 1.198 47.567 1.00 88.38 720 CYS A C 1
ATOM 5755 O O . CYS A 1 720 ? -10.631 1.004 48.587 1.00 88.38 720 CYS A O 1
ATOM 5757 N N . MET A 1 721 ? -9.681 2.429 47.156 1.00 91.88 721 MET A N 1
ATOM 5758 C CA . MET A 1 721 ? -10.202 3.631 47.808 1.00 91.88 721 MET A CA 1
ATOM 5759 C C . MET A 1 721 ? -11.076 4.422 46.851 1.00 91.88 721 MET A C 1
ATOM 5761 O O . MET A 1 721 ? -10.590 4.825 45.804 1.00 91.88 721 MET A O 1
ATOM 5765 N N . LEU A 1 722 ? -12.328 4.679 47.219 1.00 92.12 722 LEU A N 1
ATOM 5766 C CA . LEU A 1 722 ? -13.285 5.456 46.427 1.00 92.12 722 LEU A CA 1
ATOM 5767 C C . LEU A 1 722 ? -13.392 6.883 46.966 1.00 92.12 722 LEU A C 1
ATOM 5769 O O . LEU A 1 722 ? -13.418 7.094 48.179 1.00 92.12 722 LEU A O 1
ATOM 5773 N N . SER A 1 723 ? -13.464 7.872 46.082 1.00 90.00 723 SER A N 1
ATOM 5774 C CA . SER A 1 723 ? -13.427 9.289 46.435 1.00 90.00 723 SER A CA 1
ATOM 5775 C C . SER A 1 723 ? -14.379 10.125 45.586 1.00 90.00 723 SER A C 1
ATOM 5777 O O . SER A 1 723 ? -14.606 9.870 44.405 1.00 90.00 723 SER A O 1
ATOM 5779 N N . THR A 1 724 ? -14.892 11.191 46.197 1.00 87.56 724 THR A N 1
ATOM 5780 C CA . THR A 1 724 ? -15.746 12.208 45.567 1.00 87.56 724 THR A CA 1
ATOM 5781 C C . THR A 1 724 ? -14.930 13.385 45.010 1.00 87.56 724 THR A C 1
ATOM 5783 O O . THR A 1 724 ? -15.451 14.464 44.730 1.00 87.56 724 THR A O 1
ATOM 5786 N N . GLU A 1 725 ? -13.613 13.224 44.884 1.00 85.50 725 GLU A N 1
ATOM 5787 C CA . GLU A 1 725 ? -12.721 14.242 44.334 1.00 85.50 725 GLU A CA 1
ATOM 5788 C C . GLU A 1 725 ? -12.579 14.075 42.818 1.00 85.50 725 GLU A C 1
ATOM 5790 O O . GLU A 1 725 ? -12.394 12.968 42.325 1.00 85.50 725 GLU A O 1
ATOM 5795 N N . THR A 1 726 ? -12.623 15.174 42.069 1.00 79.88 726 THR A N 1
ATOM 5796 C CA . THR A 1 726 ? -12.346 15.191 40.622 1.00 79.88 726 THR A CA 1
ATOM 5797 C C . THR A 1 726 ? -10.880 15.526 40.362 1.00 79.88 726 THR A C 1
ATOM 5799 O O . THR A 1 726 ? -10.214 16.116 41.216 1.00 79.88 726 THR A O 1
ATOM 5802 N N . LYS A 1 727 ? -10.364 15.260 39.160 1.00 77.12 727 LYS A N 1
ATOM 5803 C CA . LYS A 1 727 ? -9.022 15.661 38.711 1.00 77.12 727 LYS A CA 1
ATOM 5804 C C . LYS A 1 727 ? -8.792 17.146 38.918 1.00 77.12 727 LYS A C 1
ATOM 5806 O O . LYS A 1 727 ? -7.791 17.529 39.507 1.00 77.12 727 LYS A O 1
ATOM 5811 N N . ALA A 1 728 ? -9.756 17.994 38.561 1.00 72.69 728 ALA A N 1
ATOM 5812 C CA . ALA A 1 728 ? -9.647 19.437 38.777 1.00 72.69 728 ALA A CA 1
ATOM 5813 C C . ALA A 1 728 ? -9.445 19.824 40.258 1.00 72.69 728 ALA A C 1
ATOM 5815 O O . ALA A 1 728 ? -8.836 20.859 40.541 1.00 72.69 728 ALA A O 1
ATOM 5816 N N . ASN A 1 729 ? -9.939 19.020 41.204 1.00 76.69 729 ASN A N 1
ATOM 5817 C CA . ASN A 1 729 ? -9.745 19.233 42.639 1.00 76.69 729 ASN A CA 1
ATOM 5818 C C . ASN A 1 729 ? -8.518 18.500 43.199 1.00 76.69 729 ASN A C 1
ATOM 5820 O O . ASN A 1 729 ? -7.903 19.005 44.138 1.00 76.69 729 ASN A O 1
ATOM 5824 N N . LEU A 1 730 ? -8.146 17.354 42.624 1.00 78.00 730 LEU A N 1
ATOM 5825 C CA . LEU A 1 730 ? -6.943 16.599 42.967 1.00 78.00 730 LEU A CA 1
ATOM 5826 C C . LEU A 1 730 ? -5.686 17.335 42.499 1.00 78.00 730 LEU A C 1
ATOM 5828 O O . LEU A 1 730 ? -4.782 17.551 43.293 1.00 78.00 730 LEU A O 1
ATOM 5832 N N . THR A 1 731 ? -5.639 17.822 41.258 1.00 75.06 731 THR A N 1
ATOM 5833 C CA . THR A 1 731 ? -4.458 18.499 40.691 1.00 75.06 731 THR A CA 1
ATOM 5834 C C . THR A 1 731 ? -4.167 19.849 41.357 1.00 75.06 731 THR A C 1
ATOM 5836 O O . THR A 1 731 ? -3.021 20.291 41.370 1.00 75.06 731 THR A O 1
ATOM 5839 N N . LYS A 1 732 ? -5.170 20.503 41.961 1.00 77.56 732 LYS A N 1
ATOM 5840 C CA . LYS A 1 732 ? -4.968 21.745 42.732 1.00 77.56 732 LYS A CA 1
ATOM 5841 C C . LYS A 1 732 ? -4.153 21.535 44.011 1.00 77.56 732 LYS A C 1
ATOM 5843 O O . LYS A 1 732 ? -3.530 22.491 44.464 1.00 77.56 732 LYS A O 1
ATOM 5848 N N . ASP A 1 733 ? -4.174 20.331 44.589 1.00 74.75 733 ASP A N 1
ATOM 5849 C CA . ASP A 1 733 ? -3.491 20.015 45.852 1.00 74.75 733 ASP A CA 1
ATOM 5850 C C . ASP A 1 733 ? -3.073 18.532 45.925 1.00 74.75 733 ASP A C 1
ATOM 5852 O O . ASP A 1 733 ? -3.384 17.800 46.870 1.00 74.75 733 ASP A O 1
ATOM 5856 N N . LEU A 1 734 ? -2.396 18.067 44.869 1.00 76.75 734 LEU A N 1
ATOM 5857 C CA . LEU A 1 734 ? -2.115 16.644 44.647 1.00 76.75 734 LEU A CA 1
ATOM 5858 C C . LEU A 1 734 ? -1.325 16.033 45.810 1.00 76.75 734 LEU A C 1
ATOM 5860 O O . LEU A 1 734 ? -1.661 14.956 46.292 1.00 76.75 734 LEU A O 1
ATOM 5864 N N . THR A 1 735 ? -0.337 16.761 46.332 1.00 74.56 735 THR A N 1
ATOM 5865 C CA . THR A 1 735 ? 0.510 16.331 47.456 1.00 74.56 735 THR A CA 1
ATOM 5866 C C . THR A 1 735 ? -0.210 16.254 48.804 1.00 74.56 735 THR A C 1
ATOM 5868 O O . THR A 1 735 ? 0.290 15.586 49.703 1.00 74.56 735 THR A O 1
ATOM 5871 N N . ALA A 1 736 ? -1.344 16.940 48.988 1.00 75.94 736 ALA A N 1
ATOM 5872 C CA . ALA A 1 736 ? -2.133 16.830 50.220 1.00 75.94 736 ALA A CA 1
ATOM 5873 C C . ALA A 1 736 ? -3.175 15.704 50.148 1.00 75.94 736 ALA A C 1
ATOM 5875 O O . ALA A 1 736 ? -3.527 15.116 51.173 1.00 75.94 736 ALA A O 1
ATOM 5876 N N . LYS A 1 737 ? -3.672 15.406 48.941 1.00 82.69 737 LYS A N 1
ATOM 5877 C CA . LYS A 1 737 ? -4.744 14.425 48.703 1.00 82.69 737 LYS A CA 1
ATOM 5878 C C . LYS A 1 737 ? -4.248 13.049 48.259 1.00 82.69 737 LYS A C 1
ATOM 5880 O O . LYS A 1 737 ? -5.036 12.106 48.213 1.00 82.69 737 LYS A O 1
ATOM 5885 N N . THR A 1 738 ? -2.960 12.928 47.953 1.00 85.56 738 THR A N 1
ATOM 5886 C CA . THR A 1 738 ? -2.317 11.666 47.587 1.00 85.56 738 THR A CA 1
ATOM 5887 C C . THR A 1 738 ? -1.016 11.468 48.357 1.00 85.56 738 THR A C 1
ATOM 5889 O O . THR A 1 738 ? -0.359 12.427 48.764 1.00 85.56 738 THR A O 1
ATOM 5892 N N . THR A 1 739 ? -0.644 10.213 48.570 1.00 86.69 739 THR A N 1
ATOM 5893 C CA . THR A 1 739 ? 0.664 9.805 49.087 1.00 86.69 739 THR A CA 1
ATOM 5894 C C . THR A 1 739 ? 1.309 8.853 48.106 1.00 86.69 739 THR A C 1
ATOM 5896 O O . THR A 1 739 ? 0.626 7.983 47.572 1.00 86.69 739 THR A O 1
ATOM 5899 N N . HIS A 1 740 ? 2.617 8.988 47.914 1.00 84.12 740 HIS A N 1
ATOM 5900 C CA . HIS A 1 740 ? 3.377 8.045 47.108 1.00 84.12 740 HIS A CA 1
ATOM 5901 C C . HIS A 1 740 ? 3.271 6.630 47.692 1.00 84.12 740 HIS A C 1
ATOM 5903 O O . HIS A 1 740 ? 3.469 6.442 48.898 1.00 84.12 740 HIS A O 1
ATOM 5909 N N . ALA A 1 741 ? 2.928 5.669 46.841 1.00 80.56 741 ALA A N 1
ATOM 5910 C CA . ALA A 1 741 ? 2.804 4.263 47.180 1.00 80.56 741 ALA A CA 1
ATOM 5911 C C . ALA A 1 741 ? 3.062 3.429 45.918 1.00 80.56 741 ALA A C 1
ATOM 5913 O O . ALA A 1 741 ? 2.290 3.504 44.965 1.00 80.56 741 ALA A O 1
ATOM 5914 N N . ASP A 1 742 ? 4.158 2.670 45.925 1.00 68.56 742 ASP A N 1
ATOM 5915 C CA . ASP A 1 742 ? 4.601 1.873 44.778 1.00 68.56 742 ASP A CA 1
ATOM 5916 C C . ASP A 1 742 ? 3.545 0.829 44.393 1.00 68.56 742 ASP A C 1
ATOM 5918 O O . ASP A 1 742 ? 3.135 -0.003 45.215 1.00 68.56 742 ASP A O 1
ATOM 5922 N N . GLY A 1 743 ? 3.127 0.838 43.128 1.00 66.94 743 GLY A N 1
ATOM 5923 C CA . GLY A 1 743 ? 2.077 -0.060 42.650 1.00 66.94 743 GLY A CA 1
ATOM 5924 C C . GLY A 1 743 ? 0.666 0.333 43.088 1.00 66.94 743 GLY A C 1
ATOM 5925 O O . GLY A 1 743 ? -0.192 -0.530 43.312 1.00 66.94 743 GLY A O 1
ATOM 5926 N N . CYS A 1 744 ? 0.441 1.636 43.243 1.00 80.62 744 CYS A N 1
ATOM 5927 C CA . CYS A 1 744 ? -0.880 2.225 43.384 1.00 80.62 744 CYS A CA 1
ATOM 5928 C C . CYS A 1 744 ? -1.149 3.224 42.263 1.00 80.62 744 CYS A C 1
ATOM 5930 O O . CYS A 1 744 ? -0.304 4.073 42.003 1.00 80.62 744 CYS A O 1
ATOM 5932 N N . ASP A 1 745 ? -2.356 3.217 41.705 1.00 81.88 745 ASP A N 1
ATOM 5933 C CA . ASP A 1 745 ? -2.772 4.210 40.713 1.00 81.88 745 ASP A CA 1
ATOM 5934 C C . ASP A 1 745 ? -4.005 4.972 41.182 1.00 81.88 745 ASP A C 1
ATOM 5936 O O . ASP A 1 745 ? -4.994 4.365 41.602 1.00 81.88 745 ASP A O 1
ATOM 5940 N N . VAL A 1 746 ? -3.972 6.304 41.064 1.00 82.50 746 VAL A N 1
ATOM 5941 C CA . VAL A 1 746 ? -5.147 7.172 41.215 1.00 82.50 746 VAL A CA 1
ATOM 5942 C C . VAL A 1 746 ? -5.786 7.384 39.852 1.00 82.50 746 VAL A C 1
ATOM 5944 O O . VAL A 1 746 ? -5.150 7.882 38.924 1.00 82.50 746 VAL A O 1
ATOM 5947 N N . MET A 1 747 ? -7.071 7.076 39.753 1.00 85.00 747 MET A N 1
ATOM 5948 C CA . MET A 1 747 ? -7.864 7.129 38.534 1.00 85.00 747 MET A CA 1
ATOM 5949 C C . MET A 1 747 ? -9.077 8.049 38.706 1.00 85.00 747 MET A C 1
ATOM 5951 O O . MET A 1 747 ? -9.706 8.057 39.761 1.00 85.00 747 MET A O 1
ATOM 5955 N N . GLU A 1 748 ? -9.433 8.813 37.673 1.00 83.69 748 GLU A N 1
ATOM 5956 C CA . GLU A 1 748 ? -10.682 9.584 37.600 1.00 83.69 748 GLU A CA 1
ATOM 5957 C C . GLU A 1 748 ? -11.687 8.861 36.723 1.00 83.69 748 GLU A C 1
ATOM 5959 O O . GLU A 1 748 ? -11.338 8.391 35.644 1.00 83.69 748 GLU A O 1
ATOM 5964 N N . LYS A 1 749 ? -12.951 8.861 37.128 1.00 80.75 749 LYS A N 1
ATOM 5965 C CA . LYS A 1 749 ? -14.062 8.481 36.266 1.00 80.75 749 LYS A CA 1
ATOM 5966 C C . LYS A 1 749 ? -14.130 9.438 35.074 1.00 80.75 749 LYS A C 1
ATOM 5968 O O . LYS A 1 749 ? -14.310 10.643 35.236 1.00 80.75 749 LYS A O 1
ATOM 5973 N N . SER A 1 750 ? -14.013 8.906 33.864 1.00 79.38 750 SER A N 1
ATOM 5974 C CA . SER A 1 750 ? -14.132 9.704 32.647 1.00 79.38 750 SER A CA 1
ATOM 5975 C C . SER A 1 750 ? -15.584 10.142 32.455 1.00 79.38 750 SER A C 1
ATOM 5977 O O . SER A 1 750 ? -16.466 9.314 32.210 1.00 79.38 750 SER A O 1
ATOM 5979 N N . PHE A 1 751 ? -15.853 11.451 32.531 1.00 78.56 751 PHE A N 1
ATOM 5980 C CA . PHE A 1 751 ? -17.199 11.965 32.263 1.00 78.56 751 PHE A CA 1
ATOM 5981 C C . PHE A 1 751 ? -17.620 11.729 30.813 1.00 78.56 751 PHE A C 1
ATOM 5983 O O . PHE A 1 751 ? -18.795 11.499 30.544 1.00 78.56 751 PHE A O 1
ATOM 5990 N N . MET A 1 752 ? -16.652 11.701 29.896 1.00 78.69 752 MET A N 1
ATOM 5991 C CA . MET A 1 752 ? -16.876 11.380 28.490 1.00 78.69 752 MET A CA 1
ATOM 5992 C C . MET A 1 752 ? -17.453 9.981 28.300 1.00 78.69 752 MET A C 1
ATOM 5994 O O . MET A 1 752 ? -18.275 9.787 27.415 1.00 78.69 752 MET A O 1
ATOM 5998 N N . ALA A 1 753 ? -17.113 9.027 29.170 1.00 70.38 753 ALA A N 1
ATOM 5999 C CA . ALA A 1 753 ? -17.639 7.670 29.079 1.00 70.38 753 ALA A CA 1
ATOM 6000 C C . ALA A 1 753 ? -19.164 7.599 29.304 1.00 70.38 753 ALA A C 1
ATOM 6002 O O . ALA A 1 753 ? -19.802 6.635 28.883 1.00 70.38 753 ALA A O 1
ATOM 6003 N N . PHE A 1 754 ? -19.775 8.603 29.951 1.00 75.75 754 PHE A N 1
ATOM 6004 C CA . PHE A 1 754 ? -21.235 8.686 30.085 1.00 75.75 754 PHE A CA 1
ATOM 6005 C C . PHE A 1 754 ? -21.942 9.145 28.824 1.00 75.75 754 PHE A C 1
ATOM 6007 O O . PHE A 1 754 ? -23.170 9.088 28.787 1.00 75.75 754 PHE A O 1
ATOM 6014 N N . TYR A 1 755 ? -21.203 9.597 27.818 1.00 81.06 755 TYR A N 1
ATOM 6015 C CA . TYR A 1 755 ? -21.773 10.129 26.602 1.00 81.06 755 TYR A CA 1
ATOM 6016 C C . TYR A 1 755 ? -21.279 9.367 25.388 1.00 81.06 755 TYR A C 1
ATOM 6018 O O . TYR A 1 755 ? -20.174 8.836 25.332 1.00 81.06 755 TYR A O 1
ATOM 6026 N N . ARG A 1 756 ? -22.136 9.339 24.383 1.00 73.56 756 ARG A N 1
ATOM 6027 C CA . ARG A 1 756 ? -21.845 8.805 23.071 1.00 73.56 756 ARG A CA 1
ATOM 6028 C C . ARG A 1 756 ? -21.688 9.970 22.103 1.00 73.56 756 ARG A C 1
ATOM 6030 O O . ARG A 1 756 ? -22.603 10.784 22.004 1.00 73.56 756 ARG A O 1
ATOM 6037 N N . LYS A 1 757 ? -20.537 10.047 21.432 1.00 78.62 757 LYS A N 1
ATOM 6038 C CA . LYS A 1 757 ? -20.181 11.105 20.476 1.00 78.62 757 LYS A CA 1
ATOM 6039 C C . LYS A 1 757 ? -20.804 10.848 19.098 1.00 78.62 757 LYS A C 1
ATOM 6041 O O . LYS A 1 757 ? -20.734 9.739 18.584 1.00 78.62 757 LYS A O 1
ATOM 6046 N N . PHE A 1 758 ? -21.356 11.891 18.492 1.00 70.69 758 PHE A N 1
ATOM 6047 C CA . PHE A 1 758 ? -21.934 11.964 17.152 1.00 70.69 758 PHE A CA 1
ATOM 6048 C C . PHE A 1 758 ? -21.166 13.056 16.387 1.00 70.69 758 PHE A C 1
ATOM 6050 O O . PHE A 1 758 ? -21.489 14.243 16.510 1.00 70.69 758 PHE A O 1
ATOM 6057 N N . PRO A 1 759 ? -20.098 12.687 15.663 1.00 67.12 759 PRO A N 1
ATOM 6058 C CA . PRO A 1 759 ? -19.169 13.658 15.105 1.00 67.12 759 PRO A CA 1
ATOM 6059 C C . PRO A 1 759 ? -19.760 14.443 13.928 1.00 67.12 759 PRO A C 1
ATOM 6061 O O . PRO A 1 759 ? -20.498 13.886 13.108 1.00 67.12 759 PRO A O 1
ATOM 6064 N N . GLY A 1 760 ? -19.403 15.726 13.827 1.00 64.69 760 GLY A N 1
ATOM 6065 C CA . GLY A 1 760 ? -19.817 16.628 12.745 1.00 64.69 760 GLY A CA 1
ATOM 6066 C C . GLY A 1 760 ? -21.325 16.882 12.686 1.00 64.69 760 GLY A C 1
ATOM 6067 O O . GLY A 1 760 ? -21.871 17.166 11.618 1.00 64.69 760 GLY A O 1
ATOM 6068 N N . GLN A 1 761 ? -22.013 16.699 13.811 1.00 71.94 761 GLN A N 1
ATOM 6069 C CA . GLN A 1 761 ? -23.456 16.822 13.941 1.00 71.94 761 GLN A CA 1
ATOM 6070 C C . GLN A 1 761 ? -23.779 17.712 15.129 1.00 71.94 761 GLN A C 1
ATOM 6072 O O . GLN A 1 761 ? -23.146 17.636 16.179 1.00 71.94 761 GLN A O 1
ATOM 6077 N N . SER A 1 762 ? -24.811 18.533 14.978 1.00 80.62 762 SER A N 1
ATOM 6078 C CA . SER A 1 762 ? -25.317 19.358 16.065 1.00 80.62 762 SER A CA 1
ATOM 6079 C C . SER A 1 762 ? -26.835 19.347 16.085 1.00 80.62 762 SER A C 1
ATOM 6081 O O . SER A 1 762 ? -27.468 19.172 15.045 1.00 80.62 762 SER A O 1
ATOM 6083 N N . LEU A 1 763 ? -27.452 19.523 17.252 1.00 79.31 763 LEU A N 1
ATOM 6084 C CA . LEU A 1 763 ? -28.909 19.619 17.303 1.00 79.31 763 LEU A CA 1
ATOM 6085 C C . LEU A 1 763 ? -29.381 20.966 16.741 1.00 79.31 763 LEU A C 1
ATOM 6087 O O . LEU A 1 763 ? -28.842 22.017 17.096 1.00 79.31 763 LEU A O 1
ATOM 6091 N N . VAL A 1 764 ? -30.443 20.925 15.924 1.00 73.88 764 VAL A N 1
ATOM 6092 C CA . VAL A 1 764 ? -31.207 22.118 15.493 1.00 73.88 764 VAL A CA 1
ATOM 6093 C C . VAL A 1 764 ? -31.981 22.731 16.668 1.00 73.88 764 VAL A C 1
ATOM 6095 O O . VAL A 1 764 ? -32.376 23.893 16.628 1.00 73.88 764 VAL A O 1
ATOM 6098 N N . ARG A 1 765 ? -32.224 21.950 17.729 1.00 75.12 765 ARG A N 1
ATOM 6099 C CA . ARG A 1 765 ? -32.935 22.418 18.924 1.00 75.12 765 ARG A CA 1
ATOM 6100 C C . ARG A 1 765 ? -32.088 23.415 19.716 1.00 75.12 765 ARG A C 1
ATOM 6102 O O . ARG A 1 765 ? -30.884 23.229 19.876 1.00 75.12 765 ARG A O 1
ATOM 6109 N N . ASP A 1 766 ? -32.760 24.428 20.260 1.00 79.88 766 ASP A N 1
ATOM 6110 C CA . ASP A 1 766 ? -32.133 25.417 21.132 1.00 79.88 766 ASP A CA 1
ATOM 6111 C C . ASP A 1 766 ? -31.574 24.757 22.398 1.00 79.88 766 ASP A C 1
ATOM 6113 O O . ASP A 1 766 ? -32.255 23.974 23.072 1.00 79.88 766 ASP A O 1
ATOM 6117 N N . ALA A 1 767 ? -30.337 25.120 22.731 1.00 87.19 767 ALA A N 1
ATOM 6118 C CA . ALA A 1 767 ? -29.697 24.717 23.971 1.00 87.19 767 ALA A CA 1
ATOM 6119 C C . ALA A 1 767 ? -30.382 25.374 25.174 1.00 87.19 767 ALA A C 1
ATOM 6121 O O . ALA A 1 767 ? -30.771 26.542 25.128 1.00 87.19 767 ALA A O 1
ATOM 6122 N N . ILE A 1 768 ? -30.490 24.633 26.275 1.00 89.06 768 ILE A N 1
ATOM 6123 C CA . ILE A 1 768 ? -30.995 25.162 27.548 1.00 89.06 768 ILE A CA 1
ATOM 6124 C C . ILE A 1 768 ? -29.939 26.036 28.219 1.00 89.06 768 ILE A C 1
ATOM 6126 O O . ILE A 1 768 ? -30.278 27.036 28.852 1.00 89.06 768 ILE A O 1
ATOM 6130 N N . ASP A 1 769 ? -28.669 25.661 28.076 1.00 89.81 769 ASP A N 1
ATOM 6131 C CA . ASP A 1 769 ? -27.540 26.414 28.605 1.00 89.81 769 ASP A CA 1
ATOM 6132 C C . ASP A 1 769 ? -26.379 26.421 27.607 1.00 89.81 769 ASP A C 1
ATOM 6134 O O . ASP A 1 769 ? -26.255 25.532 26.761 1.00 89.81 769 ASP A O 1
ATOM 6138 N N . THR A 1 770 ? -25.533 27.445 27.672 1.00 90.25 770 THR A N 1
ATOM 6139 C CA . THR A 1 770 ? -24.362 27.587 26.803 1.00 90.25 770 THR A CA 1
ATOM 6140 C C . THR A 1 770 ? -23.156 28.031 27.613 1.00 90.25 770 THR A C 1
ATOM 6142 O O . THR A 1 770 ? -23.171 29.074 28.265 1.00 90.25 770 THR A O 1
ATOM 6145 N N . ILE A 1 771 ? -22.082 27.251 27.532 1.00 89.94 771 ILE A N 1
ATOM 6146 C CA . ILE A 1 771 ? -20.839 27.460 28.271 1.00 89.94 771 ILE A CA 1
ATOM 6147 C C . ILE A 1 771 ? -19.712 27.659 27.261 1.00 89.94 771 ILE A C 1
ATOM 6149 O O . ILE A 1 771 ? -19.589 26.903 26.306 1.00 89.94 771 ILE A O 1
ATOM 6153 N N . THR A 1 772 ? -18.880 28.677 27.452 1.00 89.12 772 THR A N 1
ATOM 6154 C CA . THR A 1 772 ? -17.761 28.988 26.547 1.00 89.12 772 THR A CA 1
ATOM 6155 C C . THR A 1 772 ? -16.420 28.814 27.241 1.00 89.12 772 THR A C 1
ATOM 6157 O O . THR A 1 772 ? -16.351 28.975 28.458 1.00 89.12 772 THR A O 1
ATOM 6160 N N . ASP A 1 773 ? -15.356 28.635 26.457 1.00 84.56 773 ASP A N 1
ATOM 6161 C CA . ASP A 1 773 ? -13.965 28.557 26.933 1.00 84.56 773 ASP A CA 1
ATOM 6162 C C . ASP A 1 773 ? -13.695 27.313 27.795 1.00 84.56 773 ASP A C 1
ATOM 6164 O O . ASP A 1 773 ? -13.021 27.380 28.822 1.00 84.56 773 ASP A O 1
ATOM 6168 N N . ILE A 1 774 ? -14.266 26.181 27.382 1.00 84.94 774 ILE A N 1
ATOM 6169 C CA . ILE A 1 774 ? -14.073 24.873 28.010 1.00 84.94 774 ILE A CA 1
ATOM 6170 C C . ILE A 1 774 ? -13.676 23.834 26.960 1.00 84.94 774 ILE A C 1
ATOM 6172 O O . ILE A 1 774 ? -13.867 24.058 25.764 1.00 84.94 774 ILE A O 1
ATOM 6176 N N . ASP A 1 775 ? -13.111 22.717 27.403 1.00 82.62 775 ASP A N 1
ATOM 6177 C CA . ASP A 1 775 ? -12.864 21.555 26.554 1.00 82.62 775 ASP A CA 1
ATOM 6178 C C . ASP A 1 775 ? -14.058 20.583 26.559 1.00 82.62 775 ASP A C 1
ATOM 6180 O O . ASP A 1 775 ? -15.056 20.770 27.264 1.00 82.62 775 ASP A O 1
ATOM 6184 N N . GLU A 1 776 ? -13.963 19.558 25.715 1.00 83.81 776 GLU A N 1
ATOM 6185 C CA . GLU A 1 776 ? -14.992 18.537 25.519 1.00 83.81 776 GLU A CA 1
ATOM 6186 C C . GLU A 1 776 ? -15.305 17.776 26.822 1.00 83.81 776 GLU A C 1
ATOM 6188 O O . GLU A 1 776 ? -16.470 17.599 27.182 1.00 83.81 776 GLU A O 1
ATOM 6193 N N . SER A 1 777 ? -14.269 17.407 27.585 1.00 80.25 777 SER A N 1
ATOM 6194 C CA . SER A 1 777 ? -14.409 16.666 28.845 1.00 80.25 777 SER A CA 1
ATOM 6195 C C . SER A 1 777 ? -15.099 17.491 29.930 1.00 80.25 777 SER A C 1
ATOM 6197 O O . SER A 1 777 ? -15.939 16.979 30.675 1.00 80.25 777 SER A O 1
ATOM 6199 N N . GLU A 1 778 ? -14.773 18.777 30.028 1.00 83.69 778 GLU A N 1
ATOM 6200 C CA . GLU A 1 778 ? -15.437 19.702 30.938 1.00 83.69 778 GLU A CA 1
ATOM 6201 C C . GLU A 1 778 ? -16.900 19.917 30.524 1.00 83.69 778 GLU A C 1
ATOM 6203 O O . GLU A 1 778 ? -17.769 19.995 31.390 1.00 83.69 778 GLU A O 1
ATOM 6208 N N . CYS A 1 779 ? -17.212 19.941 29.225 1.00 90.62 779 CYS A N 1
ATOM 6209 C CA . CYS A 1 779 ? -18.590 20.029 28.736 1.00 90.62 779 CYS A CA 1
ATOM 6210 C C . CYS A 1 779 ? -19.434 18.813 29.171 1.00 90.62 779 CYS A C 1
ATOM 6212 O O . CYS A 1 779 ? -20.520 18.986 29.735 1.00 90.62 779 CYS A O 1
ATOM 6214 N N . ALA A 1 780 ? -18.896 17.595 29.034 1.00 88.00 780 ALA A N 1
ATOM 6215 C CA . ALA A 1 780 ? -19.536 16.371 29.523 1.00 88.00 780 ALA A CA 1
ATOM 6216 C C . ALA A 1 780 ? -19.787 16.390 31.033 1.00 88.00 780 ALA A C 1
ATOM 6218 O O . ALA A 1 780 ? -20.881 16.045 31.495 1.00 88.00 780 ALA A O 1
ATOM 6219 N N . ARG A 1 781 ? -18.800 16.848 31.810 1.00 85.94 781 ARG A N 1
ATOM 6220 C CA . ARG A 1 781 ? -18.934 16.995 33.263 1.00 85.94 781 ARG A CA 1
ATOM 6221 C C . ARG A 1 781 ? -20.046 17.977 33.628 1.00 85.94 781 ARG A C 1
ATOM 6223 O O . ARG A 1 781 ? -20.883 17.675 34.475 1.00 85.94 781 ARG A O 1
ATOM 6230 N N . ARG A 1 782 ? -20.097 19.136 32.963 1.00 88.44 782 ARG A N 1
ATOM 6231 C CA . ARG A 1 782 ? -21.134 20.157 33.188 1.00 88.44 782 ARG A CA 1
ATOM 6232 C C . ARG A 1 782 ? -22.529 19.657 32.862 1.00 88.44 782 ARG A C 1
ATOM 6234 O O . ARG A 1 782 ? -23.458 19.980 33.596 1.00 88.44 782 ARG A O 1
ATOM 6241 N N . CYS A 1 783 ? -22.668 18.872 31.798 1.00 91.38 783 CYS A N 1
ATOM 6242 C CA . CYS A 1 783 ? -23.929 18.214 31.497 1.00 91.38 783 CYS A CA 1
ATOM 6243 C C . CYS A 1 783 ? -24.295 17.210 32.605 1.00 91.38 783 CYS A C 1
ATOM 6245 O O . CYS A 1 783 ? -25.405 17.257 33.123 1.00 91.38 783 CYS A O 1
ATOM 6247 N N . TYR A 1 784 ? -23.348 16.381 33.058 1.00 85.62 784 TYR A N 1
ATOM 6248 C CA . TYR A 1 784 ? -23.615 15.333 34.053 1.00 85.62 784 TYR A CA 1
ATOM 6249 C C . TYR A 1 784 ? -24.051 15.910 35.409 1.00 85.62 784 TYR A C 1
ATOM 6251 O O . TYR A 1 784 ? -24.982 15.417 36.039 1.00 85.62 784 TYR A O 1
ATOM 6259 N N . GLU A 1 785 ? -23.410 16.995 35.841 1.00 84.31 785 GLU A N 1
ATOM 6260 C CA . GLU A 1 785 ? -23.690 17.667 37.115 1.00 84.31 785 GLU A CA 1
ATOM 6261 C C . GLU A 1 785 ? -24.864 18.661 37.051 1.00 84.31 785 GLU A C 1
ATOM 6263 O O . GLU A 1 785 ? -25.190 19.311 38.052 1.00 84.31 785 GLU A O 1
ATOM 6268 N N . ALA A 1 786 ? -25.498 18.833 35.888 1.00 85.88 786 ALA A N 1
ATOM 6269 C CA . ALA A 1 786 ? -26.596 19.774 35.733 1.00 85.88 786 ALA A CA 1
ATOM 6270 C C . ALA A 1 786 ? -27.787 19.354 36.611 1.00 85.88 786 ALA A C 1
ATOM 6272 O O . ALA A 1 786 ? -28.496 18.390 36.343 1.00 85.88 786 ALA A O 1
ATOM 6273 N N . THR A 1 787 ? -28.035 20.115 37.678 1.00 79.81 787 THR A N 1
ATOM 6274 C CA . THR A 1 787 ? -29.166 19.887 38.597 1.00 79.81 787 THR A CA 1
ATOM 6275 C C . THR A 1 787 ? -30.375 20.764 38.280 1.00 79.81 787 THR A C 1
ATOM 6277 O O . THR A 1 787 ? -31.490 20.461 38.702 1.00 79.81 787 THR A O 1
ATOM 6280 N N . GLY A 1 788 ? -30.176 21.854 37.527 1.00 81.06 788 GLY A N 1
ATOM 6281 C CA . GLY A 1 788 ? -31.244 22.779 37.131 1.00 81.06 788 GLY A CA 1
ATOM 6282 C C . GLY A 1 788 ? -32.207 22.201 36.089 1.00 81.06 788 GLY A C 1
ATOM 6283 O O . GLY A 1 788 ? -33.353 22.637 36.002 1.00 81.06 788 GLY A O 1
ATOM 6284 N N . PHE A 1 789 ? -31.753 21.212 35.320 1.00 86.56 789 PHE A N 1
ATOM 6285 C CA . PHE A 1 789 ? -32.523 20.458 34.334 1.00 86.56 789 PHE A CA 1
ATOM 6286 C C . PHE A 1 789 ? -31.825 19.110 34.093 1.00 86.56 789 PHE A C 1
ATOM 6288 O O . PHE A 1 789 ? -30.613 19.030 34.279 1.00 86.56 789 PHE A O 1
ATOM 6295 N N . PRO A 1 790 ? -32.544 18.055 33.670 1.00 84.12 790 PRO A N 1
ATOM 6296 C CA . PRO A 1 790 ? -31.916 16.783 33.335 1.00 84.12 790 PRO A CA 1
ATOM 6297 C C . PRO A 1 790 ? -31.198 16.925 31.991 1.00 84.12 790 PRO A C 1
ATOM 6299 O O . PRO A 1 790 ? -31.822 16.758 30.942 1.00 84.12 790 PRO A O 1
ATOM 6302 N N . CYS A 1 791 ? -29.915 17.289 32.011 1.00 89.69 791 CYS A N 1
ATOM 6303 C CA . CYS A 1 791 ? -29.110 17.329 30.796 1.00 89.69 791 CYS A CA 1
ATOM 6304 C C . CYS A 1 791 ? -28.971 15.905 30.252 1.00 89.69 791 CYS A C 1
ATOM 6306 O O . CYS A 1 791 ? -28.512 15.004 30.950 1.00 89.69 791 CYS A O 1
ATOM 6308 N N . LYS A 1 792 ? -29.432 15.692 29.022 1.00 87.75 792 LYS A N 1
ATOM 6309 C CA . LYS A 1 792 ? -29.414 14.381 28.361 1.00 87.75 792 LYS A CA 1
ATOM 6310 C C . LYS A 1 792 ? -28.466 14.326 27.176 1.00 87.75 792 LYS A C 1
ATOM 6312 O O . LYS A 1 792 ? -28.175 13.239 26.681 1.00 87.75 792 LYS A O 1
ATOM 6317 N N . SER A 1 793 ? -27.998 15.480 26.722 1.00 90.75 793 SER A N 1
ATOM 6318 C CA . SER A 1 793 ? -27.014 15.580 25.660 1.00 90.75 793 SER A CA 1
ATOM 6319 C C . SER A 1 793 ? -26.389 16.971 25.623 1.00 90.75 793 SER A C 1
ATOM 6321 O O . SER A 1 793 ? -26.942 17.910 26.195 1.00 90.75 793 SER A O 1
ATOM 6323 N N . PHE A 1 794 ? -25.298 17.140 24.890 1.00 93.44 794 PHE A N 1
ATOM 6324 C CA . PHE A 1 794 ? -24.693 18.440 24.626 1.00 93.44 794 PHE A CA 1
ATOM 6325 C C . PHE A 1 794 ? -24.083 18.513 23.221 1.00 93.44 794 PHE A C 1
ATOM 6327 O O . PHE A 1 794 ? -23.744 17.482 22.655 1.00 93.44 794 PHE A O 1
ATOM 6334 N N . ASP A 1 795 ? -23.923 19.713 22.663 1.00 90.75 795 ASP A N 1
ATOM 6335 C CA . ASP A 1 795 ? -23.064 19.937 21.492 1.00 90.75 795 ASP A CA 1
ATOM 6336 C C . ASP A 1 795 ? -21.770 20.622 21.932 1.00 90.75 795 ASP A C 1
ATOM 6338 O O . ASP A 1 795 ? -21.820 21.631 22.636 1.00 90.75 795 ASP A O 1
ATOM 6342 N N . PHE A 1 796 ? -20.621 20.120 21.493 1.00 91.69 796 PHE A N 1
ATOM 6343 C CA . PHE A 1 796 ? -19.328 20.772 21.668 1.00 91.69 796 PHE A CA 1
ATOM 6344 C C . PHE A 1 796 ? -18.826 21.286 20.320 1.00 91.69 796 PHE A C 1
ATOM 6346 O O . PHE A 1 796 ? -18.646 20.517 19.381 1.00 91.69 796 PHE A O 1
ATOM 6353 N N . CYS A 1 797 ? -18.599 22.593 20.223 1.00 87.81 797 CYS A N 1
ATOM 6354 C CA . CYS A 1 797 ? -18.191 23.271 19.001 1.00 87.81 797 CYS A CA 1
ATOM 6355 C C . CYS A 1 797 ? -16.817 23.908 19.174 1.00 87.81 797 CYS A C 1
ATOM 6357 O O . CYS A 1 797 ? -16.624 24.772 20.035 1.00 87.81 797 CYS A O 1
ATOM 6359 N N . THR A 1 798 ? -15.881 23.544 18.299 1.00 82.19 798 THR A N 1
ATOM 6360 C CA . THR A 1 798 ? -14.546 24.162 18.256 1.00 82.19 798 THR A CA 1
ATOM 6361 C C . THR A 1 798 ? -14.577 25.540 17.585 1.00 82.19 798 THR A C 1
ATOM 6363 O O . THR A 1 798 ? -13.773 26.407 17.925 1.00 82.19 798 THR A O 1
ATOM 6366 N N . GLN A 1 799 ? -15.552 25.788 16.698 1.00 78.38 799 GLN A N 1
ATOM 6367 C CA . GLN A 1 799 ? -15.770 27.078 16.030 1.00 78.38 799 GLN A CA 1
ATOM 6368 C C . GLN A 1 799 ? -17.245 27.518 16.124 1.00 78.38 799 GLN A C 1
ATOM 6370 O O . GLN A 1 799 ? -17.995 27.461 15.151 1.00 78.38 799 GLN A O 1
ATOM 6375 N N . PRO A 1 800 ? -17.709 28.019 17.282 1.00 67.69 800 PRO A N 1
ATOM 6376 C CA . PRO A 1 800 ? -19.136 28.260 17.506 1.00 67.69 800 PRO A CA 1
ATOM 6377 C C . PRO A 1 800 ? -19.705 29.485 16.776 1.00 67.69 800 PRO A C 1
ATOM 6379 O O . PRO A 1 800 ? -20.896 29.777 16.908 1.00 67.69 800 PRO A O 1
ATOM 6382 N N . ALA A 1 801 ? -18.890 30.186 15.980 1.00 63.16 801 ALA A N 1
ATOM 6383 C CA . ALA A 1 801 ? -19.360 31.210 15.050 1.00 63.16 801 ALA A CA 1
ATOM 6384 C C . ALA A 1 801 ? -20.412 30.666 14.069 1.00 63.16 801 ALA A C 1
ATOM 6386 O O . ALA A 1 801 ? -21.332 31.395 13.700 1.00 63.16 801 ALA A O 1
ATOM 6387 N N . GLU A 1 802 ? -20.338 29.375 13.728 1.00 63.66 802 GLU A N 1
ATOM 6388 C CA . GLU A 1 802 ? -21.329 28.674 12.900 1.00 63.66 802 GLU A CA 1
ATOM 6389 C C . GLU A 1 802 ? -22.701 28.550 13.594 1.00 63.66 802 GLU A C 1
ATOM 6391 O O . GLU A 1 802 ? -23.729 28.569 12.926 1.00 63.66 802 GLU A O 1
ATOM 6396 N N . LYS A 1 803 ? -22.738 28.542 14.937 1.00 64.88 803 LYS A N 1
ATOM 6397 C CA . LYS A 1 803 ? -23.964 28.594 15.760 1.00 64.88 803 LYS A CA 1
ATOM 6398 C C . LYS A 1 803 ? -24.327 30.011 16.236 1.00 64.88 803 LYS A C 1
ATOM 6400 O O . LYS A 1 803 ? -25.109 30.184 17.168 1.00 64.88 803 LYS A O 1
ATOM 6405 N N . GLY A 1 804 ? -23.773 31.049 15.605 1.00 64.19 804 GLY A N 1
ATOM 6406 C CA . GLY A 1 804 ? -24.148 32.444 15.861 1.00 64.19 804 GLY A CA 1
ATOM 6407 C C . GLY A 1 804 ? -23.498 33.097 17.089 1.00 64.19 804 GLY A C 1
ATOM 6408 O O . GLY A 1 804 ? -23.889 34.208 17.454 1.00 64.19 804 GLY A O 1
ATOM 6409 N N . LEU A 1 805 ? -22.492 32.470 17.716 1.00 69.38 805 LEU A N 1
ATOM 6410 C CA . LEU A 1 805 ? -21.678 33.114 18.756 1.00 69.38 805 LEU A CA 1
ATOM 6411 C C . LEU A 1 805 ? -20.607 34.014 18.130 1.00 69.38 805 LEU A C 1
ATOM 6413 O O . LEU A 1 805 ? -19.878 33.621 17.229 1.00 69.38 805 LEU A O 1
ATOM 6417 N N . SER A 1 806 ? -20.448 35.232 18.643 1.00 59.72 806 SER A N 1
ATOM 6418 C CA . SER A 1 806 ? -19.486 36.205 18.104 1.00 59.72 806 SER A CA 1
ATOM 6419 C C . SER A 1 806 ? -18.022 35.949 18.510 1.00 59.72 806 SER A C 1
ATOM 6421 O O . SER A 1 806 ? -17.198 36.858 18.400 1.00 59.72 806 SER A O 1
ATOM 6423 N N . THR A 1 807 ? -17.690 34.778 19.061 1.00 61.50 807 THR A N 1
ATOM 6424 C CA . THR A 1 807 ? -16.370 34.461 19.629 1.00 61.50 807 THR A CA 1
ATOM 6425 C C . THR A 1 807 ? -15.771 33.209 18.980 1.00 61.50 807 THR A C 1
ATOM 6427 O O . THR A 1 807 ? -16.459 32.218 18.779 1.00 61.50 807 THR A O 1
ATOM 6430 N N . ASN A 1 808 ? -14.460 33.220 18.710 1.00 63.16 808 ASN A N 1
ATOM 6431 C CA . ASN A 1 808 ? -13.709 32.057 18.193 1.00 63.16 808 ASN A CA 1
ATOM 6432 C C . ASN A 1 808 ? -13.232 31.110 19.314 1.00 63.16 808 ASN A C 1
ATOM 6434 O O . ASN A 1 808 ? -12.187 30.479 19.192 1.00 63.16 808 ASN A O 1
ATOM 6438 N N . LYS A 1 809 ? -13.920 31.087 20.458 1.00 75.88 809 LYS A N 1
ATOM 6439 C CA . LYS A 1 809 ? -13.567 30.218 21.593 1.00 75.88 809 LYS A CA 1
ATOM 6440 C C . LYS A 1 809 ? -14.442 28.978 21.561 1.00 75.88 809 LYS A C 1
ATOM 6442 O O . LYS A 1 809 ? -15.585 29.108 21.155 1.00 75.88 809 LYS A O 1
ATOM 6447 N N . HIS A 1 810 ? -13.963 27.833 22.039 1.00 85.25 810 HIS A N 1
ATOM 6448 C CA . HIS A 1 810 ? -14.785 26.622 22.128 1.00 85.25 810 HIS A CA 1
ATOM 6449 C C . HIS A 1 810 ? -16.079 26.885 22.914 1.00 85.25 810 HIS A C 1
ATOM 6451 O O . HIS A 1 810 ? -16.063 27.628 23.904 1.00 85.25 810 HIS A O 1
ATOM 6457 N N . ALA A 1 811 ? -17.192 26.291 22.486 1.00 87.62 811 ALA A N 1
ATOM 6458 C CA . ALA A 1 811 ? -18.472 26.405 23.175 1.00 87.62 811 ALA A CA 1
ATOM 6459 C C . ALA A 1 811 ? -19.163 25.053 23.336 1.00 87.62 811 ALA A C 1
ATOM 6461 O O . ALA A 1 811 ? -18.984 24.136 22.544 1.00 87.62 811 ALA A O 1
ATOM 6462 N N . CYS A 1 812 ? -19.974 24.977 24.376 1.00 92.50 812 CYS A N 1
ATOM 6463 C CA . CYS A 1 812 ? -20.693 23.813 24.842 1.00 92.50 812 CYS A CA 1
ATOM 6464 C C . CYS A 1 812 ? -22.162 24.191 25.003 1.00 92.50 812 CYS A C 1
ATOM 6466 O O . CYS A 1 812 ? -22.479 25.142 25.715 1.00 92.50 812 CYS A O 1
ATOM 6468 N N . PHE A 1 813 ? -23.050 23.459 24.351 1.00 91.75 813 PHE A N 1
ATOM 6469 C CA . PHE A 1 813 ? -24.483 23.708 24.320 1.00 91.75 813 PHE A CA 1
ATOM 6470 C C . PHE A 1 813 ? -25.194 22.552 25.008 1.00 91.75 813 PHE A C 1
ATOM 6472 O O . PHE A 1 813 ? -25.185 21.444 24.489 1.00 91.75 813 PHE A O 1
ATOM 6479 N N . LEU A 1 814 ? -25.785 22.780 26.176 1.00 93.69 814 LEU A N 1
ATOM 6480 C CA . LEU A 1 814 ? -26.406 21.726 26.977 1.00 93.69 814 LEU A CA 1
ATOM 6481 C C . LEU A 1 814 ? -27.888 21.565 26.635 1.00 93.69 814 LEU A C 1
ATOM 6483 O O . LEU A 1 814 ? -28.631 22.545 26.565 1.00 93.69 814 LEU A O 1
ATOM 6487 N N . HIS A 1 815 ? -28.345 20.322 26.504 1.00 90.50 815 HIS A N 1
ATOM 6488 C CA . HIS A 1 815 ? -29.693 19.982 26.051 1.00 90.50 815 HIS A CA 1
ATOM 6489 C C . HIS A 1 815 ? -30.383 19.002 27.006 1.00 90.50 815 HIS A C 1
ATOM 6491 O O . HIS A 1 815 ? -29.770 18.085 27.545 1.00 90.50 815 HIS A O 1
ATOM 6497 N N . GLN A 1 816 ? -31.702 19.132 27.159 1.00 88.50 816 GLN A N 1
ATOM 6498 C CA . GLN A 1 816 ? -32.563 18.135 27.830 1.00 88.50 816 GLN A CA 1
ATOM 6499 C C . GLN A 1 816 ? -33.011 17.003 26.884 1.00 88.50 816 GLN A C 1
ATOM 6501 O O . GLN A 1 816 ? -33.690 16.056 27.283 1.00 88.50 816 GLN A O 1
ATOM 6506 N N . PHE A 1 817 ? -32.691 17.120 25.601 1.00 82.25 817 PHE A N 1
ATOM 6507 C CA . PHE A 1 817 ? -33.150 16.201 24.575 1.00 82.25 817 PHE A CA 1
ATOM 6508 C C . PHE A 1 817 ? -32.286 14.938 24.542 1.00 82.25 817 PHE A C 1
ATOM 6510 O O . PHE A 1 817 ? -31.072 15.028 24.607 1.00 82.25 817 PHE A O 1
ATOM 6517 N N . HIS A 1 818 ? -32.903 13.762 24.420 1.00 78.75 818 HIS A N 1
ATOM 6518 C CA . HIS A 1 818 ? -32.187 12.532 24.097 1.00 78.75 818 HIS A CA 1
ATOM 6519 C C . HIS A 1 818 ? -32.740 11.960 22.798 1.00 78.75 818 HIS A C 1
ATOM 6521 O O . HIS A 1 818 ? -33.927 11.643 22.705 1.00 78.75 818 HIS A O 1
ATOM 6527 N N . LEU A 1 819 ? -31.859 11.769 21.823 1.00 71.56 819 LEU A N 1
ATOM 6528 C CA . LEU A 1 819 ? -32.182 11.367 20.456 1.00 71.56 819 LEU A CA 1
ATOM 6529 C C . LEU A 1 819 ? -33.104 10.130 20.373 1.00 71.56 819 LEU A C 1
ATOM 6531 O O . LEU A 1 819 ? -34.084 10.106 19.633 1.00 71.56 819 LEU A O 1
ATOM 6535 N N . ILE A 1 820 ? -32.826 9.120 21.202 1.00 67.25 820 ILE A N 1
ATOM 6536 C CA . ILE A 1 820 ? -33.545 7.834 21.211 1.00 67.25 820 ILE A CA 1
ATOM 6537 C C . ILE A 1 820 ? -34.946 7.935 21.849 1.00 67.25 820 ILE A C 1
ATOM 6539 O O . ILE A 1 820 ? -35.851 7.182 21.477 1.00 67.25 820 ILE A O 1
ATOM 6543 N N . GLU A 1 821 ? -35.159 8.853 22.797 1.00 67.44 821 GLU A N 1
ATOM 6544 C CA . GLU A 1 821 ? -36.393 8.903 23.596 1.00 67.44 821 GLU A CA 1
ATOM 6545 C C . GLU A 1 821 ? -37.586 9.509 22.834 1.00 67.44 821 GLU A C 1
ATOM 6547 O O . GLU A 1 821 ? -38.730 9.142 23.104 1.00 67.44 821 GLU A O 1
ATOM 6552 N N . ASP A 1 822 ? -37.347 10.395 21.859 1.00 59.47 822 ASP A N 1
ATOM 6553 C CA . ASP A 1 822 ? -38.404 11.185 21.198 1.00 59.47 822 ASP A CA 1
ATOM 6554 C C . ASP A 1 822 ? -38.884 10.608 19.851 1.00 59.47 822 ASP A C 1
ATOM 6556 O O . ASP A 1 822 ? -39.640 11.232 19.120 1.00 59.47 822 ASP A O 1
ATOM 6560 N N . THR A 1 823 ? -38.519 9.366 19.524 1.00 53.09 823 THR A N 1
ATOM 6561 C CA . THR A 1 823 ? -38.988 8.672 18.296 1.00 53.09 823 THR A CA 1
ATOM 6562 C C . THR A 1 823 ? -40.508 8.416 18.228 1.00 53.09 823 THR A C 1
ATOM 6564 O O . THR A 1 823 ? -41.002 7.905 17.224 1.00 53.09 823 THR A O 1
ATOM 6567 N N . LYS A 1 824 ? -41.267 8.725 19.293 1.00 47.78 824 LYS A N 1
ATOM 6568 C CA . LYS A 1 824 ? -42.739 8.606 19.343 1.00 47.78 824 LYS A CA 1
ATOM 6569 C C . LYS A 1 824 ? -43.472 9.879 18.900 1.00 47.78 824 LYS A C 1
ATOM 6571 O O . LYS A 1 824 ? -44.639 9.773 18.523 1.00 47.78 824 LYS A O 1
ATOM 6576 N N . HIS A 1 825 ? -42.835 11.049 18.944 1.00 43.19 825 HIS A N 1
ATOM 6577 C CA . HIS A 1 825 ? -43.393 12.270 18.364 1.00 43.19 825 HIS A CA 1
ATOM 6578 C C . HIS A 1 825 ? -42.846 12.396 16.947 1.00 43.19 825 HIS A C 1
ATOM 6580 O O . HIS A 1 825 ? -41.652 12.241 16.731 1.00 43.19 825 HIS A O 1
ATOM 6586 N N . GLU A 1 826 ? -43.733 12.595 15.972 1.00 42.22 826 GLU A N 1
ATOM 6587 C CA . GLU A 1 826 ? -43.383 12.693 14.555 1.00 42.22 826 GLU A CA 1
ATOM 6588 C C . GLU A 1 826 ? -42.189 13.645 14.354 1.00 42.22 826 GLU A C 1
ATOM 6590 O O . GLU A 1 826 ? -42.331 14.863 14.467 1.00 42.22 826 GLU A O 1
ATOM 6595 N N . ILE A 1 827 ? -41.019 13.074 14.052 1.00 46.78 827 ILE A N 1
ATOM 6596 C CA . ILE A 1 827 ? -39.809 13.777 13.622 1.00 46.78 827 ILE A CA 1
ATOM 6597 C C . ILE A 1 827 ? -40.111 14.357 12.235 1.00 46.78 827 ILE A C 1
ATOM 6599 O O . ILE A 1 827 ? -39.797 13.764 11.210 1.00 46.78 827 ILE A O 1
ATOM 6603 N N . LYS A 1 828 ? -40.864 15.458 12.190 1.00 43.44 828 LYS A N 1
ATOM 6604 C CA . LYS A 1 828 ? -41.236 16.152 10.947 1.00 43.44 828 LYS A CA 1
ATOM 6605 C C . LYS A 1 828 ? -40.213 17.211 10.536 1.00 43.44 828 LYS A C 1
ATOM 6607 O O . LYS A 1 828 ? -40.213 17.607 9.376 1.00 43.44 828 LYS A O 1
ATOM 6612 N N . ASP A 1 829 ? -39.318 17.591 11.448 1.00 49.31 829 ASP A N 1
ATOM 6613 C CA . ASP A 1 829 ? -38.238 18.551 11.223 1.00 49.31 829 ASP A CA 1
ATOM 6614 C C . ASP A 1 829 ? -36.879 17.850 11.385 1.00 49.31 829 ASP A C 1
ATOM 6616 O O . ASP A 1 829 ? -36.697 17.042 12.300 1.00 49.31 829 ASP A O 1
ATOM 6620 N N . LYS A 1 830 ? -35.922 18.133 10.488 1.00 60.41 830 LYS A N 1
ATOM 6621 C CA . LYS A 1 830 ? -34.561 17.567 10.524 1.00 60.41 830 LYS A CA 1
ATOM 6622 C C . LYS A 1 830 ? -33.927 17.854 11.894 1.00 60.41 830 LYS A C 1
ATOM 6624 O O . LYS A 1 830 ? -33.681 19.008 12.218 1.00 60.41 830 LYS A O 1
ATOM 6629 N N . ILE A 1 831 ? -33.685 16.816 12.700 1.00 65.94 831 ILE A N 1
ATOM 6630 C CA . ILE A 1 831 ? -33.129 16.937 14.068 1.00 65.94 831 ILE A CA 1
ATOM 6631 C C . ILE A 1 831 ? -31.698 17.486 14.049 1.00 65.94 831 ILE A C 1
ATOM 6633 O O . ILE A 1 831 ? -31.281 18.189 14.972 1.00 65.94 831 ILE A O 1
ATOM 6637 N N . TRP A 1 832 ? -30.970 17.157 12.986 1.00 67.44 832 TRP A N 1
ATOM 6638 C CA . TRP A 1 832 ? -29.559 17.447 12.823 1.00 67.44 832 TRP A CA 1
ATOM 6639 C C . TRP A 1 832 ? -29.324 18.686 11.968 1.00 67.44 832 TRP A C 1
ATOM 6641 O O . TRP A 1 832 ? -29.840 18.798 10.852 1.00 67.44 832 TRP A O 1
ATOM 6651 N N . ASP A 1 833 ? -28.490 19.575 12.490 1.00 67.75 833 ASP A N 1
ATOM 6652 C CA . ASP A 1 833 ? -27.820 20.615 11.736 1.00 67.75 833 ASP A CA 1
ATOM 6653 C C . ASP A 1 833 ? -26.483 20.060 11.237 1.00 67.75 833 ASP A C 1
ATOM 6655 O O . ASP A 1 833 ? -25.531 19.889 11.997 1.00 67.75 833 ASP A O 1
ATOM 6659 N N . PHE A 1 834 ? -26.437 19.739 9.945 1.00 63.12 834 PHE A N 1
ATOM 6660 C CA . PHE A 1 834 ? -25.216 19.300 9.267 1.00 63.12 834 PHE A CA 1
ATOM 6661 C C . PHE A 1 834 ? -24.414 20.475 8.686 1.00 63.12 834 PHE A C 1
ATOM 6663 O O . PHE A 1 834 ? -23.380 20.254 8.061 1.00 63.12 834 PHE A O 1
ATOM 6670 N N . SER A 1 835 ? -24.886 21.721 8.837 1.00 58.50 835 SER A N 1
ATOM 6671 C CA . SER A 1 835 ? -24.162 22.908 8.364 1.00 58.50 835 SER A CA 1
ATOM 6672 C C . SER A 1 835 ? -23.043 23.346 9.315 1.00 58.50 835 SER A C 1
ATOM 6674 O O . SER A 1 835 ? -22.177 24.121 8.918 1.00 58.50 835 SER A O 1
ATOM 6676 N N . THR A 1 836 ? -23.010 22.795 10.532 1.00 62.81 836 THR A N 1
ATOM 6677 C CA . THR A 1 836 ? -22.018 23.085 11.573 1.00 62.81 836 THR A CA 1
ATOM 6678 C C . THR A 1 836 ? -20.980 21.965 11.676 1.00 62.81 836 THR A C 1
ATOM 6680 O O . THR A 1 836 ? -20.958 21.207 12.647 1.00 62.81 836 THR A O 1
ATOM 6683 N N . SER A 1 837 ? -20.132 21.817 10.655 1.00 61.16 837 SER A N 1
ATOM 6684 C CA . SER A 1 837 ? -19.121 20.741 10.603 1.00 61.16 837 SER A CA 1
ATOM 6685 C C . SER A 1 837 ? -18.075 20.803 11.728 1.00 61.16 837 SER A C 1
ATOM 6687 O O . SER A 1 837 ? -17.380 19.823 11.977 1.00 61.16 837 SER A O 1
ATOM 6689 N N . SER A 1 838 ? -17.978 21.942 12.424 1.00 75.12 838 SER A N 1
ATOM 6690 C CA . SER A 1 838 ? -17.070 22.167 13.556 1.00 75.12 838 SER A CA 1
ATOM 6691 C C . SER A 1 838 ? -17.634 21.757 14.927 1.00 75.12 838 SER A C 1
ATOM 6693 O O . SER A 1 838 ? -16.977 21.980 15.954 1.00 75.12 838 SER A O 1
ATOM 6695 N N . CYS A 1 839 ? -18.849 21.200 14.949 1.00 80.50 839 CYS A N 1
ATOM 6696 C CA . CYS A 1 839 ? -19.565 20.786 16.148 1.00 80.50 839 CYS A CA 1
ATOM 6697 C C . CYS A 1 839 ? -19.777 19.271 16.185 1.00 80.50 839 CYS A C 1
ATOM 6699 O O . CYS A 1 839 ? -20.190 18.670 15.196 1.00 80.50 839 CYS A O 1
ATOM 6701 N N . ASP A 1 840 ? -19.584 18.692 17.365 1.00 82.00 840 ASP A N 1
ATOM 6702 C CA . ASP A 1 840 ? -19.902 17.302 17.670 1.00 82.00 840 ASP A CA 1
ATOM 6703 C C . ASP A 1 840 ? -21.028 17.251 18.708 1.00 82.00 840 ASP A C 1
ATOM 6705 O O . ASP A 1 840 ? -21.040 18.039 19.657 1.00 82.00 840 ASP A O 1
ATOM 6709 N N . HIS A 1 841 ? -21.953 16.308 18.564 1.00 84.38 841 HIS A N 1
ATOM 6710 C CA . HIS A 1 841 ? -23.035 16.088 19.519 1.00 84.38 841 HIS A CA 1
ATOM 6711 C C . HIS A 1 841 ? -22.717 14.914 20.447 1.00 84.38 841 HIS A C 1
ATOM 6713 O O . HIS A 1 841 ? -22.084 13.949 20.042 1.00 84.38 841 HIS A O 1
ATOM 6719 N N . TYR A 1 842 ? -23.171 14.960 21.694 1.00 86.44 842 TYR A N 1
ATOM 6720 C CA . TYR A 1 842 ? -22.896 13.953 22.715 1.00 86.44 842 TYR A CA 1
ATOM 6721 C C . TYR A 1 842 ? -24.176 13.635 23.464 1.00 86.44 842 TYR A C 1
ATOM 6723 O O . TYR A 1 842 ? -24.722 14.521 24.109 1.00 86.44 842 TYR A O 1
ATOM 6731 N N . ALA A 1 843 ? -24.648 12.391 23.436 1.00 85.38 843 ALA A N 1
ATOM 6732 C CA . ALA A 1 843 ? -25.861 11.984 24.156 1.00 85.38 843 ALA A CA 1
ATOM 6733 C C . ALA A 1 843 ? -25.547 11.002 25.284 1.00 85.38 843 ALA A C 1
ATOM 6735 O O . ALA A 1 843 ? -24.650 10.177 25.145 1.00 85.38 843 ALA A O 1
ATOM 6736 N N . VAL A 1 844 ? -26.279 11.082 26.396 1.00 84.94 844 VAL A N 1
ATOM 6737 C CA . VAL A 1 844 ? -26.083 10.204 27.559 1.00 84.94 844 VAL A CA 1
ATOM 6738 C C . VAL A 1 844 ? -26.269 8.726 27.184 1.00 84.94 844 VAL A C 1
ATOM 6740 O O . VAL A 1 844 ? -27.207 8.351 26.495 1.00 84.94 844 VAL A O 1
ATOM 6743 N N . VAL A 1 845 ? -25.410 7.849 27.694 1.00 79.94 845 VAL A N 1
ATOM 6744 C CA . VAL A 1 845 ? -25.549 6.392 27.574 1.00 79.94 845 VAL A CA 1
ATOM 6745 C C . VAL A 1 845 ? -26.585 5.901 28.593 1.00 79.94 845 VAL A C 1
ATOM 6747 O O . VAL A 1 845 ? -26.265 5.638 29.753 1.00 79.94 845 VAL A O 1
ATOM 6750 N N . LEU A 1 846 ? -27.845 5.788 28.172 1.00 80.88 846 LEU A N 1
ATOM 6751 C CA . LEU A 1 846 ? -29.000 5.444 29.016 1.00 80.88 846 LEU A CA 1
ATOM 6752 C C . LEU A 1 846 ? -28.870 4.109 29.768 1.00 80.88 846 LEU A C 1
ATOM 6754 O O . LEU A 1 846 ? -29.443 3.948 30.847 1.00 80.88 846 LEU A O 1
ATOM 6758 N N . SER A 1 847 ? -28.141 3.125 29.233 1.00 78.69 847 SER A N 1
ATOM 6759 C CA . SER A 1 847 ? -27.903 1.857 29.941 1.00 78.69 847 SER A CA 1
ATOM 6760 C C . SER A 1 847 ? -27.097 2.019 31.235 1.00 78.69 847 SER A C 1
ATOM 6762 O O . SER A 1 847 ? -27.174 1.144 32.102 1.00 78.69 847 SER A O 1
ATOM 6764 N N . ARG A 1 848 ? -26.405 3.153 31.424 1.00 75.19 848 ARG A N 1
ATOM 6765 C CA . ARG A 1 848 ? -25.658 3.465 32.653 1.00 75.19 848 ARG A CA 1
ATOM 6766 C C . ARG A 1 848 ? -26.542 3.877 33.829 1.00 75.19 848 ARG A C 1
ATOM 6768 O O . ARG A 1 848 ? -26.094 3.784 34.971 1.00 75.19 848 ARG A O 1
ATOM 6775 N N . ASP A 1 849 ? -27.812 4.210 33.590 1.00 76.62 849 ASP A N 1
ATOM 6776 C CA . ASP A 1 849 ? -28.798 4.451 34.660 1.00 76.62 849 ASP A CA 1
ATOM 6777 C C . ASP A 1 849 ? -29.130 3.169 35.459 1.00 76.62 849 ASP A C 1
ATOM 6779 O O . ASP A 1 849 ? -29.898 3.173 36.434 1.00 76.62 849 ASP A O 1
ATOM 6783 N N . TYR A 1 850 ? -28.584 2.032 35.023 1.00 80.31 850 TYR A N 1
ATOM 6784 C CA . TYR A 1 850 ? -28.889 0.709 35.519 1.00 80.31 850 TYR A CA 1
ATOM 6785 C C . TYR A 1 850 ? -27.636 0.029 36.072 1.00 80.31 850 TYR A C 1
ATOM 6787 O O . TYR A 1 850 ? -26.574 0.029 35.461 1.00 80.31 850 TYR A O 1
ATOM 6795 N N . THR A 1 851 ? -27.783 -0.655 37.203 1.00 76.25 851 THR A N 1
ATOM 6796 C CA . THR A 1 851 ? -26.815 -1.647 37.667 1.00 76.25 851 THR A CA 1
ATOM 6797 C C . THR A 1 851 ? -26.782 -2.814 36.685 1.00 76.25 851 THR A C 1
ATOM 6799 O O . THR A 1 851 ? -27.813 -3.450 36.430 1.00 76.25 851 THR A O 1
ATOM 6802 N N . HIS A 1 852 ? -25.600 -3.098 36.147 1.00 73.12 852 HIS A N 1
ATOM 6803 C CA . HIS A 1 852 ? -25.378 -4.101 35.110 1.00 73.12 852 HIS A CA 1
ATOM 6804 C C . HIS A 1 852 ? -24.942 -5.448 35.698 1.00 73.12 852 HIS A C 1
ATOM 6806 O O . HIS A 1 852 ? -23.980 -5.541 36.454 1.00 73.12 852 HIS A O 1
ATOM 6812 N N . TYR A 1 853 ? -25.643 -6.517 35.324 1.00 70.81 853 TYR A N 1
ATOM 6813 C CA . TYR A 1 853 ? -25.356 -7.897 35.705 1.00 70.81 853 TYR A CA 1
ATOM 6814 C C . TYR A 1 853 ? -25.083 -8.751 34.459 1.00 70.81 853 TYR A C 1
ATOM 6816 O O . TYR A 1 853 ? -26.005 -9.275 33.822 1.00 70.81 853 TYR A O 1
ATOM 6824 N N . VAL A 1 854 ? -23.803 -8.899 34.122 1.00 61.34 854 VAL A N 1
ATOM 6825 C CA . VAL A 1 854 ? -23.316 -9.654 32.956 1.00 61.34 854 VAL A CA 1
ATOM 6826 C C . VAL A 1 854 ? -23.614 -11.153 33.072 1.00 61.34 854 VAL A C 1
ATOM 6828 O O . VAL A 1 854 ? -23.596 -11.725 34.160 1.00 61.34 854 VAL A O 1
ATOM 6831 N N . GLY A 1 855 ? -23.882 -11.812 31.940 1.00 60.72 855 GLY A N 1
ATOM 6832 C CA . GLY A 1 855 ? -24.015 -13.272 31.843 1.00 60.72 855 GLY A CA 1
ATOM 6833 C C . GLY A 1 855 ? -25.298 -13.825 32.467 1.00 60.72 855 GLY A C 1
ATOM 6834 O O . GLY A 1 855 ? -25.458 -15.044 32.607 1.00 60.72 855 GLY A O 1
ATOM 6835 N N . ARG A 1 856 ? -26.215 -12.936 32.861 1.00 75.81 856 ARG A N 1
ATOM 6836 C CA . ARG A 1 856 ? -27.470 -13.283 33.523 1.00 75.81 856 ARG A CA 1
ATOM 6837 C C . ARG A 1 856 ? -28.637 -13.198 32.559 1.00 75.81 856 ARG A C 1
ATOM 6839 O O . ARG A 1 856 ? -28.703 -12.329 31.695 1.00 75.81 856 ARG A O 1
ATOM 6846 N N . GLN A 1 857 ? -29.585 -14.098 32.775 1.00 83.81 857 GLN A N 1
ATOM 6847 C CA . GLN A 1 857 ? -30.877 -14.107 32.110 1.00 83.81 857 GLN A CA 1
ATOM 6848 C C . GLN A 1 857 ? -31.986 -14.292 33.149 1.00 83.81 857 GLN A C 1
ATOM 6850 O O . GLN A 1 857 ? -31.803 -14.966 34.167 1.00 83.81 857 GLN A O 1
ATOM 6855 N N . PHE A 1 858 ? -33.163 -13.738 32.902 1.00 85.25 858 PHE A N 1
ATOM 6856 C CA . PHE A 1 858 ? -34.379 -14.067 33.619 1.00 85.25 858 PHE A CA 1
ATOM 6857 C C . PHE A 1 858 ? -34.670 -15.562 33.507 1.00 85.25 858 PHE A C 1
ATOM 6859 O O . PHE A 1 858 ? -34.804 -16.134 32.422 1.00 85.25 858 PHE A O 1
ATOM 6866 N N . LYS A 1 859 ? -34.819 -16.216 34.660 1.00 82.00 859 LYS A N 1
ATOM 6867 C CA . LYS A 1 859 ? -35.287 -17.600 34.703 1.00 82.00 859 LYS A CA 1
ATOM 6868 C C . LYS A 1 859 ? -36.716 -17.671 34.145 1.00 82.00 859 LYS A C 1
ATOM 6870 O O . LYS A 1 859 ? -37.570 -16.857 34.486 1.00 82.00 859 LYS A O 1
ATOM 6875 N N . ALA A 1 860 ? -36.998 -18.657 33.295 1.00 74.06 860 ALA A N 1
ATOM 6876 C CA . ALA A 1 860 ? -38.329 -18.819 32.710 1.00 74.06 860 ALA A CA 1
ATOM 6877 C C . ALA A 1 860 ? -39.418 -18.860 33.804 1.00 74.06 860 ALA A C 1
ATOM 6879 O O . ALA A 1 860 ? -39.327 -19.642 34.751 1.00 74.06 860 ALA A O 1
ATOM 6880 N N . GLY A 1 861 ? -40.422 -17.986 33.682 1.00 72.44 861 GLY A N 1
ATOM 6881 C CA . GLY A 1 861 ? -41.527 -17.860 34.637 1.00 72.44 861 GLY A CA 1
ATOM 6882 C C . GLY A 1 861 ? -41.200 -17.150 35.959 1.00 72.44 861 GLY A C 1
ATOM 6883 O O . GLY A 1 861 ? -42.088 -17.057 36.802 1.00 72.44 861 GLY A O 1
ATOM 6884 N N . SER A 1 862 ? -39.976 -16.642 36.172 1.00 76.44 862 SER A N 1
ATOM 6885 C CA . SER A 1 862 ? -39.609 -15.957 37.426 1.00 76.44 862 SER A CA 1
ATOM 6886 C C . SER A 1 862 ? -40.039 -14.491 37.493 1.00 76.44 862 SER A C 1
ATOM 6888 O O . SER A 1 862 ? -40.081 -13.920 38.581 1.00 76.44 862 SER A O 1
ATOM 6890 N N . VAL A 1 863 ? -40.367 -13.878 36.354 1.00 80.62 863 VAL A N 1
ATOM 6891 C CA . VAL A 1 863 ? -40.742 -12.463 36.248 1.00 80.62 863 VAL A CA 1
ATOM 6892 C C . VAL A 1 863 ? -41.878 -12.259 35.253 1.00 80.62 863 VAL A C 1
ATOM 6894 O O . VAL A 1 863 ? -41.987 -12.975 34.257 1.00 80.62 863 VAL A O 1
ATOM 6897 N N . LYS A 1 864 ? -42.719 -11.252 35.513 1.00 84.38 864 LYS A N 1
ATOM 6898 C CA . LYS A 1 864 ? -43.720 -10.777 34.555 1.00 84.38 864 LYS A CA 1
ATOM 6899 C C . LYS A 1 864 ? -43.027 -9.857 33.549 1.00 84.38 864 LYS A C 1
ATOM 6901 O O . LYS A 1 864 ? -42.670 -8.735 33.895 1.00 84.38 864 LYS A O 1
ATOM 6906 N N . ILE A 1 865 ? -42.846 -10.336 32.324 1.00 87.00 865 ILE A N 1
ATOM 6907 C CA . ILE A 1 865 ? -42.355 -9.507 31.221 1.00 87.00 865 ILE A CA 1
ATOM 6908 C C . ILE A 1 865 ? -43.476 -8.557 30.805 1.00 87.00 865 ILE A C 1
ATOM 6910 O O . ILE A 1 865 ? -44.573 -9.011 30.480 1.00 87.00 865 ILE A O 1
ATOM 6914 N N . VAL A 1 866 ? -43.215 -7.252 30.866 1.00 86.44 866 VAL A N 1
ATOM 6915 C CA . VAL A 1 866 ? -44.177 -6.214 30.460 1.00 86.44 866 VAL A CA 1
ATOM 6916 C C . VAL A 1 866 ? -44.049 -5.858 28.985 1.00 86.44 866 VAL A C 1
ATOM 6918 O O . VAL A 1 866 ? -45.040 -5.529 28.342 1.00 86.44 866 VAL A O 1
ATOM 6921 N N . LYS A 1 867 ? -42.846 -5.983 28.418 1.00 87.81 867 LYS A N 1
ATOM 6922 C CA . LYS A 1 867 ? -42.588 -5.755 26.995 1.00 87.81 867 LYS A CA 1
ATOM 6923 C C . LYS A 1 867 ? -41.406 -6.608 26.554 1.00 87.81 867 LYS A C 1
ATOM 6925 O O . LYS A 1 867 ? -40.419 -6.704 27.277 1.00 87.81 867 LYS A O 1
ATOM 6930 N N . GLU A 1 868 ? -41.510 -7.218 25.384 1.00 89.12 868 GLU A N 1
ATOM 6931 C CA . GLU A 1 868 ? -40.410 -7.919 24.724 1.00 89.12 868 GLU A CA 1
ATOM 6932 C C . GLU A 1 868 ? -40.212 -7.298 23.344 1.00 89.12 868 GLU A C 1
ATOM 6934 O O . GLU A 1 868 ? -41.183 -7.066 22.622 1.00 89.12 868 GLU A O 1
ATOM 6939 N N . ILE A 1 869 ? -38.968 -6.961 23.021 1.00 86.75 869 ILE A N 1
ATOM 6940 C CA . ILE A 1 869 ? -38.578 -6.233 21.818 1.00 86.75 869 ILE A CA 1
ATOM 6941 C C . ILE A 1 869 ? -37.390 -6.961 21.209 1.00 86.75 869 ILE A C 1
ATOM 6943 O O . ILE A 1 869 ? -36.429 -7.277 21.905 1.00 86.75 869 ILE A O 1
ATOM 6947 N N . THR A 1 870 ? -37.442 -7.244 19.918 1.00 82.44 870 THR A N 1
ATOM 6948 C CA . THR A 1 870 ? -36.345 -7.892 19.195 1.00 82.44 870 THR A CA 1
ATOM 6949 C C . THR A 1 870 ? -35.608 -6.884 18.326 1.00 82.44 870 THR A C 1
ATOM 6951 O O . THR A 1 870 ? -36.194 -5.891 17.904 1.00 82.44 870 THR A O 1
ATOM 6954 N N . ASP A 1 871 ? -34.336 -7.161 18.050 1.00 74.06 871 ASP A N 1
ATOM 6955 C CA . ASP A 1 871 ? -33.491 -6.448 17.082 1.00 74.06 871 ASP A CA 1
ATOM 6956 C C . ASP A 1 871 ? -33.243 -4.954 17.396 1.00 74.06 871 ASP A C 1
ATOM 6958 O O . ASP A 1 871 ? -32.839 -4.167 16.535 1.00 74.06 871 ASP A O 1
ATOM 6962 N N . VAL A 1 872 ? -33.414 -4.567 18.664 1.00 74.94 872 VAL A N 1
ATOM 6963 C CA . VAL A 1 872 ? -33.085 -3.235 19.195 1.00 74.94 872 VAL A CA 1
ATOM 6964 C C . VAL A 1 872 ? -31.695 -3.207 19.836 1.00 74.94 872 VAL A C 1
ATOM 6966 O O . VAL A 1 872 ? -31.272 -4.233 20.366 1.00 74.94 872 VAL A O 1
ATOM 6969 N N . PRO A 1 873 ? -30.971 -2.076 19.813 1.00 74.50 873 PRO A N 1
ATOM 6970 C CA . PRO A 1 873 ? -29.709 -1.925 20.527 1.00 74.50 873 PRO A CA 1
ATOM 6971 C C . PRO A 1 873 ? -29.954 -1.798 22.037 1.00 74.50 873 PRO A C 1
ATOM 6973 O O . PRO A 1 873 ? -31.072 -1.518 22.485 1.00 74.50 873 PRO A O 1
ATOM 6976 N N . LEU A 1 874 ? -28.897 -1.988 22.829 1.00 78.75 874 LEU A N 1
ATOM 6977 C CA . LEU A 1 874 ? -28.951 -1.887 24.289 1.00 78.75 874 LEU A CA 1
ATOM 6978 C C . LEU A 1 874 ? -29.532 -0.542 24.757 1.00 78.75 874 LEU A C 1
ATOM 6980 O O . LEU A 1 874 ? -30.434 -0.526 25.593 1.00 78.75 874 LEU A O 1
ATOM 6984 N N . GLU A 1 875 ? -29.084 0.571 24.175 1.00 80.25 875 GLU A N 1
ATOM 6985 C CA . GLU A 1 875 ? -29.543 1.915 24.556 1.00 80.25 875 GLU A CA 1
ATOM 6986 C C . GLU A 1 875 ? -31.029 2.129 24.274 1.00 80.25 875 GLU A C 1
ATOM 6988 O O . GLU A 1 875 ? -31.748 2.743 25.064 1.00 80.25 875 GLU A O 1
ATOM 6993 N N . ARG A 1 876 ? -31.543 1.532 23.194 1.00 80.69 876 ARG A N 1
ATOM 6994 C CA . ARG A 1 876 ? -32.979 1.540 22.914 1.00 80.69 876 ARG A CA 1
ATOM 6995 C C . ARG A 1 876 ? -33.758 0.716 23.930 1.00 80.69 876 ARG A C 1
ATOM 6997 O O . ARG A 1 876 ? -34.829 1.140 24.351 1.00 80.69 876 ARG A O 1
ATOM 7004 N N . CYS A 1 877 ? -33.217 -0.425 24.351 1.00 86.38 877 CYS A N 1
ATOM 7005 C CA . CYS A 1 877 ? -33.809 -1.237 25.411 1.00 86.38 877 CYS A CA 1
ATOM 7006 C C . CYS A 1 877 ? -33.884 -0.466 26.743 1.00 86.38 877 CYS A C 1
ATOM 7008 O O . CYS A 1 877 ? -34.929 -0.461 27.398 1.00 86.38 877 CYS A O 1
ATOM 7010 N N . ALA A 1 878 ? -32.809 0.244 27.101 1.00 86.38 878 ALA A N 1
ATOM 7011 C CA . ALA A 1 878 ? -32.764 1.121 28.268 1.00 86.38 878 ALA A CA 1
ATOM 7012 C C . ALA A 1 878 ? -33.770 2.279 28.149 1.00 86.38 878 ALA A C 1
ATOM 7014 O O . ALA A 1 878 ? -34.570 2.494 29.059 1.00 86.38 878 ALA A O 1
ATOM 7015 N N . SER A 1 879 ? -33.821 2.957 26.998 1.00 84.12 879 SER A N 1
ATOM 7016 C CA . SER A 1 879 ? -34.794 4.020 26.702 1.00 84.12 879 SER A CA 1
ATOM 7017 C C . SER A 1 879 ? -36.245 3.544 26.818 1.00 84.12 879 SER A C 1
ATOM 7019 O O . SER A 1 879 ? -37.078 4.192 27.460 1.00 84.12 879 SER A O 1
ATOM 7021 N N . ASP A 1 880 ? -36.561 2.379 26.251 1.00 84.62 880 ASP A N 1
ATOM 7022 C CA . ASP A 1 880 ? -37.888 1.773 26.343 1.00 84.62 880 ASP A CA 1
ATOM 7023 C C . ASP A 1 880 ? -38.246 1.408 27.792 1.00 84.62 880 ASP A C 1
ATOM 7025 O O . ASP A 1 880 ? -39.407 1.519 28.178 1.00 84.62 880 ASP A O 1
ATOM 7029 N N . CYS A 1 881 ? -37.273 1.015 28.620 1.00 87.56 881 CYS A N 1
ATOM 7030 C CA . CYS A 1 881 ? -37.496 0.802 30.050 1.00 87.56 881 CYS A CA 1
ATOM 7031 C C . CYS A 1 881 ? -37.684 2.127 30.814 1.00 87.56 881 CYS A C 1
ATOM 7033 O O . CYS A 1 881 ? -38.564 2.225 31.672 1.00 87.56 881 CYS A O 1
ATOM 7035 N N . ASN A 1 882 ? -36.923 3.171 30.485 1.00 83.19 882 ASN A N 1
ATOM 7036 C CA . ASN A 1 882 ? -37.055 4.492 31.102 1.00 83.19 882 ASN A CA 1
ATOM 7037 C C . ASN A 1 882 ? -38.413 5.144 30.792 1.00 83.19 882 ASN A C 1
ATOM 7039 O O . ASN A 1 882 ? -39.032 5.721 31.690 1.00 83.19 882 ASN A O 1
ATOM 7043 N N . SER A 1 883 ? -38.896 4.981 29.557 1.00 75.25 883 SER A N 1
ATOM 7044 C CA . SER A 1 883 ? -40.145 5.556 29.037 1.00 75.25 883 SER A CA 1
ATOM 7045 C C . SER A 1 883 ? -41.378 4.646 29.150 1.00 75.25 883 SER A C 1
ATOM 7047 O O . SER A 1 883 ? -42.464 5.032 28.716 1.00 75.25 883 SER A O 1
ATOM 7049 N N . ALA A 1 884 ? -41.249 3.433 29.697 1.00 71.25 884 ALA A N 1
ATOM 7050 C CA . ALA A 1 884 ? -42.380 2.521 29.845 1.00 71.25 884 ALA A CA 1
ATOM 7051 C C . ALA A 1 884 ? -43.410 3.067 30.848 1.00 71.25 884 ALA A C 1
ATOM 7053 O O . ALA A 1 884 ? -43.140 3.125 32.051 1.00 71.25 884 ALA A O 1
ATOM 7054 N N . ASP A 1 885 ? -44.623 3.345 30.360 1.00 62.06 885 ASP A N 1
ATOM 7055 C CA . ASP A 1 885 ? -45.774 3.794 31.162 1.00 62.06 885 ASP A CA 1
ATOM 7056 C C . ASP A 1 885 ? -46.109 2.837 32.327 1.00 62.06 885 ASP A C 1
ATOM 7058 O O . ASP A 1 885 ? -46.657 3.247 33.348 1.00 62.06 885 ASP A O 1
ATOM 7062 N N . GLU A 1 886 ? -45.740 1.553 32.211 1.00 65.44 886 GLU A N 1
ATOM 7063 C CA . GLU A 1 886 ? -45.962 0.522 33.236 1.00 65.44 886 GLU A CA 1
ATOM 7064 C C . GLU A 1 886 ? -44.891 0.484 34.349 1.00 65.44 886 GLU A C 1
ATOM 7066 O O . GLU A 1 886 ? -44.957 -0.368 35.237 1.00 65.44 886 GLU A O 1
ATOM 7071 N N . GLY A 1 887 ? -43.907 1.393 34.342 1.00 75.12 887 GLY A N 1
ATOM 7072 C CA . GLY A 1 887 ? -42.911 1.509 35.413 1.00 75.12 887 GLY A CA 1
ATOM 7073 C C . GLY A 1 887 ? -41.858 0.396 35.405 1.00 75.12 887 GLY A C 1
ATOM 7074 O O . GLY A 1 887 ? -41.631 -0.254 36.429 1.00 75.12 887 GLY A O 1
ATOM 7075 N N . CYS A 1 888 ? -41.217 0.164 34.254 1.00 85.81 888 CYS A N 1
ATOM 7076 C CA . CYS A 1 888 ? -40.103 -0.783 34.140 1.00 85.81 888 CYS A CA 1
ATOM 7077 C C . CYS A 1 888 ? -38.980 -0.442 35.142 1.00 85.81 888 CYS A C 1
ATOM 7079 O O . CYS A 1 888 ? -38.590 0.718 35.298 1.00 85.81 888 CYS A O 1
ATOM 7081 N N . LEU A 1 889 ? -38.500 -1.470 35.851 1.00 85.06 889 LEU A N 1
ATOM 7082 C CA . LEU A 1 889 ? -37.434 -1.376 36.857 1.00 85.06 889 LEU A CA 1
ATOM 7083 C C . LEU A 1 889 ? -36.185 -2.149 36.447 1.00 85.06 889 LEU A C 1
ATOM 7085 O O . LEU A 1 889 ? -35.084 -1.755 36.814 1.00 85.06 889 LEU A O 1
ATOM 7089 N N . THR A 1 890 ? -36.350 -3.242 35.707 1.00 88.06 890 THR A N 1
ATOM 7090 C CA . THR A 1 890 ? -35.251 -4.110 35.291 1.00 88.06 890 THR A CA 1
ATOM 7091 C C . THR A 1 890 ? -35.496 -4.560 33.855 1.00 88.06 890 THR A C 1
ATOM 7093 O O . THR A 1 890 ? -36.644 -4.777 33.463 1.00 88.06 890 THR A O 1
ATOM 7096 N N . PHE A 1 891 ? -34.439 -4.735 33.069 1.00 91.00 891 PHE A N 1
ATOM 7097 C CA . PHE A 1 891 ? -34.527 -5.330 31.741 1.00 91.00 891 PHE A CA 1
ATOM 7098 C C . PHE A 1 891 ? -33.431 -6.368 31.491 1.00 91.00 891 PHE A C 1
ATOM 7100 O O . PHE A 1 891 ? -32.353 -6.305 32.066 1.00 91.00 891 PHE A O 1
ATOM 7107 N N . GLU A 1 892 ? -33.730 -7.353 30.653 1.00 90.00 892 GLU A N 1
ATOM 7108 C CA . GLU A 1 892 ? -32.784 -8.327 30.105 1.00 90.00 892 GLU A CA 1
ATOM 7109 C C . GLU A 1 892 ? -32.467 -7.922 28.671 1.00 90.00 892 GLU A C 1
ATOM 7111 O O . GLU A 1 892 ? -33.384 -7.684 27.888 1.00 90.00 892 GLU A O 1
ATOM 7116 N N . TYR A 1 893 ? -31.184 -7.877 28.331 1.00 86.56 893 TYR A N 1
ATOM 7117 C CA . TYR A 1 893 ? -30.705 -7.693 26.970 1.00 86.56 893 TYR A CA 1
ATOM 7118 C C . TYR A 1 893 ? -29.831 -8.880 26.578 1.00 86.56 893 TYR A C 1
ATOM 7120 O O . TYR A 1 893 ? -28.825 -9.164 27.226 1.00 86.56 893 TYR A O 1
ATOM 7128 N N . CYS A 1 894 ? -30.223 -9.578 25.523 1.00 81.94 894 CYS A N 1
ATOM 7129 C CA . CYS A 1 894 ? -29.508 -10.710 24.957 1.00 81.94 894 CYS A CA 1
ATOM 7130 C C . CYS A 1 894 ? -29.078 -10.397 23.531 1.00 81.94 894 CYS A C 1
ATOM 7132 O O . CYS A 1 894 ? -29.880 -9.896 22.753 1.00 81.94 894 CYS A O 1
ATOM 7134 N N . GLU A 1 895 ? -27.865 -10.783 23.164 1.00 76.50 895 GLU A N 1
ATOM 7135 C CA . GLU A 1 895 ? -27.322 -10.680 21.812 1.00 76.50 895 GLU A CA 1
ATOM 7136 C C . GLU A 1 895 ? -26.671 -12.012 21.429 1.00 76.50 895 GLU A C 1
ATOM 7138 O O . GLU A 1 895 ? -25.969 -12.626 22.234 1.00 76.50 895 GLU A O 1
ATOM 7143 N N . SER A 1 896 ? -26.944 -12.509 20.223 1.00 70.69 896 SER A N 1
ATOM 7144 C CA . SER A 1 896 ? -26.324 -13.735 19.710 1.00 70.69 896 SER A CA 1
ATOM 7145 C C . SER A 1 896 ? -25.280 -13.392 18.656 1.00 70.69 896 SER A C 1
ATOM 7147 O O . SER A 1 896 ? -25.603 -12.789 17.632 1.00 70.69 896 SER A O 1
ATOM 7149 N N . LEU A 1 897 ? -24.034 -13.799 18.914 1.00 55.25 897 LEU A N 1
ATOM 7150 C CA . LEU A 1 897 ? -22.956 -13.751 17.935 1.00 55.25 897 LEU A CA 1
ATOM 7151 C C . LEU A 1 897 ? -23.125 -14.937 16.976 1.00 55.25 897 LEU A C 1
ATOM 7153 O O . LEU A 1 897 ? -23.382 -16.068 17.386 1.00 55.25 897 LEU A O 1
ATOM 7157 N N . VAL A 1 898 ? -23.046 -14.636 15.686 1.00 53.44 898 VAL A N 1
ATOM 7158 C CA . VAL A 1 898 ? -23.347 -15.517 14.552 1.00 53.44 898 VAL A CA 1
ATOM 7159 C C . VAL A 1 898 ? -22.619 -16.871 14.646 1.00 53.44 898 VAL A C 1
ATOM 7161 O O . VAL A 1 898 ? -21.401 -16.917 14.785 1.00 53.44 898 VAL A O 1
ATOM 7164 N N . ASN A 1 899 ? -23.355 -17.979 14.481 1.00 40.44 899 ASN A N 1
ATOM 7165 C CA . ASN A 1 899 ? -22.783 -19.286 14.120 1.00 40.44 899 ASN A CA 1
ATOM 7166 C C . ASN A 1 899 ? -22.580 -19.374 12.595 1.00 40.44 899 ASN A C 1
ATOM 7168 O O . ASN A 1 899 ? -23.348 -18.777 11.842 1.00 40.44 899 ASN A O 1
ATOM 7172 N N . GLU A 1 900 ? -21.623 -20.203 12.158 1.00 40.88 900 GLU A N 1
ATOM 7173 C CA . GLU A 1 900 ? -21.095 -20.462 10.793 1.00 40.88 900 GLU A CA 1
ATOM 7174 C C . GLU A 1 900 ? -22.105 -20.689 9.634 1.00 40.88 900 GLU A C 1
ATOM 7176 O O . GLU A 1 900 ? -21.706 -20.984 8.511 1.00 40.88 900 GLU A O 1
ATOM 7181 N N . ARG A 1 901 ? -23.417 -20.545 9.852 1.00 40.62 901 ARG A N 1
ATOM 7182 C CA . ARG A 1 901 ? -24.484 -20.699 8.846 1.00 40.62 901 ARG A CA 1
ATOM 7183 C C . ARG A 1 901 ? -25.267 -19.412 8.552 1.00 40.62 901 ARG A C 1
ATOM 7185 O O . ARG A 1 901 ? -26.454 -19.484 8.245 1.00 40.62 901 ARG A O 1
ATOM 7192 N N . GLY A 1 902 ? -24.629 -18.245 8.656 1.00 43.16 902 GLY A N 1
ATOM 7193 C CA . GLY A 1 902 ? -25.144 -16.995 8.071 1.00 43.16 902 GLY A CA 1
ATOM 7194 C C . GLY A 1 902 ? -26.515 -16.535 8.581 1.00 43.16 902 GLY A C 1
ATOM 7195 O O . GLY A 1 902 ? -27.292 -15.968 7.820 1.00 43.16 902 GLY A O 1
ATOM 7196 N N . SER A 1 903 ? -26.860 -16.805 9.844 1.00 45.72 903 SER A N 1
ATOM 7197 C CA . SER A 1 903 ? -28.112 -16.308 10.433 1.00 45.72 903 SER A CA 1
ATOM 7198 C C . SER A 1 903 ? -27.882 -15.065 11.292 1.00 45.72 903 SER A C 1
ATOM 7200 O O . SER A 1 903 ? -27.017 -15.069 12.163 1.00 45.72 903 SER A O 1
ATOM 7202 N N . LYS A 1 904 ? -28.712 -14.047 11.010 1.00 53.84 904 LYS A N 1
ATOM 7203 C CA . LYS A 1 904 ? -28.873 -12.714 11.625 1.00 53.84 904 LYS A CA 1
ATOM 7204 C C . LYS A 1 904 ? -28.376 -12.591 13.074 1.00 53.84 904 LYS A C 1
ATOM 7206 O O . LYS A 1 904 ? -28.791 -13.380 13.924 1.00 53.84 904 LYS A O 1
ATOM 7211 N N . VAL A 1 905 ? -27.619 -11.525 13.369 1.00 53.16 905 VAL A N 1
ATOM 7212 C CA . VAL A 1 905 ? -27.450 -11.020 14.744 1.00 53.16 905 VAL A CA 1
ATOM 7213 C C . VAL A 1 905 ? -28.841 -10.668 15.262 1.00 53.16 905 VAL A C 1
ATOM 7215 O O . VAL A 1 905 ? -29.471 -9.734 14.773 1.00 53.16 905 VAL A O 1
ATOM 7218 N N . LYS A 1 906 ? -29.345 -11.462 16.207 1.00 69.50 906 LYS A N 1
ATOM 7219 C CA . LYS A 1 906 ? -30.609 -11.194 16.890 1.00 69.50 906 LYS A CA 1
ATOM 7220 C C . LYS A 1 906 ? -30.310 -10.653 18.270 1.00 69.50 906 LYS A C 1
ATOM 7222 O O . LYS A 1 906 ? -29.644 -11.330 19.060 1.00 69.50 906 LYS A O 1
ATOM 7227 N N . SER A 1 907 ? -30.844 -9.474 18.560 1.00 80.69 907 SER A N 1
ATOM 7228 C CA . SER A 1 907 ? -30.920 -8.973 19.925 1.00 80.69 907 SER A CA 1
ATOM 7229 C C . SER A 1 907 ? -32.328 -9.167 20.481 1.00 80.69 907 SER A C 1
ATOM 7231 O O . SER A 1 907 ? -33.321 -9.208 19.752 1.00 80.69 907 SER A O 1
ATOM 7233 N N . THR A 1 908 ? -32.439 -9.371 21.785 1.00 86.06 908 THR A N 1
ATOM 7234 C CA . THR A 1 908 ? -33.722 -9.515 22.474 1.00 86.06 908 THR A CA 1
ATOM 7235 C C . THR A 1 908 ? -33.674 -8.716 23.761 1.00 86.06 908 THR A C 1
ATOM 7237 O O . THR A 1 908 ? -32.811 -8.934 24.604 1.00 86.06 908 THR A O 1
ATOM 7240 N N . CYS A 1 909 ? -34.609 -7.789 23.895 1.00 90.00 909 CYS A N 1
ATOM 7241 C CA . CYS A 1 909 ? -34.799 -6.895 25.020 1.00 90.00 909 CYS A CA 1
ATOM 7242 C C . CYS A 1 909 ? -36.098 -7.271 25.734 1.00 90.00 909 CYS A C 1
ATOM 7244 O O . CYS A 1 909 ? -37.162 -7.298 25.117 1.00 90.00 909 CYS A O 1
ATOM 7246 N N . ARG A 1 910 ? -36.042 -7.563 27.031 1.00 90.69 910 ARG A N 1
ATOM 7247 C CA . ARG A 1 910 ? -37.211 -7.964 27.824 1.00 90.69 910 ARG A CA 1
ATOM 7248 C C . ARG A 1 910 ? -37.306 -7.089 29.056 1.00 90.69 910 ARG A C 1
ATOM 7250 O O . ARG A 1 910 ? -36.428 -7.113 29.907 1.00 90.69 910 ARG A O 1
ATOM 7257 N N . LEU A 1 911 ? -38.385 -6.330 29.159 1.00 91.19 911 LEU A N 1
ATOM 7258 C CA . LEU A 1 911 ? -38.625 -5.359 30.220 1.00 91.19 911 LEU A CA 1
ATOM 7259 C C . LEU A 1 911 ? -39.470 -5.983 31.337 1.00 91.19 911 LEU A C 1
ATOM 7261 O O . LEU A 1 911 ? -40.411 -6.730 31.060 1.00 91.19 911 LEU A O 1
ATOM 7265 N N . THR A 1 912 ? -39.190 -5.653 32.598 1.00 88.62 912 THR A N 1
ATOM 7266 C CA . THR A 1 912 ? -39.969 -6.099 33.765 1.00 88.62 912 THR A CA 1
ATOM 7267 C C . THR A 1 912 ? -40.119 -5.002 34.824 1.00 88.62 912 THR A C 1
ATOM 7269 O O . THR A 1 912 ? -39.288 -4.108 34.973 1.00 88.62 912 THR A O 1
ATOM 7272 N N . THR A 1 913 ? -41.198 -5.084 35.603 1.00 86.62 913 THR A N 1
ATOM 7273 C CA . THR A 1 913 ? -41.492 -4.203 36.751 1.00 86.62 913 THR A CA 1
ATOM 7274 C C . THR A 1 913 ? -40.955 -4.750 38.080 1.00 86.62 913 THR A C 1
ATOM 7276 O O . THR A 1 913 ? -41.212 -4.177 39.145 1.00 86.62 913 THR A O 1
ATOM 7279 N N . SER A 1 914 ? -40.289 -5.908 38.060 1.00 80.69 914 SER A N 1
ATOM 7280 C CA . SER A 1 914 ? -39.665 -6.514 39.242 1.00 80.69 914 SER A CA 1
ATOM 7281 C C . SER A 1 914 ? -38.352 -5.807 39.581 1.00 80.69 914 SER A C 1
ATOM 7283 O O . SER A 1 914 ? -37.559 -5.546 38.690 1.00 80.69 914 SER A O 1
ATOM 7285 N N . SER A 1 915 ? -38.112 -5.517 40.863 1.00 70.81 915 SER A N 1
ATOM 7286 C CA . SER A 1 915 ? -36.846 -4.944 41.346 1.00 70.81 915 SER A CA 1
ATOM 7287 C C . SER A 1 915 ? -35.780 -6.029 41.540 1.00 70.81 915 SER A C 1
ATOM 7289 O O . SER A 1 915 ? -36.124 -7.158 41.898 1.00 70.81 915 SER A O 1
ATOM 7291 N N . GLY A 1 916 ? -34.498 -5.679 41.389 1.00 60.19 916 GLY A N 1
ATOM 7292 C CA . GLY A 1 916 ? -33.365 -6.617 41.309 1.00 60.19 916 GLY A CA 1
ATOM 7293 C C . GLY A 1 916 ? -33.260 -7.696 42.400 1.00 60.19 916 GLY A C 1
ATOM 7294 O O . GLY A 1 916 ? -32.800 -8.795 42.106 1.00 60.19 916 GLY A O 1
ATOM 7295 N N . SER A 1 917 ? -33.744 -7.457 43.624 1.00 57.34 917 SER A N 1
ATOM 7296 C CA . SER A 1 917 ? -33.743 -8.456 44.714 1.00 57.34 917 SER A CA 1
ATOM 7297 C C . SER A 1 917 ? -34.833 -9.537 44.592 1.00 57.34 917 SER A C 1
ATOM 7299 O O . SER A 1 917 ? -34.765 -10.555 45.271 1.00 57.34 917 SER A O 1
ATOM 7301 N N . ALA A 1 918 ? -35.863 -9.320 43.765 1.00 54.59 918 ALA A N 1
ATOM 7302 C CA . ALA A 1 918 ? -36.994 -10.238 43.573 1.00 54.59 918 ALA A CA 1
ATOM 7303 C C . ALA A 1 918 ? -36.887 -11.076 42.284 1.00 54.59 918 ALA A C 1
ATOM 7305 O O . ALA A 1 918 ? -37.744 -11.922 42.023 1.00 54.59 918 ALA A O 1
ATOM 7306 N N . VAL A 1 919 ? -35.863 -10.833 41.462 1.00 59.69 919 VAL A N 1
ATOM 7307 C CA . VAL A 1 919 ? -35.670 -11.505 40.176 1.00 59.69 919 VAL A CA 1
ATOM 7308 C C . VAL A 1 919 ? -34.714 -12.683 40.355 1.00 59.69 919 VAL A C 1
ATOM 7310 O O . VAL A 1 919 ? -33.538 -12.506 40.650 1.00 59.69 919 VAL A O 1
ATOM 7313 N N . ASN A 1 920 ? -35.211 -13.906 40.153 1.00 70.75 920 ASN A N 1
ATOM 7314 C CA . ASN A 1 920 ? -34.348 -15.086 40.078 1.00 70.75 920 ASN A CA 1
ATOM 7315 C C . ASN A 1 920 ? -33.662 -15.142 38.705 1.00 70.75 920 ASN A C 1
ATOM 7317 O O . ASN A 1 920 ? -34.343 -15.286 37.680 1.00 70.75 920 ASN A O 1
ATOM 7321 N N . TYR A 1 921 ? -32.330 -15.082 38.709 1.00 75.75 921 TYR A N 1
ATOM 7322 C CA . TYR A 1 921 ? -31.486 -15.158 37.517 1.00 75.75 921 TYR A CA 1
ATOM 7323 C C . TYR A 1 921 ? -31.043 -16.596 37.217 1.00 75.75 921 TYR A C 1
ATOM 7325 O O . TYR A 1 921 ? -30.879 -17.418 38.119 1.00 75.75 921 TYR A O 1
ATOM 7333 N N . LYS A 1 922 ? -30.825 -16.894 35.936 1.00 77.06 922 LYS A N 1
ATOM 7334 C CA . LYS A 1 922 ? -30.057 -18.045 35.458 1.00 77.06 922 LYS A CA 1
ATOM 7335 C C . LYS A 1 922 ? -28.708 -17.530 34.948 1.00 77.06 922 LYS A C 1
ATOM 7337 O O . LYS A 1 922 ? -28.686 -16.584 34.164 1.00 77.06 922 LYS A O 1
ATOM 7342 N N . VAL A 1 923 ? -27.615 -18.158 35.378 1.00 66.94 923 VAL A N 1
ATOM 7343 C CA . VAL A 1 923 ? -26.276 -17.941 34.807 1.00 66.94 923 VAL A CA 1
ATOM 7344 C C . VAL A 1 923 ? -26.182 -18.733 33.501 1.00 66.94 923 VAL A C 1
ATOM 7346 O O . VAL A 1 923 ? -26.572 -19.903 33.457 1.00 66.94 923 VAL A O 1
ATOM 7349 N N . LEU A 1 924 ? -25.744 -18.094 32.417 1.00 58.28 924 LEU A N 1
ATOM 7350 C CA . LEU A 1 924 ? -25.609 -18.746 31.113 1.00 58.28 924 LEU A CA 1
ATOM 7351 C C . LEU A 1 924 ? -24.260 -19.465 30.980 1.00 58.28 924 LEU A C 1
ATOM 7353 O O . LEU A 1 924 ? -23.197 -18.901 31.230 1.00 58.28 924 LEU A O 1
ATOM 7357 N N . GLU A 1 925 ? -24.304 -20.725 30.540 1.00 49.44 925 GLU A N 1
ATOM 7358 C CA . GLU A 1 925 ? -23.103 -21.540 30.313 1.00 49.44 925 GLU A CA 1
ATOM 7359 C C . GLU A 1 925 ? -22.573 -21.473 28.867 1.00 49.44 925 GLU A C 1
ATOM 7361 O O . GLU A 1 925 ? -21.397 -21.763 28.659 1.00 49.44 925 GLU A O 1
ATOM 7366 N N . SER A 1 926 ? -23.392 -21.071 27.882 1.00 47.50 926 SER A N 1
ATOM 7367 C CA . SER A 1 926 ? -23.075 -21.209 26.446 1.00 47.50 926 SER A CA 1
ATOM 7368 C C . SER A 1 926 ? -22.305 -20.030 25.836 1.00 47.50 926 SER A C 1
ATOM 7370 O O . SER A 1 926 ? -22.546 -18.886 26.207 1.00 47.50 926 SER A O 1
ATOM 7372 N N . THR A 1 927 ? -21.488 -20.308 24.817 1.00 52.75 927 THR A N 1
ATOM 7373 C CA . THR A 1 927 ? -20.656 -19.345 24.066 1.00 52.75 927 THR A CA 1
ATOM 7374 C C . THR A 1 927 ? -21.369 -18.615 22.918 1.00 52.75 927 THR A C 1
ATOM 7376 O O . THR A 1 927 ? -20.834 -17.638 22.408 1.00 52.75 927 THR A O 1
ATOM 7379 N N . SER A 1 928 ? -22.565 -19.047 22.496 1.00 54.81 928 SER A N 1
ATOM 7380 C CA . SER A 1 928 ? -23.237 -18.520 21.289 1.00 54.81 928 SER A CA 1
ATOM 7381 C C . SER A 1 928 ? -24.186 -17.336 21.533 1.00 54.81 928 SER A C 1
ATOM 7383 O O . SER A 1 928 ? -24.679 -16.724 20.583 1.00 54.81 928 SER A O 1
ATOM 7385 N N . GLN A 1 929 ? -24.501 -17.025 22.793 1.00 65.44 929 GLN A N 1
ATOM 7386 C CA . GLN A 1 929 ? -25.410 -15.939 23.164 1.00 65.44 929 GLN A CA 1
ATOM 7387 C C . GLN A 1 929 ? -24.933 -15.257 24.446 1.00 65.44 929 GLN A C 1
ATOM 7389 O O . GLN A 1 929 ? -24.779 -15.903 25.482 1.00 65.44 929 GLN A O 1
ATOM 7394 N N . THR A 1 930 ? -24.730 -13.945 24.379 1.00 70.00 930 THR A N 1
ATOM 7395 C CA . THR A 1 930 ? -24.375 -13.097 25.517 1.00 70.00 930 THR A CA 1
ATOM 7396 C C . THR A 1 930 ? -25.620 -12.377 26.014 1.00 70.00 930 THR A C 1
ATOM 7398 O O . THR A 1 930 ? -26.193 -11.574 25.283 1.00 70.00 930 THR A O 1
ATOM 7401 N N . CYS A 1 931 ? -26.043 -12.640 27.250 1.00 77.69 931 CYS A N 1
ATOM 7402 C CA . CYS A 1 931 ? -27.129 -11.899 27.895 1.00 77.69 931 CYS A CA 1
ATOM 7403 C C . CYS A 1 931 ? -26.635 -11.139 29.118 1.00 77.69 931 CYS A C 1
ATOM 7405 O O . CYS A 1 931 ? -25.692 -11.564 29.783 1.00 77.69 931 CYS A O 1
ATOM 7407 N N . SER A 1 932 ? -27.299 -10.032 29.417 1.00 79.12 932 SER A N 1
ATOM 7408 C CA . SER A 1 932 ? -27.091 -9.226 30.612 1.00 79.12 932 SER A CA 1
ATOM 7409 C C . SER A 1 932 ? -28.427 -8.745 31.165 1.00 79.12 932 SER A C 1
ATOM 7411 O O . SER A 1 932 ? -29.379 -8.527 30.416 1.00 79.12 932 SER A O 1
ATOM 7413 N N . VAL A 1 933 ? -28.491 -8.548 32.480 1.00 81.00 933 VAL A N 1
ATOM 7414 C CA . VAL A 1 933 ? -29.636 -7.927 33.151 1.00 81.00 933 VAL A CA 1
ATOM 7415 C C . VAL A 1 933 ? -29.238 -6.558 33.689 1.00 81.00 933 VAL A C 1
ATOM 7417 O O . VAL A 1 933 ? -28.166 -6.409 34.258 1.00 81.00 933 VAL A O 1
ATOM 7420 N N . TYR A 1 934 ? -30.120 -5.578 33.559 1.00 84.75 934 TYR A N 1
ATOM 7421 C CA . TYR A 1 934 ? -29.916 -4.186 33.940 1.00 84.75 934 TYR A CA 1
ATOM 7422 C C . TYR A 1 934 ? -31.020 -3.771 34.907 1.00 84.75 934 TYR A C 1
ATOM 7424 O O . TYR A 1 934 ? -32.197 -3.894 34.576 1.00 84.75 934 TYR A O 1
ATOM 7432 N N . THR A 1 935 ? -30.679 -3.312 36.111 1.00 84.38 935 THR A N 1
ATOM 7433 C CA . THR A 1 935 ? -31.652 -2.892 37.140 1.00 84.38 935 THR A CA 1
ATOM 7434 C C . THR A 1 935 ? -31.502 -1.414 37.463 1.00 84.38 935 THR A C 1
ATOM 7436 O O . THR A 1 935 ? -30.422 -0.980 37.823 1.00 84.38 935 THR A O 1
ATOM 7439 N N . ASN A 1 936 ? -32.583 -0.644 37.367 1.00 81.75 936 ASN A N 1
ATOM 7440 C CA . ASN A 1 936 ? -32.570 0.807 37.532 1.00 81.75 936 ASN A CA 1
ATOM 7441 C C . ASN A 1 936 ? -32.139 1.201 38.958 1.00 81.75 936 ASN A C 1
ATOM 7443 O O . ASN A 1 936 ? -32.776 0.771 39.929 1.00 81.75 936 ASN A O 1
ATOM 7447 N N . LYS A 1 937 ? -31.095 2.034 39.073 1.00 68.00 937 LYS A N 1
ATOM 7448 C CA . LYS A 1 937 ? -30.497 2.448 40.355 1.00 68.00 937 LYS A CA 1
ATOM 7449 C C . LYS A 1 937 ? -31.475 3.268 41.219 1.00 68.00 937 LYS A C 1
ATOM 7451 O O . LYS A 1 937 ? -31.757 2.914 42.366 1.00 68.00 937 LYS A O 1
ATOM 7456 N N . ALA A 1 938 ? -32.089 4.305 40.645 1.00 63.56 938 ALA A N 1
ATOM 7457 C CA . ALA A 1 938 ? -32.917 5.278 41.369 1.00 63.56 938 ALA A CA 1
ATOM 7458 C C . ALA A 1 938 ? -34.317 4.754 41.759 1.00 63.56 938 ALA A C 1
ATOM 7460 O O . ALA A 1 938 ? -34.789 4.951 42.885 1.00 63.56 938 ALA A O 1
ATOM 7461 N N . LYS A 1 939 ? -35.005 4.045 40.851 1.00 58.31 939 LYS A N 1
ATOM 7462 C CA . LYS A 1 939 ? -36.376 3.550 41.092 1.00 58.31 939 LYS A CA 1
ATOM 7463 C C . LYS A 1 939 ? -36.412 2.359 42.064 1.00 58.31 939 LYS A C 1
ATOM 7465 O O . LYS A 1 939 ? -37.427 2.142 42.733 1.00 58.31 939 LYS A O 1
ATOM 7470 N N . ALA A 1 940 ? -35.320 1.596 42.184 1.00 50.12 940 ALA A N 1
ATOM 7471 C CA . ALA A 1 940 ? -35.206 0.500 43.148 1.00 50.12 940 ALA A CA 1
ATOM 7472 C C . ALA A 1 940 ? -35.119 1.007 44.602 1.00 50.12 940 ALA A C 1
ATOM 7474 O O . ALA A 1 940 ? -35.800 0.461 45.476 1.00 50.12 940 ALA A O 1
ATOM 7475 N N . MET A 1 941 ? -34.368 2.089 44.850 1.00 47.56 941 MET A N 1
ATOM 7476 C CA . MET A 1 941 ? -34.253 2.716 46.175 1.00 47.56 941 MET A CA 1
ATOM 7477 C C . MET A 1 941 ? -35.565 3.364 46.642 1.00 47.56 941 MET A C 1
ATOM 7479 O O . MET A 1 941 ? -35.980 3.156 47.784 1.00 47.56 941 MET A O 1
ATOM 7483 N N . GLN A 1 942 ? -36.289 4.062 45.757 1.00 49.81 942 GLN A N 1
ATOM 7484 C CA . GLN A 1 942 ? -37.591 4.658 46.098 1.00 49.81 942 GLN A CA 1
ATOM 7485 C C . GLN A 1 942 ? -38.642 3.603 46.491 1.00 49.81 942 GLN A C 1
ATOM 7487 O O . GLN A 1 942 ? -39.418 3.805 47.426 1.00 49.81 942 GLN A O 1
ATOM 7492 N N . LYS A 1 943 ? -38.644 2.433 45.837 1.00 46.53 943 LYS A N 1
ATOM 7493 C CA . LYS A 1 943 ? -39.577 1.335 46.152 1.00 46.53 943 LYS A CA 1
ATOM 7494 C C . LYS A 1 943 ? -39.194 0.574 47.429 1.00 46.53 943 LYS A C 1
ATOM 7496 O O . LYS A 1 943 ? -40.081 0.060 48.109 1.00 46.53 943 LYS A O 1
ATOM 7501 N N . ALA A 1 944 ? -37.904 0.511 47.771 1.00 47.06 944 ALA A N 1
ATOM 7502 C CA . ALA A 1 944 ? -37.430 -0.024 49.049 1.00 47.06 944 ALA A CA 1
ATOM 7503 C C . ALA A 1 944 ? -37.789 0.906 50.223 1.00 47.06 944 ALA A C 1
ATOM 7505 O O . ALA A 1 944 ? -38.271 0.430 51.249 1.00 47.06 944 ALA A O 1
ATOM 7506 N N . SER A 1 945 ? -37.658 2.225 50.031 1.00 41.22 945 SER A N 1
ATOM 7507 C CA . SER A 1 945 ? -38.092 3.252 50.989 1.00 41.22 945 SER A CA 1
ATOM 7508 C C . SER A 1 945 ? -39.608 3.210 51.236 1.00 41.22 945 SER A C 1
ATOM 7510 O O . SER A 1 945 ? -40.033 3.134 52.387 1.00 41.22 945 SER A O 1
ATOM 7512 N N . ALA A 1 946 ? -40.425 3.104 50.179 1.00 41.28 946 ALA A N 1
ATOM 7513 C CA . ALA A 1 946 ? -41.885 2.995 50.297 1.00 41.28 946 ALA A CA 1
ATOM 7514 C C . ALA A 1 946 ? -42.368 1.705 50.998 1.00 41.28 946 ALA A C 1
ATOM 7516 O O . ALA A 1 946 ? -43.468 1.665 51.539 1.00 41.28 946 ALA A O 1
ATOM 7517 N N . ARG A 1 947 ? -41.554 0.639 51.013 1.00 42.78 947 ARG A N 1
ATOM 7518 C CA . ARG A 1 947 ? -41.838 -0.602 51.763 1.00 42.78 947 ARG A CA 1
ATOM 7519 C C . ARG A 1 947 ? -41.366 -0.548 53.221 1.00 42.78 947 ARG A C 1
ATOM 7521 O O . ARG A 1 947 ? -41.815 -1.359 54.029 1.00 42.78 947 ARG A O 1
ATOM 7528 N N . GLY A 1 948 ? -40.467 0.380 53.556 1.00 36.19 948 GLY A N 1
ATOM 7529 C CA . GLY A 1 948 ? -39.926 0.567 54.903 1.00 36.19 948 GLY A CA 1
ATOM 7530 C C . GLY A 1 948 ? -40.930 1.158 55.899 1.00 36.19 948 GLY A C 1
ATOM 7531 O O . GLY A 1 948 ? -40.846 0.855 57.091 1.00 36.19 948 GLY A O 1
ATOM 7532 N N . GLU A 1 949 ? -41.920 1.925 55.430 1.00 38.09 949 GLU A N 1
ATOM 7533 C CA . GLU A 1 949 ? -42.936 2.536 56.303 1.00 38.09 949 GLU A CA 1
ATOM 7534 C C . GLU A 1 949 ? -43.920 1.513 56.908 1.00 38.09 949 GLU A C 1
ATOM 7536 O O . GLU A 1 949 ? -44.335 1.680 58.056 1.00 38.09 949 GLU A O 1
ATOM 7541 N N . ASP A 1 950 ? -44.204 0.391 56.234 1.00 44.38 950 ASP A N 1
ATOM 7542 C CA . ASP A 1 950 ? -45.133 -0.633 56.750 1.00 44.38 950 ASP A CA 1
ATOM 7543 C C . ASP A 1 950 ? -44.508 -1.553 57.822 1.00 44.38 950 ASP A C 1
ATOM 7545 O O . ASP A 1 950 ? -45.209 -2.100 58.679 1.00 44.38 950 ASP A O 1
ATOM 7549 N N . HIS A 1 951 ? -43.179 -1.714 57.837 1.00 43.31 951 HIS A N 1
ATOM 7550 C CA . HIS A 1 951 ? -42.494 -2.604 58.788 1.00 43.31 951 HIS A CA 1
ATOM 7551 C C . HIS A 1 951 ? -41.998 -1.898 60.059 1.00 43.31 951 HIS A C 1
ATOM 7553 O O . HIS A 1 951 ? -41.868 -2.545 61.105 1.00 43.31 951 HIS A O 1
ATOM 7559 N N . PHE A 1 952 ? -41.793 -0.577 60.019 1.00 45.69 952 PHE A N 1
ATOM 7560 C CA . PHE A 1 952 ? -41.385 0.201 61.193 1.00 45.69 952 PHE A CA 1
ATOM 7561 C C . PHE A 1 952 ? -42.477 0.221 62.281 1.00 45.69 952 PH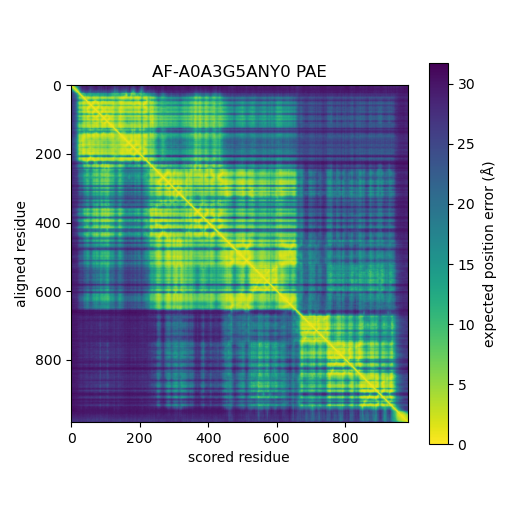E A C 1
ATOM 7563 O O . PHE A 1 952 ? -42.174 0.120 63.473 1.00 45.69 952 PHE A O 1
ATOM 7570 N N . GLY A 1 953 ? -43.757 0.218 61.885 1.00 48.72 953 GLY A N 1
ATOM 7571 C CA . GLY A 1 953 ? -44.891 0.109 62.810 1.00 48.72 953 GLY A CA 1
ATOM 7572 C C . GLY A 1 953 ? -44.972 -1.243 63.536 1.00 48.72 953 GLY A C 1
ATOM 7573 O O . GLY A 1 953 ? -45.287 -1.294 64.726 1.00 48.72 953 GLY A O 1
ATOM 7574 N N . VAL A 1 954 ? -44.619 -2.343 62.862 1.00 55.44 954 VAL A N 1
ATOM 7575 C CA . VAL A 1 954 ? -44.629 -3.695 63.453 1.00 55.44 954 VAL A CA 1
ATOM 7576 C C . VAL A 1 954 ? -43.438 -3.902 64.394 1.00 55.44 954 VAL A C 1
ATOM 7578 O O . VAL A 1 954 ? -43.603 -4.484 65.468 1.00 55.44 954 VAL A O 1
ATOM 7581 N N . ALA A 1 955 ? -42.257 -3.378 64.049 1.00 54.69 955 ALA A N 1
ATOM 7582 C CA . ALA A 1 955 ? -41.072 -3.432 64.907 1.00 54.69 955 ALA A CA 1
ATOM 7583 C C . ALA A 1 955 ? -41.236 -2.577 66.177 1.00 54.69 955 ALA A C 1
ATOM 7585 O O . ALA A 1 955 ? -40.937 -3.051 67.276 1.00 54.69 955 ALA A O 1
ATOM 7586 N N . MET A 1 956 ? -41.801 -1.366 66.062 1.00 55.28 956 MET A N 1
ATOM 7587 C CA . MET A 1 956 ? -42.172 -0.562 67.233 1.00 55.28 956 MET A CA 1
ATOM 7588 C C . MET A 1 956 ? -43.270 -1.229 68.072 1.00 55.28 956 MET A C 1
ATOM 7590 O O . MET A 1 956 ? -43.194 -1.210 69.302 1.00 55.28 956 MET A O 1
ATOM 7594 N N . GLY A 1 957 ? -44.264 -1.861 67.440 1.00 58.78 957 GLY A N 1
ATOM 7595 C CA . GLY A 1 957 ? -45.328 -2.592 68.134 1.00 58.78 957 GLY A CA 1
ATOM 7596 C C . GLY A 1 957 ? -44.812 -3.797 68.929 1.00 58.78 957 GLY A C 1
ATOM 7597 O O . GLY A 1 957 ? -45.153 -3.955 70.103 1.00 58.78 957 GLY A O 1
ATOM 7598 N N . LEU A 1 958 ? -43.935 -4.611 68.334 1.00 68.19 958 LEU A N 1
ATOM 7599 C CA . LEU A 1 958 ? -43.306 -5.754 69.006 1.00 68.19 958 LEU A CA 1
ATOM 7600 C C . LEU A 1 958 ? -42.338 -5.307 70.106 1.00 68.19 958 LEU A C 1
ATOM 7602 O O . LEU A 1 958 ? -42.387 -5.850 71.208 1.00 68.19 958 LEU A O 1
ATOM 7606 N N . GLY A 1 959 ? -41.514 -4.285 69.851 1.00 66.25 959 GLY A N 1
ATOM 7607 C CA . GLY A 1 959 ? -40.613 -3.717 70.857 1.00 66.25 959 GLY A CA 1
ATOM 7608 C C . GLY A 1 959 ? -41.370 -3.192 72.079 1.00 66.25 959 GLY A C 1
ATOM 7609 O O . GLY A 1 959 ? -41.017 -3.514 73.213 1.00 66.25 959 GLY A O 1
ATOM 7610 N N . SER A 1 960 ? -42.477 -2.478 71.854 1.00 69.94 960 SER A N 1
ATOM 7611 C CA . SER A 1 960 ? -43.356 -1.983 72.922 1.00 69.94 960 SER A CA 1
ATOM 7612 C C . SER A 1 960 ? -44.001 -3.127 73.709 1.00 69.94 960 SER A C 1
ATOM 7614 O O . SER A 1 960 ? -44.049 -3.083 74.939 1.00 69.94 960 SER A O 1
ATOM 7616 N N . PHE A 1 961 ? -44.449 -4.186 73.027 1.00 76.38 961 PHE A N 1
ATOM 7617 C CA . PHE A 1 961 ? -45.043 -5.357 73.671 1.00 76.38 961 PHE A CA 1
ATOM 7618 C C . PHE A 1 961 ? -44.042 -6.095 74.570 1.00 76.38 961 PHE A C 1
ATOM 7620 O O . PHE A 1 961 ? -44.361 -6.403 75.720 1.00 76.38 961 PHE A O 1
ATOM 7627 N N . PHE A 1 962 ? -42.813 -6.324 74.094 1.00 79.25 962 PHE A N 1
ATOM 7628 C CA . PHE A 1 962 ? -41.767 -6.963 74.898 1.00 79.25 962 PHE A CA 1
ATOM 7629 C C . PHE A 1 962 ? -41.340 -6.104 76.090 1.00 79.25 962 PHE A C 1
ATOM 7631 O O . PHE A 1 962 ? -41.119 -6.645 77.174 1.00 79.25 962 PHE A O 1
ATOM 7638 N N . PHE A 1 963 ? -41.294 -4.778 75.935 1.00 78.44 963 PHE A N 1
ATOM 7639 C CA . PHE A 1 963 ? -40.969 -3.873 77.037 1.00 78.44 963 PHE A CA 1
ATOM 7640 C C . PHE A 1 963 ? -42.045 -3.903 78.132 1.00 78.44 963 PHE A C 1
ATOM 7642 O O . PHE A 1 963 ? -41.727 -4.031 79.314 1.00 78.44 963 PHE A O 1
ATOM 7649 N N . VAL A 1 964 ? -43.327 -3.876 77.750 1.00 82.12 964 VAL A N 1
ATOM 7650 C CA . VAL A 1 964 ? -44.455 -3.976 78.693 1.00 82.12 964 VAL A CA 1
ATOM 7651 C C . VAL A 1 964 ? -44.498 -5.352 79.366 1.00 82.12 964 VAL A C 1
ATOM 7653 O O . VAL A 1 964 ? -44.703 -5.432 80.578 1.00 82.12 964 VAL A O 1
ATOM 7656 N N . ALA A 1 965 ? -44.249 -6.434 78.623 1.00 80.81 965 ALA A N 1
ATOM 7657 C CA . ALA A 1 965 ? -44.199 -7.787 79.175 1.00 80.81 965 ALA A CA 1
ATOM 7658 C C . ALA A 1 965 ? -43.045 -7.960 80.179 1.00 80.81 965 ALA A C 1
ATOM 7660 O O . ALA A 1 965 ? -43.252 -8.505 81.265 1.00 80.81 965 ALA A O 1
ATOM 7661 N N . ALA A 1 966 ? -41.851 -7.448 79.865 1.00 80.69 966 ALA A N 1
ATOM 7662 C CA . ALA A 1 966 ? -40.701 -7.476 80.768 1.00 80.69 966 ALA A CA 1
ATOM 7663 C C . ALA A 1 966 ? -40.955 -6.654 82.041 1.00 80.69 966 ALA A C 1
ATOM 7665 O O . ALA A 1 966 ? -40.631 -7.099 83.143 1.00 80.69 966 ALA A O 1
ATOM 7666 N N . PHE A 1 967 ? -41.601 -5.492 81.911 1.00 84.12 967 PHE A N 1
ATOM 7667 C CA . PHE A 1 967 ? -41.954 -4.650 83.051 1.00 84.12 967 PHE A CA 1
ATOM 7668 C C . PHE A 1 967 ? -43.005 -5.318 83.952 1.00 84.12 967 PHE A C 1
ATOM 7670 O O . PHE A 1 967 ? -42.855 -5.344 85.174 1.00 84.12 967 PHE A O 1
ATOM 7677 N N . ALA A 1 968 ? -44.030 -5.941 83.363 1.00 82.50 968 ALA A N 1
ATOM 7678 C CA . ALA A 1 968 ? -45.050 -6.685 84.099 1.00 82.50 968 ALA A CA 1
ATOM 7679 C C . ALA A 1 968 ? -44.467 -7.909 84.828 1.00 82.50 968 ALA A C 1
ATOM 7681 O O . ALA A 1 968 ? -44.788 -8.142 85.996 1.00 82.50 968 ALA A O 1
ATOM 7682 N N . LEU A 1 969 ? -43.564 -8.655 84.181 1.00 85.31 969 LEU A N 1
ATOM 7683 C CA . LEU A 1 969 ? -42.847 -9.774 84.800 1.00 85.31 969 LEU A CA 1
ATOM 7684 C C . LEU A 1 969 ? -41.905 -9.305 85.919 1.00 85.31 969 LEU A C 1
ATOM 7686 O O . LEU A 1 969 ? -41.833 -9.953 86.962 1.00 85.31 969 LEU A O 1
ATOM 7690 N N . GLY A 1 970 ? -41.241 -8.157 85.754 1.00 82.94 970 GLY A N 1
ATOM 7691 C CA . GLY A 1 970 ? -40.403 -7.543 86.788 1.00 82.94 970 GLY A CA 1
ATOM 7692 C C . GLY A 1 970 ? -41.194 -7.104 88.025 1.00 82.94 970 GLY A C 1
ATOM 7693 O O . GLY A 1 970 ? -40.765 -7.344 89.159 1.00 82.94 970 GLY A O 1
ATOM 7694 N N . ILE A 1 971 ? -42.386 -6.529 87.828 1.00 84.50 971 ILE A N 1
ATOM 7695 C CA . ILE A 1 971 ? -43.304 -6.169 88.919 1.00 84.50 971 ILE A CA 1
ATOM 7696 C C . ILE A 1 971 ? -43.829 -7.429 89.616 1.00 84.50 971 ILE A C 1
ATOM 7698 O O . ILE A 1 971 ? -43.770 -7.517 90.843 1.00 84.50 971 ILE A O 1
ATOM 7702 N N . ALA A 1 972 ? -44.290 -8.432 88.862 1.00 82.56 972 ALA A N 1
ATOM 7703 C CA . ALA A 1 972 ? -44.769 -9.693 89.428 1.00 82.56 972 ALA A CA 1
ATOM 7704 C C . ALA A 1 972 ? -43.666 -10.420 90.220 1.00 82.56 972 ALA A C 1
ATOM 7706 O O . ALA A 1 972 ? -43.911 -10.898 91.331 1.00 82.56 972 ALA A O 1
ATOM 7707 N N . GLY A 1 973 ? -42.437 -10.433 89.696 1.00 82.62 973 GLY A N 1
ATOM 7708 C CA . GLY A 1 973 ? -41.258 -10.969 90.372 1.00 82.62 973 GLY A CA 1
ATOM 7709 C C . GLY A 1 973 ? -40.919 -10.214 91.658 1.00 82.62 973 GLY A C 1
ATOM 7710 O O . GLY A 1 973 ? -40.659 -10.839 92.685 1.00 82.62 973 GLY A O 1
ATOM 7711 N N . SER A 1 974 ? -41.004 -8.881 91.646 1.00 76.44 974 SER A N 1
ATOM 7712 C CA . SER A 1 974 ? -40.766 -8.049 92.835 1.00 76.44 974 SER A CA 1
ATOM 7713 C C . SER A 1 974 ? -41.830 -8.251 93.918 1.00 76.44 974 SER A C 1
ATOM 7715 O O . SER A 1 974 ? -41.491 -8.365 95.095 1.00 76.44 974 SER A O 1
ATOM 7717 N N . ILE A 1 975 ? -43.108 -8.373 93.539 1.00 82.25 975 ILE A N 1
ATOM 7718 C CA . ILE A 1 975 ? -44.210 -8.665 94.471 1.00 82.25 975 ILE A CA 1
ATOM 7719 C C . ILE A 1 975 ? -44.051 -10.067 95.076 1.00 82.25 975 ILE A C 1
ATOM 7721 O O . ILE A 1 975 ? -44.228 -10.245 96.284 1.00 82.25 975 ILE A O 1
ATOM 7725 N N . TYR A 1 976 ? -43.682 -11.063 94.265 1.00 80.19 976 TYR A N 1
ATOM 7726 C CA . TYR A 1 976 ? -43.404 -12.418 94.744 1.00 80.19 976 TYR A CA 1
ATOM 7727 C C . TYR A 1 976 ? -42.206 -12.450 95.704 1.00 80.19 976 TYR A C 1
ATOM 7729 O O . TYR A 1 976 ? -42.270 -13.086 96.757 1.00 80.19 976 TYR A O 1
ATOM 7737 N N . TYR A 1 977 ? -41.138 -11.715 95.387 1.00 78.56 977 TYR A N 1
ATOM 7738 C CA . TYR A 1 977 ? -39.956 -11.609 96.238 1.00 78.56 977 TYR A CA 1
ATOM 7739 C C . TYR A 1 977 ? -40.262 -10.927 97.581 1.00 78.56 977 TYR A C 1
ATOM 7741 O O . TYR A 1 977 ? -39.827 -11.413 98.625 1.00 78.56 977 TYR A O 1
ATOM 7749 N N . GLN A 1 978 ? -41.066 -9.858 97.589 1.00 75.69 978 GLN A N 1
ATOM 7750 C CA . GLN A 1 978 ? -41.471 -9.186 98.829 1.00 75.69 978 GLN A CA 1
ATOM 7751 C C . GLN A 1 978 ? -42.397 -10.047 99.700 1.00 75.69 978 GLN A C 1
ATOM 7753 O O . GLN A 1 978 ? -42.230 -10.067 100.916 1.00 75.69 978 GLN A O 1
ATOM 7758 N N . ARG A 1 979 ? -43.308 -10.831 99.104 1.00 74.44 979 ARG A N 1
ATOM 7759 C CA . ARG A 1 979 ? -44.173 -11.773 99.846 1.00 74.44 979 ARG A CA 1
ATOM 7760 C C . ARG A 1 979 ? -43.436 -12.953 100.477 1.00 74.44 979 ARG A C 1
ATOM 7762 O O . ARG A 1 979 ? -44.001 -13.602 101.344 1.00 74.44 979 ARG A O 1
ATOM 7769 N N . ARG A 1 980 ? -42.213 -13.256 100.036 1.00 69.31 980 ARG A N 1
ATOM 7770 C CA . ARG A 1 980 ? -41.401 -14.355 100.583 1.00 69.31 980 ARG A CA 1
ATOM 7771 C C . ARG A 1 980 ? -40.452 -13.901 101.700 1.00 69.31 980 ARG A C 1
ATOM 7773 O O . ARG A 1 980 ? -39.775 -14.740 102.288 1.00 69.31 980 ARG A O 1
ATOM 7780 N N . ARG A 1 981 ? -40.351 -12.588 101.944 1.00 55.03 981 ARG A N 1
ATOM 7781 C CA . ARG A 1 981 ? -39.402 -11.981 102.892 1.00 55.03 981 ARG A CA 1
ATOM 7782 C C . ARG A 1 981 ? -40.060 -11.325 104.113 1.00 55.03 981 ARG A C 1
ATOM 7784 O O . ARG A 1 981 ? -39.329 -10.892 105.000 1.00 55.03 981 ARG A O 1
ATOM 7791 N N . GLY A 1 982 ? -41.389 -11.252 104.148 1.00 49.25 982 GLY A N 1
ATOM 7792 C CA . GLY A 1 982 ? -42.185 -11.071 105.368 1.00 49.25 982 GLY A CA 1
ATOM 7793 C C . GLY A 1 982 ? -42.800 -12.401 105.762 1.00 49.25 982 GLY A C 1
ATOM 7794 O O . GLY A 1 982 ? -42.997 -12.597 106.978 1.00 49.25 982 GLY A O 1
#

Mean predicted aligned error: 17.9 Å

Solvent-accessible surface area (backbone atoms only — not comparable to full-atom values): 54226 Å² total; per-residue (Å²): 133,84,91,86,86,84,91,88,87,82,91,79,93,74,84,86,75,82,71,77,73,69,60,67,66,78,86,73,47,44,65,49,68,52,77,54,59,54,59,65,67,78,23,66,92,38,52,20,37,39,35,34,32,42,36,34,41,61,86,68,49,60,36,40,35,42,34,37,38,32,65,81,69,34,32,38,38,39,37,38,38,40,79,90,67,85,49,54,41,37,38,39,37,30,62,78,75,32,39,28,36,39,35,48,91,44,42,42,49,64,45,71,43,42,74,66,49,42,49,52,50,39,47,70,69,47,88,40,82,86,45,54,85,75,54,92,69,75,89,63,77,76,56,57,49,70,66,43,61,51,49,46,50,34,79,43,18,74,71,19,18,32,57,47,78,47,75,56,99,89,40,58,23,36,33,36,38,41,63,85,46,61,50,34,38,37,38,40,30,24,32,63,82,82,51,44,74,37,36,40,35,42,35,40,67,85,73,80,64,51,39,42,34,39,35,38,78,41,76,44,60,37,85,69,62,88,69,80,66,76,71,74,78,74,60,29,63,47,60,61,88,72,88,87,66,78,80,60,61,49,37,80,72,50,68,36,33,33,38,34,37,40,35,45,39,34,31,85,53,83,89,49,66,44,77,39,37,38,39,41,37,40,46,88,71,30,37,24,38,39,39,56,68,72,95,63,47,45,28,40,39,36,30,57,88,44,47,32,36,36,43,25,34,71,86,80,47,51,34,46,78,42,68,56,74,54,96,79,46,59,94,77,43,52,94,54,46,49,58,84,88,52,102,62,21,27,41,54,42,62,74,72,62,52,65,51,75,81,66,41,24,62,69,46,78,45,74,52,100,93,43,53,24,36,32,33,33,33,75,40,75,61,43,39,72,84,91,55,76,40,24,27,12,38,31,40,32,27,71,69,61,73,48,94,80,48,50,50,56,63,52,49,34,38,38,37,21,60,41,54,89,73,55,87,81,60,65,97,66,57,54,60,34,37,40,37,37,46,76,46,77,37,59,88,78,57,78,61,78,66,59,48,47,53,59,50,63,39,80,53,78,77,26,46,48,33,34,34,36,36,27,68,33,97,56,39,76,80,50,81,69,61,50,67,62,52,44,53,50,48,51,58,58,48,52,71,44,41,39,63,64,35,49,56,42,77,46,63,46,78,56,79,42,30,39,42,39,30,33,41,34,42,42,44,73,63,52,61,31,49,31,46,79,76,46,49,20,33,59,71,75,48,75,42,76,35,53,39,97,43,64,65,59,43,40,50,54,39,68,72,34,90,53,40,44,34,37,17,43,29,82,85,27,40,25,32,33,28,46,46,92,78,79,49,94,67,75,58,73,38,87,30,90,58,17,41,24,32,40,49,53,94,66,76,78,46,96,48,61,33,53,48,42,48,65,36,44,47,70,54,52,51,50,51,51,50,52,32,30,77,68,63,67,44,54,44,73,94,74,72,34,43,38,76,48,76,41,80,41,79,43,84,87,58,76,84,73,93,80,75,76,92,77,75,82,65,79,76,78,64,59,52,46,44,44,80,76,37,74,40,19,31,59,72,65,58,55,76,44,70,75,41,56,71,72,52,41,53,48,49,37,70,73,34,91,66,35,31,19,36,16,45,22,68,77,59,62,27,28,26,30,37,20,72,50,42,62,82,61,38,71,75,43,42,78,79,48,33,42,83,34,79,59,12,37,22,29,26,56,35,47,49,59,49,37,47,81,39,79,44,26,28,67,62,65,82,56,80,45,78,50,70,76,58,55,69,56,57,43,37,40,52,34,72,69,39,80,93,49,70,46,26,22,35,31,42,18,62,47,26,48,75,77,71,41,98,46,87,45,26,29,27,31,33,23,68,59,44,85,80,71,52,76,84,51,85,81,82,62,77,61,62,32,69,87,34,64,53,19,29,23,30,34,54,49,52,50,69,60,23,52,77,40,66,39,24,38,76,32,88,87,52,64,68,70,78,46,77,47,68,48,52,43,69,50,54,44,32,41,52,32,75,68,33,92,83,52,42,33,24,35,33,44,33,38,33,62,67,60,101,74,84,52,76,73,47,25,40,31,38,29,18,61,55,45,73,93,70,54,52,68,37,79,66,88,63,92,55,52,54,30,25,31,34,27,34,55,68,67,45,53,56,55,52,54,68,55,48,66,71,51,52,58,53,53,53,50,51,53,52,49,53,52,51,50,51,51,52,50,50,50,53,50,50,54,54,53,52,67,74,73,112

Nearest PDB structures (foldseek):
  2yzy-assembly1_A  TM=7.303E-01  e=3.386E-05  Thermus thermophilus HB8
  8i34-assembly4_H  TM=6.378E-01  e=2.676E-04  Haliclona sp.
  8i34-assembly4_G  TM=5.849E-01  e=5.477E-05  Haliclona sp.
  2w7q-assembly1_A  TM=5.706E-01  e=7.668E-05  Pseudomonas aeruginosa PAO1
  8orn-assembly2_D  TM=4.841E-01  e=1.188E-03  Xanthomonas campestris pv. campestris str. B100

Sequence (982 aa):
MLNHIKTIGLIGVLLCLTVKSNGDCPIKGKVGGKTVPDVLSLVKNQNGFSATIEIITPEEESIMVTERYNGAKKFGSIEINKLDQYLTETHYYYSATNEKYVIEDYGCTPSELSTDEKYNTINNWVVPESAKDEIDLFGNLDYLGPTQLMIWAQSVSDKAQYVGTQRIDGRNTDHWFHCLSDSLQIDWWFDSTSKLPFRFALNSTSEGTDAHVYNFLIFEPLQTSASDLVSYPIGFGCYRAATNQPKFPEYLSAEKFSLDMEALIMYTDPDKVILSSNRMIKYQNTYSFEITDEPNTTRIIQNPRHMGRYLVNAETGECKSEVVDWSQVKEDNLAVKWPWHKDVGFDLMKVIHTQAGVWSNYMGQISTDSGTMDVWEEDLTSFFSEDGVADVSATYYFPSIDRTKNPKQAPAKIVLRPHNKNYISMTQEIPYQVEIIIIDYEEDKVELSDRFDVTGCYDGPGEFTWFQIVMSDPNAGTYSKDLSTIREYFEQTLSTFVPVIRTPEIIVNLYEFNYYITVKLLERPPFKFYYSDSGKFAIENPTSILIRDHLEDCGDICTNDKNCHDFAYCSDFSCQIFSTSTGSSYASLKENDDCTTYFKNGYDIGETVIQRNILASTRNILSQIKTKVNAGEFVISKYALSADDLFIVSGPEEIGGIEDEFNDKISPVKGDEFAVIAGDSRLTMGETIHGVAYQDCLKLCINDDDCYSLSYCFNHHDECMLSTETKANLTKDLTAKTTHADGCDVMEKSFMAFYRKFPGQSLVRDAIDTITDIDESECARRCYEATGFPCKSFDFCTQPAEKGLSTNKHACFLHQFHLIEDTKHEIKDKIWDFSTSSCDHYAVVLSRDYTHYVGRQFKAGSVKIVKEITDVPLERCASDCNSADEGCLTFEYCESLVNERGSKVKSTCRLTTSSGSAVNYKVLESTSQTCSVYTNKAKAMQKASARGEDHFGVAMGLGSFFFVAAFALGIAGSIYYQRRRG

InterPro domains:
  IPR003609 PAN/Apple domain [PF00024] (544-600)
  IPR003609 PAN/Apple domain [PF00024] (755-819)
  IPR003609 PAN/Apple domain [PF14295] (694-722)
  IPR003609 PAN/Apple domain [PF14295] (874-900)
  IPR003609 PAN/Apple domain [PS50948] (522-602)
  IPR003609 PAN/Apple domain [PS50948] (744-839)
  IPR052774 C. elegans Developmental and Neuronal Protein [PTHR47327] (167-802)

Radius of gyration: 46.3 Å; Cα contacts (8 Å, |Δi|>4): 1985; chains: 1; bounding box: 94×76×212 Å